Protein 1VEF (pdb70)

Organism: Thermus thermophilus (strain ATCC 27634 / DSM 579 / HB8) (NCBI:txid300852)

Secondary structure (DSSP, 8-state):
-HHHHHHHHHHB-S-S---SS-EEEEEBTEEEETTS-EEEESSHHHHT-TT-BT-HHHHHHHHHHHHH-----TTS--HHHHHHHHHHHHTS-TTEEEEEEESSHHHHHHHHHHHHHHHHS--EEEEETT----SSHHHHHT---HHHHGGG-S-SS-EEEE-TT-HHHHHHH--TTEEEEEE-SEETTTTSEEPPHHHHHHHHHHHHHHT-EEEEE-TTTTTTTTSSSSTHHHHT---SEEEE-GGGGBTBS-EEEEEEHHHHHTSPTTSS--SSTT-HHHHHHHHHHHHHHHHHTTHHHHHHHHHHHHHHHHTS--TTEEEEEEETTEEEEEESS-SHHHHHHHHHHH-EE-EESSTTEEEE---TT--HHHHHHHHHHHHHHH-/-HHHHHHHHHHB-S-S---SS-EEEEEBTEEEETTS-EEEESSHHHHT-TT-BT-HHHHHHHHHHHHH-----TTS--HHHHHHHHHHHTTS-TTEEEEEEESSHHHHHHHHHHHHHHHH---EEEEETT----SSHHHHHT---HHHHGGG-S-SS-EEEE-TT-HHHHHHH--TTEEEEEE-SEETTTTSEEPPHHHHHHHHHHHHHHT-EEEEE-TTTTTTTTSSSSHHHHHT---SEEEE-GGGGTTSS-EEEEEEHHHHHTSPTTSS--SSTT-HHHHHHHHHHHHHHHHHTHHHHHHHHHHHHHHHHHTS--TTEEEEEEETTEEEEEESS-SHHHHHHHHHHH-EE-EESSTTEEEE---TT--HHHHHHHHHHHHHHH-

Foldseek 3Di:
DVVVVVCCCVVPPNPDPDDDWAWDAFFFQWTATPVGDIFRHQCCVVQQQQCTGPNPLLVVLLVVVVVPFFFDFPVDDDVLLVLLLCLVCVPADVQQRDKWKDFAQLVAVLVVQLLLCLLLVAFEEEEEALAARDLDQVRVCRHHDCVSPVVPDDGGDDYHYDHAQPLVRLLVPDALRYSEYEYECFGALSFRRHHDLSNVVSRQVNCVVNVHFYEYECQNQACLQQLANHSVVVNPDHTQWYKYFSNQLSPGRMIMIGGGPSSVVSQPVVNDGDRNGSTSSSSSSNSSSSVVCVVVVLSNLLQPLVVVLQVLLQPLPFPQWDHWDHGRQWIKTFGPAFCVVLQVCCCVVPSYHWPASPGRITTGNGHSSDDSVVSVSVSVSSSVSRD/DVVVVCCCCVPPPNPDDDDPFAWDAWWFQWTATPVGDIFRHQCCVVQQQQCTGPNVLLVVLLVVLVVPFFFDFPVDDDVLLVLLLCLVVVQDDVQQRDKWKDQAQLVQVLVVQLLLCLLLVAFEEEEEALAARDLDQVRLQRHHDCVSPVVPPDGGDDYHYDHAQPLVRLLVPDALRYSEYEYECFGALSFGRHHDLVNVVSRQVSCVVHVHFYEYECQNVACLQFLANHCVVVSVDDTQWYKYFRNQLSPGRMIMITGGPSSVVSQDVVNDGDRNGSTSSSSSSNSSSSVSCVVVVLSNLLQVLVVVLQVLLVPQPFPQWDHWDHGRQFIKTFGPAFCVVLQSCCCVVVSYHWPASDRGITTGNGHSSDDSVVSVSVSVSSSVSRD

CATH classification: 3.90.1150.10 (+1 more: 3.40.640.10)

InterPro domains:
  IPR004636 Acetylornithine/Succinylornithine transaminase family [TIGR00707] (23-394)
  IPR005814 Aminotransferase class-III [PF00202] (28-393)
  IPR005814 Aminotransferase class-III [PIRSF000521] (35-394)
  IPR005814 Aminotransferase class-III [cd00610] (27-394)
  IPR015421 Pyridoxal phosphate-dependent transferase, major domain [G3DSA:3.40.640.10] (63-304)
  IPR015422 Pyridoxal phosphate-dependent transferase, small domain [G3DSA:3.90.1150.10] (31-389)
  IPR015424 Pyridoxal phosphate-dependent transferase [SSF53383] (23-394)
  IPR037537 [LysW]-aminoadipate semialdehyde/glutamate semialdehyde transaminase [MF_02084] (21-395)
  IPR049704 Aminotransferases class-III pyridoxal-phosphate attachment site [PS00600] (222-259)
  IPR050103 Class-III Pyridoxal-phosphate-dependent Aminotransferase [PTHR11986] (11-394)
  IPR053513 Class-III Pyridoxal-Phosphate Aminotransferase [NF042418] (11-395)

Solvent-accessible surface area: 24061 Å² total; per-residue (Å²): 135,49,63,34,24,110,16,0,70,81,28,5,4,31,2,23,103,21,52,123,15,1,0,46,28,5,95,20,8,64,0,77,7,30,126,52,72,70,17,11,1,0,3,1,3,43,2,4,8,1,7,9,7,12,10,91,67,2,15,80,22,0,32,97,12,0,59,36,0,5,8,4,1,1,30,2,0,2,28,69,0,0,23,0,0,93,19,0,19,83,21,16,27,111,74,1,28,43,0,0,0,2,1,6,12,19,6,0,0,0,0,0,1,0,0,0,2,25,58,34,61,39,68,30,2,0,2,3,60,123,8,47,9,5,27,3,1,0,0,0,2,1,0,90,59,58,142,47,48,106,33,0,68,50,11,5,110,60,40,72,42,4,50,33,47,50,50,118,5,0,46,184,1,3,48,112,117,0,0,1,0,5,4,18,0,1,4,2,61,4,0,0,26,33,5,50,81,115,0,0,48,15,0,25,61,22,0,109,132,64,40,4,14,0,0,0,9,1,15,16,1,4,3,0,0,3,6,88,45,0,0,4,59,74,24,70,15,38,0,8,0,0,0,1,3,19,3,0,0,18,1,0,0,0,0,0,0,0,0,34,66,72,1,3,167,38,8,66,122,30,2,7,9,28,39,5,1,1,5,0,0,1,0,3,0,0,5,12,0,0,132,37,0,46,144,45,139,5,22,94,71,0,40,108,11,0,80,43,0,19,94,78,0,124,72,14,117,18,108,55,24,55,89,5,41,16,43,8,0,0,0,0,0,50,4,140,72,133,0,60,72,18,17,36,86,0,23,162,99,65,29,2,4,6,19,44,2,23,98,42,4,0,9,0,1,0,0,0,42,1,111,108,52,6,0,44,129,0,20,88,3,0,92,25,0,2,97,133,65,67,34,15,97,11,0,110,64,26,5,4,30,3,22,92,44,60,120,11,1,0,45,106,3,117,22,8,94,0,60,8,33,118,56,50,72,4,3,1,0,4,0,4,46,2,4,7,1,5,7,7,17,5,102,69,0,14,84,23,0,33,103,12,0,71,53,1,9,8,5,2,2,30,4,0,2,25,70,0,0,20,0,0,105,17,0,21,82,8,17,27,121,78,1,41,46,0,0,0,3,1,6,13,18,6,0,0,0,0,0,0,1,1,0,2,22,57,30,60,46,71,32,1,0,2,4,66,117,8,48,10,5,25,4,0,0,0,0,6,1,0,66,75,64,167,52,46,108,27,0,73,44,13,4,96,60,38,70,44,5,59,32,45,53,60,77,28,1,50,90,4,4,50,104,128,0,0,1,0,6,5,18,0,1,2,2,64,12,0,0,71,43,6,45,72,106,0,0,47,24,0,21,44,21,0,103,128,67,40,4,11,0,0,0,9,1,16,16,1,4,3,0,1,7,8,98,52,0,0,4,62,90,20,68,15,38,0,9,0,0,0,1,3,21,3,0,0,10,2,0,0,0,0,0,0,0,0,39,22,78,1,4,175,45,10,61,130,32,1,7,8,27,38,6,1,1,6,0,0,1,0,3,0,0,5,11,0,1,136,29,0,65,158,44,117,8,23,85,60,0,48,117,6,0,55,70,0,17,101,24,0,123,79,11,97,18,112,54,26,166,84,4,24,16,32,7,0,0,0,0,0,14,1,133,71,56,0,53,72,15,14,35,85,0,11,133,100,44,76,0,2,6,21,63,5,36,104,44,3,0,18,0,0,0,0,0,35,1,109,95,71,7,0,67,106,0,15,94,3,0,132,43,0,3,122

B-factor: mean 12.89, std 4.73, range [5.25, 31.8]

Nearest PDB structures (foldseek):
  1wkh-assembly1_B  TM=1.001E+00  e=3.760E-78  Thermus thermophilus
  7nn4-assembly2_C  TM=9.698E-01  e=5.886E-45  Mycobacterium tuberculosis H37Rv
  3ruy-assembly1_B  TM=9.572E-01  e=5.176E-44  Bacillus anthracis str. 'Ames Ancestor'
  4jev-assembly1_B  TM=9.553E-01  e=2.392E-42  Salmonella enterica subsp. enterica serovar Typhimurium str. LT2
  4jex-assembly1_A  TM=9.317E-01  e=1.154E-39  Salmonella enterica subsp. enterica serovar Typhimurium str. LT2

Structure (mmCIF, N/CA/C/O backbone):
data_1VEF
#
_entry.id   1VEF
#
_cell.length_a   60.820
_cell.length_b   70.959
_cell.length_c   92.083
_cell.angle_alpha   90.00
_cell.angle_beta   107.60
_cell.angle_gamma   90.00
#
_symmetry.space_group_name_H-M   'P 1 21 1'
#
loop_
_entity.id
_entity.type
_entity.pdbx_description
1 polymer 'Acetylornithine/acetyl-lysine aminotransferase'
2 non-polymer "PYRIDOXAL-5'-PHOSPHATE"
3 water water
#
loop_
_atom_site.group_PDB
_atom_site.id
_atom_site.type_symbol
_atom_site.label_atom_id
_atom_site.label_alt_id
_atom_site.label_comp_id
_atom_site.label_asym_id
_atom_site.label_entity_id
_atom_site.label_seq_id
_atom_site.pdbx_PDB_ins_code
_atom_site.Cartn_x
_atom_site.Cartn_y
_atom_site.Cartn_z
_atom_site.occupancy
_atom_site.B_iso_or_equiv
_atom_site.auth_seq_id
_atom_site.auth_comp_id
_atom_site.auth_asym_id
_atom_site.auth_atom_id
_atom_site.pdbx_PDB_model_num
ATOM 1 N N . TRP A 1 9 ? 5.761 26.818 35.458 1.00 21.42 9 TRP A N 1
ATOM 2 C CA . TRP A 1 9 ? 6.289 25.708 34.618 1.00 19.62 9 TRP A CA 1
ATOM 3 C C . TRP A 1 9 ? 7.448 24.981 35.290 1.00 17.98 9 TRP A C 1
ATOM 4 O O . TRP A 1 9 ? 7.662 23.792 35.062 1.00 16.43 9 TRP A O 1
ATOM 15 N N . ARG A 1 10 ? 8.197 25.699 36.120 1.00 16.70 10 ARG A N 1
ATOM 16 C CA . ARG A 1 10 ? 9.334 25.109 36.812 1.00 15.62 10 ARG A CA 1
ATOM 17 C C . ARG A 1 10 ? 8.901 23.943 37.695 1.00 14.73 10 ARG A C 1
ATOM 18 O O . ARG A 1 10 ? 9.577 22.915 37.760 1.00 15.35 10 ARG A O 1
ATOM 20 N N . ALA A 1 11 ? 7.769 24.104 38.373 1.00 13.93 11 ALA A N 1
ATOM 21 C CA . ALA A 1 11 ? 7.259 23.053 39.243 1.00 13.76 11 ALA A CA 1
AT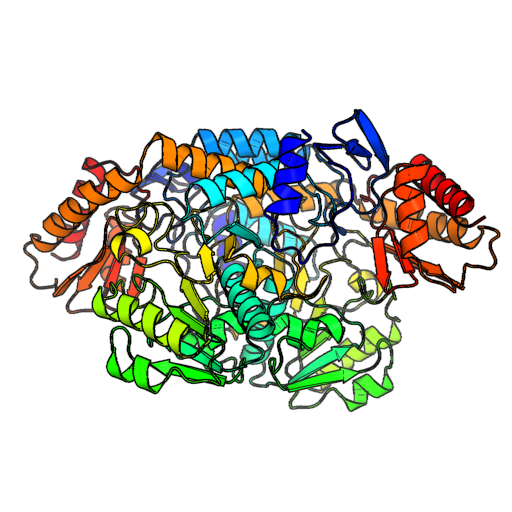OM 22 C C . ALA A 1 11 ? 6.944 21.787 38.446 1.00 12.82 11 ALA A C 1
ATOM 23 O O . ALA A 1 11 ? 7.227 20.676 38.899 1.00 13.22 11 ALA A O 1
ATOM 25 N N . LEU A 1 12 ? 6.357 21.952 37.264 1.00 12.52 12 LEU A N 1
ATOM 26 C CA . LEU A 1 12 ? 6.018 20.802 36.433 1.00 12.37 12 LEU A CA 1
ATOM 27 C C . LEU A 1 12 ? 7.281 20.150 35.874 1.00 11.32 12 LEU A C 1
ATOM 28 O O . LEU A 1 12 ? 7.361 18.926 35.769 1.00 11.39 12 LEU A O 1
ATOM 33 N N . LEU A 1 13 ? 8.269 20.968 35.521 1.00 11.04 13 LEU A N 1
ATOM 34 C CA . LEU A 1 13 ? 9.527 20.443 34.999 1.00 11.18 13 LEU A CA 1
ATOM 35 C C . LEU A 1 13 ? 10.225 19.610 36.073 1.00 10.74 13 LEU A C 1
ATOM 36 O O . LEU A 1 13 ? 10.675 18.495 35.814 1.00 11.12 13 LEU A O 1
ATOM 41 N N . GLU A 1 14 ? 10.311 20.155 37.282 1.00 10.70 14 GLU A N 1
ATOM 42 C CA . GLU A 1 14 ? 10.963 19.451 38.379 1.00 10.73 14 GLU A CA 1
ATOM 43 C C . GLU A 1 14 ? 10.179 18.212 38.816 1.00 10.61 14 GLU A C 1
ATOM 44 O O . GLU A 1 14 ? 10.772 17.206 39.206 1.00 11.16 14 GLU A O 1
ATOM 50 N N . ALA A 1 15 ? 8.851 18.269 38.735 1.00 10.57 15 ALA A N 1
ATOM 51 C CA . ALA A 1 15 ? 8.036 17.116 39.109 1.00 10.95 15 ALA A CA 1
ATOM 52 C C . ALA A 1 15 ? 8.314 15.972 38.136 1.00 10.82 15 ALA A C 1
ATOM 53 O O . ALA A 1 15 ? 8.371 14.810 38.529 1.00 10.60 15 ALA A O 1
ATOM 55 N N . GLU A 1 16 ? 8.493 16.303 36.862 1.00 10.34 16 GLU A N 1
ATOM 56 C CA . GLU A 1 16 ? 8.789 15.273 35.880 1.00 9.86 16 GLU A CA 1
ATOM 57 C C . GLU A 1 16 ? 10.165 14.659 36.144 1.00 11.06 16 GLU A C 1
ATOM 58 O O . GLU A 1 16 ? 10.317 13.443 36.129 1.00 10.35 16 GLU A O 1
ATOM 64 N N . LYS A 1 17 ? 11.159 15.506 36.396 1.00 11.26 17 LYS A N 1
ATOM 65 C CA . LYS A 1 17 ? 12.521 15.034 36.653 1.00 11.90 17 LYS A CA 1
ATOM 66 C C . LYS A 1 17 ? 12.628 14.141 37.893 1.00 11.45 17 LYS A C 1
ATOM 67 O O . LYS A 1 17 ? 13.291 13.101 37.869 1.00 13.54 17 LYS A O 1
ATOM 73 N N . THR A 1 18 ? 11.964 14.549 38.970 1.00 11.23 18 THR A N 1
ATOM 74 C CA . THR A 1 18 ? 12.015 13.819 40.234 1.00 11.04 18 THR A CA 1
ATOM 75 C C . THR A 1 18 ? 11.160 12.562 40.308 1.00 10.16 18 THR A C 1
ATOM 76 O O . THR A 1 18 ? 11.584 11.541 40.846 1.00 11.90 18 THR A O 1
ATOM 80 N N . LEU A 1 19 ? 9.951 12.631 39.767 1.00 10.27 19 LEU A N 1
ATOM 81 C CA . LEU A 1 19 ? 9.055 11.490 39.835 1.00 10.39 19 LEU A CA 1
ATOM 82 C C . LEU A 1 19 ? 9.262 10.455 38.735 1.00 9.44 19 LEU A C 1
ATOM 83 O O . LEU A 1 19 ? 8.642 9.392 38.755 1.00 9.97 19 LEU A O 1
ATOM 88 N N . ASP A 1 20 ? 10.131 10.767 37.780 1.00 9.30 20 ASP A N 1
ATOM 89 C CA . ASP A 1 20 ? 10.417 9.840 36.694 1.00 9.82 20 ASP A CA 1
ATOM 90 C C . ASP A 1 20 ? 11.184 8.650 37.247 1.00 10.23 20 ASP A C 1
ATOM 91 O O . ASP A 1 20 ? 11.876 8.768 38.261 1.00 10.92 20 ASP A O 1
ATOM 96 N N . SER A 1 21 ? 11.070 7.506 36.582 1.00 9.18 21 SER A N 1
ATOM 97 C CA . SER A 1 21 ? 11.782 6.318 37.020 1.00 10.65 21 SER A CA 1
ATOM 98 C C . SER A 1 21 ? 13.286 6.601 37.033 1.00 10.79 21 SER A C 1
ATOM 99 O O . SER A 1 21 ? 14.029 5.952 37.762 1.00 13.05 21 SER A O 1
ATOM 102 N N . GLY A 1 22 ? 13.723 7.561 36.216 1.00 10.64 22 GLY A N 1
ATOM 103 C CA . GLY A 1 22 ? 15.133 7.923 36.152 1.00 11.23 22 GLY A CA 1
ATOM 104 C C . GLY A 1 22 ? 15.910 7.264 35.023 1.00 10.82 22 GLY A C 1
ATOM 105 O O . GLY A 1 22 ? 17.097 7.539 34.826 1.00 12.19 22 GLY A O 1
ATOM 106 N N . VAL A 1 23 ? 15.245 6.405 34.259 1.00 11.08 23 VAL A N 1
ATOM 107 C CA . VAL A 1 23 ? 15.909 5.700 33.171 1.00 11.40 23 VAL A CA 1
ATOM 108 C C . VAL A 1 23 ? 16.235 6.618 31.993 1.00 12.04 23 VAL A C 1
ATOM 109 O O . VAL A 1 23 ? 17.123 6.324 31.193 1.00 12.33 23 VAL A O 1
ATOM 113 N N . TYR A 1 24 ? 15.523 7.737 31.909 1.00 11.34 24 TYR A N 1
ATOM 114 C CA . TYR A 1 24 ? 15.717 8.692 30.832 1.00 13.04 24 TYR A CA 1
ATOM 115 C C . TYR A 1 24 ? 16.693 9.810 31.151 1.00 13.37 24 TYR A C 1
ATOM 116 O O . TYR A 1 24 ? 16.744 10.318 32.269 1.00 13.71 24 TYR A O 1
ATOM 125 N N . ASN A 1 25 ? 17.451 10.190 30.130 1.00 15.36 25 ASN A N 1
ATOM 126 C CA . ASN A 1 25 ? 18.420 11.270 30.197 1.00 16.82 25 ASN A CA 1
ATOM 127 C C . ASN A 1 25 ? 17.593 12.481 29.766 1.00 15.91 25 ASN A C 1
ATOM 128 O O . ASN A 1 25 ? 17.507 12.788 28.581 1.00 16.49 25 ASN A O 1
ATOM 133 N N . LYS A 1 26 ? 16.970 13.148 30.733 1.00 14.43 26 LYS A N 1
ATOM 134 C CA . LYS A 1 26 ? 16.120 14.294 30.439 1.00 13.89 26 LYS A CA 1
ATOM 135 C C . LYS A 1 26 ? 16.849 15.620 30.307 1.00 14.62 26 LYS A C 1
ATOM 136 O O . LYS A 1 26 ? 17.647 16.005 31.174 1.00 15.42 26 LYS A O 1
ATOM 142 N N . HIS A 1 27 ? 16.553 16.325 29.220 1.00 13.62 27 HIS A N 1
ATOM 143 C CA . HIS A 1 27 ? 17.171 17.610 28.953 1.00 13.88 27 HIS A CA 1
ATOM 144 C C . HIS A 1 27 ? 16.652 18.695 29.891 1.00 14.29 27 HIS A C 1
ATOM 145 O O . HIS A 1 27 ? 15.553 18.599 30.446 1.00 15.29 27 HIS A O 1
ATOM 152 N N . ASP A 1 28 ? 17.458 19.735 30.060 1.00 15.45 28 ASP A N 1
ATOM 153 C CA . ASP A 1 28 ? 17.127 20.817 30.970 1.00 16.35 28 ASP A CA 1
ATOM 154 C C . ASP A 1 28 ? 16.285 21.956 30.402 1.00 17.41 28 ASP A C 1
ATOM 155 O O . ASP A 1 28 ? 16.680 23.123 30.429 1.00 19.54 28 ASP A O 1
ATOM 160 N N . LEU A 1 29 ? 15.108 21.601 29.900 1.00 15.40 29 LEU A N 1
ATOM 161 C CA . LEU A 1 29 ? 14.167 22.572 29.355 1.00 14.67 29 LEU A CA 1
ATOM 162 C C . LEU A 1 29 ? 12.777 21.942 29.368 1.00 13.97 29 LEU A C 1
ATOM 163 O O . LEU A 1 29 ? 12.631 20.749 29.654 1.00 13.31 29 LEU A O 1
ATOM 168 N N . LEU A 1 30 ? 11.760 22.746 29.081 1.00 12.78 30 LEU A N 1
ATOM 169 C CA . LEU A 1 30 ? 10.384 22.259 29.077 1.00 12.04 30 LEU A CA 1
ATOM 170 C C . LEU A 1 30 ? 9.704 22.664 27.777 1.00 12.25 30 LEU A C 1
ATOM 171 O O . LEU A 1 30 ? 9.458 23.845 27.552 1.00 12.23 30 LEU A O 1
ATOM 176 N N . ILE A 1 31 ? 9.404 21.685 26.926 1.00 11.35 31 ILE A N 1
ATOM 177 C CA . ILE A 1 31 ? 8.748 21.957 25.649 1.00 11.50 31 ILE A CA 1
ATOM 178 C C . ILE A 1 31 ? 7.239 21.938 25.871 1.00 10.71 31 ILE A C 1
ATOM 179 O O . ILE A 1 31 ? 6.673 20.918 26.258 1.00 11.59 31 ILE A O 1
ATOM 184 N N . VAL A 1 32 ? 6.597 23.074 25.621 1.00 10.62 32 VAL A N 1
ATOM 185 C CA . VAL A 1 32 ? 5.165 23.209 25.870 1.00 11.46 32 VAL A CA 1
ATOM 186 C C . VAL A 1 32 ? 4.214 23.176 24.676 1.00 10.99 32 VAL A C 1
ATOM 187 O O . VAL A 1 32 ? 3.020 22.918 24.850 1.00 12.22 32 VAL A O 1
ATOM 191 N N . ARG A 1 33 ? 4.722 23.440 23.477 1.00 10.79 33 ARG A N 1
ATOM 192 C CA . ARG A 1 33 ? 3.868 23.442 22.292 1.00 11.09 33 ARG A CA 1
ATOM 193 C C . ARG A 1 33 ? 4.668 23.271 21.009 1.00 11.38 33 ARG A C 1
ATOM 194 O O . ARG A 1 33 ? 5.879 23.489 20.977 1.00 11.35 33 ARG A O 1
ATOM 196 N N . GLY A 1 34 ? 3.976 22.886 19.945 1.00 10.84 34 GLY A N 1
ATOM 197 C CA . GLY A 1 34 ? 4.635 22.713 18.669 1.00 12.58 34 GLY A CA 1
ATOM 198 C C . GLY A 1 34 ? 3.719 22.972 17.492 1.00 12.28 34 GLY A C 1
ATOM 199 O O . GLY A 1 34 ? 2.502 22.800 17.582 1.00 13.39 34 GLY A O 1
ATOM 200 N N . GLN A 1 35 ? 4.309 23.408 16.386 1.00 12.51 35 GLN A N 1
ATOM 201 C CA . GLN A 1 35 ? 3.569 23.666 15.156 1.00 12.41 35 GLN A CA 1
ATOM 202 C C . GLN A 1 35 ? 4.536 23.443 14.003 1.00 11.29 35 GLN A C 1
ATOM 203 O O . GLN A 1 35 ? 5.589 24.080 13.930 1.00 11.88 35 GLN A O 1
ATOM 209 N N . GLY A 1 36 ? 4.180 22.533 13.106 1.00 10.54 36 GLY A N 1
ATOM 210 C CA . GLY A 1 36 ? 5.049 22.234 11.984 1.00 9.78 36 GLY A CA 1
ATOM 211 C C . GLY A 1 36 ? 6.328 21.590 12.480 1.00 10.97 36 GLY A C 1
ATOM 212 O O . GLY A 1 36 ? 6.289 20.585 13.195 1.00 11.23 36 GLY A O 1
ATOM 213 N N . ALA A 1 37 ? 7.465 22.167 12.106 1.00 9.59 37 ALA A N 1
ATOM 214 C CA . ALA A 1 37 ? 8.755 21.642 12.535 1.00 10.22 37 ALA A CA 1
ATOM 215 C C . ALA A 1 37 ? 9.354 22.522 13.634 1.00 10.06 37 ALA A C 1
ATOM 216 O O . ALA A 1 37 ? 10.551 22.451 13.912 1.00 10.34 37 ALA A O 1
ATOM 218 N N . ARG A 1 38 ? 8.513 23.340 14.262 1.00 10.72 38 ARG A N 1
ATOM 219 C CA . ARG A 1 38 ? 8.948 24.233 15.333 1.00 11.24 38 ARG A CA 1
ATOM 220 C C . ARG A 1 38 ? 8.288 23.891 16.666 1.00 10.18 38 ARG A C 1
ATOM 221 O O . ARG A 1 38 ? 7.128 23.479 16.706 1.00 11.16 38 ARG A O 1
ATOM 229 N N . VAL A 1 39 ? 9.030 24.062 17.758 1.00 10.32 39 VAL A N 1
ATOM 230 C CA . VAL A 1 39 ? 8.489 23.828 19.098 1.00 10.39 39 VAL A CA 1
ATOM 231 C C . VAL A 1 39 ? 8.958 24.970 19.993 1.00 11.30 39 VAL A C 1
ATOM 232 O O . VAL A 1 39 ? 9.945 25.641 19.688 1.00 12.10 39 VAL A O 1
ATOM 236 N N . TRP A 1 40 ? 8.242 25.198 21.088 1.00 11.77 40 TRP A N 1
ATOM 237 C CA . TRP A 1 40 ? 8.574 26.275 22.023 1.00 12.32 40 TRP A CA 1
ATOM 238 C C . TRP A 1 40 ? 8.763 25.763 23.443 1.00 12.53 40 TRP A C 1
ATOM 239 O O . TRP A 1 40 ? 8.048 24.857 23.882 1.00 12.06 40 TRP A O 1
ATOM 250 N N . ASP A 1 41 ? 9.721 26.334 24.169 1.00 12.75 41 ASP A N 1
ATOM 251 C CA . ASP A 1 41 ? 9.914 25.921 25.554 1.00 14.20 41 ASP A CA 1
ATOM 252 C C . ASP A 1 41 ? 9.084 26.861 26.427 1.00 15.34 41 ASP A C 1
ATOM 253 O O . ASP A 1 41 ? 8.451 27.785 25.914 1.00 15.67 41 ASP A O 1
ATOM 258 N N . ALA A 1 42 ? 9.085 26.631 27.735 1.00 17.14 42 ALA A N 1
ATOM 259 C CA . ALA A 1 42 ? 8.290 27.449 28.644 1.00 18.27 42 ALA A CA 1
ATOM 260 C C . ALA A 1 42 ? 8.724 28.908 28.760 1.00 19.98 42 ALA A C 1
ATOM 261 O O . ALA A 1 42 ? 7.996 29.730 29.322 1.00 21.69 42 ALA A O 1
ATOM 263 N N . GLU A 1 43 ? 9.904 29.227 28.241 1.00 20.83 43 GLU A N 1
ATOM 264 C CA . GLU A 1 43 ? 10.404 30.597 28.296 1.00 22.14 43 GLU A CA 1
ATOM 265 C C . GLU A 1 43 ? 10.128 31.344 26.998 1.00 22.06 43 GLU A C 1
ATOM 266 O O . GLU A 1 43 ? 10.528 32.500 26.845 1.00 22.28 43 GLU A O 1
ATOM 272 N N . GLY A 1 44 ? 9.471 30.675 26.054 1.00 21.17 44 GLY A N 1
ATOM 273 C CA . GLY A 1 44 ? 9.146 31.309 24.790 1.00 20.74 44 GLY A CA 1
ATOM 274 C C . GLY A 1 44 ? 10.187 31.140 23.696 1.00 19.79 44 GLY A C 1
ATOM 275 O O . GLY A 1 44 ? 10.044 31.711 22.610 1.00 21.41 44 GLY A O 1
ATOM 276 N N . ASN A 1 45 ? 11.241 30.377 23.967 1.00 19.31 45 ASN A N 1
ATOM 277 C CA . ASN A 1 45 ? 12.275 30.157 22.959 1.00 18.18 45 ASN A CA 1
ATOM 278 C C . ASN A 1 45 ? 11.764 29.166 21.910 1.00 17.16 45 ASN A C 1
ATOM 279 O O . ASN A 1 45 ? 11.134 28.164 22.246 1.00 15.27 45 ASN A O 1
ATOM 284 N N . GLU A 1 46 ? 12.034 29.454 20.639 1.00 16.09 46 GLU A N 1
ATOM 285 C CA . GLU A 1 46 ? 11.590 28.593 19.546 1.00 15.45 46 GLU A CA 1
ATOM 286 C C . GLU A 1 46 ? 12.723 27.713 19.028 1.00 14.43 46 GLU A C 1
ATOM 287 O O . GLU A 1 46 ? 13.838 28.190 18.815 1.00 14.42 46 GLU A O 1
ATOM 293 N N . TYR A 1 47 ? 12.421 26.436 18.802 1.00 12.30 47 TYR A N 1
ATOM 294 C CA . TYR A 1 47 ? 13.413 25.472 18.327 1.00 12.26 47 TYR A CA 1
ATOM 295 C C . TYR A 1 47 ? 13.042 24.815 17.005 1.00 11.09 47 TYR A C 1
ATOM 296 O O . TYR A 1 47 ? 11.862 24.663 16.682 1.00 12.61 47 TYR A O 1
ATOM 305 N N . ILE A 1 48 ? 14.056 24.423 16.240 1.00 10.82 48 ILE A N 1
ATOM 306 C CA . ILE A 1 48 ? 13.810 23.690 15.010 1.00 10.29 48 ILE A CA 1
ATOM 307 C C . ILE A 1 48 ? 13.893 22.261 15.531 1.00 9.65 48 ILE A C 1
ATOM 308 O O . ILE A 1 48 ? 14.910 21.852 16.100 1.00 9.94 48 ILE A O 1
ATOM 313 N N . ASP A 1 49 ? 12.811 21.512 15.356 1.00 9.80 49 ASP A N 1
ATOM 314 C CA . ASP A 1 49 ? 12.730 20.153 15.868 1.00 9.38 49 ASP A CA 1
ATOM 315 C C . ASP A 1 49 ? 13.108 19.044 14.894 1.00 9.37 49 ASP A C 1
ATOM 316 O O . ASP A 1 49 ? 12.323 18.684 14.015 1.00 9.80 49 ASP A O 1
ATOM 321 N N . CYS A 1 50 ? 14.317 18.509 15.046 1.00 8.99 50 CYS A N 1
ATOM 322 C CA . CYS A 1 50 ? 14.771 17.405 14.209 1.00 8.97 50 CYS A CA 1
ATOM 323 C C . CYS A 1 50 ? 14.703 16.099 14.990 1.00 9.58 50 CYS A C 1
ATOM 324 O O . CYS A 1 50 ? 15.331 15.106 14.625 1.00 9.52 50 CYS A O 1
ATOM 327 N N . VAL A 1 51 ? 13.950 16.127 16.085 1.00 9.64 51 VAL A N 1
ATOM 328 C CA . VAL A 1 51 ? 13.730 14.944 16.911 1.00 10.31 51 VAL A CA 1
ATOM 329 C C . VAL A 1 51 ? 12.331 14.458 16.536 1.00 9.90 51 VAL A C 1
ATOM 330 O O . VAL A 1 51 ? 12.127 13.282 16.241 1.00 9.90 51 VAL A O 1
ATOM 334 N N . GLY A 1 52 ? 11.376 15.386 16.546 1.00 9.86 52 GLY A N 1
ATOM 335 C CA . GLY A 1 52 ? 10.003 15.069 16.184 1.00 11.57 52 GLY A CA 1
ATOM 336 C C . GLY A 1 52 ? 9.429 13.815 16.813 1.00 11.06 52 GLY A C 1
ATOM 337 O O . GLY A 1 52 ? 8.802 13.005 16.121 1.00 12.32 52 GLY A O 1
ATOM 338 N N . GLY A 1 53 ? 9.632 13.655 18.122 1.00 12.15 53 GLY A N 1
ATOM 339 C CA . GLY A 1 53 ? 9.124 12.486 18.827 1.00 12.55 53 GLY A CA 1
ATOM 340 C C . GLY A 1 53 ? 9.779 11.190 18.385 1.00 12.65 53 GLY A C 1
ATOM 341 O O . GLY A 1 53 ? 9.200 10.115 18.529 1.00 13.72 53 GLY A O 1
ATOM 342 N N . TYR A 1 54 ? 11.000 11.304 17.867 1.00 11.57 54 TYR A N 1
ATOM 343 C CA . TYR A 1 54 ? 11.787 10.180 17.359 1.00 11.44 54 TYR A CA 1
ATOM 344 C C . TYR A 1 54 ? 11.220 9.640 16.053 1.00 11.81 54 TYR A C 1
ATOM 345 O O . TYR A 1 54 ? 11.247 8.434 15.816 1.00 12.69 54 TYR A O 1
ATOM 354 N N . GLY A 1 55 ? 10.708 10.530 15.207 1.00 10.01 55 GLY A N 1
ATOM 355 C CA . GLY A 1 55 ? 10.162 10.094 13.933 1.00 10.51 55 GLY A CA 1
ATOM 356 C C . GLY A 1 55 ? 8.659 9.912 13.922 1.00 8.87 55 GLY A C 1
ATOM 357 O O . GLY A 1 55 ? 8.115 9.292 13.015 1.00 9.98 55 GLY A O 1
ATOM 358 N N . VAL A 1 56 ? 7.989 10.447 14.932 1.00 8.74 56 VAL A N 1
ATOM 359 C CA . VAL A 1 56 ? 6.539 10.351 15.034 1.00 8.33 56 VAL A CA 1
ATOM 360 C C . VAL A 1 56 ? 5.850 11.517 14.328 1.00 8.14 56 VAL A C 1
ATOM 361 O O . VAL A 1 56 ? 4.806 11.341 13.693 1.00 7.53 56 VAL A O 1
ATOM 365 N N . ALA A 1 57 ? 6.444 12.701 14.432 1.00 9.06 57 ALA A N 1
ATOM 366 C CA . ALA A 1 57 ? 5.870 13.920 13.866 1.00 8.73 57 ALA A CA 1
ATOM 367 C C . ALA A 1 57 ? 6.043 14.167 12.371 1.00 8.93 57 ALA A C 1
ATOM 368 O O . ALA A 1 57 ? 6.139 15.319 11.946 1.00 9.05 57 ALA A O 1
ATOM 370 N N . ASN A 1 58 ? 6.057 13.100 11.577 1.00 8.63 58 ASN A N 1
ATOM 371 C CA . ASN A 1 58 ? 6.213 13.217 10.128 1.00 8.32 58 ASN A CA 1
ATOM 372 C C . ASN A 1 58 ? 5.320 14.270 9.480 1.00 8.78 58 ASN A C 1
ATOM 373 O O . ASN A 1 58 ? 5.775 15.041 8.641 1.00 8.44 58 ASN A O 1
ATOM 378 N N . LEU A 1 59 ? 4.049 14.301 9.869 1.00 10.15 59 LEU A N 1
ATOM 379 C CA . LEU A 1 59 ? 3.110 15.247 9.278 1.00 11.18 59 LEU A CA 1
ATOM 380 C C . LEU A 1 59 ? 3.166 16.638 9.889 1.00 11.93 59 LEU A C 1
ATOM 381 O O . LEU A 1 59 ? 2.379 17.512 9.525 1.00 14.49 59 LEU A O 1
ATOM 386 N N . GLY A 1 60 ? 4.103 16.843 10.809 1.00 10.34 60 GLY A N 1
ATOM 387 C CA . GLY A 1 60 ? 4.254 18.128 11.464 1.00 11.36 60 GLY A CA 1
ATOM 388 C C . GLY A 1 60 ? 3.437 18.236 12.739 1.00 11.30 60 GLY A C 1
ATOM 389 O O . GLY A 1 60 ? 2.341 17.672 12.827 1.00 12.03 60 GLY A O 1
ATOM 390 N N . HIS A 1 61 ? 3.971 18.941 13.734 1.00 10.93 61 HIS A N 1
ATOM 391 C CA . HIS A 1 61 ? 3.260 19.139 14.994 1.00 10.50 61 HIS A CA 1
ATOM 392 C C . HIS A 1 61 ? 1.959 19.888 14.721 1.00 10.16 61 HIS A C 1
ATOM 393 O O . HIS A 1 61 ? 1.939 20.872 13.980 1.00 10.64 61 HIS A O 1
ATOM 400 N N . GLY A 1 62 ? 0.878 19.418 15.331 1.00 11.19 62 GLY A N 1
ATOM 401 C CA . GLY A 1 62 ? -0.410 20.063 15.149 1.00 12.85 62 GLY A CA 1
ATOM 402 C C . GLY A 1 62 ? -0.966 20.020 13.735 1.00 11.84 62 GLY A C 1
ATOM 403 O O . GLY A 1 62 ? -1.583 20.983 13.290 1.00 12.89 62 GLY A O 1
ATOM 404 N N . ASN A 1 63 ? -0.739 18.926 13.014 1.00 10.89 63 ASN A N 1
ATOM 405 C CA . ASN A 1 63 ? -1.280 18.812 11.665 1.00 10.32 63 ASN A CA 1
ATOM 406 C C . ASN A 1 63 ? -2.785 19.033 11.786 1.00 10.85 63 ASN A C 1
ATOM 407 O O . ASN A 1 63 ? -3.471 18.304 12.504 1.00 10.50 63 ASN A O 1
ATOM 412 N N . PRO A 1 64 ? -3.320 20.045 11.085 1.00 11.11 64 PRO A N 1
ATOM 413 C CA . PRO A 1 64 ? -4.753 20.347 11.140 1.00 11.03 64 PRO A CA 1
ATOM 414 C C . PRO A 1 64 ? -5.706 19.175 10.945 1.00 9.93 64 PRO A C 1
ATOM 415 O O . PRO A 1 64 ? -6.647 19.003 11.723 1.00 10.74 64 PRO A O 1
ATOM 419 N N . GLU A 1 65 ? -5.464 18.368 9.918 1.00 9.97 65 GLU A N 1
ATOM 420 C CA . GLU A 1 65 ? -6.340 17.238 9.635 1.00 9.29 65 GLU A CA 1
ATOM 421 C C . GLU A 1 65 ? -6.352 16.196 10.745 1.00 8.98 65 GLU A C 1
ATOM 422 O O . GLU A 1 65 ? -7.409 15.692 11.118 1.00 8.73 65 GLU A O 1
ATOM 428 N N . VAL A 1 66 ? -5.185 15.869 11.285 1.00 8.04 66 VAL A N 1
ATOM 429 C CA . VAL A 1 66 ? -5.128 14.888 12.357 1.00 9.12 66 VAL A CA 1
ATOM 430 C C . VAL A 1 66 ? -5.778 15.446 13.625 1.00 9.22 66 VAL A C 1
ATOM 431 O O . VAL A 1 66 ? -6.518 14.743 14.317 1.00 9.19 66 VAL A O 1
ATOM 435 N N . VAL A 1 67 ? -5.502 16.709 13.929 1.00 9.08 67 VAL A N 1
ATOM 436 C CA . VAL A 1 67 ? -6.084 17.344 15.104 1.00 9.50 67 VAL A CA 1
ATOM 437 C C . VAL A 1 67 ? -7.614 17.331 15.023 1.00 9.43 67 VAL A C 1
ATOM 438 O O . VAL A 1 67 ? -8.287 16.991 15.993 1.00 8.60 67 VAL A O 1
ATOM 442 N N . GLU A 1 68 ? -8.162 17.693 13.866 1.00 9.01 68 GLU A N 1
ATOM 443 C CA . GLU A 1 68 ? -9.616 17.698 13.697 1.00 8.98 68 GLU A CA 1
ATOM 444 C C . GLU A 1 68 ? -10.181 16.285 13.856 1.00 8.71 68 GLU A C 1
ATOM 445 O O . GLU A 1 68 ? -11.190 16.085 14.531 1.00 8.72 68 GLU A O 1
ATOM 451 N N . ALA A 1 69 ? -9.517 15.303 13.255 1.00 8.00 69 ALA A N 1
ATOM 452 C CA . ALA A 1 69 ? -9.985 13.920 13.345 1.00 7.59 69 ALA A CA 1
ATOM 453 C C . ALA A 1 69 ? -9.984 13.442 14.788 1.00 7.71 69 ALA A C 1
ATOM 454 O O . ALA A 1 69 ? -10.912 12.764 15.229 1.00 8.18 69 ALA A O 1
ATOM 456 N N . VAL A 1 70 ? -8.933 13.789 15.523 1.00 7.19 70 VAL A N 1
ATOM 457 C CA . VAL A 1 70 ? -8.826 13.395 16.919 1.00 7.78 70 VAL A CA 1
ATOM 458 C C . VAL A 1 70 ? -9.933 14.030 17.758 1.00 8.40 70 VAL A C 1
ATOM 459 O O . VAL A 1 70 ? -10.581 13.350 18.553 1.00 8.08 70 VAL A O 1
ATOM 463 N N . LYS A 1 71 ? -10.160 15.327 17.569 1.00 8.44 71 LYS A N 1
ATOM 464 C CA . LYS A 1 71 ? -11.191 16.028 18.327 1.00 8.05 71 LYS A CA 1
ATOM 465 C C . LYS A 1 71 ? -12.586 15.473 18.061 1.00 8.53 71 LYS A C 1
ATOM 466 O O . LYS A 1 71 ? -13.353 15.233 18.990 1.00 8.89 71 LYS A O 1
ATOM 472 N N . ARG A 1 72 ? -12.906 15.257 16.792 1.00 8.35 72 ARG A N 1
ATOM 473 C CA . ARG A 1 72 ? -14.224 14.750 16.433 1.00 8.45 72 ARG A CA 1
ATOM 474 C C . ARG A 1 72 ? -14.456 13.311 16.882 1.00 8.19 72 ARG A C 1
ATOM 475 O O . ARG A 1 72 ? -15.555 12.964 17.312 1.00 9.04 72 ARG A O 1
ATOM 483 N N . GLN A 1 73 ? -13.435 12.466 16.798 1.00 8.17 73 GLN A N 1
ATOM 484 C CA . GLN A 1 73 ? -13.616 11.087 17.232 1.00 7.70 73 GLN A CA 1
ATOM 485 C C . GLN A 1 73 ? -13.678 11.031 18.752 1.00 7.16 73 GLN A C 1
ATOM 486 O O . GLN A 1 73 ? -14.404 10.219 19.319 1.00 7.89 73 GLN A O 1
ATOM 492 N N . ALA A 1 74 ? -12.925 11.904 19.414 1.00 7.52 74 ALA A N 1
ATOM 493 C CA . ALA A 1 74 ? -12.915 11.919 20.873 1.00 8.27 74 ALA A CA 1
ATOM 494 C C . ALA A 1 74 ? -14.315 12.174 21.435 1.00 8.86 74 ALA A C 1
ATOM 495 O O . ALA A 1 74 ? -14.679 11.627 22.476 1.00 10.11 74 ALA A O 1
ATOM 497 N N . GLU A 1 75 ? -15.100 12.989 20.738 1.00 9.06 75 GLU A N 1
ATOM 498 C CA . GLU A 1 75 ? -16.454 13.311 21.188 1.00 10.13 75 GLU A CA 1
ATOM 499 C C . GLU A 1 75 ? -17.440 12.210 20.841 1.00 10.25 75 GLU A C 1
ATOM 500 O O . GLU A 1 75 ? -18.545 12.176 21.378 1.00 11.33 75 GLU A O 1
ATOM 506 N N . THR A 1 76 ? -17.035 11.318 19.946 1.00 8.93 76 THR A N 1
ATOM 507 C CA . THR A 1 76 ? -17.911 10.262 19.447 1.00 9.03 76 THR A CA 1
ATOM 508 C C . THR A 1 76 ? -17.786 8.898 20.120 1.00 8.16 76 THR A C 1
ATOM 509 O O . THR A 1 76 ? -18.770 8.353 20.629 1.00 8.09 76 THR A O 1
ATOM 513 N N . LEU A 1 77 ? -16.580 8.341 20.119 1.00 8.42 77 LEU A N 1
ATOM 514 C CA . LEU A 1 77 ? -16.332 7.035 20.722 1.00 7.56 77 LEU A CA 1
ATOM 515 C C . LEU A 1 77 ? -14.828 6.812 20.793 1.00 8.39 77 LEU A C 1
ATOM 516 O O . LEU A 1 77 ? -14.123 7.043 19.813 1.00 8.10 77 LEU A O 1
ATOM 521 N N . MET A 1 78 ? -14.344 6.357 21.946 1.00 8.32 78 MET A N 1
ATOM 522 C CA . MET A 1 78 ? -12.915 6.114 22.120 1.00 9.06 78 MET A CA 1
ATOM 523 C C . MET A 1 78 ? -12.597 4.662 22.478 1.00 9.75 78 MET A C 1
ATOM 524 O O . MET A 1 78 ? -11.591 4.113 22.020 1.00 11.83 78 MET A O 1
ATOM 529 N N . ALA A 1 79 ? -13.462 4.041 23.278 1.00 10.02 79 ALA A N 1
ATOM 530 C CA . ALA A 1 79 ? -13.264 2.663 23.724 1.00 11.72 79 ALA A CA 1
ATOM 531 C C . ALA A 1 79 ? -14.292 1.686 23.154 1.00 11.46 79 ALA A C 1
ATOM 532 O O . ALA A 1 79 ? -15.486 1.761 23.454 1.00 12.71 79 ALA A O 1
ATOM 534 N N . MET A 1 80 ? -13.813 0.766 22.329 1.00 10.89 80 MET A N 1
ATOM 535 C CA . MET A 1 80 ? -14.660 -0.247 21.713 1.00 10.66 80 MET A CA 1
ATOM 536 C C . MET A 1 80 ? -13.669 -1.338 21.326 1.00 10.79 80 MET A C 1
ATOM 537 O O . MET A 1 80 ? -12.756 -1.106 20.544 1.00 12.56 80 MET A O 1
ATOM 542 N N . PRO A 1 81 ? -13.829 -2.541 21.879 1.00 10.16 81 PRO A N 1
ATOM 543 C CA . PRO A 1 81 ? -12.903 -3.626 21.565 1.00 10.44 81 PRO A CA 1
ATOM 544 C C . PRO A 1 81 ? -13.026 -4.251 20.183 1.00 8.86 81 PRO A C 1
ATOM 545 O O . PRO A 1 81 ? -13.988 -4.012 19.455 1.00 8.46 81 PRO A O 1
ATOM 549 N N . GLN A 1 82 ? -12.036 -5.069 19.846 1.00 8.88 82 GLN A N 1
ATOM 550 C CA . GLN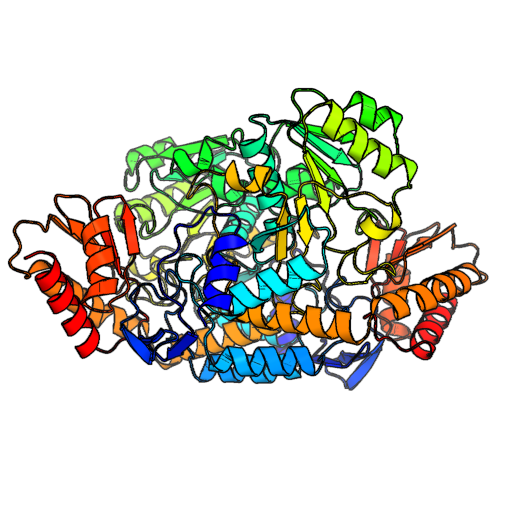 A 1 82 ? -11.965 -5.741 18.557 1.00 8.63 82 GLN A CA 1
ATOM 551 C C . GLN A 1 82 ? -13.102 -6.719 18.268 1.00 7.91 82 GLN A C 1
ATOM 552 O O . GLN A 1 82 ? -13.323 -7.095 17.119 1.00 9.26 82 GLN A O 1
ATOM 558 N N . THR A 1 83 ? -13.817 -7.133 19.305 1.00 8.18 83 THR A N 1
ATOM 559 C CA . THR A 1 83 ? -14.933 -8.054 19.132 1.00 9.25 83 THR A CA 1
ATOM 560 C C . THR A 1 83 ? -16.186 -7.322 18.660 1.00 9.26 83 THR A C 1
ATOM 561 O O . THR A 1 83 ? -17.138 -7.943 18.169 1.00 10.07 83 THR A O 1
ATOM 565 N N . LEU A 1 84 ? -16.180 -6.002 18.807 1.00 8.66 84 LEU A N 1
ATOM 566 C CA . LEU A 1 84 ? -17.312 -5.176 18.403 1.00 8.32 84 LEU A CA 1
ATOM 567 C C . LEU A 1 84 ? -16.881 -4.203 17.308 1.00 7.53 84 LEU A C 1
ATOM 568 O O . LEU A 1 84 ? -16.228 -3.198 17.575 1.00 8.13 84 LEU A O 1
ATOM 573 N N . PRO A 1 85 ? -17.240 -4.502 16.051 1.00 7.38 85 PRO A N 1
ATOM 574 C CA . PRO A 1 85 ? -16.890 -3.655 14.907 1.00 7.54 85 PRO A CA 1
ATOM 575 C C . PRO A 1 85 ? -17.264 -2.193 15.115 1.00 7.58 85 PRO A C 1
ATOM 576 O O . PRO A 1 85 ? -18.278 -1.877 15.728 1.00 7.47 85 PRO A O 1
ATOM 580 N N . THR A 1 86 ? -16.425 -1.304 14.604 1.00 6.85 86 THR A N 1
ATOM 581 C CA . THR A 1 86 ? -16.644 0.128 14.718 1.00 7.40 86 THR A CA 1
ATOM 582 C C . THR A 1 86 ? -16.113 0.682 13.391 1.00 6.79 86 THR A C 1
ATOM 583 O O . THR A 1 86 ? -15.016 0.329 12.954 1.00 7.65 86 THR A O 1
ATOM 587 N N . PRO A 1 87 ? -16.887 1.564 12.737 1.00 8.68 87 PRO A N 1
ATOM 588 C CA . PRO A 1 87 ? -16.528 2.151 11.443 1.00 7.57 87 PRO A CA 1
ATOM 589 C C . PRO A 1 87 ? -15.125 2.687 11.194 1.00 7.85 87 PRO A C 1
ATOM 590 O O . PRO A 1 87 ? -14.559 2.436 10.131 1.00 7.51 87 PRO A O 1
ATOM 594 N N . MET A 1 88 ? -14.551 3.409 12.147 1.00 7.08 88 MET A N 1
ATOM 595 C CA . MET A 1 88 ? -13.212 3.938 11.925 1.00 6.61 88 MET A CA 1
ATOM 596 C C . MET A 1 88 ? -12.173 2.828 11.787 1.00 7.32 88 MET A C 1
ATOM 597 O O . MET A 1 88 ? -11.161 3.006 11.108 1.00 7.27 88 MET A O 1
ATOM 602 N N . ARG A 1 89 ? -12.423 1.683 12.416 1.00 6.86 89 ARG A N 1
ATOM 603 C CA . ARG A 1 89 ? -11.496 0.563 12.317 1.00 6.51 89 ARG A CA 1
ATOM 604 C C . ARG A 1 89 ? -11.557 -0.003 10.894 1.00 6.15 89 ARG A C 1
ATOM 605 O O . ARG A 1 89 ? -10.527 -0.245 10.271 1.00 6.68 89 ARG A O 1
ATOM 613 N N . GLY A 1 90 ? -12.767 -0.201 10.373 1.00 6.68 90 GLY A N 1
ATOM 614 C CA . GLY A 1 90 ? -12.908 -0.708 9.016 1.00 7.62 90 GLY A CA 1
ATOM 615 C C . GLY A 1 90 ? -12.299 0.282 8.038 1.00 6.55 90 GLY A C 1
ATOM 616 O O . GLY A 1 90 ? -11.648 -0.103 7.065 1.00 7.52 90 GLY A O 1
ATOM 617 N N . GLU A 1 91 ? -12.511 1.569 8.295 1.00 6.69 91 GLU A N 1
ATOM 618 C CA . GLU A 1 91 ? -11.961 2.610 7.438 1.00 7.00 91 GLU A CA 1
ATOM 619 C C . GLU A 1 91 ? -10.433 2.568 7.479 1.00 6.65 91 GLU A C 1
ATOM 620 O O . GLU A 1 91 ? -9.775 2.654 6.443 1.00 6.99 91 GLU A O 1
ATOM 626 N N . PHE A 1 92 ? -9.869 2.429 8.674 1.00 6.25 92 PHE A N 1
ATOM 627 C CA . PHE A 1 92 ? -8.416 2.373 8.799 1.00 6.03 92 PHE A CA 1
ATOM 628 C C . PHE A 1 92 ? -7.865 1.171 8.038 1.00 6.31 92 PHE A C 1
ATOM 629 O O . PHE A 1 92 ? -6.876 1.283 7.320 1.00 6.28 92 PHE A O 1
ATOM 637 N N . TYR A 1 93 ? -8.508 0.019 8.195 1.00 6.32 93 TYR A N 1
ATOM 638 C CA . TYR A 1 93 ? -8.070 -1.192 7.504 1.00 6.64 93 TYR A CA 1
ATOM 639 C C . TYR A 1 93 ? -8.025 -1.016 5.992 1.00 7.79 93 TYR A C 1
ATOM 640 O O . TYR A 1 93 ? -7.021 -1.321 5.361 1.00 7.93 93 TYR A O 1
ATOM 649 N N . ARG A 1 94 ? -9.112 -0.529 5.401 1.00 7.85 94 ARG A N 1
ATOM 650 C CA . ARG A 1 94 ? -9.122 -0.367 3.952 1.00 8.28 94 ARG A CA 1
ATOM 651 C C . ARG A 1 94 ? -8.241 0.786 3.483 1.00 8.19 94 ARG A C 1
ATOM 652 O O . ARG A 1 94 ? -7.647 0.712 2.411 1.00 8.53 94 ARG A O 1
ATOM 660 N N . THR A 1 95 ? -8.144 1.839 4.289 1.00 7.48 95 THR A N 1
ATOM 661 C CA . THR A 1 95 ? -7.308 2.986 3.938 1.00 7.92 95 THR A CA 1
ATOM 662 C C . THR A 1 95 ? -5.825 2.601 3.941 1.00 7.21 95 THR A C 1
ATOM 663 O O . THR A 1 95 ? -5.081 2.982 3.040 1.00 8.18 95 THR A O 1
ATOM 667 N N . LEU A 1 96 ? -5.403 1.837 4.944 1.00 7.44 96 LEU A N 1
ATOM 668 C CA . LEU A 1 96 ? -4.013 1.406 5.033 1.00 7.27 96 LEU A CA 1
ATOM 669 C C . LEU A 1 96 ? -3.665 0.349 3.989 1.00 7.65 96 LEU A C 1
ATOM 670 O O . LEU A 1 96 ? -2.647 0.465 3.308 1.00 8.40 96 LEU A O 1
ATOM 675 N N . THR A 1 97 ? -4.498 -0.680 3.848 1.00 7.91 97 THR A N 1
ATOM 676 C CA . THR A 1 97 ? -4.198 -1.717 2.865 1.00 8.51 97 THR A CA 1
ATOM 677 C C . THR A 1 97 ? -4.235 -1.172 1.433 1.00 8.69 97 THR A C 1
ATOM 678 O O . THR A 1 97 ? -3.552 -1.695 0.554 1.00 8.16 97 THR A O 1
ATOM 682 N N . ALA A 1 98 ? -5.012 -0.114 1.208 1.00 8.73 98 ALA A N 1
ATOM 683 C CA . ALA A 1 98 ? -5.125 0.498 -0.115 1.00 9.56 98 ALA A CA 1
ATOM 684 C C . ALA A 1 98 ? -3.807 1.110 -0.594 1.00 10.02 98 ALA A C 1
ATOM 685 O O . ALA A 1 98 ? -3.581 1.228 -1.799 1.00 11.37 98 ALA A O 1
ATOM 687 N N . ILE A 1 99 ? -2.941 1.501 0.340 1.00 8.89 99 ILE A N 1
ATOM 688 C CA . ILE A 1 99 ? -1.658 2.092 -0.037 1.00 9.39 99 ILE A CA 1
ATOM 689 C C . ILE A 1 99 ? -0.511 1.083 0.039 1.00 9.90 99 ILE A C 1
ATOM 690 O O . ILE A 1 99 ? 0.652 1.460 -0.013 1.00 11.10 99 ILE A O 1
ATOM 695 N N . LEU A 1 100 ? -0.852 -0.196 0.150 1.00 9.13 100 LEU A N 1
ATOM 696 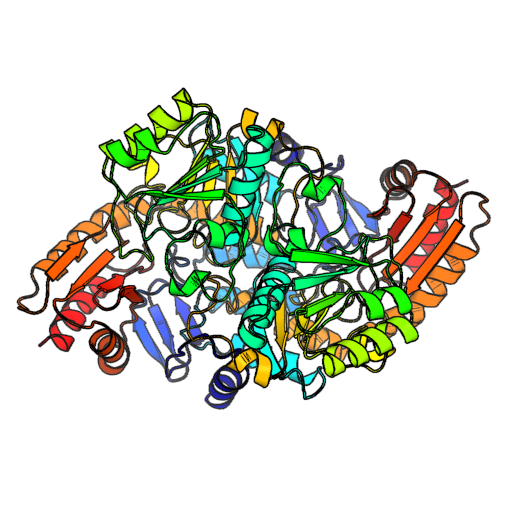C CA . LEU A 1 100 ? 0.140 -1.266 0.237 1.00 9.10 100 LEU A CA 1
ATOM 697 C C . LEU A 1 100 ? -0.029 -2.267 -0.897 1.00 9.76 100 LEU A C 1
ATOM 698 O O . LEU A 1 100 ? -1.059 -2.279 -1.573 1.00 10.02 100 LEU A O 1
ATOM 703 N N . PRO A 1 101 ? 0.996 -3.106 -1.140 1.00 10.46 101 PRO A N 1
ATOM 704 C CA . PRO A 1 101 ? 0.890 -4.106 -2.206 1.00 11.21 101 PRO A CA 1
ATOM 705 C C . PRO A 1 101 ? -0.301 -4.992 -1.857 1.00 10.88 101 PRO A C 1
ATOM 706 O O . PRO A 1 101 ? -0.623 -5.169 -0.680 1.00 10.55 101 PRO A O 1
ATOM 710 N N . PRO A 1 102 ? -0.964 -5.570 -2.870 1.00 10.95 102 PRO A N 1
ATOM 711 C CA . PRO A 1 102 ? -2.123 -6.432 -2.628 1.00 11.00 102 PRO A CA 1
ATOM 712 C C . PRO A 1 102 ? -1.899 -7.613 -1.688 1.00 10.60 102 PRO A C 1
ATOM 713 O O . PRO A 1 102 ? -2.850 -8.099 -1.077 1.00 11.63 102 PRO A O 1
ATOM 717 N N . GLU A 1 103 ? -0.654 -8.074 -1.574 1.00 10.40 103 GLU A N 1
ATOM 718 C CA . GLU A 1 103 ? -0.333 -9.203 -0.695 1.00 10.89 103 GLU A CA 1
ATOM 719 C C . GLU A 1 103 ? -0.531 -8.871 0.787 1.00 10.25 103 GLU A C 1
ATOM 720 O O . GLU A 1 103 ? -0.927 -9.729 1.573 1.00 9.57 103 GLU A O 1
ATOM 726 N N . LEU A 1 104 ? -0.234 -7.633 1.166 1.00 9.34 104 LEU A N 1
ATOM 727 C CA . LEU A 1 104 ? -0.368 -7.209 2.559 1.00 8.25 104 LEU A CA 1
ATOM 728 C C . LEU A 1 104 ? -1.790 -6.703 2.771 1.00 8.73 104 LEU A C 1
ATOM 729 O O . LEU A 1 104 ? -2.057 -5.503 2.698 1.00 9.25 104 LEU A O 1
ATOM 734 N N . ASN A 1 105 ? -2.695 -7.630 3.064 1.00 8.07 105 ASN A N 1
ATOM 735 C CA . ASN A 1 105 ? -4.106 -7.285 3.203 1.00 8.20 105 ASN A CA 1
ATOM 736 C C . ASN A 1 105 ? -4.819 -7.711 4.484 1.00 8.05 105 ASN A C 1
ATOM 737 O O . ASN A 1 105 ? -6.045 -7.805 4.503 1.00 8.55 105 ASN A O 1
ATOM 742 N N . ARG A 1 106 ? -4.066 -7.977 5.545 1.00 7.88 106 ARG A N 1
ATOM 743 C CA . ARG A 1 106 ? -4.657 -8.354 6.828 1.00 7.80 106 ARG A CA 1
ATOM 744 C C . ARG A 1 106 ? -3.965 -7.503 7.891 1.00 7.03 106 ARG A C 1
ATOM 745 O O . ARG A 1 106 ? -2.734 -7.450 7.954 1.00 8.27 106 ARG A O 1
ATOM 753 N N . VAL A 1 107 ? -4.763 -6.839 8.722 1.00 6.97 107 VAL A N 1
ATOM 754 C CA . VAL A 1 107 ? -4.239 -5.920 9.729 1.00 7.03 107 VAL A CA 1
ATOM 755 C C . VAL A 1 107 ? -4.471 -6.295 11.186 1.00 6.40 107 VAL A C 1
ATOM 756 O O . VAL A 1 107 ? -5.578 -6.661 11.575 1.00 7.48 107 VAL A O 1
ATOM 760 N N . PHE A 1 108 ? -3.414 -6.201 11.987 1.00 6.85 108 PHE A N 1
ATOM 761 C CA . PHE A 1 108 ? -3.521 -6.444 13.418 1.00 6.78 108 PHE A CA 1
ATOM 762 C C . PHE A 1 108 ? -3.058 -5.132 14.046 1.00 6.70 108 PHE A C 1
ATOM 763 O O . PHE A 1 108 ? -1.855 -4.887 14.199 1.00 6.89 108 PHE A O 1
ATOM 771 N N . PRO A 1 109 ? -4.007 -4.256 14.405 1.00 6.43 109 PRO A N 1
ATOM 772 C CA . PRO A 1 109 ? -3.661 -2.967 15.008 1.00 6.35 109 PRO A CA 1
ATOM 773 C C . PRO A 1 109 ? -3.206 -3.079 16.461 1.00 6.37 109 PRO A C 1
ATOM 774 O O . PRO A 1 109 ? -3.753 -3.864 17.239 1.00 7.40 109 PRO A O 1
ATOM 778 N N . VAL A 1 110 ? -2.192 -2.288 16.806 1.00 5.94 110 VAL A N 1
ATOM 779 C CA . VAL A 1 110 ? -1.646 -2.276 18.156 1.00 6.48 110 VAL A CA 1
ATOM 780 C C . VAL A 1 110 ? -1.380 -0.853 18.628 1.00 6.07 110 VAL A C 1
ATOM 781 O O . VAL A 1 110 ? -1.784 0.109 17.983 1.00 6.18 110 VAL A O 1
ATOM 785 N N . ASN A 1 111 ? -0.661 -0.715 19.734 1.00 5.92 111 ASN A N 1
ATOM 786 C CA . ASN A 1 111 ? -0.432 0.597 20.319 1.00 5.97 111 ASN A CA 1
ATOM 787 C C . ASN A 1 111 ? 0.987 1.133 20.310 1.00 7.02 111 ASN A C 1
ATOM 788 O O . ASN A 1 111 ? 1.235 2.224 20.821 1.00 7.31 111 ASN A O 1
ATOM 793 N N . SER A 1 112 ? 1.905 0.387 19.710 1.00 5.92 112 SER A N 1
ATOM 794 C CA . SER A 1 112 ? 3.298 0.805 19.689 1.00 6.34 112 SER A CA 1
ATOM 795 C C . SER A 1 112 ? 4.083 -0.025 18.693 1.00 5.41 112 SER A C 1
ATOM 796 O O . SER A 1 112 ? 3.601 -1.043 18.193 1.00 6.39 112 SER A O 1
ATOM 799 N N . GLY A 1 113 ? 5.313 0.403 18.434 1.00 5.45 113 GLY A N 1
ATOM 800 C CA . GLY A 1 113 ? 6.164 -0.321 17.512 1.00 6.30 113 GLY A CA 1
ATOM 801 C C . GLY A 1 113 ? 6.546 -1.673 18.080 1.00 5.61 113 GLY A C 1
ATOM 802 O O . GLY A 1 113 ? 6.494 -2.689 17.390 1.00 6.42 113 GLY A O 1
ATOM 803 N N . THR A 1 114 ? 6.927 -1.698 19.352 1.00 5.69 114 THR A N 1
ATOM 804 C CA . THR A 1 114 ? 7.310 -2.963 19.960 1.00 6.18 114 THR A CA 1
ATOM 805 C C . THR A 1 114 ? 6.137 -3.957 19.966 1.00 6.18 114 THR A C 1
ATOM 806 O O . THR A 1 114 ? 6.345 -5.150 19.778 1.00 6.12 114 THR A O 1
ATOM 810 N N . GLU A 1 115 ? 4.908 -3.476 20.163 1.00 5.74 115 GLU A N 1
ATOM 811 C CA . GLU A 1 115 ? 3.758 -4.380 20.133 1.00 5.64 115 GLU A CA 1
ATOM 812 C C . GLU A 1 115 ? 3.568 -4.928 18.716 1.00 6.87 115 GLU A C 1
ATOM 813 O O . GLU A 1 115 ? 3.197 -6.085 18.536 1.00 6.19 115 GLU A O 1
ATOM 819 N N . ALA A 1 116 ? 3.836 -4.097 17.713 1.00 6.24 116 ALA A N 1
ATOM 820 C CA . ALA A 1 116 ? 3.703 -4.525 16.322 1.00 6.42 116 ALA A CA 1
ATOM 821 C C . ALA A 1 116 ? 4.685 -5.659 16.027 1.00 6.11 116 ALA A C 1
ATOM 822 O O . ALA A 1 116 ? 4.325 -6.654 15.400 1.00 6.15 116 ALA A O 1
ATOM 824 N N . ASN A 1 117 ? 5.927 -5.514 16.487 1.00 5.71 117 ASN A N 1
ATOM 825 C CA . ASN A 1 117 ? 6.923 -6.553 16.260 1.00 5.50 117 ASN A CA 1
ATOM 826 C C . ASN A 1 117 ? 6.631 -7.804 17.088 1.00 6.15 117 ASN A C 1
ATOM 827 O O . ASN A 1 117 ? 6.875 -8.916 16.633 1.00 6.70 117 ASN A O 1
ATOM 832 N N . GLU A 1 118 ? 6.097 -7.626 18.295 1.00 5.25 118 GLU A N 1
ATOM 833 C CA . GLU A 1 118 ? 5.745 -8.772 19.133 1.00 5.80 118 GLU A CA 1
ATOM 834 C C . GLU A 1 118 ? 4.693 -9.592 18.377 1.00 6.40 118 GLU A C 1
ATOM 835 O O . GLU A 1 118 ? 4.766 -10.822 18.325 1.00 7.07 118 GLU A O 1
ATOM 841 N N . ALA A 1 119 ? 3.721 -8.897 17.787 1.00 5.96 119 ALA A N 1
ATOM 842 C CA . ALA A 1 119 ? 2.672 -9.561 17.025 1.00 6.32 119 ALA A CA 1
ATOM 843 C C . ALA A 1 119 ? 3.299 -10.290 15.837 1.00 6.71 119 ALA A C 1
ATOM 844 O O . ALA A 1 119 ? 2.979 -11.445 15.568 1.00 7.11 119 ALA A O 1
ATOM 846 N N . ALA A 1 120 ? 4.206 -9.619 15.136 1.00 6.79 120 ALA A N 1
ATOM 847 C CA . ALA A 1 120 ? 4.865 -10.226 13.982 1.00 6.26 120 ALA A CA 1
ATOM 848 C C . ALA A 1 120 ? 5.605 -11.512 14.364 1.00 7.41 120 ALA A C 1
ATOM 849 O O . ALA A 1 120 ? 5.502 -12.526 13.672 1.00 7.86 120 ALA A O 1
ATOM 851 N N . LEU A 1 121 ? 6.336 -11.473 15.475 1.00 7.31 121 LEU A N 1
ATOM 852 C CA . LEU A 1 121 ? 7.083 -12.644 15.933 1.00 7.16 121 LEU A CA 1
ATOM 853 C C . LEU A 1 121 ? 6.135 -13.790 16.290 1.00 6.62 121 LEU A C 1
ATOM 854 O O . LEU A 1 121 ? 6.408 -14.948 15.971 1.00 7.43 121 LEU A O 1
ATOM 859 N N . LYS A 1 122 ? 5.025 -13.466 16.949 1.00 7.29 122 LYS A N 1
ATOM 860 C CA . LYS A 1 122 ? 4.050 -14.481 17.332 1.00 8.07 122 LYS A CA 1
ATOM 861 C C . LYS A 1 122 ? 3.328 -15.060 16.114 1.00 8.05 122 LYS A C 1
ATOM 862 O O . LYS A 1 122 ? 3.176 -16.275 16.005 1.00 8.48 122 LYS A O 1
ATOM 868 N N . PHE A 1 123 ? 2.890 -14.204 15.196 1.00 7.37 123 PHE A N 1
ATOM 869 C CA . PHE A 1 123 ? 2.223 -14.709 14.002 1.00 7.32 123 PHE A CA 1
ATOM 870 C C . PHE A 1 123 ? 3.194 -15.590 13.208 1.00 7.94 123 PHE A C 1
ATOM 871 O O . PHE A 1 123 ? 2.789 -16.584 12.614 1.00 8.88 123 PHE A O 1
ATOM 879 N N . ALA A 1 124 ? 4.479 -15.240 13.214 1.00 7.85 124 ALA A N 1
ATOM 880 C CA . ALA A 1 124 ? 5.474 -16.029 12.489 1.00 8.53 124 ALA A CA 1
ATOM 881 C C . ALA A 1 124 ? 5.604 -17.433 13.075 1.00 8.90 124 ALA A C 1
ATOM 882 O O . ALA A 1 124 ? 5.648 -18.416 12.339 1.00 9.67 124 ALA A O 1
ATOM 884 N N . ARG A 1 125 ? 5.669 -17.527 14.400 1.00 8.28 125 ARG A N 1
ATOM 885 C CA . ARG A 1 125 ? 5.782 -18.828 15.046 1.00 8.65 125 ARG A CA 1
ATOM 886 C C . ARG A 1 125 ? 4.534 -19.676 14.811 1.00 9.20 125 ARG A C 1
ATOM 887 O O . ARG A 1 125 ? 4.636 -20.864 14.504 1.00 9.63 125 ARG A O 1
ATOM 895 N N . ALA A 1 126 ? 3.359 -19.067 14.933 1.00 8.53 126 ALA A N 1
ATOM 896 C CA . ALA A 1 126 ? 2.117 -19.801 14.721 1.00 9.31 126 ALA A CA 1
ATOM 897 C C . ALA A 1 126 ? 2.003 -20.306 13.280 1.00 9.12 126 ALA A C 1
ATOM 898 O O . ALA A 1 126 ? 1.614 -21.451 13.038 1.00 10.60 126 ALA A O 1
ATOM 900 N N . HIS A 1 127 ? 2.371 -19.459 12.327 1.00 9.13 127 HIS A N 1
ATOM 901 C CA . HIS A 1 127 ? 2.280 -19.817 10.917 1.00 8.98 127 HIS A CA 1
ATOM 902 C C . HIS A 1 127 ? 3.223 -20.925 10.464 1.00 9.96 127 HIS A C 1
ATOM 903 O O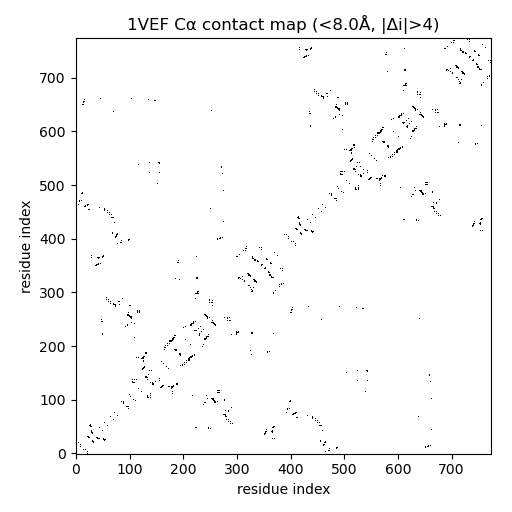 . HIS A 1 127 ? 2.816 -21.845 9.759 1.00 10.17 127 HIS A O 1
ATOM 910 N N . THR A 1 128 ? 4.481 -20.832 10.881 1.00 10.10 128 THR A N 1
ATOM 911 C CA . THR A 1 128 ? 5.503 -21.794 10.474 1.00 10.35 128 THR A CA 1
ATOM 912 C C . THR A 1 128 ? 5.657 -23.023 11.358 1.00 11.81 128 THR A C 1
ATOM 913 O O . THR A 1 128 ? 6.119 -24.065 10.894 1.00 12.17 128 THR A O 1
ATOM 917 N N . GLY A 1 129 ? 5.289 -22.899 12.627 1.00 11.20 129 GLY A N 1
ATOM 918 C CA . GLY A 1 129 ? 5.453 -24.012 13.542 1.00 11.14 129 GLY A CA 1
ATOM 919 C C . GLY A 1 129 ? 6.914 -24.102 13.954 1.00 12.64 129 GLY A C 1
ATOM 920 O O . GLY A 1 129 ? 7.328 -25.074 14.585 1.00 14.41 129 GLY A O 1
ATOM 921 N N . ARG A 1 130 ? 7.687 -23.077 13.593 1.00 11.72 130 ARG A N 1
ATOM 922 C CA . ARG A 1 130 ? 9.119 -23.009 13.900 1.00 10.65 130 ARG A CA 1
ATOM 923 C C . ARG A 1 130 ? 9.388 -22.034 15.047 1.00 11.41 130 ARG A C 1
ATOM 924 O O . ARG A 1 130 ? 8.510 -21.268 15.433 1.00 11.44 130 ARG A O 1
ATOM 932 N N . LYS A 1 131 ? 10.610 -22.038 15.572 1.00 10.53 131 LYS A N 1
ATOM 933 C CA . LYS A 1 131 ? 10.941 -21.182 16.711 1.00 11.64 131 LYS A CA 1
ATOM 934 C C . LYS A 1 131 ? 12.007 -20.110 16.497 1.00 10.88 131 LYS A C 1
ATOM 935 O O . LYS A 1 131 ? 11.892 -18.992 17.002 1.00 11.19 131 LYS A O 1
ATOM 941 N N . LYS A 1 132 ? 13.046 -20.460 15.751 1.00 10.83 132 LYS A N 1
ATOM 942 C CA . LYS A 1 132 ? 14.171 -19.572 15.506 1.00 10.34 132 LYS A CA 1
ATOM 943 C C . LYS A 1 132 ? 13.898 -18.276 14.749 1.00 9.21 132 LYS A C 1
ATOM 944 O O . LYS A 1 132 ? 13.174 -18.256 13.755 1.00 10.07 132 LYS A O 1
ATOM 950 N N . PHE A 1 133 ? 14.494 -17.192 15.237 1.00 8.97 133 PHE A N 1
ATOM 951 C CA . PHE A 1 133 ? 14.380 -15.886 14.599 1.00 8.38 133 PHE A CA 1
ATOM 952 C C . PHE A 1 133 ? 15.783 -15.446 14.201 1.00 9.03 133 PHE A C 1
ATOM 953 O O . PHE A 1 133 ? 16.747 -15.704 14.924 1.00 9.43 133 PHE A O 1
ATOM 961 N N . VAL A 1 134 ? 15.899 -14.800 13.048 1.00 8.92 134 VAL A N 1
ATOM 962 C CA . VAL A 1 134 ? 17.180 -14.282 12.586 1.00 9.22 134 VAL A CA 1
ATOM 963 C C . VAL A 1 134 ? 17.026 -12.768 12.504 1.00 8.56 134 VAL A C 1
ATOM 964 O O . VAL A 1 134 ? 16.057 -12.263 11.929 1.00 8.78 134 VAL A O 1
ATOM 968 N N . ALA A 1 135 ? 17.968 -12.045 13.100 1.00 8.05 135 ALA A N 1
ATOM 969 C CA . ALA A 1 135 ? 17.930 -10.587 13.105 1.00 7.94 135 ALA A CA 1
ATOM 970 C C . ALA A 1 135 ? 19.312 -10.050 12.781 1.00 8.67 135 ALA A C 1
ATOM 971 O O . ALA A 1 135 ? 20.274 -10.811 12.711 1.00 9.07 135 ALA A O 1
ATOM 973 N N . ALA A 1 136 ? 19.409 -8.741 12.591 1.00 8.30 136 ALA A N 1
ATOM 974 C CA . ALA A 1 136 ? 20.680 -8.117 12.250 1.00 8.01 136 ALA A CA 1
ATOM 975 C C . ALA A 1 136 ? 21.347 -7.439 13.434 1.00 8.66 136 ALA A C 1
ATOM 976 O O . ALA A 1 136 ? 20.681 -6.877 14.301 1.00 8.36 136 ALA A O 1
ATOM 978 N N . MET A 1 137 ? 22.674 -7.506 13.475 1.00 9.03 137 MET A N 1
ATOM 979 C CA . MET A 1 137 ? 23.406 -6.827 14.533 1.00 9.34 137 MET A CA 1
ATOM 980 C C . MET A 1 137 ? 23.095 -5.343 14.347 1.00 8.75 137 MET A C 1
ATOM 981 O O . MET A 1 137 ? 22.932 -4.870 13.215 1.00 8.87 137 MET A O 1
ATOM 986 N N . ARG A 1 138 ? 22.991 -4.633 15.468 1.00 8.65 138 ARG A N 1
ATOM 987 C CA . ARG A 1 138 ? 22.668 -3.210 15.514 1.00 8.63 138 ARG A CA 1
ATOM 988 C C . ARG A 1 138 ? 21.192 -2.974 15.202 1.00 9.00 138 ARG A C 1
ATOM 989 O O . ARG A 1 138 ? 20.736 -1.834 15.122 1.00 10.32 138 ARG A O 1
ATOM 997 N N . GLY A 1 139 ? 20.450 -4.064 15.038 1.00 8.16 139 GLY A N 1
ATOM 998 C CA . GLY A 1 139 ? 19.029 -3.953 14.764 1.00 7.66 139 GLY A CA 1
ATOM 999 C C . GLY A 1 139 ? 18.275 -3.623 16.037 1.00 7.75 139 GLY A C 1
ATOM 1000 O O . GLY A 1 139 ? 18.669 -4.031 17.139 1.00 7.68 139 GLY A O 1
ATOM 1001 N N . PHE A 1 140 ? 17.199 -2.859 15.890 1.00 7.32 140 PHE A N 1
ATOM 1002 C CA . PHE A 1 140 ? 16.366 -2.479 17.024 1.00 7.23 140 PHE A CA 1
ATOM 1003 C C . PHE A 1 140 ? 14.909 -2.778 16.685 1.00 7.32 140 PHE A C 1
ATOM 1004 O O . PHE A 1 140 ? 14.378 -2.271 15.694 1.00 7.44 140 PHE A O 1
ATOM 1012 N N . SER A 1 141 ? 14.262 -3.583 17.520 1.00 6.71 141 SER A N 1
ATOM 1013 C CA . SER A 1 141 ? 12.874 -3.964 17.283 1.00 6.43 141 SER A CA 1
ATOM 1014 C C . SER A 1 141 ? 11.917 -3.568 18.398 1.00 7.10 141 SER A C 1
ATOM 1015 O O . SER A 1 141 ? 10.704 -3.615 18.211 1.00 7.66 141 SER A O 1
ATOM 1018 N N . GLY A 1 142 ? 12.446 -3.185 19.555 1.00 7.21 142 GLY A N 1
ATOM 1019 C CA . GLY A 1 142 ? 11.571 -2.799 20.649 1.00 6.97 142 GLY A CA 1
ATOM 1020 C C . GLY A 1 142 ? 12.093 -3.226 22.002 1.00 7.38 142 GLY A C 1
ATOM 1021 O O . GLY A 1 142 ? 13.018 -4.032 22.085 1.00 7.52 142 GLY A O 1
ATOM 1022 N N . ARG A 1 143 ? 11.466 -2.704 23.052 1.00 7.10 143 ARG A N 1
ATOM 1023 C CA . ARG A 1 143 ? 11.872 -2.965 24.433 1.00 7.69 143 ARG A CA 1
ATOM 1024 C C . ARG A 1 143 ? 11.106 -4.031 25.214 1.00 7.09 143 ARG A C 1
ATOM 1025 O O . ARG A 1 143 ? 11.560 -4.446 26.280 1.00 8.10 143 ARG A O 1
ATOM 1033 N N . THR A 1 144 ? 9.936 -4.455 24.739 1.00 7.96 144 THR A N 1
ATOM 1034 C CA . THR A 1 144 ? 9.233 -5.510 25.461 1.00 7.17 144 THR A CA 1
ATOM 1035 C C . THR A 1 144 ? 10.075 -6.763 25.206 1.00 7.31 144 THR A C 1
ATOM 1036 O O . THR A 1 144 ? 10.819 -6.817 24.230 1.00 7.49 144 THR A O 1
ATOM 1040 N N . MET A 1 145 ? 9.963 -7.766 26.068 1.00 8.16 145 MET A N 1
ATOM 1041 C CA . MET A 1 145 ? 10.833 -8.940 25.969 1.00 8.32 145 MET A CA 1
ATOM 1042 C C . MET A 1 145 ? 10.928 -9.734 24.676 1.00 7.47 145 MET A C 1
ATOM 1043 O O . MET A 1 145 ? 11.991 -10.291 24.383 1.00 7.87 145 MET A O 1
ATOM 1048 N N . GLY A 1 146 ? 9.849 -9.796 23.903 1.00 8.30 146 GLY A N 1
ATOM 1049 C CA . GLY A 1 146 ? 9.909 -10.513 22.643 1.00 8.30 146 GLY A CA 1
ATOM 1050 C C . GLY A 1 146 ? 10.735 -9.705 21.656 1.00 7.46 146 GLY A C 1
ATOM 1051 O O . GLY A 1 146 ? 11.689 -10.208 21.066 1.00 7.76 146 GLY A O 1
ATOM 1052 N N . SER A 1 147 ? 10.372 -8.437 21.485 1.00 6.93 147 SER A N 1
ATOM 1053 C CA . SER A 1 147 ? 11.096 -7.555 20.575 1.00 6.69 147 SER A CA 1
ATOM 1054 C C . SER A 1 147 ? 12.540 -7.362 21.015 1.00 6.38 147 SER A C 1
ATOM 1055 O O . SER A 1 147 ? 13.429 -7.219 20.181 1.00 7.31 147 SER A O 1
ATOM 1058 N N . LEU A 1 148 ? 12.765 -7.348 22.326 1.00 7.22 148 LEU A N 1
ATOM 1059 C CA . LEU A 1 148 ? 14.107 -7.164 22.864 1.00 7.48 148 LEU A CA 1
ATOM 1060 C C . LEU A 1 148 ? 15.003 -8.344 22.500 1.00 7.05 148 LEU A C 1
ATOM 1061 O O . LEU A 1 148 ? 16.203 -8.178 22.293 1.00 7.64 148 LEU A O 1
ATOM 1066 N N . SER A 1 149 ? 14.413 -9.528 22.392 1.00 8.00 149 SER A N 1
ATOM 1067 C CA . SER A 1 149 ? 15.172 -10.728 22.055 1.00 8.13 149 SER A CA 1
ATOM 1068 C C . SER A 1 149 ? 15.838 -10.623 20.687 1.00 7.98 149 SER A C 1
ATOM 1069 O O . SER A 1 149 ? 16.906 -11.196 20.468 1.00 9.11 149 SER A O 1
ATOM 1072 N N . VAL A 1 150 ? 15.204 -9.905 19.764 1.00 7.85 150 VAL A N 1
ATOM 1073 C CA . VAL A 1 150 ? 15.765 -9.733 18.425 1.00 8.30 150 VAL A CA 1
ATOM 1074 C C . VAL A 1 150 ? 16.436 -8.374 18.248 1.00 7.78 150 VAL A C 1
ATOM 1075 O O . VAL A 1 150 ? 16.807 -7.999 17.140 1.00 8.47 150 VAL A O 1
ATOM 1079 N N . THR A 1 151 ? 16.586 -7.651 19.356 1.00 7.85 151 THR A N 1
ATOM 1080 C CA . THR A 1 151 ? 17.244 -6.348 19.380 1.00 7.56 151 THR A CA 1
ATOM 1081 C C . THR A 1 151 ? 18.696 -6.583 19.809 1.00 7.46 151 THR A C 1
ATOM 1082 O O . THR A 1 151 ? 18.971 -7.312 20.765 1.00 8.97 151 THR A O 1
ATOM 1086 N N . TRP A 1 152 ? 19.620 -5.959 19.096 1.00 7.63 152 TRP A N 1
ATOM 1087 C CA . TRP A 1 152 ? 21.044 -6.160 19.346 1.00 9.00 152 TRP A CA 1
ATOM 1088 C C . TRP A 1 152 ? 21.753 -5.504 20.530 1.00 9.83 152 TRP A C 1
ATOM 1089 O O . TRP A 1 152 ? 22.433 -6.191 21.291 1.00 9.78 152 TRP A O 1
ATOM 1100 N N . GLU A 1 153 ? 21.619 -4.190 20.668 1.00 10.51 153 GLU A N 1
ATOM 1101 C CA . GLU A 1 153 ? 22.313 -3.437 21.715 1.00 10.64 153 GLU A CA 1
ATOM 1102 C C . GLU A 1 153 ? 22.478 -4.162 23.052 1.00 10.62 153 GLU A C 1
ATOM 1103 O O . GLU A 1 153 ? 21.512 -4.357 23.791 1.00 9.64 153 GLU A O 1
ATOM 1109 N N . PRO A 1 154 ? 23.722 -4.557 23.388 1.00 10.34 154 PRO A N 1
ATOM 1110 C CA . PRO A 1 154 ? 23.964 -5.261 24.651 1.00 11.63 154 PRO A CA 1
ATOM 1111 C C . PRO A 1 154 ? 23.497 -4.529 25.909 1.00 12.21 154 PRO A C 1
ATOM 1112 O O . PRO A 1 154 ? 22.994 -5.166 26.833 1.00 11.23 154 PRO A O 1
ATOM 1116 N N . LYS A 1 155 ? 23.651 -3.207 25.943 1.00 13.00 155 LYS A N 1
ATOM 1117 C CA . LYS A 1 155 ? 23.229 -2.417 27.100 1.00 14.41 155 LYS A CA 1
ATOM 1118 C C . LYS A 1 155 ? 21.727 -2.548 27.339 1.00 14.49 155 LYS A C 1
ATOM 1119 O O . LYS A 1 155 ? 21.250 -2.357 28.458 1.00 15.19 155 LYS A O 1
ATOM 1125 N N . TYR A 1 156 ? 20.983 -2.873 26.286 1.00 11.66 156 TYR A N 1
ATOM 1126 C CA . TYR A 1 156 ? 19.529 -3.017 26.389 1.00 11.41 156 TYR A CA 1
ATOM 1127 C C . TYR A 1 156 ? 19.092 -4.395 26.845 1.00 10.39 156 TYR A C 1
ATOM 1128 O O . TYR A 1 156 ? 17.968 -4.567 27.323 1.00 10.32 156 TYR A O 1
ATOM 1137 N N . ARG A 1 157 ? 19.958 -5.387 26.680 1.00 10.36 157 ARG A N 1
ATOM 1138 C CA . ARG A 1 157 ? 19.606 -6.751 27.044 1.00 10.85 157 ARG A CA 1
ATOM 1139 C C . ARG A 1 157 ? 20.212 -7.341 28.308 1.00 10.39 157 ARG A C 1
ATOM 1140 O O . ARG A 1 157 ? 19.550 -8.089 29.024 1.00 9.33 157 ARG A O 1
ATOM 1148 N N . GLU A 1 158 ? 21.466 -6.993 28.576 1.00 11.02 158 GLU A N 1
ATOM 1149 C CA . GLU A 1 158 ? 22.204 -7.516 29.719 1.00 11.27 158 GLU A CA 1
ATOM 1150 C C . GLU A 1 158 ? 21.519 -7.607 31.081 1.00 10.62 158 GLU A C 1
ATOM 1151 O O . GLU A 1 158 ? 21.598 -8.644 31.736 1.00 10.65 158 GLU A O 1
ATOM 1157 N N . PRO A 1 159 ? 20.836 -6.539 31.526 1.00 10.12 159 PRO A N 1
ATOM 1158 C CA . PRO A 1 159 ? 20.171 -6.591 32.836 1.00 9.54 159 PRO A CA 1
ATOM 1159 C C . PRO A 1 159 ? 18.928 -7.476 32.885 1.00 10.08 159 PRO A C 1
ATOM 1160 O O . PRO A 1 159 ? 18.431 -7.786 33.973 1.00 11.07 159 PRO A O 1
ATOM 1164 N N . PHE A 1 160 ? 18.453 -7.906 31.718 1.00 9.08 160 PHE A N 1
ATOM 1165 C CA . PHE A 1 160 ? 17.211 -8.667 31.633 1.00 10.37 160 PHE A CA 1
ATOM 1166 C C . PHE A 1 160 ? 17.247 -10.106 31.138 1.00 10.50 160 PHE A C 1
ATOM 1167 O O . PHE A 1 160 ? 16.194 -10.727 30.976 1.00 10.16 160 PHE A O 1
ATOM 1175 N N . LEU A 1 161 ? 18.438 -10.644 30.899 1.00 12.12 161 LEU A N 1
ATOM 1176 C CA . LEU A 1 161 ? 18.561 -12.019 30.424 1.00 12.99 161 LEU A CA 1
ATOM 1177 C C . LEU A 1 161 ? 18.020 -13.012 31.445 1.00 13.90 161 LEU A C 1
ATOM 1178 O O . LEU A 1 161 ? 17.976 -12.725 32.637 1.00 13.91 161 LEU A O 1
ATOM 1183 N N . PRO A 1 162 ? 17.591 -14.196 30.989 1.00 13.10 162 PRO A N 1
ATOM 1184 C CA . PRO A 1 162 ? 17.595 -14.624 29.589 1.00 13.21 162 PRO A CA 1
ATOM 1185 C C . PRO A 1 162 ? 16.346 -14.111 28.879 1.00 11.74 162 PRO A C 1
ATOM 1186 O O . PRO A 1 162 ? 15.320 -13.865 29.513 1.00 12.73 162 PRO A O 1
ATOM 1190 N N . LEU A 1 163 ? 16.439 -13.946 27.566 1.00 11.67 163 LEU A N 1
ATOM 1191 C CA . LEU A 1 163 ? 15.312 -13.469 26.778 1.00 12.38 163 LEU A CA 1
ATOM 1192 C C . LEU A 1 163 ? 14.678 -14.645 26.032 1.00 12.04 163 LEU A C 1
ATOM 1193 O O . LEU A 1 163 ? 14.848 -15.799 26.427 1.00 13.40 163 LEU A O 1
ATOM 1198 N N . VAL A 1 164 ? 13.941 -14.368 24.964 1.00 9.91 164 VAL A N 1
ATOM 1199 C CA . VAL A 1 164 ? 13.311 -15.444 24.207 1.00 10.47 164 VAL A CA 1
ATOM 1200 C C . VAL A 1 164 ? 14.294 -16.071 23.222 1.00 10.13 164 VAL A C 1
ATOM 1201 O O . VAL A 1 164 ? 14.986 -15.372 22.485 1.00 10.54 164 VAL A O 1
ATOM 1205 N N . GLU A 1 165 ? 14.356 -17.398 23.224 1.00 10.75 165 GLU A N 1
ATOM 1206 C CA . GLU A 1 165 ? 15.254 -18.123 22.337 1.00 11.86 165 GLU A CA 1
ATOM 1207 C C . GLU A 1 165 ? 14.426 -18.952 21.365 1.00 10.74 165 GLU A C 1
ATOM 1208 O O . GLU A 1 165 ? 13.249 -19.209 21.615 1.00 11.04 165 GLU A O 1
ATOM 1214 N N . PRO A 1 166 ? 15.019 -19.362 20.234 1.00 11.21 166 PRO A N 1
ATOM 1215 C CA . PRO A 1 166 ? 16.403 -19.076 19.847 1.00 11.48 166 PRO A CA 1
ATOM 1216 C C . PRO A 1 166 ? 16.493 -17.947 18.820 1.00 10.23 166 PRO A C 1
ATOM 1217 O O . PRO A 1 166 ? 15.636 -17.813 17.938 1.00 10.81 166 PRO A O 1
ATOM 1221 N N . VAL A 1 167 ? 17.528 -17.128 18.948 1.00 10.06 167 VAL A N 1
ATOM 1222 C CA . VAL A 1 167 ? 17.746 -16.017 18.031 1.00 9.75 167 VAL A CA 1
ATOM 1223 C C . VAL A 1 167 ? 19.184 -16.009 17.535 1.00 10.77 167 VAL A C 1
ATOM 1224 O O . VAL A 1 167 ? 20.119 -16.177 18.318 1.00 11.40 167 VAL A O 1
ATOM 1228 N N . GLU A 1 168 ? 19.365 -15.839 16.231 1.00 9.75 168 GLU A N 1
ATOM 1229 C CA . GLU A 1 168 ? 20.709 -15.756 15.672 1.00 11.08 168 GLU A CA 1
ATOM 1230 C C . GLU A 1 168 ? 20.859 -14.403 14.994 1.00 10.49 168 GLU A C 1
ATOM 1231 O O . GLU A 1 168 ? 20.009 -14.003 14.186 1.00 10.87 168 GLU A O 1
ATOM 1237 N N . PHE A 1 169 ? 21.926 -13.688 15.339 1.00 10.03 169 PHE A N 1
ATOM 1238 C CA . PHE A 1 169 ? 22.194 -12.385 14.745 1.00 10.35 169 PHE A CA 1
ATOM 1239 C C . PHE A 1 169 ? 23.252 -12.497 13.656 1.00 11.13 169 PHE A C 1
ATOM 1240 O O . PHE A 1 169 ? 24.203 -13.278 13.770 1.00 12.71 169 PHE A O 1
ATOM 1248 N N . ILE A 1 170 ? 23.073 -11.710 12.601 1.00 10.83 170 ILE A N 1
ATOM 1249 C CA . ILE A 1 170 ? 24.007 -11.670 11.483 1.00 11.70 170 ILE A CA 1
ATOM 1250 C C . ILE A 1 170 ? 24.384 -10.215 11.232 1.00 11.82 170 ILE A C 1
ATOM 1251 O O . ILE A 1 170 ? 23.675 -9.296 11.652 1.00 11.66 170 ILE A O 1
ATOM 1256 N N . PRO A 1 171 ? 25.519 -9.980 10.561 1.00 11.96 171 PRO A N 1
ATOM 1257 C CA . PRO A 1 171 ? 25.906 -8.594 10.296 1.00 11.74 171 PRO A CA 1
ATOM 1258 C C . PRO A 1 171 ? 24.938 -7.991 9.279 1.00 11.76 171 PRO A C 1
ATOM 1259 O O . PRO A 1 171 ? 24.547 -8.654 8.318 1.00 11.49 171 PRO A O 1
ATOM 1263 N N . TYR A 1 172 ? 24.551 -6.739 9.490 1.00 11.41 172 TYR A N 1
ATOM 1264 C CA . TYR A 1 172 ? 23.643 -6.075 8.565 1.00 11.28 172 TYR A CA 1
ATOM 1265 C C . TYR A 1 172 ? 24.318 -5.989 7.196 1.00 11.40 172 TYR A C 1
ATOM 1266 O O . TYR A 1 172 ? 25.525 -5.759 7.103 1.00 12.01 172 TYR A O 1
ATOM 1275 N N . ASN A 1 173 ? 23.533 -6.196 6.144 1.00 10.96 173 ASN A N 1
ATOM 1276 C CA . ASN A 1 173 ? 24.012 -6.139 4.766 1.00 12.11 173 ASN A CA 1
ATOM 1277 C C . ASN A 1 173 ? 24.982 -7.234 4.347 1.00 13.03 173 ASN A C 1
ATOM 1278 O O . ASN A 1 173 ? 25.547 -7.176 3.257 1.00 14.74 173 ASN A O 1
ATOM 1283 N N . ASP A 1 174 ? 25.160 -8.240 5.196 1.00 12.90 174 ASP A N 1
ATOM 1284 C CA . ASP A 1 174 ? 26.060 -9.349 4.887 1.00 13.28 174 ASP A CA 1
ATOM 1285 C C . ASP A 1 174 ? 25.228 -10.464 4.255 1.00 13.95 174 ASP A C 1
ATOM 1286 O O . ASP A 1 174 ? 24.644 -11.285 4.964 1.00 13.17 174 ASP A O 1
ATOM 1291 N N . VAL A 1 175 ? 25.184 -10.492 2.925 1.00 14.08 175 VAL A N 1
ATOM 1292 C CA . VAL A 1 175 ? 24.404 -11.493 2.200 1.00 14.92 175 VAL A CA 1
ATOM 1293 C C . VAL A 1 175 ? 24.792 -12.932 2.516 1.00 15.74 175 VAL A C 1
ATOM 1294 O O . VAL A 1 175 ? 23.933 -13.793 2.729 1.00 15.87 175 VAL A O 1
ATOM 1298 N N . GLU A 1 176 ? 26.091 -13.199 2.543 1.00 17.02 176 GLU A N 1
ATOM 1299 C CA . GLU A 1 176 ? 26.559 -14.547 2.817 1.00 17.69 176 GLU A CA 1
ATOM 1300 C C . GLU A 1 176 ? 26.187 -15.028 4.209 1.00 16.79 176 GLU A C 1
ATOM 1301 O O . GLU A 1 176 ? 25.800 -16.181 4.382 1.00 16.29 176 GLU A O 1
ATOM 1307 N N . ALA A 1 177 ? 26.296 -14.145 5.197 1.00 15.32 177 ALA A N 1
ATOM 1308 C CA . ALA A 1 177 ? 25.959 -14.513 6.565 1.00 15.55 177 ALA A CA 1
ATOM 1309 C C . ALA A 1 177 ? 24.467 -14.818 6.659 1.00 14.88 177 ALA A C 1
ATOM 1310 O O . ALA A 1 177 ? 24.056 -15.741 7.361 1.00 14.89 177 ALA A O 1
ATOM 1312 N N . LEU A 1 178 ? 23.658 -14.041 5.946 1.00 15.31 178 LEU A N 1
ATOM 1313 C CA . LEU A 1 178 ? 22.216 -14.256 5.956 1.00 16.28 178 LEU A CA 1
ATOM 1314 C C . LEU A 1 178 ? 21.897 -15.639 5.390 1.00 16.99 178 LEU A C 1
ATOM 1315 O O . LEU A 1 178 ? 21.079 -16.377 5.945 1.00 16.35 178 LEU A O 1
ATOM 1320 N N . LYS A 1 179 ? 22.560 -15.986 4.289 1.00 17.93 179 LYS A N 1
ATOM 1321 C CA . LYS A 1 179 ? 22.364 -17.284 3.653 1.00 18.66 179 LYS A CA 1
ATOM 1322 C C . LYS A 1 179 ? 22.758 -18.435 4.584 1.00 19.95 179 LYS A C 1
ATOM 1323 O O . LYS A 1 179 ? 22.146 -19.503 4.540 1.00 21.85 179 LYS A O 1
ATOM 1325 N N . ARG A 1 180 ? 23.776 -18.227 5.418 1.00 19.96 180 ARG A N 1
ATOM 1326 C CA . ARG A 1 180 ? 24.210 -19.270 6.351 1.00 20.27 180 ARG A CA 1
ATOM 1327 C C . ARG A 1 180 ? 23.275 -19.394 7.556 1.00 19.75 180 ARG A C 1
ATOM 1328 O O . ARG A 1 180 ? 23.119 -20.475 8.120 1.00 19.93 180 ARG A O 1
ATOM 1336 N N . ALA A 1 181 ? 22.654 -18.283 7.940 1.00 17.60 181 ALA A N 1
ATOM 1337 C CA . ALA A 1 181 ? 21.777 -18.248 9.108 1.00 16.35 181 ALA A CA 1
ATOM 1338 C C . ALA A 1 181 ? 20.335 -18.728 8.919 1.00 15.49 181 ALA A C 1
ATOM 1339 O O . ALA A 1 181 ? 19.781 -19.399 9.788 1.00 15.68 181 ALA A O 1
ATOM 1341 N N . VAL A 1 182 ? 19.723 -18.382 7.792 1.00 14.85 182 VAL A N 1
ATOM 1342 C CA . VAL A 1 182 ? 18.340 -18.775 7.536 1.00 15.33 182 VAL A CA 1
ATOM 1343 C C . VAL A 1 182 ? 18.240 -20.249 7.148 1.00 15.81 182 VAL A C 1
ATOM 1344 O O . VAL A 1 182 ? 18.828 -20.682 6.153 1.00 17.82 182 VAL A O 1
ATOM 1348 N N . ASP A 1 183 ? 17.491 -21.013 7.937 1.00 15.92 183 ASP A N 1
ATOM 1349 C CA . ASP A 1 183 ? 17.335 -22.441 7.699 1.00 16.36 183 ASP A CA 1
ATOM 1350 C C . ASP A 1 183 ? 15.892 -22.937 7.835 1.00 16.44 183 ASP A C 1
ATOM 1351 O O . ASP A 1 183 ? 14.964 -22.152 8.049 1.00 15.53 183 ASP A O 1
ATOM 1356 N N . GLU A 1 184 ? 15.712 -24.248 7.706 1.00 16.62 184 GLU A N 1
ATOM 1357 C CA . GLU A 1 184 ? 14.393 -24.869 7.798 1.00 17.51 184 GLU A CA 1
ATOM 1358 C C . GLU A 1 184 ? 13.768 -24.834 9.189 1.00 16.03 184 GLU A C 1
ATOM 1359 O O . GLU A 1 184 ? 12.644 -25.303 9.375 1.00 16.12 184 GLU A O 1
ATOM 1365 N N . GLU A 1 185 ? 14.493 -24.294 10.165 1.00 14.92 185 GLU A N 1
ATOM 1366 C CA . GLU A 1 185 ? 13.974 -24.180 11.524 1.00 15.11 185 GLU A CA 1
ATOM 1367 C C . GLU A 1 185 ? 13.732 -22.703 11.853 1.00 13.47 185 GLU A C 1
ATOM 1368 O O . GLU A 1 185 ? 13.337 -22.355 12.963 1.00 13.54 185 GLU A O 1
ATOM 1374 N N . THR A 1 186 ? 13.951 -21.841 10.866 1.00 13.04 186 THR A N 1
ATOM 1375 C CA . THR A 1 186 ? 13.774 -20.409 11.062 1.00 11.78 186 THR A CA 1
ATOM 1376 C C . THR A 1 186 ? 12.335 -19.973 10.803 1.00 10.46 186 THR A C 1
ATOM 1377 O O . THR A 1 186 ? 11.802 -20.158 9.705 1.00 11.16 186 THR A O 1
ATOM 1381 N N . ALA A 1 187 ? 11.709 -19.398 11.824 1.00 10.61 187 ALA A N 1
ATOM 1382 C CA . ALA A 1 187 ? 10.334 -18.927 11.705 1.00 8.95 187 ALA A CA 1
ATOM 1383 C C . ALA A 1 187 ? 10.300 -17.624 10.922 1.00 9.72 187 ALA A C 1
ATOM 1384 O O . ALA A 1 187 ? 9.432 -17.411 10.073 1.00 8.86 187 ALA A O 1
ATOM 1386 N N . ALA A 1 188 ? 11.253 -16.746 11.203 1.00 8.82 188 ALA A N 1
ATOM 1387 C CA . ALA A 1 188 ? 11.284 -15.471 10.516 1.00 8.69 188 ALA A CA 1
ATOM 1388 C C . ALA A 1 188 ? 12.602 -14.738 10.613 1.00 8.72 188 ALA A C 1
ATOM 1389 O O . ALA A 1 188 ? 13.413 -14.991 11.509 1.00 8.91 188 ALA A O 1
ATOM 1391 N N . VAL A 1 189 ? 12.791 -13.839 9.654 1.00 8.44 189 VAL A N 1
ATOM 1392 C CA . VAL A 1 189 ? 13.938 -12.949 9.582 1.00 8.10 189 VAL A CA 1
ATOM 1393 C C . VAL A 1 189 ? 13.293 -11.578 9.785 1.00 7.72 189 VAL A C 1
ATOM 1394 O O . VAL A 1 189 ? 12.300 -11.257 9.127 1.00 8.53 189 VAL A O 1
ATOM 1398 N N . ILE A 1 190 ? 13.813 -10.789 10.719 1.00 7.51 190 ILE A N 1
ATOM 1399 C CA . ILE A 1 190 ? 13.267 -9.459 10.960 1.00 7.54 190 ILE A CA 1
ATOM 1400 C C . ILE A 1 190 ? 14.368 -8.436 10.699 1.00 6.99 190 ILE A C 1
ATOM 1401 O O . ILE A 1 190 ? 15.459 -8.512 11.274 1.00 7.26 190 ILE A O 1
ATOM 1406 N N . LEU A 1 191 ? 14.077 -7.492 9.810 1.00 6.76 191 LEU A N 1
ATOM 1407 C CA . LEU A 1 191 ? 15.042 -6.469 9.420 1.00 6.66 191 LEU A CA 1
ATOM 1408 C C . LEU A 1 191 ? 14.413 -5.107 9.161 1.00 7.22 191 LEU A C 1
ATOM 1409 O O . LEU A 1 191 ? 13.257 -5.007 8.741 1.00 7.93 191 LEU A O 1
ATOM 1414 N N . GLU A 1 192 ? 15.197 -4.061 9.399 1.00 7.42 192 GLU A N 1
ATOM 1415 C CA . GLU A 1 192 ? 14.781 -2.689 9.131 1.00 7.62 192 GLU A CA 1
ATOM 1416 C C . GLU A 1 192 ? 15.373 -2.382 7.753 1.00 8.02 192 GLU A C 1
ATOM 1417 O O . GLU A 1 192 ? 16.513 -2.756 7.479 1.00 8.12 192 GLU A O 1
ATOM 1423 N N . PRO A 1 193 ? 14.612 -1.721 6.863 1.00 8.11 193 PRO A N 1
ATOM 1424 C CA . PRO A 1 193 ? 15.136 -1.395 5.528 1.00 8.26 193 PRO A CA 1
ATOM 1425 C C . PRO A 1 193 ? 16.276 -0.387 5.652 1.00 8.34 193 PRO A C 1
ATOM 1426 O O . PRO A 1 193 ? 17.122 -0.264 4.764 1.00 9.49 193 PRO A O 1
ATOM 1430 N N . VAL A 1 194 ? 16.259 0.355 6.752 1.00 7.80 194 VAL A N 1
ATOM 1431 C CA . VAL A 1 194 ? 17.306 1.322 7.084 1.00 8.41 194 VAL A CA 1
ATOM 1432 C C . VAL A 1 194 ? 17.374 1.229 8.600 1.00 7.96 194 VAL A C 1
ATOM 1433 O O . VAL A 1 194 ? 16.383 1.495 9.275 1.00 7.74 194 VAL A O 1
ATOM 1437 N N . GLN A 1 195 ? 18.518 0.832 9.143 1.00 9.07 195 GLN A N 1
ATOM 1438 C CA . GLN A 1 195 ? 18.624 0.730 10.591 1.00 9.22 195 GLN A CA 1
ATOM 1439 C C . GLN A 1 195 ? 18.593 2.121 11.203 1.00 10.51 195 GLN A C 1
ATOM 1440 O O . GLN A 1 195 ? 19.354 3.002 10.806 1.00 11.88 195 GLN A O 1
ATOM 1446 N N . GLY A 1 196 ? 17.684 2.312 12.155 1.00 10.36 196 GLY A N 1
ATOM 1447 C CA . GLY A 1 196 ? 17.541 3.602 12.806 1.00 12.05 196 GLY A CA 1
ATOM 1448 C C . GLY A 1 196 ? 18.531 3.830 13.929 1.00 12.60 196 GLY A C 1
ATOM 1449 O O . GLY A 1 196 ? 19.549 4.500 13.738 1.00 12.63 196 GLY A O 1
ATOM 1450 N N . GLU A 1 197 ? 18.226 3.277 15.101 1.00 14.04 197 GLU A N 1
ATOM 1451 C CA . GLU A 1 197 ? 19.087 3.415 16.273 1.00 15.64 197 GLU A CA 1
ATOM 1452 C C . GLU A 1 197 ? 20.459 2.838 15.945 1.00 14.75 197 GLU A C 1
ATOM 1453 O O . GLU A 1 197 ? 21.465 3.219 16.548 1.00 16.10 197 GLU A O 1
ATOM 1459 N N . GLY A 1 198 ? 20.487 1.918 14.984 1.00 14.20 198 GLY A N 1
ATOM 1460 C CA . GLY A 1 198 ? 21.727 1.287 14.574 1.00 14.76 198 GLY A CA 1
ATOM 1461 C C . GLY A 1 198 ? 22.722 2.206 13.891 1.00 15.02 198 GLY A C 1
ATOM 1462 O O . GLY A 1 198 ? 23.827 1.777 13.563 1.00 17.02 198 GLY A O 1
ATOM 1463 N N . GLY A 1 199 ? 22.344 3.461 13.664 1.00 14.77 199 GLY A N 1
ATOM 1464 C CA . GLY A 1 199 ? 23.262 4.403 13.040 1.00 13.58 199 GLY A CA 1
ATOM 1465 C C . GLY A 1 199 ? 22.841 4.990 11.698 1.00 12.42 199 GLY A C 1
ATOM 1466 O O . GLY A 1 199 ? 23.654 5.616 11.009 1.00 13.00 199 GLY A O 1
ATOM 1467 N N . VAL A 1 200 ? 21.573 4.806 11.335 1.00 11.50 200 VAL A N 1
ATOM 1468 C CA . VAL A 1 200 ? 21.030 5.290 10.063 1.00 11.69 200 VAL A CA 1
ATOM 1469 C C . VAL A 1 200 ? 21.800 4.645 8.916 1.00 11.77 200 VAL A C 1
ATOM 1470 O O . VAL A 1 200 ? 22.444 5.324 8.115 1.00 13.02 200 VAL A O 1
ATOM 1474 N N . ARG A 1 201 ? 21.721 3.323 8.843 1.00 11.65 201 ARG A N 1
ATOM 1475 C CA . ARG A 1 201 ? 22.415 2.572 7.810 1.00 11.51 201 ARG A CA 1
ATOM 1476 C C . ARG A 1 201 ? 21.432 1.908 6.852 1.00 11.35 201 ARG A C 1
ATOM 1477 O O . ARG A 1 201 ? 20.741 0.957 7.215 1.00 11.28 201 ARG A O 1
ATOM 1479 N N . PRO A 1 202 ? 21.359 2.406 5.610 1.00 10.51 202 PRO A N 1
ATOM 1480 C CA . PRO A 1 202 ? 20.449 1.831 4.618 1.00 11.09 202 PRO A CA 1
ATOM 1481 C C . PRO A 1 202 ? 20.881 0.427 4.228 1.00 10.63 202 PRO A C 1
ATOM 1482 O O . PRO A 1 202 ? 22.074 0.129 4.159 1.00 11.61 202 PRO A O 1
ATOM 1486 N N . ALA A 1 203 ? 19.913 -0.444 3.986 1.00 10.68 203 ALA A N 1
ATOM 1487 C CA . ALA A 1 203 ? 20.226 -1.790 3.551 1.00 10.76 203 ALA A CA 1
ATOM 1488 C C . ALA A 1 203 ? 20.595 -1.648 2.077 1.00 12.06 203 ALA A C 1
ATOM 1489 O O . ALA A 1 203 ? 20.216 -0.672 1.428 1.00 12.06 203 ALA A O 1
ATOM 1491 N N . THR A 1 204 ? 21.358 -2.595 1.553 1.00 12.28 204 THR A N 1
ATOM 1492 C CA . THR A 1 204 ? 21.694 -2.547 0.138 1.00 13.36 204 THR A CA 1
ATOM 1493 C C . THR A 1 204 ? 20.576 -3.315 -0.553 1.00 13.99 204 THR A C 1
ATOM 1494 O O . THR A 1 204 ? 19.922 -4.162 0.066 1.00 12.80 204 THR A O 1
ATOM 1498 N N . PRO A 1 205 ? 20.328 -3.018 -1.837 1.00 14.92 205 PRO A N 1
ATOM 1499 C CA . PRO A 1 205 ? 19.268 -3.729 -2.558 1.00 15.58 205 PRO A CA 1
ATOM 1500 C C . PRO A 1 205 ? 19.564 -5.226 -2.564 1.00 14.65 205 PRO A C 1
ATOM 1501 O O . PRO A 1 205 ? 18.658 -6.057 -2.473 1.00 15.21 205 PRO A O 1
ATOM 1505 N N . GLU A 1 206 ? 20.851 -5.552 -2.658 1.00 14.09 206 GLU A N 1
ATOM 1506 C CA . GLU A 1 206 ? 21.301 -6.935 -2.676 1.00 13.89 206 GLU A CA 1
ATOM 1507 C C . GLU A 1 206 ? 20.908 -7.661 -1.394 1.00 12.74 206 GLU A C 1
ATOM 1508 O O . GLU A 1 206 ? 20.400 -8.779 -1.436 1.00 13.63 206 GLU A O 1
ATOM 1514 N N . PHE A 1 207 ? 21.155 -7.019 -0.254 1.00 12.28 207 PHE A N 1
ATOM 1515 C CA . PHE A 1 207 ? 20.839 -7.611 1.043 1.00 12.26 207 PHE A CA 1
ATOM 1516 C C . PHE A 1 207 ? 19.347 -7.886 1.213 1.00 11.53 207 PHE A C 1
ATOM 1517 O O . PHE A 1 207 ? 18.960 -8.990 1.589 1.00 11.67 207 PHE A O 1
ATOM 1525 N N . LEU A 1 208 ? 18.507 -6.894 0.934 1.00 12.50 208 LEU A N 1
ATOM 1526 C CA . LEU A 1 208 ? 17.072 -7.102 1.082 1.00 12.85 208 LEU A CA 1
ATOM 1527 C C . LEU A 1 208 ? 16.513 -8.098 0.070 1.00 12.76 208 LEU A C 1
ATOM 1528 O O . LEU A 1 208 ? 15.601 -8.863 0.389 1.00 12.14 208 LEU A O 1
ATOM 1533 N N . ARG A 1 209 ? 17.060 -8.100 -1.144 1.00 13.17 209 ARG A N 1
ATOM 1534 C CA . ARG A 1 209 ? 16.609 -9.046 -2.160 1.00 13.70 209 ARG A CA 1
ATOM 1535 C C . ARG A 1 209 ? 16.953 -10.456 -1.679 1.00 13.01 209 ARG A C 1
ATOM 1536 O O . ARG A 1 209 ? 16.165 -11.394 -1.824 1.00 12.51 209 ARG A O 1
ATOM 1538 N N . ALA A 1 210 ? 18.139 -10.597 -1.096 1.00 13.13 210 ALA A N 1
ATOM 1539 C CA . ALA A 1 210 ? 18.584 -11.882 -0.575 1.00 12.91 210 ALA A CA 1
ATOM 1540 C C . ALA A 1 210 ? 17.663 -12.355 0.554 1.00 13.03 210 ALA A C 1
ATOM 1541 O O . ALA A 1 210 ? 17.298 -13.531 0.623 1.00 13.43 210 ALA A O 1
ATOM 1543 N N . ALA A 1 211 ? 17.290 -11.432 1.438 1.00 12.12 211 ALA A N 1
ATOM 1544 C CA . ALA A 1 211 ? 16.417 -11.762 2.556 1.00 10.70 211 ALA A CA 1
ATOM 1545 C C . ALA A 1 211 ? 15.079 -12.281 2.042 1.00 10.72 211 ALA A C 1
ATOM 1546 O O . ALA A 1 211 ? 14.552 -13.274 2.537 1.00 11.97 211 ALA A O 1
ATOM 1548 N N . ARG A 1 212 ? 14.538 -11.603 1.038 1.00 10.56 212 ARG A N 1
ATOM 1549 C CA . ARG A 1 212 ? 13.261 -12.003 0.461 1.00 11.09 212 ARG A CA 1
ATOM 1550 C C . ARG A 1 212 ? 13.363 -13.373 -0.193 1.00 11.64 212 ARG A C 1
ATOM 1551 O O . ARG A 1 212 ? 12.522 -14.243 0.025 1.00 11.36 212 ARG A O 1
ATOM 1559 N N . GLU A 1 213 ? 14.416 -13.563 -0.982 1.00 12.77 213 GLU A N 1
ATOM 1560 C CA . GLU A 1 213 ? 14.632 -14.813 -1.696 1.00 13.87 213 GLU A CA 1
ATOM 1561 C C . GLU A 1 213 ? 14.911 -16.001 -0.780 1.00 13.66 213 GLU A C 1
ATOM 1562 O O . GLU A 1 213 ? 14.307 -17.064 -0.930 1.00 14.84 213 GLU A O 1
ATOM 1564 N N . ILE A 1 214 ? 15.819 -15.823 0.174 1.00 13.57 214 ILE A N 1
ATOM 1565 C CA . ILE A 1 214 ? 16.174 -16.907 1.079 1.00 13.74 214 ILE A CA 1
ATOM 1566 C C . ILE A 1 214 ? 15.057 -17.321 2.029 1.00 13.32 214 ILE A C 1
ATOM 1567 O O . ILE A 1 214 ? 14.904 -18.504 2.329 1.00 13.04 214 ILE A O 1
ATOM 1572 N N . THR A 1 215 ? 14.269 -16.364 2.505 1.00 12.38 215 THR A N 1
ATOM 1573 C CA . THR A 1 215 ? 13.189 -16.729 3.405 1.00 12.33 215 THR A CA 1
ATOM 1574 C C . THR A 1 215 ? 12.167 -17.599 2.679 1.00 12.44 215 THR A C 1
ATOM 1575 O O . THR A 1 215 ? 11.709 -18.610 3.215 1.00 13.30 215 THR A O 1
ATOM 1579 N N . GLN A 1 216 ? 11.821 -17.230 1.450 1.00 14.29 216 GLN A N 1
ATOM 1580 C CA . GLN A 1 216 ? 10.855 -18.032 0.718 1.00 15.32 216 GLN A CA 1
ATOM 1581 C C . GLN A 1 216 ? 11.400 -19.408 0.351 1.00 16.27 216 GLN A C 1
ATOM 1582 O O . GLN A 1 216 ? 10.664 -20.393 0.377 1.00 16.74 216 GLN A O 1
ATOM 1588 N N . GLU A 1 217 ? 12.694 -19.487 0.050 1.00 16.74 217 GLU A N 1
ATOM 1589 C CA . GLU A 1 217 ? 13.296 -20.771 -0.292 1.00 17.91 217 GLU A CA 1
ATOM 1590 C C . GLU A 1 217 ? 13.296 -21.721 0.901 1.00 18.39 217 GLU A C 1
ATOM 1591 O O . GLU A 1 217 ? 13.059 -22.922 0.752 1.00 18.22 217 GLU A O 1
ATOM 1597 N N . LYS A 1 218 ? 13.562 -21.169 2.083 1.00 16.10 218 LYS A N 1
ATOM 1598 C CA . LYS A 1 218 ? 13.636 -21.954 3.313 1.00 15.33 218 LYS A CA 1
ATOM 1599 C C . LYS A 1 218 ? 12.321 -22.076 4.085 1.00 14.06 218 LYS A C 1
ATOM 1600 O O . LYS A 1 218 ? 12.257 -22.763 5.100 1.00 13.91 218 LYS A O 1
ATOM 1606 N N . GLY A 1 219 ? 11.275 -21.405 3.617 1.00 14.26 219 GLY A N 1
ATOM 1607 C CA . GLY A 1 219 ? 9.992 -21.496 4.296 1.00 13.55 219 GLY A CA 1
ATOM 1608 C C . GLY A 1 219 ? 9.850 -20.613 5.524 1.00 12.72 219 GLY A C 1
ATOM 1609 O O . GLY A 1 219 ? 9.015 -20.870 6.389 1.00 14.40 219 GLY A O 1
ATOM 1610 N N . ALA A 1 220 ? 10.672 -19.574 5.606 1.00 11.76 220 ALA A N 1
ATOM 1611 C CA . ALA A 1 220 ? 10.617 -18.648 6.729 1.00 10.92 220 ALA A CA 1
ATOM 1612 C C . ALA A 1 220 ? 9.894 -17.389 6.272 1.00 10.40 220 ALA A C 1
ATOM 1613 O O . ALA A 1 220 ? 9.797 -17.126 5.073 1.00 11.03 220 ALA A O 1
ATOM 1615 N N . LEU A 1 221 ? 9.384 -16.615 7.222 1.00 9.20 221 LEU A N 1
ATOM 1616 C CA . LEU A 1 221 ? 8.699 -15.378 6.874 1.00 9.85 221 LEU A CA 1
ATOM 1617 C C . LEU A 1 221 ? 9.670 -14.213 6.943 1.00 8.58 221 LEU A C 1
ATOM 1618 O O . LEU A 1 221 ? 10.647 -14.255 7.694 1.00 9.66 221 LEU A O 1
ATOM 1623 N N . LEU A 1 222 ? 9.411 -13.184 6.144 1.00 8.69 222 LEU A N 1
ATOM 1624 C CA . LEU A 1 222 ? 10.240 -11.991 6.160 1.00 8.66 222 LEU A CA 1
ATOM 1625 C C . LEU A 1 222 ? 9.442 -10.872 6.815 1.00 7.90 222 LEU A C 1
ATOM 1626 O O . LEU A 1 222 ? 8.371 -10.483 6.324 1.00 7.88 222 LEU A O 1
ATOM 1631 N N . ILE A 1 223 ? 9.952 -10.382 7.939 1.00 7.42 223 ILE A N 1
ATOM 1632 C CA . ILE A 1 223 ? 9.318 -9.289 8.660 1.00 7.29 223 ILE A CA 1
ATOM 1633 C C . ILE A 1 223 ? 10.143 -8.041 8.392 1.00 7.04 223 ILE A C 1
ATOM 1634 O O . ILE A 1 223 ? 11.330 -7.996 8.716 1.00 6.96 223 ILE A O 1
ATOM 1639 N N . LEU A 1 224 ? 9.538 -7.036 7.775 1.00 6.99 224 LEU A N 1
ATOM 1640 C CA . LEU A 1 224 ? 10.256 -5.796 7.540 1.00 7.51 224 LEU A CA 1
ATOM 1641 C C . LEU A 1 224 ? 9.686 -4.773 8.508 1.00 7.37 224 LEU A C 1
ATOM 1642 O O . LEU A 1 224 ? 8.479 -4.495 8.506 1.00 7.57 224 LEU A O 1
ATOM 1647 N N . ASP A 1 225 ? 10.563 -4.249 9.357 1.00 7.50 225 ASP A N 1
ATOM 1648 C CA . ASP A 1 225 ? 10.211 -3.262 10.365 1.00 6.80 225 ASP A CA 1
ATOM 1649 C C . ASP A 1 225 ? 10.349 -1.865 9.771 1.00 6.18 225 ASP A C 1
ATOM 1650 O O . ASP A 1 225 ? 11.461 -1.371 9.570 1.00 6.97 225 ASP A O 1
ATOM 1655 N N . GLU A 1 226 ? 9.211 -1.242 9.481 1.00 7.00 226 GLU A N 1
ATOM 1656 C CA . GLU A 1 226 ? 9.181 0.098 8.915 1.00 6.46 226 GLU A CA 1
ATOM 1657 C C . GLU A 1 226 ? 8.521 1.056 9.889 1.00 6.35 226 GLU A C 1
ATOM 1658 O O . GLU A 1 226 ? 7.845 2.005 9.500 1.00 7.40 226 GLU A O 1
ATOM 1664 N N . ILE A 1 227 ? 8.729 0.790 11.170 1.00 6.59 227 ILE A N 1
ATOM 1665 C CA . ILE A 1 227 ? 8.183 1.631 12.217 1.00 6.70 227 ILE A CA 1
ATOM 1666 C C . ILE A 1 227 ? 8.807 3.023 12.128 1.00 7.17 227 ILE A C 1
ATOM 1667 O O . ILE A 1 227 ? 8.144 4.023 12.384 1.00 7.16 227 ILE A O 1
ATOM 1672 N N . GLN A 1 228 ? 10.078 3.088 11.739 1.00 7.39 228 GLN A N 1
ATOM 1673 C CA . GLN A 1 228 ? 10.759 4.367 11.607 1.00 9.58 228 GLN A CA 1
ATOM 1674 C C . GLN A 1 228 ? 10.832 4.818 10.148 1.00 9.66 228 GLN A C 1
ATOM 1675 O O . GLN A 1 228 ? 10.719 6.004 9.854 1.00 9.87 228 GLN A O 1
ATOM 1681 N N . THR A 1 229 ? 11.009 3.869 9.235 1.00 8.66 229 THR A N 1
ATOM 1682 C CA . THR A 1 229 ? 11.129 4.204 7.818 1.00 9.32 229 THR A CA 1
ATOM 1683 C C . THR A 1 229 ? 9.806 4.444 7.094 1.00 10.09 229 THR A C 1
ATOM 1684 O O . THR A 1 229 ? 9.792 5.066 6.038 1.00 11.64 229 THR A O 1
ATOM 1688 N N . GLY A 1 230 ? 8.700 3.969 7.660 1.00 10.22 230 GLY A N 1
ATOM 1689 C CA . GLY A 1 230 ? 7.409 4.140 7.011 1.00 10.49 230 GLY A CA 1
ATOM 1690 C C . GLY A 1 230 ? 6.819 5.540 7.021 1.00 10.19 230 GLY A C 1
ATOM 1691 O O . GLY A 1 230 ? 7.389 6.483 7.565 1.00 11.67 230 GLY A O 1
ATOM 1692 N N . MET A 1 231 ? 5.648 5.666 6.400 1.00 10.32 231 MET A N 1
ATOM 1693 C CA . MET A 1 231 ? 4.939 6.936 6.324 1.00 9.53 231 MET A CA 1
ATOM 1694 C C . MET A 1 231 ? 5.735 8.056 5.645 1.00 9.86 231 MET A C 1
ATOM 1695 O O . MET A 1 231 ? 5.763 9.189 6.126 1.00 10.10 231 MET A O 1
ATOM 1700 N N . GLY A 1 232 ? 6.385 7.713 4.532 1.00 9.53 232 GLY A N 1
ATOM 1701 C CA . GLY A 1 232 ? 7.131 8.681 3.741 1.00 10.03 232 GLY A CA 1
ATOM 1702 C C . GLY A 1 232 ? 8.492 9.165 4.197 1.00 9.55 232 GLY A C 1
ATOM 1703 O O . GLY A 1 232 ? 9.129 9.942 3.484 1.00 9.48 232 GLY A O 1
ATOM 1704 N N . ARG A 1 233 ? 8.948 8.706 5.358 1.00 9.66 233 ARG A N 1
ATOM 1705 C CA . ARG A 1 233 ? 10.234 9.117 5.916 1.00 9.04 233 ARG A CA 1
ATOM 1706 C C . ARG A 1 233 ? 11.439 9.035 4.973 1.00 8.95 233 ARG A C 1
ATOM 1707 O O . ARG A 1 233 ? 12.260 9.953 4.949 1.00 10.10 233 ARG A O 1
ATOM 1715 N N . THR A 1 234 ? 11.547 7.962 4.196 1.00 9.09 234 THR A N 1
ATOM 1716 C CA . THR A 1 234 ? 12.704 7.793 3.308 1.00 9.92 234 THR A CA 1
ATOM 1717 C C . THR A 1 234 ? 12.546 8.277 1.862 1.00 10.69 234 THR A C 1
ATOM 1718 O O . THR A 1 234 ? 13.388 7.981 1.016 1.00 11.27 234 THR A O 1
ATOM 1722 N N . GLY A 1 235 ? 11.480 9.011 1.565 1.00 11.44 235 GLY A N 1
ATOM 1723 C CA . GLY A 1 235 ? 11.315 9.494 0.202 1.00 11.64 235 GLY A CA 1
ATOM 1724 C C . GLY A 1 235 ? 10.270 8.746 -0.603 1.00 12.51 235 GLY A C 1
ATOM 1725 O O . GLY A 1 235 ? 9.892 9.176 -1.697 1.00 13.89 235 GLY A O 1
ATOM 1726 N N . LYS A 1 236 ? 9.824 7.612 -0.079 1.00 11.92 236 LYS A N 1
ATOM 1727 C CA . LYS A 1 236 ? 8.782 6.816 -0.716 1.00 11.76 236 LYS A CA 1
ATOM 1728 C C . LYS A 1 236 ? 7.784 6.547 0.402 1.00 11.65 236 LYS A C 1
ATOM 1729 O O . LYS A 1 236 ? 8.094 6.757 1.571 1.00 10.53 236 LYS A O 1
ATOM 1735 N N . ARG A 1 237 ? 6.584 6.104 0.055 1.00 11.51 237 ARG A N 1
ATOM 1736 C CA . ARG A 1 237 ? 5.576 5.821 1.066 1.00 11.89 237 ARG A CA 1
ATOM 1737 C C . ARG A 1 237 ? 6.182 4.883 2.111 1.00 10.91 237 ARG A C 1
ATOM 1738 O O . ARG A 1 237 ? 6.102 5.133 3.318 1.00 10.38 237 ARG A O 1
ATOM 1746 N N . PHE A 1 238 ? 6.784 3.804 1.626 1.00 9.73 238 PHE A N 1
ATOM 1747 C CA . PHE A 1 238 ? 7.452 2.831 2.482 1.00 10.33 238 PHE A CA 1
ATOM 1748 C C . PHE A 1 238 ? 8.793 2.504 1.838 1.00 10.02 238 PHE A C 1
ATOM 1749 O O . PHE A 1 238 ? 8.911 2.484 0.615 1.00 10.32 238 PHE A O 1
ATOM 1757 N N . ALA A 1 239 ? 9.804 2.258 2.661 1.00 9.19 239 ALA A N 1
ATOM 1758 C CA . ALA A 1 239 ? 11.131 1.963 2.145 1.00 9.92 239 ALA A CA 1
ATOM 1759 C C . ALA A 1 239 ? 11.191 0.721 1.265 1.00 10.48 239 ALA A C 1
ATOM 1760 O O . ALA A 1 239 ? 12.006 0.662 0.345 1.00 11.47 239 ALA A O 1
ATOM 1762 N N . PHE A 1 240 ? 10.347 -0.274 1.527 1.00 10.50 240 PHE A N 1
ATOM 1763 C CA . PHE A 1 240 ? 10.394 -1.481 0.709 1.00 11.58 240 PHE A CA 1
ATOM 1764 C C . PHE A 1 240 ? 10.090 -1.190 -0.759 1.00 13.10 240 PHE A C 1
ATOM 1765 O O . PHE A 1 240 ? 10.432 -1.985 -1.635 1.00 13.08 240 PHE A O 1
ATOM 1773 N N . GLU A 1 241 ? 9.458 -0.052 -1.026 1.00 13.07 241 GLU A N 1
ATOM 1774 C CA . GLU A 1 241 ? 9.136 0.329 -2.398 1.00 14.88 241 GLU A CA 1
ATOM 1775 C C . GLU A 1 241 ? 10.418 0.658 -3.165 1.00 16.09 241 GLU A C 1
ATOM 1776 O O . GLU A 1 241 ? 10.464 0.532 -4.392 1.00 17.83 241 GLU A O 1
ATOM 1782 N N . HIS A 1 242 ? 11.454 1.073 -2.435 1.00 16.93 242 HIS A N 1
ATOM 1783 C CA . HIS A 1 242 ? 12.752 1.406 -3.026 1.00 18.13 242 HIS A CA 1
ATOM 1784 C C . HIS A 1 242 ? 13.442 0.144 -3.510 1.00 18.18 242 HIS A C 1
ATOM 1785 O O . HIS A 1 242 ? 14.043 0.119 -4.583 1.00 19.46 242 HIS A O 1
ATOM 1792 N N . PHE A 1 243 ? 13.370 -0.895 -2.681 1.00 18.07 243 PHE A N 1
ATOM 1793 C CA . PHE A 1 243 ? 14.042 -2.159 -2.943 1.00 18.46 243 PHE A CA 1
ATOM 1794 C C . PHE A 1 243 ? 13.337 -3.210 -3.790 1.00 18.42 243 PHE A C 1
ATOM 1795 O O . PHE A 1 243 ? 13.903 -4.271 -4.052 1.00 19.58 243 PHE A O 1
ATOM 1803 N N . GLY A 1 244 ? 12.105 -2.929 -4.202 1.00 18.38 244 GLY A N 1
ATOM 1804 C CA . GLY A 1 244 ? 11.380 -3.864 -5.041 1.00 18.34 244 GLY A CA 1
ATOM 1805 C C . GLY A 1 244 ? 11.036 -5.216 -4.443 1.00 17.69 244 GLY A C 1
ATOM 1806 O O . GLY A 1 244 ? 11.045 -6.232 -5.143 1.00 18.97 244 GLY A O 1
ATOM 1807 N N . ILE A 1 245 ? 10.751 -5.243 -3.146 1.00 15.68 245 ILE A N 1
ATOM 1808 C CA . ILE A 1 245 ? 10.362 -6.484 -2.492 1.00 14.91 245 ILE A CA 1
ATOM 1809 C C . ILE A 1 245 ? 9.115 -6.230 -1.660 1.00 13.05 245 ILE A C 1
ATOM 1810 O O . ILE A 1 245 ? 8.811 -5.088 -1.315 1.00 13.92 245 ILE A O 1
ATOM 1815 N N . VAL A 1 246 ? 8.393 -7.300 -1.355 1.00 11.51 246 VAL A N 1
ATOM 1816 C CA . VAL A 1 246 ? 7.198 -7.206 -0.534 1.00 10.14 246 VAL A CA 1
ATOM 1817 C C . VAL A 1 246 ? 7.382 -8.251 0.563 1.00 9.41 246 VAL A C 1
ATOM 1818 O O . VAL A 1 246 ? 7.587 -9.430 0.279 1.00 10.55 246 VAL A O 1
ATOM 1822 N N . PRO A 1 247 ? 7.338 -7.825 1.832 1.00 8.39 247 PRO A N 1
ATOM 1823 C CA . PRO A 1 247 ? 7.509 -8.763 2.941 1.00 8.56 247 PRO A CA 1
ATOM 1824 C C . PRO A 1 247 ? 6.258 -9.593 3.209 1.00 7.66 247 PRO A C 1
ATOM 1825 O O . PRO A 1 247 ? 5.246 -9.457 2.519 1.00 8.34 247 PRO A O 1
ATOM 1829 N N . ASP A 1 248 ? 6.348 -10.460 4.212 1.00 7.23 248 ASP A N 1
ATOM 1830 C CA . ASP A 1 248 ? 5.239 -11.314 4.614 1.00 7.76 248 ASP A CA 1
ATOM 1831 C C . ASP A 1 248 ? 4.482 -10.616 5.734 1.00 7.94 248 ASP A C 1
ATOM 1832 O O . ASP A 1 248 ? 3.264 -10.740 5.849 1.00 8.02 248 ASP A O 1
ATOM 1837 N N . ILE A 1 249 ? 5.222 -9.890 6.565 1.00 7.32 249 ILE A N 1
ATOM 1838 C CA . ILE A 1 249 ? 4.636 -9.108 7.648 1.00 7.21 249 ILE A CA 1
ATOM 1839 C C . ILE A 1 249 ? 5.366 -7.770 7.651 1.00 6.75 249 ILE A C 1
ATOM 1840 O O . ILE A 1 249 ? 6.600 -7.727 7.614 1.00 7.98 249 ILE A O 1
ATOM 1845 N N . LEU A 1 250 ? 4.597 -6.687 7.664 1.00 6.95 250 LEU A N 1
ATOM 1846 C CA . LEU A 1 250 ? 5.133 -5.332 7.680 1.00 6.69 250 LEU A CA 1
ATOM 1847 C C . LEU A 1 250 ? 4.733 -4.714 9.013 1.00 6.03 250 LEU A C 1
ATOM 1848 O O . LEU A 1 250 ? 3.559 -4.733 9.378 1.00 7.37 250 LEU A O 1
ATOM 1853 N N . THR A 1 251 ? 5.693 -4.183 9.763 1.00 5.78 251 THR A N 1
ATOM 1854 C CA . THR A 1 251 ? 5.340 -3.562 11.033 1.00 6.24 251 THR A CA 1
ATOM 1855 C C . THR A 1 251 ? 5.492 -2.049 10.926 1.00 5.71 251 THR A C 1
ATOM 1856 O O . THR A 1 251 ? 6.454 -1.534 10.341 1.00 6.42 251 THR A O 1
ATOM 1860 N N . LEU A 1 252 ? 4.512 -1.349 11.488 1.00 5.88 252 LEU A N 1
ATOM 1861 C CA . LEU A 1 252 ? 4.449 0.104 11.437 1.00 5.64 252 LEU A CA 1
ATOM 1862 C C . LEU A 1 252 ? 4.031 0.681 12.777 1.00 6.74 252 LEU A C 1
ATOM 1863 O O . LEU A 1 252 ? 3.369 0.018 13.566 1.00 6.76 252 LEU A O 1
ATOM 1868 N N . ALA A 1 253 ? 4.404 1.933 13.011 1.00 6.60 253 ALA A N 1
ATOM 1869 C CA . ALA A 1 253 ? 4.037 2.640 14.231 1.00 5.91 253 ALA A CA 1
ATOM 1870 C C . ALA A 1 253 ? 4.520 4.074 14.099 1.00 6.92 253 ALA A C 1
ATOM 1871 O O . ALA A 1 253 ? 4.439 4.649 13.019 1.00 7.15 253 ALA A O 1
ATOM 1873 N N . LYS A 1 254 ? 5.026 4.641 15.188 1.00 6.94 254 LYS A N 1
ATOM 1874 C CA . LYS A 1 254 ? 5.500 6.020 15.209 1.00 7.48 254 LYS A CA 1
ATOM 1875 C C . LYS A 1 254 ? 4.575 7.010 14.486 1.00 7.02 254 LYS A C 1
ATOM 1876 O O . LYS A 1 254 ? 3.594 7.436 15.080 1.00 7.45 254 LYS A O 1
ATOM 1882 N N . ALA A 1 255 ? 4.850 7.364 13.231 1.00 6.71 255 ALA A N 1
ATOM 1883 C CA . ALA A 1 255 ? 4.016 8.338 12.516 1.00 7.06 255 ALA A CA 1
ATOM 1884 C C . ALA A 1 255 ? 2.677 7.818 11.992 1.00 7.01 255 ALA A C 1
ATOM 1885 O O . ALA A 1 255 ? 1.859 8.600 11.499 1.00 7.17 255 ALA A O 1
ATOM 1887 N N . LEU A 1 256 ? 2.451 6.515 12.098 1.00 6.23 256 LEU A N 1
ATOM 1888 C CA . LEU A 1 256 ? 1.224 5.900 11.601 1.00 6.82 256 LEU A CA 1
ATOM 1889 C C . LEU A 1 256 ? -0.060 6.588 12.056 1.00 7.43 256 LEU A C 1
ATOM 1890 O O . LEU A 1 256 ? -1.015 6.696 11.280 1.00 7.19 256 LEU A O 1
ATOM 1895 N N . GLY A 1 257 ? -0.090 7.058 13.299 1.00 7.20 257 GLY A N 1
ATOM 1896 C CA . GLY A 1 257 ? -1.284 7.713 13.806 1.00 8.71 257 GLY A CA 1
ATOM 1897 C C . GLY A 1 257 ? -1.149 9.209 14.019 1.00 8.70 257 GLY A C 1
ATOM 1898 O O . GLY A 1 257 ? -1.917 9.796 14.781 1.00 9.30 257 GLY A O 1
ATOM 1899 N N . GLY A 1 258 ? -0.185 9.828 13.344 1.00 9.68 258 GLY A N 1
ATOM 1900 C CA . GLY A 1 258 ? 0.023 11.261 13.482 1.00 11.00 258 GLY A CA 1
ATOM 1901 C C . GLY A 1 258 ? 0.291 11.754 14.896 1.00 11.55 258 GLY A C 1
ATOM 1902 O O . GLY A 1 258 ? 0.116 12.939 15.189 1.00 12.96 258 GLY A O 1
ATOM 1903 N N . GLY A 1 259 ? 0.724 10.864 15.783 1.00 11.31 259 GLY A N 1
ATOM 1904 C CA . GLY A 1 259 ? 0.986 11.277 17.150 1.00 11.98 259 GLY A CA 1
ATOM 1905 C C . GLY A 1 259 ? 0.198 10.467 18.160 1.00 12.28 259 GLY A C 1
ATOM 1906 O O . GLY A 1 259 ? 0.629 10.285 19.297 1.00 12.91 259 GLY A O 1
ATOM 1907 N N . VAL A 1 260 ? -0.969 9.984 17.753 1.00 10.47 260 VAL A N 1
ATOM 1908 C CA . VAL A 1 260 ? -1.789 9.166 18.636 1.00 9.39 260 VAL A CA 1
ATOM 1909 C C . VAL A 1 260 ? -1.114 7.797 18.688 1.00 8.92 260 VAL A C 1
ATOM 1910 O O . VAL A 1 260 ? -0.686 7.285 17.656 1.00 9.32 260 VAL A O 1
ATOM 1914 N N . PRO A 1 261 ? -0.989 7.196 19.885 1.00 8.21 261 PRO A N 1
ATOM 1915 C CA . PRO A 1 261 ? -0.348 5.881 19.973 1.00 7.35 261 PRO A CA 1
ATOM 1916 C C . PRO A 1 261 ? -1.041 4.905 19.034 1.00 6.51 261 PRO A C 1
ATOM 1917 O O . PRO A 1 261 ? -2.223 4.605 19.196 1.00 6.86 261 PRO A O 1
ATOM 1921 N N . LEU A 1 262 ? -0.292 4.419 18.051 1.00 6.97 262 LEU A N 1
ATOM 1922 C CA . LEU A 1 262 ? -0.824 3.497 17.062 1.00 6.82 262 LEU A CA 1
ATOM 1923 C C . LEU A 1 262 ? 0.294 2.751 16.363 1.00 7.55 262 LEU A C 1
ATOM 1924 O O . LEU A 1 262 ? 1.308 3.338 15.981 1.00 7.05 262 LEU A O 1
ATOM 1929 N N . GLY A 1 263 ? 0.098 1.447 16.210 1.00 6.45 263 GLY A N 1
ATOM 1930 C CA . GLY A 1 263 ? 1.056 0.611 15.518 1.00 6.48 263 GLY A CA 1
ATOM 1931 C C . GLY A 1 263 ? 0.260 -0.454 14.795 1.00 5.71 263 GLY A C 1
ATOM 1932 O O . GLY A 1 263 ? -0.950 -0.573 14.993 1.00 6.11 263 GLY A O 1
ATOM 1933 N N . VAL A 1 264 ? 0.914 -1.227 13.943 1.00 6.14 264 VAL A N 1
ATOM 1934 C CA . VAL A 1 264 ? 0.205 -2.277 13.240 1.00 6.01 264 VAL A CA 1
ATOM 1935 C C . VAL A 1 264 ? 1.134 -3.268 12.581 1.00 5.94 264 VAL A C 1
ATOM 1936 O O . VAL A 1 264 ? 2.234 -2.923 12.154 1.00 6.06 264 VAL A O 1
ATOM 1938 N N . ALA A 1 265 ? 0.679 -4.510 12.537 1.00 6.45 265 ALA A N 1
ATOM 1939 C CA . ALA A 1 265 ? 1.392 -5.569 11.857 1.00 6.67 265 ALA A CA 1
ATOM 1940 C C . ALA A 1 265 ? 0.441 -5.878 10.702 1.00 6.37 265 ALA A C 1
ATOM 1941 O O . ALA A 1 265 ? -0.704 -6.290 10.927 1.00 7.69 265 ALA A O 1
ATOM 1943 N N . VAL A 1 266 ? 0.894 -5.621 9.477 1.00 6.40 266 VAL A N 1
ATOM 1944 C CA . VAL A 1 266 ? 0.090 -5.901 8.290 1.00 6.47 266 VAL A CA 1
ATOM 1945 C C . VAL A 1 266 ? 0.740 -7.137 7.682 1.00 6.96 266 VAL A C 1
ATOM 1946 O O . VAL A 1 266 ? 1.955 -7.188 7.515 1.00 7.85 266 VAL A O 1
ATOM 1950 N N . MET A 1 267 ? -0.070 -8.130 7.345 1.00 7.30 267 MET A N 1
ATOM 1951 C CA . MET A 1 267 ? 0.471 -9.380 6.836 1.00 7.15 267 MET A CA 1
ATOM 1952 C C . MET A 1 267 ? -0.311 -10.002 5.691 1.00 7.34 267 MET A C 1
ATOM 1953 O O . MET A 1 267 ? -1.432 -9.591 5.371 1.00 8.02 267 MET A O 1
ATOM 1958 N N . ARG A 1 268 ? 0.297 -11.017 5.089 1.00 7.26 268 ARG A N 1
ATOM 1959 C CA . ARG A 1 268 ? -0.330 -11.741 3.999 1.00 7.64 268 ARG A CA 1
ATOM 1960 C C . ARG A 1 268 ? -1.431 -12.589 4.613 1.00 7.83 268 ARG A C 1
ATOM 1961 O O . ARG A 1 268 ? -1.330 -13.034 5.761 1.00 7.46 268 ARG A O 1
ATOM 1969 N N . GLU A 1 269 ? -2.492 -12.814 3.847 1.00 8.18 269 GLU A N 1
ATOM 1970 C CA . GLU A 1 269 ? -3.626 -13.558 4.367 1.00 8.57 269 GLU A CA 1
ATOM 1971 C C . GLU A 1 269 ? -3.336 -14.970 4.8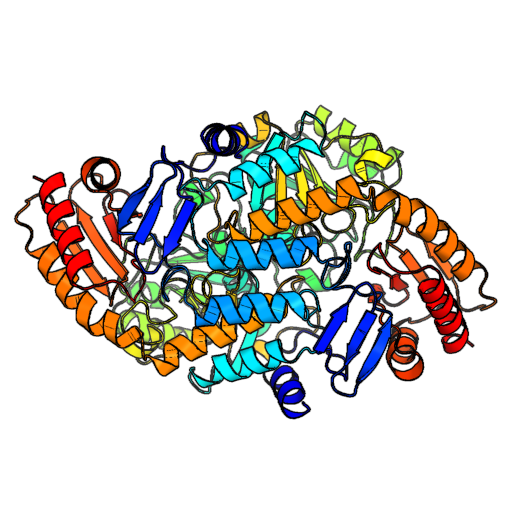60 1.00 8.38 269 GLU A C 1
ATOM 1972 O O . GLU A 1 269 ? -3.958 -15.414 5.820 1.00 8.74 269 GLU A O 1
ATOM 1978 N N . GLU A 1 270 ? -2.401 -15.674 4.228 1.00 8.46 270 GLU A N 1
ATOM 1979 C CA . GLU A 1 270 ? -2.080 -17.029 4.671 1.00 8.65 270 GLU A CA 1
ATOM 1980 C C . GLU A 1 270 ? -1.440 -17.004 6.064 1.00 8.19 270 GLU A C 1
ATOM 1981 O O . GLU A 1 270 ? -1.624 -17.927 6.852 1.00 9.30 270 GLU A O 1
ATOM 1987 N N . VAL A 1 271 ? -0.690 -15.945 6.363 1.00 8.46 271 VAL A N 1
ATOM 1988 C CA . VAL A 1 271 ? -0.057 -15.822 7.673 1.00 8.94 271 VAL A CA 1
ATOM 1989 C C . VAL A 1 271 ? -1.112 -15.524 8.738 1.00 8.21 271 VAL A C 1
ATOM 1990 O O . VAL A 1 271 ? -1.109 -16.118 9.809 1.00 8.86 271 VAL A O 1
ATOM 1994 N N . ALA A 1 272 ? -2.027 -14.614 8.427 1.00 8.05 272 ALA A N 1
ATOM 1995 C CA . ALA A 1 272 ? -3.080 -14.244 9.365 1.00 8.25 272 ALA A CA 1
ATOM 1996 C C . ALA A 1 272 ? -3.999 -15.405 9.737 1.00 9.80 272 ALA A C 1
ATOM 1997 O O . ALA A 1 272 ? -4.337 -15.583 10.905 1.00 10.31 272 ALA A O 1
ATOM 1999 N N . ARG A 1 273 ? -4.394 -16.207 8.753 1.00 8.61 273 ARG A N 1
ATOM 2000 C CA . ARG A 1 273 ? -5.303 -17.310 9.042 1.00 10.42 273 ARG A CA 1
ATOM 2001 C C . ARG A 1 273 ? -4.702 -18.424 9.900 1.00 11.45 273 ARG A C 1
ATOM 2002 O O . ARG A 1 273 ? -5.435 -19.217 10.482 1.00 11.62 273 ARG A O 1
ATOM 2010 N N . SER A 1 274 ? -3.376 -18.474 9.983 1.00 11.21 274 SER A N 1
ATOM 2011 C CA . SER A 1 274 ? -2.694 -19.495 10.774 1.00 11.64 274 SER A CA 1
ATOM 2012 C C . SER A 1 274 ? -2.818 -19.272 12.276 1.00 12.20 274 SER A C 1
ATOM 2013 O O . SER A 1 274 ? -2.632 -20.199 13.066 1.00 13.72 274 SER A O 1
ATOM 2016 N N . MET A 1 275 ? -3.105 -18.038 12.666 1.00 11.25 275 MET A N 1
ATOM 2017 C CA . MET A 1 275 ? -3.247 -17.702 14.076 1.00 11.21 275 MET A CA 1
ATOM 2018 C C . MET A 1 275 ? -4.585 -18.211 14.616 1.00 12.01 275 MET A C 1
ATOM 2019 O O . MET A 1 275 ? -5.645 -17.856 14.105 1.00 12.39 275 MET A O 1
ATOM 2024 N N . PRO A 1 276 ? -4.552 -19.060 15.652 1.00 14.39 276 PRO A N 1
ATOM 2025 C CA . PRO A 1 276 ? -5.801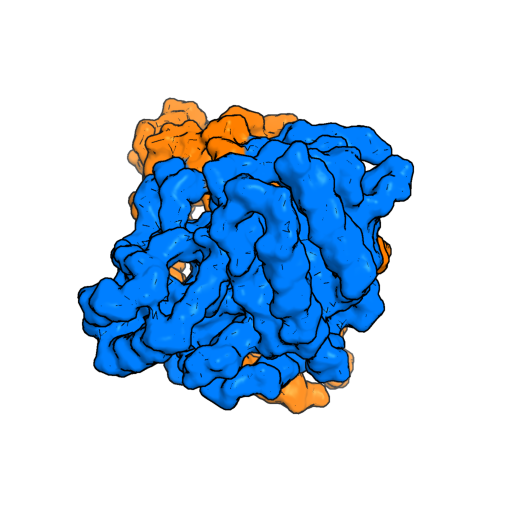 -19.583 16.217 1.00 15.53 276 PRO A CA 1
ATOM 2026 C C . PRO A 1 276 ? -6.668 -18.467 16.784 1.00 15.47 276 PRO A C 1
ATOM 2027 O O . PRO A 1 276 ? -6.151 -17.453 17.241 1.00 14.84 276 PRO A O 1
ATOM 2031 N N . LYS A 1 277 ? -7.985 -18.645 16.750 1.00 15.51 277 LYS A N 1
ATOM 2032 C CA . LYS A 1 277 ? -8.872 -17.634 17.307 1.00 15.74 277 LYS A CA 1
ATOM 2033 C C . LYS A 1 277 ? -8.468 -17.445 18.766 1.00 15.26 277 LYS A C 1
ATOM 2034 O O . LYS A 1 277 ? -8.321 -18.420 19.500 1.00 15.41 277 LYS A O 1
ATOM 2040 N N . GLY A 1 278 ? -8.279 -16.193 19.173 1.00 13.90 278 GLY A N 1
ATOM 2041 C CA . GLY A 1 278 ? -7.896 -15.902 20.544 1.00 13.97 278 GLY A CA 1
ATOM 2042 C C . GLY A 1 278 ? -6.423 -16.115 20.841 1.00 13.10 278 GLY A C 1
ATOM 2043 O O . GLY A 1 278 ? -5.992 -15.941 21.980 1.00 13.20 278 GLY A O 1
ATOM 2044 N N . GLY A 1 279 ? -5.655 -16.478 19.815 1.00 11.97 279 GLY A N 1
ATOM 2045 C CA . GLY A 1 279 ? -4.229 -16.729 19.975 1.00 11.84 279 GLY A CA 1
ATOM 2046 C C . GLY A 1 279 ? -3.409 -15.496 20.298 1.00 11.13 279 GLY A C 1
ATOM 2047 O O . GLY A 1 279 ? -2.271 -15.591 20.767 1.00 10.92 279 GLY A O 1
ATOM 2048 N N . HIS A 1 280 ? -3.978 -14.329 20.032 1.00 10.64 280 HIS A N 1
ATOM 2049 C CA . HIS A 1 280 ? -3.306 -13.073 20.322 1.00 10.82 280 HIS A CA 1
ATOM 2050 C C . HIS A 1 280 ? -4.393 -12.032 20.514 1.00 11.74 280 HIS A C 1
ATOM 2051 O O . HIS A 1 280 ? -5.548 -12.267 20.154 1.00 13.97 280 HIS A O 1
ATOM 2058 N N . GLY A 1 281 ? -4.040 -10.892 21.092 1.00 9.87 281 GLY A N 1
ATOM 2059 C CA . GLY A 1 281 ? -5.033 -9.861 21.316 1.00 10.71 281 GLY A CA 1
ATOM 2060 C C . GLY A 1 281 ? -4.412 -8.625 21.920 1.00 9.51 281 GLY A C 1
ATOM 2061 O O . GLY A 1 281 ? -3.200 -8.578 22.152 1.00 9.76 281 GLY A O 1
ATOM 2062 N N . THR A 1 282 ? -5.251 -7.628 22.178 1.00 9.32 282 THR A N 1
ATOM 2063 C CA . THR A 1 282 ? -4.825 -6.357 22.750 1.00 9.16 282 THR A CA 1
ATOM 2064 C C . THR A 1 282 ? -6.066 -5.540 23.100 1.00 8.96 282 THR A C 1
ATOM 2065 O O . THR A 1 282 ? -7.010 -5.474 22.313 1.00 11.14 282 THR A O 1
ATOM 2069 N N . THR A 1 283 ? -6.077 -4.924 24.276 1.00 8.11 283 THR A N 1
ATOM 2070 C CA . THR A 1 283 ? -7.233 -4.126 24.691 1.00 8.36 283 THR A CA 1
ATOM 2071 C C . THR A 1 283 ? -7.415 -2.837 23.885 1.00 8.62 283 THR A C 1
ATOM 2072 O O . THR A 1 283 ? -8.480 -2.603 23.309 1.00 8.92 283 THR A O 1
ATOM 2076 N N . PHE A 1 284 ? -6.380 -2.003 23.852 1.00 7.82 284 PHE A N 1
ATOM 2077 C CA . PHE A 1 284 ? -6.433 -0.732 23.131 1.00 7.37 284 PHE A CA 1
ATOM 2078 C C . PHE A 1 284 ? -6.249 -0.876 21.618 1.00 7.45 284 PHE A C 1
ATOM 2079 O O . PHE A 1 284 ? -6.657 -0.003 20.855 1.00 7.64 284 PHE A O 1
ATOM 2087 N N . GLY A 1 285 ? -5.608 -1.959 21.192 1.00 7.33 285 GLY A N 1
ATOM 2088 C CA . GLY A 1 285 ? -5.354 -2.161 19.775 1.00 8.89 285 GLY A CA 1
ATOM 2089 C C . GLY A 1 285 ? -6.605 -2.092 18.925 1.00 7.88 285 GLY A C 1
ATOM 2090 O O . GLY A 1 285 ? -7.516 -2.898 19.098 1.00 10.64 285 GLY A O 1
ATOM 2091 N N . GLY A 1 286 ? -6.649 -1.132 18.007 1.00 6.35 286 GLY A N 1
ATOM 2092 C CA . GLY A 1 286 ? -7.810 -0.985 17.145 1.00 6.88 286 GLY A CA 1
ATOM 2093 C C . GLY A 1 286 ? -8.888 -0.069 17.695 1.00 6.51 286 GLY A C 1
ATOM 2094 O O . GLY A 1 286 ? -9.985 -0.012 17.145 1.00 6.96 286 GLY A O 1
ATOM 2095 N N . ASN A 1 287 ? -8.596 0.657 18.770 1.00 6.48 287 ASN A N 1
ATOM 2096 C CA . ASN A 1 287 ? -9.592 1.554 19.345 1.00 6.35 287 ASN A CA 1
ATOM 2097 C C . ASN A 1 287 ? -9.948 2.627 18.318 1.00 6.65 287 ASN A C 1
ATOM 2098 O O . ASN A 1 287 ? -9.105 3.054 17.526 1.00 6.66 287 ASN A O 1
ATOM 2103 N N . PRO A 1 288 ? -11.210 3.082 18.319 1.00 7.07 288 PRO A N 1
ATOM 2104 C CA . PRO A 1 288 ? -11.637 4.101 17.352 1.00 7.18 288 PRO A CA 1
ATOM 2105 C C . PRO A 1 288 ? -10.888 5.425 17.303 1.00 7.00 288 PRO A C 1
ATOM 2106 O O . PRO A 1 288 ? -10.805 6.037 16.242 1.00 6.90 288 PRO A O 1
ATOM 2110 N N . LEU A 1 289 ? -10.337 5.872 18.428 1.00 6.80 289 LEU A N 1
ATOM 2111 C CA . LEU A 1 289 ? -9.592 7.129 18.419 1.00 7.32 289 LEU A CA 1
ATOM 2112 C C . LEU A 1 289 ? -8.327 6.989 17.564 1.00 7.03 289 LEU A C 1
ATOM 2113 O O . LEU A 1 289 ? -8.072 7.808 16.678 1.00 7.53 289 LEU A O 1
ATOM 2118 N N . ALA A 1 290 ? -7.543 5.948 17.829 1.00 6.52 290 ALA A N 1
ATOM 2119 C CA . ALA A 1 290 ? -6.319 5.707 17.072 1.00 6.53 290 ALA A CA 1
ATOM 2120 C C . ALA A 1 290 ? -6.648 5.409 15.608 1.00 5.41 290 ALA A C 1
ATOM 2121 O O . ALA A 1 290 ? -5.922 5.828 14.713 1.00 6.14 290 ALA A O 1
ATOM 2123 N N . MET A 1 291 ? -7.743 4.692 15.362 1.00 6.04 291 MET A N 1
ATOM 2124 C CA . MET A 1 291 ? -8.128 4.372 13.989 1.00 6.44 291 MET A CA 1
ATOM 2125 C C . MET A 1 291 ? -8.458 5.660 13.225 1.00 6.45 291 MET A C 1
ATOM 2126 O O . MET A 1 291 ? -8.025 5.839 12.088 1.00 7.16 291 MET A O 1
ATOM 2131 N N . ALA A 1 292 ? -9.202 6.562 13.858 1.00 6.41 292 ALA A N 1
ATOM 2132 C CA . ALA A 1 292 ? -9.565 7.828 13.222 1.00 6.30 292 ALA A CA 1
ATOM 2133 C C . ALA A 1 292 ? -8.318 8.652 12.908 1.00 6.35 292 ALA A C 1
ATOM 2134 O O . ALA A 1 292 ? -8.217 9.265 11.842 1.00 6.93 292 ALA A O 1
ATOM 2136 N N . ALA A 1 293 ? -7.376 8.675 13.846 1.00 7.04 293 ALA A N 1
ATOM 2137 C CA . ALA A 1 293 ? -6.132 9.417 13.663 1.00 7.35 293 ALA A CA 1
ATOM 2138 C C . ALA A 1 293 ? -5.321 8.804 12.517 1.00 7.05 293 ALA A C 1
ATOM 2139 O O . ALA A 1 293 ? -4.772 9.528 11.686 1.00 6.88 293 ALA A O 1
ATOM 2141 N N . GLY A 1 294 ? -5.265 7.474 12.473 1.00 6.82 294 GLY A N 1
ATOM 2142 C CA . GLY A 1 294 ? -4.533 6.784 11.422 1.00 7.26 294 GLY A CA 1
ATOM 2143 C C . GLY A 1 294 ? -5.102 7.076 10.045 1.00 6.88 294 GLY A C 1
ATOM 2144 O O . GLY A 1 294 ? -4.352 7.314 9.092 1.00 6.86 294 GLY A O 1
ATOM 2145 N N . VAL A 1 295 ? -6.428 7.054 9.936 1.00 6.99 295 VAL A N 1
ATOM 2146 C CA . VAL A 1 295 ? -7.090 7.335 8.667 1.00 7.33 295 VAL A CA 1
ATOM 2147 C C . VAL A 1 295 ? -6.697 8.734 8.191 1.00 7.19 295 VAL A C 1
ATOM 2148 O O . VAL A 1 295 ? -6.286 8.921 7.041 1.00 7.83 295 VAL A O 1
ATOM 2152 N N . ALA A 1 296 ? -6.804 9.710 9.088 1.00 6.80 296 ALA A N 1
ATOM 2153 C CA . ALA A 1 296 ? -6.464 11.092 8.763 1.00 7.10 296 ALA A CA 1
ATOM 2154 C C . ALA A 1 296 ? -4.996 11.262 8.387 1.00 6.67 296 ALA A C 1
ATOM 2155 O O . ALA A 1 296 ? -4.676 11.998 7.460 1.00 7.72 296 ALA A O 1
ATOM 2157 N N . ALA A 1 297 ? -4.111 10.584 9.112 1.00 6.48 297 ALA A N 1
ATOM 2158 C CA . ALA A 1 297 ? -2.677 10.671 8.848 1.00 6.13 297 ALA A CA 1
ATOM 2159 C C . ALA A 1 297 ? -2.380 10.143 7.451 1.00 6.63 297 ALA A C 1
ATOM 2160 O O . ALA A 1 297 ? -1.664 10.775 6.675 1.00 7.03 297 ALA A O 1
ATOM 2162 N N . ILE A 1 298 ? -2.939 8.982 7.130 1.00 6.03 298 ILE A N 1
ATOM 2163 C CA . ILE A 1 298 ? -2.721 8.389 5.820 1.00 7.08 298 ILE A CA 1
ATOM 2164 C C . ILE A 1 298 ? -3.345 9.229 4.710 1.00 7.54 298 ILE A C 1
ATOM 2165 O O . ILE A 1 298 ? -2.731 9.422 3.663 1.00 8.35 298 ILE A O 1
ATOM 2170 N N . ARG A 1 299 ? -4.555 9.737 4.929 1.00 7.27 299 ARG A N 1
ATOM 2171 C CA . ARG A 1 299 ? -5.199 10.553 3.906 1.00 7.71 299 ARG A CA 1
ATOM 2172 C C . ARG A 1 299 ? -4.382 11.802 3.610 1.00 8.01 299 ARG A C 1
ATOM 2173 O O . ARG A 1 299 ? -4.260 12.209 2.453 1.00 7.70 299 ARG A O 1
ATOM 2181 N N . TYR A 1 300 ? -3.808 12.404 4.650 1.00 7.89 300 TYR A N 1
ATOM 2182 C CA . TYR A 1 300 ? -2.996 13.598 4.459 1.00 7.76 300 TYR A CA 1
ATOM 2183 C C . TYR A 1 300 ? -1.738 13.225 3.682 1.00 7.65 300 TYR A C 1
ATOM 2184 O O . TYR A 1 300 ? -1.347 13.921 2.745 1.00 8.44 300 TYR A O 1
ATOM 2193 N N . LEU A 1 301 ? -1.106 12.124 4.079 1.00 7.64 301 LEU A N 1
ATOM 2194 C CA . LEU A 1 301 ? 0.103 11.649 3.416 1.00 7.88 301 LEU A CA 1
ATOM 2195 C C . LEU A 1 301 ? -0.155 11.444 1.923 1.00 7.62 301 LEU A C 1
ATOM 2196 O O . LEU A 1 301 ? 0.623 11.882 1.079 1.00 7.42 301 LEU A O 1
ATOM 2201 N N . GLU A 1 302 ? -1.257 10.779 1.602 1.00 8.09 302 GLU A N 1
ATOM 2202 C CA . GLU A 1 302 ? -1.607 10.506 0.215 1.00 7.38 302 GLU A CA 1
ATOM 2203 C C . GLU A 1 302 ? -1.990 11.750 -0.576 1.00 8.89 302 GLU A C 1
ATOM 2204 O O . GLU A 1 302 ? -1.575 11.914 -1.723 1.00 9.96 302 GLU A O 1
ATOM 2210 N N . ARG A 1 303 ? -2.765 12.636 0.034 1.00 8.61 303 ARG A N 1
ATOM 2211 C CA . ARG A 1 303 ? -3.182 13.842 -0.668 1.00 9.33 303 ARG A CA 1
ATOM 2212 C C . ARG A 1 303 ? -1.988 14.706 -1.042 1.00 9.62 303 ARG A C 1
ATOM 2213 O O . ARG A 1 303 ? -1.905 15.224 -2.151 1.00 9.67 303 ARG A O 1
ATOM 2221 N N . THR A 1 304 ? -1.043 14.840 -0.120 1.00 8.75 304 THR A N 1
ATOM 2222 C CA . THR A 1 304 ? 0.121 15.673 -0.373 1.00 8.86 304 THR A CA 1
ATOM 2223 C C . THR A 1 304 ? 1.324 14.924 -0.932 1.00 8.75 304 THR A C 1
ATOM 2224 O O . THR A 1 304 ? 2.339 15.551 -1.243 1.00 8.97 304 THR A O 1
ATOM 2228 N N . ARG A 1 305 ? 1.209 13.603 -1.073 1.00 8.60 305 ARG A N 1
ATOM 2229 C CA . ARG A 1 305 ? 2.324 12.779 -1.552 1.00 9.47 305 ARG A CA 1
ATOM 2230 C C . ARG A 1 305 ? 3.552 13.282 -0.802 1.00 8.95 305 ARG A C 1
ATOM 2231 O O . ARG A 1 305 ? 4.610 13.522 -1.394 1.00 8.37 305 ARG A O 1
ATOM 2239 N N . LEU A 1 306 ? 3.392 13.429 0.511 1.00 8.77 306 LEU A N 1
ATOM 2240 C CA . LEU A 1 306 ? 4.427 13.974 1.376 1.00 9.34 306 LEU A CA 1
ATOM 2241 C C . LEU A 1 306 ? 5.820 13.373 1.261 1.00 8.84 306 LEU A C 1
ATOM 2242 O O . LEU A 1 306 ? 6.809 14.080 1.442 1.00 8.90 306 LEU A O 1
ATOM 2247 N N . TRP A 1 307 ? 5.911 12.085 0.959 1.00 8.42 307 TRP A N 1
ATOM 2248 C CA . TRP A 1 307 ? 7.216 11.446 0.819 1.00 9.49 307 TRP A CA 1
ATOM 2249 C C . TRP A 1 307 ? 8.067 12.152 -0.227 1.00 9.66 307 TRP A C 1
ATOM 2250 O O . TRP A 1 307 ? 9.293 12.077 -0.179 1.00 10.54 307 TRP A O 1
ATOM 2261 N N . GLU A 1 308 ? 7.420 12.843 -1.164 1.00 10.04 308 GLU A N 1
ATOM 2262 C CA . GLU A 1 308 ? 8.144 13.548 -2.214 1.00 10.85 308 GLU A CA 1
ATOM 2263 C C . GLU A 1 308 ? 8.978 14.706 -1.664 1.00 10.39 308 GLU A C 1
ATOM 2264 O O . GLU A 1 308 ? 10.013 15.047 -2.240 1.00 10.55 308 GLU A O 1
ATOM 2270 N N . ARG A 1 309 ? 8.554 15.316 -0.558 1.00 10.64 309 ARG A N 1
ATOM 2271 C CA . ARG A 1 309 ? 9.353 16.400 0.017 1.00 11.31 309 ARG A CA 1
ATOM 2272 C C . ARG A 1 309 ? 10.628 15.809 0.595 1.00 11.71 309 ARG A C 1
ATOM 2273 O O . ARG A 1 309 ? 11.690 16.424 0.533 1.00 11.34 309 ARG A O 1
ATOM 2281 N N . ALA A 1 310 ? 10.507 14.618 1.173 1.00 11.22 310 ALA A N 1
ATOM 2282 C CA . ALA A 1 310 ? 11.655 13.936 1.752 1.00 11.32 310 ALA A CA 1
ATOM 2283 C C . ALA A 1 310 ? 12.583 13.461 0.636 1.00 10.52 310 ALA A C 1
ATOM 2284 O O . ALA A 1 310 ? 13.801 13.449 0.796 1.00 10.81 310 ALA A O 1
ATOM 2286 N N . ALA A 1 311 ? 12.005 13.077 -0.499 1.00 10.51 311 ALA A N 1
ATOM 2287 C CA . ALA A 1 311 ? 12.795 12.601 -1.632 1.00 11.66 311 ALA A CA 1
ATOM 2288 C C . ALA A 1 311 ? 13.628 13.716 -2.246 1.00 12.34 311 ALA A C 1
ATOM 2289 O O . ALA A 1 311 ? 14.721 13.476 -2.754 1.00 13.07 311 ALA A O 1
ATOM 2291 N N . GLU A 1 312 ? 13.116 14.939 -2.203 1.00 12.88 312 GLU A N 1
ATOM 2292 C CA . GLU A 1 312 ? 13.838 16.066 -2.774 1.00 14.10 312 GLU A CA 1
ATOM 2293 C C . GLU A 1 312 ? 14.762 16.763 -1.785 1.00 13.87 312 GLU A C 1
ATOM 2294 O O . GLU A 1 312 ? 15.908 17.064 -2.108 1.00 15.44 312 GLU A O 1
ATOM 2300 N N . LEU A 1 313 ? 14.266 17.016 -0.580 1.00 12.68 313 LEU A N 1
ATOM 2301 C CA . LEU A 1 313 ? 15.052 17.707 0.434 1.00 13.15 313 LEU A CA 1
ATOM 2302 C C . LEU A 1 313 ? 16.122 16.852 1.102 1.00 13.21 313 LEU A C 1
ATOM 2303 O O . LEU A 1 313 ? 17.140 17.383 1.545 1.00 13.38 313 LEU A O 1
ATOM 2308 N N . GLY A 1 314 ? 15.896 15.542 1.168 1.00 12.56 314 GLY A N 1
ATOM 2309 C CA . GLY A 1 314 ? 16.850 14.644 1.801 1.00 13.07 314 GLY A CA 1
ATOM 2310 C C . GLY A 1 314 ? 18.228 14.638 1.165 1.00 13.31 314 GLY A C 1
ATOM 2311 O O . GLY A 1 314 ? 19.220 14.890 1.846 1.00 12.81 314 GLY A O 1
ATOM 2312 N N . PRO A 1 315 ? 18.328 14.339 -0.138 1.00 13.74 315 PRO A N 1
ATOM 2313 C CA . PRO A 1 315 ? 19.622 14.311 -0.827 1.00 15.21 315 PRO A CA 1
ATOM 2314 C C . PRO A 1 315 ? 20.341 15.650 -0.720 1.00 15.22 315 PRO A C 1
ATOM 2315 O O . PRO A 1 315 ? 21.560 15.701 -0.547 1.00 16.49 315 PRO A O 1
ATOM 2319 N N . TRP A 1 316 ? 19.577 16.731 -0.826 1.00 15.26 316 TRP A N 1
ATOM 2320 C CA . TRP A 1 316 ? 20.132 18.072 -0.745 1.00 15.33 316 TRP A CA 1
ATOM 2321 C C . TRP A 1 316 ? 20.705 18.340 0.647 1.00 14.79 316 TRP A C 1
ATOM 2322 O O . TRP A 1 316 ? 21.831 18.819 0.783 1.00 14.52 316 TRP A O 1
ATOM 2333 N N . PHE A 1 317 ? 19.920 18.026 1.672 1.00 13.63 317 PHE A N 1
ATOM 2334 C CA . PHE A 1 317 ? 20.320 18.218 3.060 1.00 12.76 317 PHE A CA 1
ATOM 2335 C C . PHE A 1 317 ? 21.586 17.422 3.369 1.00 12.59 317 PHE A C 1
ATOM 2336 O O . PHE A 1 317 ? 22.517 17.937 3.999 1.00 12.60 317 PHE A O 1
ATOM 2344 N N . MET A 1 318 ? 21.619 16.170 2.921 1.00 12.55 318 MET A N 1
ATOM 2345 C CA . MET A 1 318 ? 22.777 15.310 3.140 1.00 13.73 318 MET A CA 1
ATOM 2346 C C . MET A 1 318 ? 24.006 15.821 2.403 1.00 15.12 318 MET A C 1
ATOM 2347 O O . MET A 1 318 ? 25.132 15.648 2.866 1.00 15.79 318 MET A O 1
ATOM 2352 N N . GLU A 1 319 ? 23.785 16.435 1.248 1.00 15.88 319 GLU A N 1
ATOM 2353 C CA . GLU A 1 319 ? 24.870 16.987 0.451 1.00 17.30 319 GLU A CA 1
ATOM 2354 C C . GLU A 1 319 ? 25.476 18.180 1.185 1.00 16.61 319 GLU A C 1
ATOM 2355 O O . GLU A 1 319 ? 26.699 18.315 1.270 1.00 16.63 319 GLU A O 1
ATOM 2361 N N . LYS A 1 320 ? 24.623 19.046 1.720 1.00 15.96 320 LYS A N 1
ATOM 2362 C CA . LYS A 1 320 ? 25.098 20.223 2.439 1.00 16.40 320 LYS A CA 1
ATOM 2363 C C . LYS A 1 320 ? 25.850 19.845 3.718 1.00 16.61 320 LYS A C 1
ATOM 2364 O O . LYS A 1 320 ? 26.890 20.430 4.028 1.00 16.63 320 LYS A O 1
ATOM 2370 N N . LEU A 1 321 ? 25.327 18.872 4.459 1.00 15.89 321 LEU A N 1
ATOM 2371 C CA . LEU A 1 321 ? 25.985 18.416 5.680 1.00 16.11 321 LEU A CA 1
ATOM 2372 C C . LEU A 1 321 ? 27.358 17.857 5.318 1.00 16.80 321 LEU A C 1
ATOM 2373 O O . LEU A 1 321 ? 28.360 18.146 5.975 1.00 16.93 321 LEU A O 1
ATOM 2378 N N . ARG A 1 322 ? 27.379 17.048 4.266 1.00 17.85 322 ARG A N 1
ATOM 2379 C CA . ARG A 1 322 ? 28.586 16.397 3.777 1.00 19.66 322 ARG A CA 1
ATOM 2380 C C . ARG A 1 322 ? 29.644 17.403 3.324 1.00 20.53 322 ARG A C 1
ATOM 2381 O O . ARG A 1 322 ? 30.842 17.108 3.345 1.00 21.33 322 ARG A O 1
ATOM 2389 N N . ALA A 1 323 ? 29.199 18.595 2.940 1.00 20.21 323 ALA A N 1
ATOM 2390 C CA . ALA A 1 323 ? 30.094 19.647 2.475 1.00 20.93 323 ALA A CA 1
ATOM 2391 C C . ALA A 1 323 ? 30.616 20.533 3.600 1.00 20.70 323 ALA A C 1
ATOM 2392 O O . ALA A 1 323 ? 31.443 21.420 3.365 1.00 21.34 323 ALA A O 1
ATOM 2394 N N . ILE A 1 324 ? 30.128 20.321 4.819 1.00 19.75 324 ILE A N 1
ATOM 2395 C CA . ILE A 1 324 ? 30.612 21.111 5.944 1.00 20.11 324 ILE A CA 1
ATOM 2396 C C . ILE A 1 324 ? 32.108 20.830 6.031 1.00 21.14 324 ILE A C 1
ATOM 2397 O O . ILE A 1 324 ? 32.529 19.672 6.081 1.00 21.62 324 ILE A O 1
ATOM 2402 N N . PRO A 1 325 ? 32.927 21.891 6.052 1.00 22.51 325 PRO A N 1
ATOM 2403 C CA . PRO A 1 325 ? 34.380 21.752 6.123 1.00 22.69 325 PRO A CA 1
ATOM 2404 C C . PRO A 1 325 ? 34.935 21.443 7.508 1.00 23.04 325 PRO A C 1
ATOM 2405 O O . PRO A 1 325 ? 35.610 22.278 8.117 1.00 24.24 325 PRO A O 1
ATOM 2409 N N . SER A 1 326 ? 34.643 20.246 8.006 1.00 21.93 326 SER A N 1
ATOM 2410 C CA . SER A 1 326 ? 35.138 19.829 9.313 1.00 21.39 326 SER A CA 1
ATOM 2411 C C . SER A 1 326 ? 35.765 18.448 9.243 1.00 21.08 326 SER A C 1
ATOM 2412 O O . SER A 1 326 ? 35.157 17.496 8.752 1.00 20.65 326 SER A O 1
ATOM 2415 N N . PRO A 1 327 ? 37.005 18.317 9.730 1.00 21.28 327 PRO A N 1
ATOM 2416 C CA . PRO A 1 327 ? 37.656 17.009 9.693 1.00 20.56 327 PRO A CA 1
ATOM 2417 C C . PRO A 1 327 ? 37.006 16.000 10.642 1.00 19.58 327 PRO A C 1
ATOM 2418 O O . PRO A 1 327 ? 37.319 14.817 10.592 1.00 20.20 327 PRO A O 1
ATOM 2422 N N . LYS A 1 328 ? 36.090 16.469 11.489 1.00 19.06 328 LYS A N 1
ATOM 2423 C CA . LYS A 1 328 ? 35.415 15.598 12.454 1.00 18.07 328 LYS A CA 1
ATOM 2424 C C . LYS A 1 328 ? 34.319 14.750 11.818 1.00 17.63 328 LYS A C 1
ATOM 2425 O O . LYS A 1 328 ? 33.811 13.816 12.440 1.00 16.96 328 LYS A O 1
ATOM 2431 N N . ILE A 1 329 ? 33.964 15.074 10.580 1.00 17.51 329 ILE A N 1
ATOM 2432 C CA . ILE A 1 329 ? 32.919 14.344 9.873 1.00 17.62 329 ILE A CA 1
ATOM 2433 C C . ILE A 1 329 ? 33.486 13.127 9.162 1.00 17.74 329 ILE A C 1
ATOM 2434 O O . ILE A 1 329 ? 34.419 13.249 8.366 1.00 19.48 329 ILE A O 1
ATOM 2439 N N . ARG A 1 330 ? 32.927 11.957 9.451 1.00 18.10 330 ARG A N 1
ATOM 2440 C CA . ARG A 1 330 ? 33.370 10.721 8.826 1.00 18.33 330 ARG A CA 1
ATOM 2441 C C . ARG A 1 330 ? 32.536 10.423 7.586 1.00 19.13 330 ARG A C 1
ATOM 2442 O O . ARG A 1 330 ? 33.072 10.107 6.521 1.00 20.05 330 ARG A O 1
ATOM 2444 N N . GLU A 1 331 ? 31.217 10.530 7.728 1.00 18.69 331 GLU A N 1
ATOM 2445 C CA . GLU A 1 331 ? 30.310 10.256 6.620 1.00 18.46 331 GLU A CA 1
ATOM 2446 C C . GLU A 1 331 ? 28.904 10.746 6.927 1.00 16.99 331 GLU A C 1
ATOM 2447 O O . GLU A 1 331 ? 28.533 10.908 8.088 1.00 15.46 331 GLU A O 1
ATOM 2453 N N . VAL A 1 332 ? 28.141 11.010 5.870 1.00 15.55 332 VAL A N 1
ATOM 2454 C CA . VAL A 1 332 ? 26.747 11.412 6.002 1.00 15.14 332 VAL A CA 1
ATOM 2455 C C . VAL A 1 332 ? 26.001 10.366 5.194 1.00 14.65 332 VAL A C 1
ATOM 2456 O O . VAL A 1 332 ? 26.353 10.089 4.047 1.00 15.83 332 VAL A O 1
ATOM 2460 N N . ARG A 1 333 ? 24.986 9.763 5.791 1.00 14.35 333 ARG A N 1
ATOM 2461 C CA . ARG A 1 333 ? 24.230 8.747 5.093 1.00 14.42 333 ARG A CA 1
ATOM 2462 C C . ARG A 1 333 ? 22.772 8.853 5.476 1.00 12.72 333 ARG A C 1
ATOM 2463 O O . ARG A 1 333 ? 22.399 9.666 6.321 1.00 12.56 333 ARG A O 1
ATOM 2471 N N . GLY A 1 334 ? 21.951 8.033 4.834 1.00 12.34 334 GLY A N 1
ATOM 2472 C CA . GLY A 1 334 ? 20.533 8.049 5.116 1.00 12.58 334 GLY A CA 1
ATOM 2473 C C . GLY A 1 334 ? 19.721 7.940 3.848 1.00 12.48 334 GLY A C 1
ATOM 2474 O O . GLY A 1 334 ? 20.252 7.682 2.768 1.00 13.39 334 GLY A O 1
ATOM 2475 N N . MET A 1 335 ? 18.422 8.158 3.988 1.00 12.07 335 MET A N 1
ATOM 2476 C CA . MET A 1 335 ? 17.502 8.065 2.870 1.00 12.59 335 MET A CA 1
ATOM 2477 C C . MET A 1 335 ? 16.354 9.013 3.183 1.00 11.17 335 MET A C 1
ATOM 2478 O O . MET A 1 335 ? 15.779 8.966 4.274 1.00 10.62 335 MET A O 1
ATOM 2483 N N . GLY A 1 336 ? 16.024 9.873 2.227 1.00 11.16 336 GLY A N 1
ATOM 2484 C CA . GLY A 1 336 ? 14.963 10.832 2.455 1.00 10.56 336 GLY A CA 1
ATOM 2485 C C . GLY A 1 336 ? 15.353 11.712 3.626 1.00 9.45 336 GLY A C 1
ATOM 2486 O O . GLY A 1 336 ? 16.480 12.216 3.674 1.00 10.89 336 GLY A O 1
ATOM 2487 N N . LEU A 1 337 ? 14.436 11.894 4.572 1.00 8.55 337 LEU A N 1
ATOM 2488 C CA . LEU A 1 337 ? 14.720 12.717 5.735 1.00 8.50 337 LEU A CA 1
ATOM 2489 C C . LEU A 1 337 ? 15.021 11.908 6.991 1.00 8.26 337 LEU A C 1
ATOM 2490 O O . LEU A 1 337 ? 14.683 12.301 8.105 1.00 8.32 337 LEU A O 1
ATOM 2495 N N . MET A 1 338 ? 15.647 10.757 6.778 1.00 8.96 338 MET A N 1
ATOM 2496 C CA . MET A 1 338 ? 16.108 9.893 7.857 1.00 8.67 338 MET A CA 1
ATOM 2497 C C . MET A 1 338 ? 17.604 10.022 7.588 1.00 8.11 338 MET A C 1
ATOM 2498 O O . MET A 1 338 ? 18.154 9.333 6.726 1.00 8.70 338 MET A O 1
ATOM 2503 N N . VAL A 1 339 ? 18.240 10.927 8.322 1.00 9.59 339 VAL A N 1
ATOM 2504 C CA . VAL A 1 339 ? 19.646 11.236 8.116 1.00 9.54 339 VAL A CA 1
ATOM 2505 C C . VAL A 1 339 ? 20.572 11.033 9.304 1.00 9.82 339 VAL A C 1
ATOM 2506 O O . VAL A 1 339 ? 20.235 11.360 10.447 1.00 9.38 339 VAL A O 1
ATOM 2510 N N . GLY A 1 340 ? 21.755 10.501 9.006 1.00 9.81 340 GLY A N 1
ATOM 2511 C CA . GLY A 1 340 ? 22.754 10.272 10.030 1.00 10.41 340 GLY A CA 1
ATOM 2512 C C . GLY A 1 340 ? 24.072 10.923 9.658 1.00 10.96 340 GLY A C 1
ATOM 2513 O O . GLY A 1 340 ? 24.590 10.728 8.549 1.00 12.83 340 GLY A O 1
ATOM 2514 N N . LEU A 1 341 ? 24.596 11.723 10.579 1.00 10.25 341 LEU A N 1
ATOM 2515 C CA . LEU A 1 341 ? 25.876 12.398 10.395 1.00 11.12 341 LEU A CA 1
ATOM 2516 C C . LEU A 1 341 ? 26.858 11.711 11.327 1.00 11.44 341 LEU A C 1
ATOM 2517 O O . LEU A 1 341 ? 26.831 11.942 12.537 1.00 11.46 341 LEU A O 1
ATOM 2522 N N . GLU A 1 342 ? 27.711 10.855 10.774 1.00 12.84 342 GLU A N 1
ATOM 2523 C CA . GLU A 1 342 ? 28.683 10.153 11.601 1.00 13.47 342 GLU A CA 1
ATOM 2524 C C . GLU A 1 342 ? 29.954 10.965 11.770 1.00 13.32 342 GLU A C 1
ATOM 2525 O O . GLU A 1 342 ? 30.561 11.403 10.790 1.00 14.42 342 GLU A O 1
ATOM 2531 N N . LEU A 1 343 ? 30.338 11.163 13.026 1.00 13.05 343 LEU A N 1
ATOM 2532 C CA . LEU A 1 343 ? 31.542 11.905 13.375 1.00 13.85 343 LEU A CA 1
ATOM 2533 C C . LEU A 1 343 ? 32.641 10.933 13.769 1.00 14.66 343 LEU A C 1
ATOM 2534 O O . LEU A 1 343 ? 32.389 9.746 13.981 1.00 15.19 343 LEU A O 1
ATOM 2539 N N . LYS A 1 344 ? 33.861 11.450 13.868 1.00 16.22 344 LYS A N 1
ATOM 2540 C CA . LYS A 1 344 ? 35.013 10.644 14.254 1.00 17.43 344 LYS A CA 1
ATOM 2541 C C . LYS A 1 344 ? 35.160 10.653 15.773 1.00 18.03 344 LYS A C 1
ATOM 2542 O O . LYS A 1 344 ? 36.110 10.088 16.317 1.00 18.89 344 LYS A O 1
ATOM 2548 N N . GLU A 1 345 ? 34.211 11.293 16.450 1.00 16.61 345 GLU A N 1
ATOM 2549 C CA . GLU A 1 345 ? 34.215 11.395 17.907 1.00 16.14 345 GLU A CA 1
ATOM 2550 C C . GLU A 1 345 ? 32.778 11.422 18.436 1.00 15.81 345 GLU A C 1
ATOM 2551 O O . GLU A 1 345 ? 31.830 11.423 17.655 1.00 14.79 345 GLU A O 1
ATOM 2557 N N . LYS A 1 346 ? 32.615 11.442 19.755 1.00 15.17 346 LYS A N 1
ATOM 2558 C CA . LYS A 1 346 ? 31.280 11.447 20.353 1.00 15.31 346 LYS A CA 1
ATOM 2559 C C . LYS A 1 346 ? 30.400 12.574 19.839 1.00 14.66 346 LYS A C 1
ATOM 2560 O O . LYS A 1 346 ? 30.851 13.707 19.668 1.00 14.86 346 LYS A O 1
ATOM 2566 N N . ALA A 1 347 ? 29.133 12.243 19.604 1.00 13.68 347 ALA A N 1
ATOM 2567 C CA . ALA A 1 347 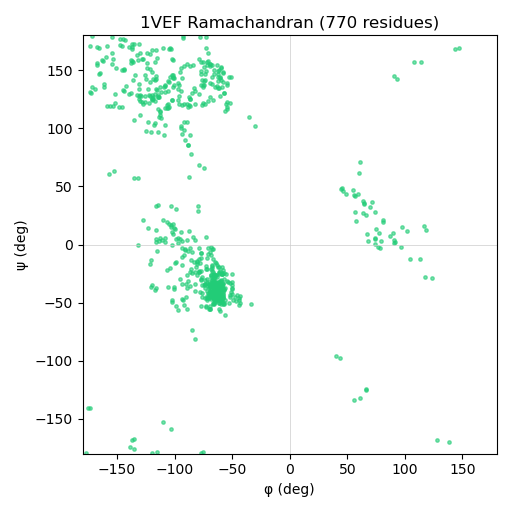? 28.162 13.206 19.097 1.00 13.45 347 ALA A CA 1
ATOM 2568 C C . ALA A 1 347 ? 27.452 13.983 20.204 1.00 12.41 347 ALA A C 1
ATOM 2569 O O . ALA A 1 347 ? 27.097 15.145 20.016 1.00 12.81 347 ALA A O 1
ATOM 2571 N N . ALA A 1 348 ? 27.260 13.344 21.357 1.00 13.25 348 ALA A N 1
ATOM 2572 C CA . ALA A 1 348 ? 26.556 13.962 22.483 1.00 13.77 348 ALA A CA 1
ATOM 2573 C C . ALA A 1 348 ? 26.913 15.419 22.793 1.00 14.07 348 ALA A C 1
ATOM 2574 O O . ALA A 1 348 ? 26.025 16.267 22.922 1.00 14.15 348 ALA A O 1
ATOM 2576 N N . PRO A 1 349 ? 28.212 15.740 22.921 1.00 14.76 349 PRO A N 1
ATOM 2577 C CA . PRO A 1 349 ? 28.569 17.132 23.220 1.00 15.14 349 PRO A CA 1
ATOM 2578 C C . PRO A 1 349 ? 28.050 18.131 22.184 1.00 14.54 349 PRO A C 1
ATOM 2579 O O . PRO A 1 349 ? 27.639 19.242 22.531 1.00 16.18 349 PRO A O 1
ATOM 2583 N N . TYR A 1 350 ? 28.072 17.727 20.916 1.00 14.63 350 TYR A N 1
ATOM 2584 C CA . TYR A 1 350 ? 27.617 18.591 19.832 1.00 14.87 350 TYR A CA 1
ATOM 2585 C C . TYR A 1 350 ? 26.103 18.712 19.800 1.00 14.65 350 TYR A C 1
ATOM 2586 O O . TYR A 1 350 ? 25.566 19.768 19.468 1.00 14.56 350 TYR A O 1
ATOM 2595 N N . ILE A 1 351 ? 25.417 17.630 20.141 1.00 13.89 351 ILE A N 1
ATOM 2596 C CA . ILE A 1 351 ? 23.964 17.653 20.180 1.00 14.83 351 ILE A CA 1
ATOM 2597 C C . ILE A 1 351 ? 23.544 18.631 21.279 1.00 14.65 351 ILE A C 1
ATOM 2598 O O . ILE A 1 351 ? 22.569 19.362 21.131 1.00 12.80 351 ILE A O 1
ATOM 2603 N N . ALA A 1 352 ? 24.295 18.660 22.378 1.00 14.86 352 ALA A N 1
ATOM 2604 C CA . ALA A 1 352 ? 23.988 19.573 23.472 1.00 15.04 352 ALA A CA 1
ATOM 2605 C C . ALA A 1 352 ? 24.197 21.017 23.017 1.00 15.18 352 ALA A C 1
ATOM 2606 O O . ALA A 1 352 ? 23.378 21.893 23.303 1.00 14.24 352 ALA A O 1
ATOM 2608 N N . ARG A 1 353 ? 25.293 21.266 22.308 1.00 15.02 353 ARG A N 1
ATOM 2609 C CA . ARG A 1 353 ? 25.584 22.609 21.826 1.00 16.01 353 ARG A CA 1
ATOM 2610 C C . ARG A 1 353 ? 24.524 23.070 20.830 1.00 14.48 353 ARG A C 1
ATOM 2611 O O . ARG A 1 353 ? 24.145 24.241 20.818 1.00 13.79 353 ARG A O 1
ATOM 2619 N N . LEU A 1 354 ? 24.049 22.147 19.993 1.00 12.81 354 LEU A N 1
ATOM 2620 C CA . LEU A 1 354 ? 23.014 22.470 19.012 1.00 12.02 354 LEU A CA 1
ATOM 2621 C C . LEU A 1 354 ? 21.775 23.001 19.726 1.00 11.91 354 LEU A C 1
ATOM 2622 O O . LEU A 1 354 ? 21.161 23.976 19.290 1.00 11.58 354 LEU A O 1
ATOM 2627 N N . GLU A 1 355 ? 21.417 22.351 20.828 1.00 12.00 355 GLU A N 1
ATOM 2628 C CA . GLU A 1 355 ? 20.254 22.745 21.611 1.00 12.61 355 GLU A CA 1
ATOM 2629 C C . GLU A 1 355 ? 20.439 24.074 22.340 1.00 13.98 355 GLU A C 1
ATOM 2630 O O . GLU A 1 355 ? 19.620 24.984 22.204 1.00 14.46 355 GLU A O 1
ATOM 2636 N N . LYS A 1 356 ? 21.519 24.187 23.110 1.00 15.72 356 LYS A N 1
ATOM 2637 C CA . LYS A 1 356 ? 21.793 25.396 23.888 1.00 16.73 356 LYS A CA 1
ATOM 2638 C C . LYS A 1 356 ? 22.201 26.630 23.084 1.00 16.58 356 LYS A C 1
ATOM 2639 O O . LYS A 1 356 ? 21.755 27.742 23.365 1.00 17.87 356 LYS A O 1
ATOM 2645 N N . GLU A 1 357 ? 23.054 26.437 22.088 1.00 16.65 357 GLU A N 1
ATOM 2646 C CA . GLU A 1 357 ? 23.547 27.554 21.294 1.00 16.74 357 GLU A CA 1
ATOM 2647 C C . GLU A 1 357 ? 22.804 27.883 20.003 1.00 16.57 357 GLU A C 1
ATOM 2648 O O . GLU A 1 357 ? 22.950 28.986 19.478 1.00 17.44 357 GLU A O 1
ATOM 2654 N N . HIS A 1 358 ? 22.008 26.946 19.493 1.00 15.24 358 HIS A N 1
ATOM 2655 C CA . HIS A 1 358 ? 21.298 27.178 18.236 1.00 13.98 358 HIS A CA 1
ATOM 2656 C C . HIS A 1 358 ? 19.814 26.830 18.243 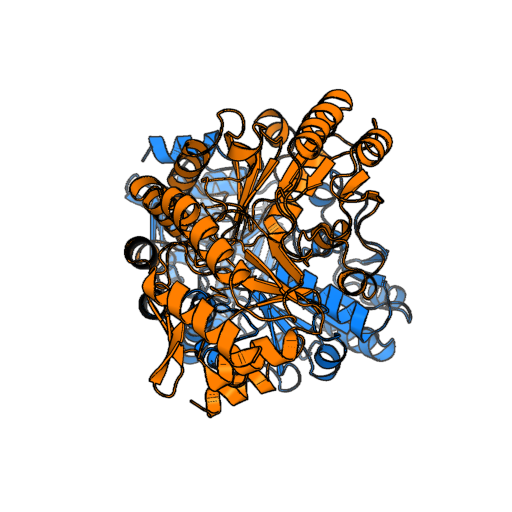1.00 12.95 358 HIS A C 1
ATOM 2657 O O . HIS A 1 358 ? 19.132 26.991 17.229 1.00 13.50 358 HIS A O 1
ATOM 2664 N N . ARG A 1 359 ? 19.315 26.353 19.375 1.00 13.08 359 ARG A N 1
ATOM 2665 C CA . ARG A 1 359 ? 17.908 25.987 19.491 1.00 13.15 359 ARG A CA 1
ATOM 2666 C C . ARG A 1 359 ? 17.522 24.975 18.413 1.00 12.19 359 ARG A C 1
ATOM 2667 O O . ARG A 1 359 ? 16.470 25.086 17.780 1.00 12.03 359 ARG A O 1
ATOM 2669 N N . VAL A 1 360 ? 18.396 23.999 18.199 1.00 11.59 360 VAL A N 1
ATOM 2670 C CA . VAL A 1 360 ? 18.164 22.938 17.231 1.00 11.07 360 VAL A CA 1
ATOM 2671 C C . VAL A 1 360 ? 18.170 21.640 18.024 1.00 10.83 360 VAL A C 1
ATOM 2672 O O . VAL A 1 360 ? 19.121 21.358 18.767 1.00 10.34 360 VAL A O 1
ATOM 2676 N N . LEU A 1 361 ? 17.099 20.865 17.892 1.00 9.87 361 LEU A N 1
ATOM 2677 C CA . LEU A 1 361 ? 16.985 19.599 18.603 1.00 10.13 361 LEU A CA 1
ATOM 2678 C C . LEU A 1 361 ? 17.289 18.445 17.656 1.00 9.33 361 LEU A C 1
ATOM 2679 O O . LEU A 1 361 ? 16.679 18.323 16.592 1.00 9.53 361 LEU A O 1
ATOM 2684 N N . ALA A 1 362 ? 18.249 17.610 18.034 1.00 9.27 362 ALA A N 1
ATOM 2685 C CA . ALA A 1 362 ? 18.615 16.459 17.224 1.00 9.67 362 ALA A CA 1
ATOM 2686 C C . ALA A 1 362 ? 18.822 15.244 18.120 1.00 9.60 362 ALA A C 1
ATOM 2687 O O . ALA A 1 362 ? 18.821 15.364 19.346 1.00 10.77 362 ALA A O 1
ATOM 2689 N N . LEU A 1 363 ? 19.009 14.085 17.498 1.00 10.66 363 LEU A N 1
ATOM 2690 C CA . LEU A 1 363 ? 19.185 12.820 18.211 1.00 11.83 363 LEU A CA 1
ATOM 2691 C C . LEU A 1 363 ? 20.527 12.174 17.904 1.00 11.98 363 LEU A C 1
ATOM 2692 O O . LEU A 1 363 ? 21.332 12.703 17.139 1.00 11.43 363 LEU A O 1
ATOM 2697 N N . GLN A 1 364 ? 20.742 11.014 18.513 1.00 13.54 364 GLN A N 1
ATOM 2698 C CA . GLN A 1 364 ? 21.940 10.222 18.277 1.00 13.07 364 GLN A CA 1
ATOM 2699 C C . GLN A 1 364 ? 21.437 8.924 17.637 1.00 12.04 364 GLN A C 1
ATOM 2700 O O . GLN A 1 364 ? 20.241 8.653 17.636 1.00 12.77 364 GLN A O 1
ATOM 2702 N N . ALA A 1 365 ? 22.349 8.138 17.083 1.00 13.04 365 ALA A N 1
ATOM 2703 C CA . ALA A 1 365 ? 22.031 6.852 16.467 1.00 11.73 365 ALA A CA 1
ATOM 2704 C C . ALA A 1 365 ? 23.342 6.109 16.644 1.00 12.32 365 ALA A C 1
ATOM 2705 O O . ALA A 1 365 ? 24.007 5.726 15.684 1.00 12.68 365 ALA A O 1
ATOM 2707 N N . GLY A 1 366 ? 23.691 5.910 17.907 1.00 13.52 366 GLY A N 1
ATOM 2708 C CA . GLY A 1 366 ? 24.960 5.300 18.244 1.00 13.30 366 GLY A CA 1
ATOM 2709 C C . GLY A 1 366 ? 25.725 6.487 18.800 1.00 13.67 366 GLY A C 1
ATOM 2710 O O . GLY A 1 366 ? 25.401 7.626 18.457 1.00 13.50 366 GLY A O 1
ATOM 2711 N N . PRO A 1 367 ? 26.753 6.277 19.629 1.00 12.95 367 PRO A N 1
ATOM 2712 C CA . PRO A 1 367 ? 27.526 7.379 20.216 1.00 12.88 367 PRO A CA 1
ATOM 2713 C C . PRO A 1 367 ? 28.234 8.400 19.312 1.00 12.93 367 PRO A C 1
ATOM 2714 O O . PRO A 1 367 ? 28.519 9.512 19.758 1.00 13.90 367 PRO A O 1
ATOM 2718 N N . THR A 1 368 ? 28.510 8.050 18.058 1.00 12.77 368 THR A N 1
ATOM 2719 C CA . THR A 1 368 ? 29.198 8.985 17.161 1.00 13.37 368 THR A CA 1
ATOM 2720 C C . THR A 1 368 ? 28.318 9.570 16.062 1.00 12.89 368 THR A C 1
ATOM 2721 O O . THR A 1 368 ? 28.790 10.343 15.229 1.00 12.86 368 THR A O 1
ATOM 2725 N N . VAL A 1 369 ? 27.040 9.220 16.067 1.00 11.83 369 VAL A N 1
ATOM 2726 C CA . VAL A 1 369 ? 26.144 9.695 15.024 1.00 11.68 369 VAL A CA 1
ATOM 2727 C C . VAL A 1 369 ? 25.072 10.672 15.472 1.00 10.61 369 VAL A C 1
ATOM 2728 O O . VAL A 1 369 ? 24.377 10.437 16.460 1.00 11.42 369 VAL A O 1
ATOM 2732 N N . ILE A 1 370 ? 24.951 11.777 14.745 1.00 10.11 370 ILE A N 1
ATOM 2733 C CA . ILE A 1 370 ? 23.902 12.741 15.026 1.00 9.98 370 ILE A CA 1
ATOM 2734 C C . ILE A 1 370 ? 22.813 12.354 14.038 1.00 9.92 370 ILE A C 1
ATOM 2735 O O . ILE A 1 370 ? 23.041 12.336 12.828 1.00 11.05 370 ILE A O 1
ATOM 2740 N N . ARG A 1 371 ? 21.642 12.014 14.560 1.00 9.53 371 ARG A N 1
ATOM 2741 C CA . ARG A 1 371 ? 20.519 11.621 13.724 1.00 9.43 371 ARG A CA 1
ATOM 2742 C C . ARG A 1 371 ? 19.486 12.736 13.639 1.00 8.17 371 ARG A C 1
ATOM 2743 O O . ARG A 1 371 ? 19.195 13.407 14.630 1.00 9.29 371 ARG A O 1
ATOM 2751 N N . PHE A 1 372 ? 18.945 12.925 12.438 1.00 7.80 372 PHE A N 1
ATOM 2752 C CA . PHE A 1 372 ? 17.935 13.946 12.184 1.00 7.86 372 PHE A CA 1
ATOM 2753 C C . PHE A 1 372 ? 16.660 13.269 11.702 1.00 7.98 372 PHE A C 1
ATOM 2754 O O . PHE A 1 372 ? 16.687 12.485 10.757 1.00 8.29 372 PHE A O 1
ATOM 2762 N N . LEU A 1 373 ? 15.552 13.571 12.368 1.00 7.85 373 LEU A N 1
ATOM 2763 C CA . LEU A 1 373 ? 14.251 13.020 12.002 1.00 8.28 373 LEU A CA 1
ATOM 2764 C C . LEU A 1 373 ? 13.232 14.154 12.028 1.00 8.28 373 LEU A C 1
ATOM 2765 O O . LEU A 1 373 ? 12.231 14.092 12.740 1.00 8.91 373 LEU A O 1
ATOM 2770 N N . PRO A 1 374 ? 13.475 15.213 11.245 1.00 8.12 374 PRO A N 1
ATOM 2771 C CA . PRO A 1 374 ? 12.542 16.338 11.222 1.00 8.33 374 PRO A CA 1
ATOM 2772 C C . PRO A 1 374 ? 11.209 15.997 10.570 1.00 7.83 374 PRO A C 1
ATOM 2773 O O . PRO A 1 374 ? 11.111 15.062 9.767 1.00 8.03 374 PRO A O 1
ATOM 2777 N N . PRO A 1 375 ? 10.153 16.736 10.934 1.00 7.43 375 PRO A N 1
ATOM 2778 C CA . PRO A 1 375 ? 8.851 16.469 10.320 1.00 7.37 375 PRO A CA 1
ATOM 2779 C C . PRO A 1 375 ? 9.058 16.640 8.813 1.00 7.54 375 PRO A C 1
ATOM 2780 O O . PRO A 1 375 ? 9.869 17.466 8.387 1.00 8.82 375 PRO A O 1
ATOM 2784 N N . LEU A 1 376 ? 8.335 15.868 8.011 1.00 7.35 376 LEU A N 1
ATOM 2785 C CA . LEU A 1 376 ? 8.490 15.934 6.565 1.00 7.24 376 LEU A CA 1
ATOM 2786 C C . LEU A 1 376 ? 7.982 17.231 5.939 1.00 8.09 376 LEU A C 1
ATOM 2787 O O . LEU A 1 376 ? 8.161 17.451 4.744 1.00 9.23 376 LEU A O 1
ATOM 2792 N N . VAL A 1 377 ? 7.353 18.080 6.747 1.00 8.16 377 VAL A N 1
ATOM 2793 C CA . VAL A 1 377 ? 6.840 19.367 6.276 1.00 8.96 377 VAL A CA 1
ATOM 2794 C C . VAL A 1 377 ? 7.832 20.492 6.575 1.00 9.14 377 VAL A C 1
ATOM 2795 O O . VAL A 1 377 ? 7.544 21.663 6.343 1.00 10.50 377 VAL A O 1
ATOM 2799 N N . ILE A 1 378 ? 9.005 20.133 7.084 1.00 8.48 378 ILE A N 1
ATOM 2800 C CA . ILE A 1 378 ? 10.008 21.134 7.427 1.00 9.12 378 ILE A CA 1
ATOM 2801 C C . ILE A 1 378 ? 10.404 22.008 6.244 1.00 9.59 378 ILE A C 1
ATOM 2802 O O . ILE A 1 378 ? 10.540 21.532 5.120 1.00 9.40 378 ILE A O 1
ATOM 2807 N N . GLU A 1 379 ? 10.581 23.297 6.512 1.00 10.59 379 GLU A N 1
ATOM 2808 C CA . GLU A 1 379 ? 10.975 24.243 5.474 1.00 11.96 379 GLU A CA 1
ATOM 2809 C C . GLU A 1 379 ? 12.436 24.063 5.094 1.00 11.00 379 GLU A C 1
ATOM 2810 O O . GLU A 1 379 ? 13.276 23.799 5.954 1.00 10.89 379 GLU A O 1
ATOM 2816 N N . LYS A 1 380 ? 12.737 24.201 3.805 1.00 11.10 380 LYS A N 1
ATOM 2817 C CA . LYS A 1 380 ? 14.106 24.056 3.330 1.00 11.36 380 LYS A CA 1
ATOM 2818 C C . LYS A 1 380 ? 14.989 25.051 4.076 1.00 11.51 380 LYS A C 1
ATOM 2819 O O . LYS A 1 380 ? 16.121 24.734 4.453 1.00 12.05 380 LYS A O 1
ATOM 2825 N N . GLU A 1 381 ? 14.458 26.251 4.299 1.00 12.16 381 GLU A N 1
ATOM 2826 C CA . GLU A 1 381 ? 15.190 27.297 5.005 1.00 13.04 381 GLU A CA 1
ATOM 2827 C C . GLU A 1 381 ? 15.570 26.869 6.425 1.00 13.07 381 GLU A C 1
ATOM 2828 O O . GLU A 1 381 ? 16.604 27.300 6.946 1.00 14.05 381 GLU A O 1
ATOM 2830 N N . ASP A 1 382 ? 14.741 26.038 7.058 1.00 12.58 382 ASP A N 1
ATOM 2831 C CA . ASP A 1 382 ? 15.059 25.566 8.405 1.00 11.23 382 ASP A CA 1
ATOM 2832 C C . ASP A 1 382 ? 16.136 24.486 8.358 1.00 10.96 382 ASP A C 1
ATOM 2833 O O . ASP A 1 382 ? 16.977 24.402 9.260 1.00 11.76 382 ASP A O 1
ATOM 2838 N N . LEU A 1 383 ? 16.116 23.655 7.319 1.00 10.78 383 LEU A N 1
ATOM 2839 C CA . LEU A 1 383 ? 17.146 22.633 7.181 1.00 11.15 383 LEU A CA 1
ATOM 2840 C C . LEU A 1 383 ? 18.464 23.365 6.944 1.00 11.96 383 LEU A C 1
ATOM 2841 O O . LEU A 1 383 ? 19.524 22.923 7.392 1.00 12.26 383 LEU A O 1
ATOM 2846 N N . GLU A 1 384 ? 18.391 24.493 6.241 1.00 11.62 384 GLU A N 1
ATOM 2847 C CA . GLU A 1 384 ? 19.578 25.291 5.967 1.00 11.91 384 GLU A CA 1
ATOM 2848 C C . GLU A 1 384 ? 20.110 25.795 7.300 1.00 12.23 384 GLU A C 1
ATOM 2849 O O . GLU A 1 384 ? 21.317 25.769 7.545 1.00 13.18 384 GLU A O 1
ATOM 2851 N N . ARG A 1 385 ? 19.206 26.248 8.164 1.00 12.52 385 ARG A N 1
ATOM 2852 C CA . ARG A 1 385 ? 19.593 26.739 9.481 1.00 13.19 385 ARG A CA 1
ATOM 2853 C C . ARG A 1 385 ? 20.244 25.619 10.291 1.00 12.67 385 ARG A C 1
ATOM 2854 O O . ARG A 1 385 ? 21.165 25.857 11.074 1.00 13.55 385 ARG A O 1
ATOM 2862 N N . VAL A 1 386 ? 19.763 24.394 10.102 1.00 12.01 386 VAL A N 1
ATOM 2863 C CA . VAL A 1 386 ? 20.328 23.250 10.807 1.00 11.87 386 VAL A CA 1
ATOM 2864 C C . VAL A 1 386 ? 21.756 22.965 10.330 1.00 12.45 386 VAL A C 1
ATOM 2865 O O . VAL A 1 386 ? 22.650 22.716 11.142 1.00 11.94 386 VAL A O 1
ATOM 2869 N N . VAL A 1 387 ? 21.974 23.001 9.019 1.00 12.17 387 VAL A N 1
ATOM 2870 C CA . VAL A 1 387 ? 23.304 22.761 8.462 1.00 13.06 387 VAL A CA 1
ATOM 2871 C C . VAL A 1 387 ? 24.291 23.777 9.047 1.00 13.87 387 VAL A C 1
ATOM 2872 O O . VAL A 1 387 ? 25.391 23.417 9.478 1.00 13.76 387 VAL A O 1
ATOM 2876 N N . GLU A 1 388 ? 23.885 25.044 9.075 1.00 14.11 388 GLU A N 1
ATOM 2877 C CA . GLU A 1 388 ? 24.727 26.115 9.603 1.00 15.05 388 GLU A CA 1
ATOM 2878 C C . GLU A 1 388 ? 24.996 25.931 11.093 1.00 14.32 388 GLU A C 1
ATOM 2879 O O . GLU A 1 388 ? 26.093 26.232 11.569 1.00 14.27 388 GLU A O 1
ATOM 2885 N N . ALA A 1 389 ? 24.005 25.446 11.834 1.00 13.52 389 ALA A N 1
ATOM 2886 C CA . ALA A 1 389 ? 24.182 25.220 13.265 1.00 13.39 389 ALA A CA 1
ATOM 2887 C C . ALA A 1 389 ? 25.190 24.095 13.496 1.00 12.89 389 ALA A C 1
ATOM 2888 O O . ALA A 1 389 ? 26.031 24.177 14.394 1.00 12.73 389 ALA A O 1
ATOM 2890 N N . VAL A 1 390 ? 25.111 23.050 12.680 1.00 12.92 390 VAL A N 1
ATOM 2891 C CA . VAL A 1 390 ? 26.027 21.925 12.802 1.00 12.98 390 VAL A CA 1
ATOM 2892 C C . VAL A 1 390 ? 27.439 22.402 12.489 1.00 14.03 390 VAL A C 1
ATOM 2893 O O . VAL A 1 390 ? 28.392 22.029 13.173 1.00 14.45 390 VAL A O 1
ATOM 2897 N N . ARG A 1 391 ? 27.567 23.231 11.459 1.00 14.72 391 ARG A N 1
ATOM 2898 C CA . ARG A 1 391 ? 28.868 23.763 11.066 1.00 15.79 391 ARG A CA 1
ATOM 2899 C C . ARG A 1 391 ? 29.451 24.535 12.240 1.00 15.92 391 ARG A C 1
ATOM 2900 O O . ARG A 1 391 ? 30.620 24.366 12.595 1.00 15.72 391 ARG A O 1
ATOM 2908 N N . ALA A 1 392 ? 28.630 25.387 12.841 1.00 15.41 392 ALA A N 1
ATOM 2909 C CA . ALA A 1 392 ? 29.061 26.196 13.967 1.00 15.99 392 ALA A CA 1
ATOM 2910 C C . ALA A 1 392 ? 29.539 25.369 15.152 1.00 16.55 392 ALA A C 1
ATOM 2911 O O . ALA A 1 392 ? 30.632 25.601 15.662 1.00 17.53 392 ALA A O 1
ATOM 2913 N N . VAL A 1 393 ? 28.742 24.404 15.603 1.00 15.78 393 VAL A N 1
ATOM 2914 C CA . VAL A 1 393 ? 29.154 23.606 16.760 1.00 15.27 393 VAL A CA 1
ATOM 2915 C C . VAL A 1 393 ? 30.369 22.715 16.521 1.00 15.53 393 VAL A C 1
ATOM 2916 O O . VAL A 1 393 ? 31.081 22.380 17.467 1.00 15.69 393 VAL A O 1
ATOM 2920 N N . LEU A 1 394 ? 30.607 22.329 15.272 1.00 15.58 394 LEU A N 1
ATOM 2921 C CA . LEU A 1 394 ? 31.748 21.476 14.946 1.00 16.56 394 LEU A CA 1
ATOM 2922 C C . LEU A 1 394 ? 33.058 22.247 14.782 1.00 17.62 394 LEU A C 1
ATOM 2923 O O . LEU A 1 394 ? 34.145 21.685 14.952 1.00 18.74 394 LEU A O 1
ATOM 2928 N N . ALA A 1 395 ? 32.954 23.534 14.468 1.00 18.97 395 ALA A N 1
ATOM 2929 C CA . ALA A 1 395 ? 34.132 24.370 14.263 1.00 19.72 395 ALA A CA 1
ATOM 2930 C C . ALA A 1 395 ? 35.099 24.296 15.441 1.00 20.61 395 ALA A C 1
ATOM 2931 O O . ALA A 1 395 ? 34.704 24.438 16.597 1.00 21.24 395 ALA A O 1
ATOM 2933 N N . TRP B 1 9 ? -23.105 1.750 5.803 1.00 23.36 1009 TRP B N 1
ATOM 2934 C CA . TRP B 1 9 ? -22.345 1.265 6.947 1.00 21.28 1009 TRP B CA 1
ATOM 2935 C C . TRP B 1 9 ? -21.920 -0.191 6.763 1.00 20.37 1009 TRP B C 1
ATOM 2936 O O . TRP B 1 9 ? -20.899 -0.625 7.308 1.00 18.26 1009 TRP B O 1
ATOM 2947 N N . ARG B 1 10 ? -22.702 -0.942 5.994 1.00 19.25 1010 ARG B N 1
ATOM 2948 C CA . ARG B 1 10 ? -22.402 -2.343 5.727 1.00 18.30 1010 ARG B CA 1
ATOM 2949 C C . ARG B 1 10 ? -21.023 -2.494 5.073 1.00 16.96 1010 ARG B C 1
ATOM 2950 O O . ARG B 1 10 ? -20.320 -3.477 5.312 1.00 16.79 1010 ARG B O 1
ATOM 2952 N N . ALA B 1 11 ? -20.638 -1.517 4.258 1.00 15.68 1011 ALA B N 1
ATOM 2953 C CA . ALA B 1 11 ? -19.346 -1.556 3.577 1.00 15.05 1011 ALA B CA 1
ATOM 2954 C C . ALA B 1 11 ? -18.198 -1.496 4.582 1.00 14.04 1011 ALA B C 1
ATOM 2955 O O . ALA B 1 11 ? -17.210 -2.222 4.457 1.00 13.81 1011 ALA B O 1
ATOM 2957 N N . LEU B 1 12 ? -18.331 -0.624 5.575 1.00 12.82 1012 LEU B N 1
ATOM 2958 C CA . LEU B 1 12 ? -17.303 -0.498 6.595 1.00 12.89 1012 LEU B CA 1
ATOM 2959 C C . LEU B 1 12 ? -17.272 -1.754 7.465 1.00 11.39 1012 LEU B C 1
ATOM 2960 O O . LEU B 1 12 ? -16.206 -2.188 7.891 1.00 10.57 1012 LEU B O 1
ATOM 2965 N N . LEU B 1 13 ? -18.430 -2.352 7.721 1.00 11.15 1013 LEU B N 1
ATOM 2966 C CA . LEU B 1 13 ? -18.461 -3.572 8.520 1.00 10.39 1013 LEU B CA 1
ATOM 2967 C C . LEU B 1 13 ? -17.739 -4.676 7.752 1.00 10.90 1013 LEU B C 1
ATOM 2968 O O . LEU B 1 13 ? -16.957 -5.438 8.324 1.00 10.19 1013 LEU B O 1
ATOM 2973 N N . GLU B 1 14 ? -18.009 -4.753 6.449 1.00 10.83 1014 GLU B N 1
ATOM 2974 C CA . GLU B 1 14 ? -17.389 -5.753 5.588 1.00 11.61 1014 GLU B CA 1
ATOM 2975 C C . GLU B 1 14 ? -15.883 -5.535 5.502 1.00 10.43 1014 GLU B C 1
ATOM 2976 O O . GLU B 1 14 ? -15.112 -6.496 5.491 1.00 11.07 1014 GLU B O 1
ATOM 2982 N N . ALA B 1 15 ? -15.470 -4.272 5.433 1.00 9.90 1015 ALA B N 1
ATOM 2983 C CA . ALA B 1 15 ? -14.048 -3.956 5.350 1.00 10.22 1015 ALA B CA 1
ATOM 2984 C C . ALA B 1 15 ? -13.343 -4.462 6.603 1.00 9.09 1015 ALA B C 1
ATOM 2985 O O . ALA B 1 15 ? -12.277 -5.071 6.521 1.00 9.44 1015 ALA B O 1
ATOM 2987 N N . GLU B 1 16 ? -13.947 -4.219 7.763 1.00 8.19 1016 GLU B N 1
ATOM 2988 C CA . GLU B 1 16 ? -13.349 -4.664 9.014 1.00 8.62 1016 GLU B CA 1
ATOM 2989 C C . GLU B 1 16 ? -13.283 -6.184 9.105 1.00 8.54 1016 GLU B C 1
ATOM 2990 O O . GLU B 1 16 ? -12.249 -6.744 9.462 1.00 9.01 1016 GLU B O 1
ATOM 2996 N N . LYS B 1 17 ? -14.379 -6.857 8.775 1.00 8.53 1017 LYS B N 1
ATOM 2997 C CA . LYS B 1 17 ? -14.410 -8.314 8.852 1.00 8.64 1017 LYS B CA 1
ATOM 2998 C C . LYS B 1 17 ? -13.419 -8.976 7.900 1.00 9.35 1017 LYS B C 1
ATOM 2999 O O . LYS B 1 17 ? -12.695 -9.896 8.280 1.00 11.15 1017 LYS B O 1
ATOM 3005 N N . THR B 1 18 ? -13.383 -8.495 6.664 1.00 8.56 1018 THR B N 1
ATOM 3006 C CA . THR B 1 18 ? -12.511 -9.069 5.649 1.00 10.06 1018 THR B CA 1
ATOM 3007 C C . THR B 1 18 ? -11.016 -8.774 5.824 1.00 9.02 1018 THR B C 1
ATOM 3008 O O . THR B 1 18 ? -10.180 -9.654 5.619 1.00 9.35 1018 THR B O 1
ATOM 3012 N N . LEU B 1 19 ? -10.685 -7.549 6.221 1.00 7.72 1019 LEU B N 1
ATOM 3013 C CA . LEU B 1 19 ? -9.285 -7.155 6.363 1.00 7.24 1019 LEU B CA 1
ATOM 3014 C C . LEU B 1 19 ? -8.656 -7.370 7.744 1.00 7.44 1019 LEU B C 1
ATOM 3015 O O . LEU B 1 19 ? -7.460 -7.149 7.922 1.00 7.71 1019 LEU B O 1
ATOM 3020 N N . ASP B 1 20 ? -9.454 -7.804 8.712 1.00 8.28 1020 ASP B N 1
ATOM 3021 C CA . ASP B 1 20 ? -8.951 -8.061 10.060 1.00 8.27 1020 ASP B CA 1
ATOM 3022 C C . ASP B 1 20 ? -8.040 -9.283 10.029 1.00 8.99 1020 ASP B C 1
ATOM 3023 O O . ASP B 1 20 ? -8.167 -10.136 9.153 1.00 9.80 1020 ASP B O 1
ATOM 3028 N N . SER B 1 21 ? -7.128 -9.366 10.991 1.00 9.44 1021 SER B N 1
ATOM 3029 C CA . SER B 1 21 ? -6.223 -10.507 11.079 1.00 9.42 1021 SER B CA 1
ATOM 3030 C C . SER B 1 21 ? -7.032 -11.797 11.228 1.00 9.87 1021 SER B C 1
ATOM 3031 O O . SER B 1 21 ? -6.556 -12.875 10.890 1.00 10.97 1021 SER B O 1
ATOM 3034 N N . GLY B 1 22 ? -8.247 -11.676 11.762 1.00 10.03 1022 GLY B N 1
ATOM 3035 C CA . GLY B 1 22 ? -9.102 -12.838 11.927 1.00 11.58 1022 GLY B CA 1
ATOM 3036 C C . GLY B 1 22 ? -8.999 -13.555 13.259 1.00 12.52 1022 GLY B C 1
ATOM 3037 O O . GLY B 1 22 ? -9.666 -14.567 13.469 1.00 12.74 1022 GLY B O 1
ATOM 3038 N N . VAL B 1 23 ? -8.183 -13.039 14.171 1.00 12.05 1023 VAL B N 1
ATOM 3039 C CA . VAL B 1 23 ? -8.017 -13.685 15.474 1.00 13.44 1023 VAL B CA 1
ATOM 3040 C C . VAL B 1 23 ? -9.165 -13.395 16.422 1.00 13.37 1023 VAL B C 1
ATOM 3041 O O . VAL B 1 23 ? -9.305 -14.044 17.461 1.00 14.28 1023 VAL B O 1
ATOM 3045 N N . TYR B 1 24 ? -9.987 -12.420 16.056 1.00 13.68 1024 TYR B N 1
ATOM 3046 C CA . TYR B 1 24 ? -11.115 -12.027 16.885 1.00 14.64 1024 TYR B CA 1
ATOM 3047 C C . TYR B 1 24 ? -12.421 -12.541 16.321 1.00 16.02 1024 TYR B C 1
ATOM 3048 O O . TYR B 1 24 ? -12.599 -12.610 15.105 1.00 17.63 1024 TYR B O 1
ATOM 3057 N N . ASN B 1 25 ? -13.333 -12.916 17.207 1.00 15.54 1025 ASN B N 1
ATOM 3058 C CA . ASN B 1 25 ? -14.649 -13.364 16.773 1.00 17.35 1025 ASN B CA 1
ATOM 3059 C C . ASN B 1 25 ? -15.489 -12.103 16.847 1.00 16.71 1025 ASN B C 1
ATOM 3060 O O . ASN B 1 25 ? -15.922 -11.691 17.924 1.00 18.34 1025 ASN B O 1
ATOM 3065 N N . LYS B 1 26 ? -15.694 -11.479 15.695 1.00 14.41 1026 LYS B N 1
ATOM 3066 C CA . LYS B 1 26 ? -16.451 -10.243 15.640 1.00 14.15 1026 LYS B CA 1
ATOM 3067 C C . LYS B 1 26 ? -17.952 -10.437 15.602 1.00 13.55 1026 LYS B C 1
ATOM 3068 O O . LYS B 1 26 ? -18.477 -11.272 14.861 1.00 13.92 1026 LYS B O 1
ATOM 3074 N N . HIS B 1 27 ? -18.635 -9.653 16.422 1.00 11.51 1027 HIS B N 1
ATOM 3075 C CA . HIS B 1 27 ? -20.078 -9.724 16.500 1.00 11.07 1027 HIS B CA 1
ATOM 3076 C C . HIS B 1 27 ? -20.715 -9.055 15.300 1.00 11.45 1027 HIS B C 1
ATOM 3077 O O . HIS B 1 27 ? -20.104 -8.217 14.628 1.00 11.56 1027 HIS B O 1
ATOM 3084 N N . ASP B 1 28 ? -21.944 -9.456 15.020 1.00 10.98 1028 ASP B N 1
ATOM 3085 C CA . ASP B 1 28 ? -22.657 -8.930 13.878 1.00 11.42 1028 ASP B CA 1
ATOM 3086 C C . ASP B 1 28 ? -23.400 -7.633 14.160 1.00 11.68 1028 ASP B C 1
ATOM 3087 O O . ASP B 1 28 ? -24.616 -7.624 14.356 1.00 12.17 1028 ASP B O 1
ATOM 3092 N N . LEU B 1 29 ? -22.643 -6.541 14.185 1.00 10.41 1029 LEU B N 1
ATOM 3093 C CA . LEU B 1 29 ? -23.170 -5.199 14.406 1.00 10.21 1029 LEU B CA 1
ATOM 3094 C C . LEU B 1 29 ? -22.029 -4.210 14.199 1.00 9.08 1029 LEU B C 1
ATOM 3095 O O . LEU B 1 29 ? -20.876 -4.611 14.057 1.00 9.18 1029 LEU B O 1
ATOM 3100 N N . LEU B 1 30 ? -22.349 -2.925 14.172 1.00 8.82 1030 LEU B N 1
ATOM 3101 C CA . LEU B 1 30 ? -21.348 -1.887 13.974 1.00 8.43 1030 LEU B CA 1
ATOM 3102 C C . LEU B 1 30 ? -21.632 -0.778 14.976 1.00 8.40 1030 LEU B C 1
ATOM 3103 O O . LEU B 1 30 ? -22.594 -0.034 14.820 1.00 8.65 1030 LEU B O 1
ATOM 3108 N N . ILE B 1 31 ? -20.799 -0.672 16.009 1.00 8.35 1031 ILE B N 1
ATOM 3109 C CA . ILE B 1 31 ? -20.985 0.340 17.044 1.00 8.13 1031 ILE B CA 1
ATOM 3110 C C . ILE B 1 31 ? -20.322 1.646 16.631 1.00 8.54 1031 ILE B C 1
ATOM 3111 O O . ILE B 1 31 ? -19.108 1.709 16.446 1.00 8.13 1031 ILE B O 1
ATOM 3116 N N . VAL B 1 32 ? -21.126 2.698 16.517 1.00 8.22 1032 VAL B N 1
ATOM 3117 C CA . VAL B 1 32 ? -20.645 3.993 16.051 1.00 8.87 1032 VAL B CA 1
ATOM 3118 C C . VAL B 1 32 ? -20.477 5.123 17.054 1.00 8.82 1032 VAL B C 1
ATOM 3119 O O . VAL B 1 32 ? -19.721 6.060 16.802 1.00 10.13 1032 VAL B O 1
ATOM 3123 N N . ARG B 1 33 ? -21.170 5.053 18.181 1.00 7.79 1033 ARG B N 1
ATOM 3124 C CA . ARG B 1 33 ? -21.090 6.132 19.158 1.00 8.35 1033 ARG B CA 1
ATOM 3125 C C . ARG B 1 33 ? -21.397 5.648 20.569 1.00 8.58 1033 ARG B C 1
ATOM 3126 O O . ARG B 1 33 ? -22.083 4.645 20.756 1.00 9.73 1033 ARG B O 1
ATOM 3134 N N . GLY B 1 34 ? -20.882 6.369 21.560 1.00 8.69 1034 GLY B N 1
ATOM 3135 C CA . GLY B 1 34 ? -21.125 6.000 22.941 1.00 9.83 1034 GLY B CA 1
ATOM 3136 C C . GLY B 1 34 ? -21.236 7.208 23.845 1.00 10.09 1034 GLY B C 1
ATOM 3137 O O . GLY B 1 34 ? -20.645 8.256 23.578 1.00 10.88 1034 GLY B O 1
ATOM 3138 N N . GLN B 1 35 ? -22.022 7.065 24.906 1.00 10.00 1035 GLN B N 1
ATOM 3139 C CA . GLN B 1 35 ? -22.209 8.123 25.891 1.00 11.23 1035 GLN B CA 1
ATOM 3140 C C . GLN B 1 35 ? -22.573 7.460 27.218 1.00 10.01 1035 GLN B C 1
ATOM 3141 O O . GLN B 1 35 ? -23.577 6.756 27.320 1.00 10.77 1035 GLN B O 1
ATOM 3147 N N . GLY B 1 36 ? -21.746 7.669 28.237 1.00 9.39 1036 GLY B N 1
ATOM 3148 C CA . GLY B 1 36 ? -22.019 7.058 29.526 1.00 9.83 1036 GLY B CA 1
ATOM 3149 C C . GLY B 1 36 ? -21.906 5.548 29.429 1.00 10.25 1036 GLY B C 1
ATOM 3150 O O . GLY B 1 36 ? -20.879 5.033 28.998 1.00 10.02 1036 GLY B O 1
ATOM 3151 N N . ALA B 1 37 ? -22.960 4.832 29.813 1.00 10.28 1037 ALA B N 1
ATOM 3152 C CA . ALA B 1 37 ? -22.946 3.373 29.748 1.00 9.78 1037 ALA B CA 1
ATOM 3153 C C . ALA B 1 37 ? -23.744 2.856 28.554 1.00 9.66 1037 ALA B C 1
ATOM 3154 O O . ALA B 1 37 ? -24.072 1.674 28.480 1.00 10.67 1037 ALA B O 1
ATOM 3156 N N . ARG B 1 38 ? -24.045 3.745 27.618 1.00 9.38 1038 ARG B N 1
ATOM 3157 C CA . ARG B 1 38 ? -24.805 3.361 26.434 1.00 9.95 1038 ARG B CA 1
ATOM 3158 C C . ARG B 1 38 ? -24.053 3.601 25.134 1.00 9.03 1038 ARG B C 1
ATOM 3159 O O . ARG B 1 38 ? -23.236 4.517 25.039 1.00 9.79 1038 ARG B O 1
ATOM 3167 N N . VAL B 1 39 ? -24.327 2.756 24.144 1.00 8.68 1039 VAL B N 1
ATOM 3168 C CA . VAL B 1 39 ? -23.717 2.884 22.825 1.00 8.66 1039 VAL B CA 1
ATOM 3169 C C . VAL B 1 39 ? -24.802 2.626 21.776 1.00 8.08 1039 VAL B C 1
ATOM 3170 O O . VAL B 1 39 ? -25.823 2.008 22.069 1.00 9.31 1039 VAL B O 1
ATOM 3174 N N . TRP B 1 40 ? -24.585 3.111 20.560 1.00 8.50 1040 TRP B N 1
ATOM 3175 C CA . TRP B 1 40 ? -25.556 2.936 19.482 1.00 8.66 1040 TRP B CA 1
ATOM 3176 C C . TRP B 1 40 ? -24.884 2.301 18.278 1.00 7.44 1040 TRP B C 1
ATOM 3177 O O . TRP B 1 40 ? -23.703 2.556 18.027 1.00 8.75 1040 TRP B O 1
ATOM 3188 N N . ASP B 1 41 ? -25.614 1.470 17.538 1.00 8.05 1041 ASP B N 1
ATOM 3189 C CA . ASP B 1 41 ? -25.033 0.879 16.343 1.00 8.36 1041 ASP B CA 1
ATOM 3190 C C . ASP B 1 41 ? -25.377 1.755 15.144 1.00 8.79 1041 ASP B C 1
ATOM 3191 O O . ASP B 1 41 ? -26.038 2.778 15.291 1.00 8.80 1041 ASP B O 1
ATOM 3196 N N . ALA B 1 42 ? -24.909 1.357 13.969 1.00 9.46 1042 ALA B N 1
ATOM 3197 C CA . ALA B 1 42 ? -25.127 2.119 12.745 1.00 10.43 1042 ALA B CA 1
ATOM 3198 C C . ALA B 1 42 ? -26.585 2.237 12.311 1.00 12.21 1042 ALA B C 1
ATOM 3199 O O . ALA B 1 42 ? -26.919 3.093 11.491 1.00 13.85 1042 ALA B O 1
ATOM 3201 N N . GLU B 1 43 ? -27.448 1.393 12.866 1.00 12.38 1043 GLU B N 1
ATOM 3202 C CA . GLU B 1 43 ? -28.868 1.414 12.519 1.00 13.65 1043 GLU B CA 1
ATOM 3203 C C . GLU B 1 43 ? -29.696 2.184 13.544 1.00 13.01 1043 GLU B C 1
ATOM 3204 O O . GLU B 1 43 ? -30.923 2.221 13.454 1.00 14.02 1043 GLU B O 1
ATOM 3210 N N . GLY B 1 44 ? -29.029 2.785 14.523 1.00 11.53 1044 GLY B N 1
ATOM 3211 C CA . GLY B 1 44 ? -29.732 3.550 15.534 1.00 11.35 1044 GLY B CA 1
ATOM 3212 C C . GLY B 1 44 ? -30.161 2.798 16.782 1.00 10.54 1044 GLY B C 1
ATOM 3213 O O . GLY B 1 44 ? -30.789 3.382 17.661 1.00 12.02 1044 GLY B O 1
ATOM 3214 N N . ASN B 1 45 ? -29.837 1.513 16.874 1.00 9.70 1045 ASN B N 1
ATOM 3215 C CA . ASN B 1 45 ? -30.213 0.733 18.054 1.00 10.24 1045 ASN B CA 1
ATOM 3216 C C . ASN B 1 45 ? -29.319 1.099 19.237 1.00 9.80 1045 ASN B C 1
ATOM 3217 O O . ASN B 1 45 ? -28.105 1.231 19.081 1.00 9.36 1045 ASN B O 1
ATOM 3222 N N . GLU B 1 46 ? -29.919 1.254 20.413 1.00 9.84 1046 GLU B N 1
ATOM 3223 C CA . GLU B 1 46 ? -29.184 1.612 21.624 1.00 9.81 1046 GLU B CA 1
ATOM 3224 C C . GLU B 1 46 ? -28.934 0.378 22.487 1.00 10.47 1046 GLU B C 1
ATOM 3225 O O . GLU B 1 46 ? -29.821 -0.459 22.675 1.00 11.04 1046 GLU B O 1
ATOM 3231 N N . TYR B 1 47 ? -27.717 0.271 23.013 1.00 9.22 1047 TYR B N 1
ATOM 3232 C CA . TYR B 1 47 ? -27.327 -0.860 23.845 1.00 8.96 1047 TYR B CA 1
ATOM 3233 C C . TYR B 1 47 ? -26.825 -0.426 25.209 1.00 8.51 1047 TYR B C 1
ATOM 3234 O O . TYR B 1 47 ? -26.298 0.675 25.363 1.00 9.94 1047 TYR B O 1
ATOM 3243 N N . ILE B 1 48 ? -26.990 -1.296 26.199 1.00 8.58 1048 ILE B N 1
ATOM 3244 C CA . ILE B 1 48 ? -26.440 -1.021 27.520 1.00 9.11 1048 ILE B CA 1
ATOM 3245 C C . ILE B 1 48 ? -25.090 -1.731 27.419 1.00 8.98 1048 ILE B C 1
ATOM 3246 O O . ILE B 1 48 ? -25.027 -2.935 27.180 1.00 9.27 1048 ILE B O 1
ATOM 3251 N N . ASP B 1 49 ? -24.014 -0.973 27.581 1.00 8.35 1049 ASP B N 1
ATOM 3252 C CA . ASP B 1 49 ? -22.669 -1.519 27.442 1.00 8.45 1049 ASP B CA 1
ATOM 3253 C C . ASP B 1 49 ? -21.995 -2.053 28.706 1.00 8.75 1049 ASP B C 1
ATOM 3254 O O . ASP B 1 49 ? -21.433 -1.286 29.489 1.00 9.24 1049 ASP B O 1
ATOM 3259 N N . CYS B 1 50 ? -22.041 -3.370 28.891 1.00 8.37 1050 CYS B N 1
ATOM 3260 C CA . CYS B 1 50 ? -21.387 -3.985 30.042 1.00 8.78 1050 CYS B CA 1
ATOM 3261 C C . CYS B 1 50 ? -20.059 -4.606 29.628 1.00 9.82 1050 CYS B C 1
ATOM 3262 O O . CYS B 1 50 ? -19.518 -5.462 30.328 1.00 9.92 1050 CYS B O 1
ATOM 3265 N N . VAL B 1 51 ? -19.564 -4.186 28.467 1.00 10.09 1051 VAL B N 1
ATOM 3266 C CA . VAL B 1 51 ? -18.266 -4.629 27.959 1.00 9.84 1051 VAL B CA 1
ATOM 3267 C C . VAL B 1 51 ? -17.333 -3.450 28.241 1.00 9.88 1051 VAL B C 1
ATOM 3268 O O . VAL B 1 51 ? -16.239 -3.618 28.783 1.00 9.93 1051 VAL B O 1
ATOM 3272 N N . GLY B 1 52 ? -17.789 -2.254 27.884 1.00 8.99 1052 GLY B N 1
ATOM 3273 C CA . GLY B 1 52 ? -17.018 -1.045 28.122 1.00 10.53 1052 GLY B CA 1
ATOM 3274 C C . GLY B 1 52 ? -15.546 -1.119 27.757 1.00 9.98 1052 GLY B C 1
ATOM 3275 O O . GLY B 1 52 ? -14.695 -0.738 28.564 1.00 11.68 1052 GLY B O 1
ATOM 3276 N N . GLY B 1 53 ? -15.245 -1.600 26.552 1.00 11.13 1053 GLY B N 1
ATOM 3277 C CA . GLY B 1 53 ? -13.863 -1.707 26.104 1.00 10.82 1053 GLY B CA 1
ATOM 3278 C C . GLY B 1 53 ? -13.032 -2.666 26.937 1.00 10.31 1053 GLY B C 1
ATOM 3279 O O . GLY B 1 53 ? -11.812 -2.523 27.025 1.00 11.01 1053 GLY B O 1
ATOM 3280 N N . TYR B 1 54 ? -13.696 -3.651 27.533 1.00 10.57 1054 TYR B N 1
ATOM 3281 C CA . TYR B 1 54 ? -13.059 -4.649 28.388 1.00 11.38 1054 TYR B CA 1
ATOM 3282 C C . TYR B 1 54 ? -12.584 -4.028 29.700 1.00 11.82 1054 TYR B C 1
ATOM 3283 O O . TYR B 1 54 ? -11.576 -4.453 30.257 1.00 13.41 1054 TYR B O 1
ATOM 3292 N N . GLY B 1 55 ? -13.302 -3.023 30.188 1.00 11.19 1055 GLY B N 1
ATOM 3293 C CA . GLY B 1 55 ? -12.928 -2.384 31.440 1.00 10.67 1055 GLY B CA 1
ATOM 3294 C C . GLY B 1 55 ? -12.206 -1.054 31.303 1.00 9.62 1055 GLY B C 1
ATOM 3295 O O . GLY B 1 55 ? -11.653 -0.541 32.277 1.00 10.84 1055 GLY B O 1
ATOM 3296 N N . VAL B 1 56 ? -12.204 -0.499 30.095 1.00 9.58 1056 VAL B N 1
ATOM 3297 C CA . VAL B 1 56 ? -11.557 0.780 29.815 1.00 8.45 1056 VAL B CA 1
ATOM 3298 C C . VAL B 1 56 ? -12.477 1.969 30.093 1.00 8.93 1056 VAL B C 1
ATOM 3299 O O . VAL B 1 56 ? -12.029 3.010 30.564 1.00 8.81 1056 VAL B O 1
ATOM 3303 N N . ALA B 1 57 ? -13.769 1.797 29.820 1.00 9.39 1057 ALA B N 1
ATOM 3304 C CA . ALA B 1 57 ? -14.743 2.873 29.972 1.00 9.61 1057 ALA B CA 1
ATOM 3305 C C . ALA B 1 57 ? -15.279 3.189 31.364 1.00 9.68 1057 ALA B C 1
ATOM 3306 O O . ALA B 1 57 ? -16.394 3.683 31.489 1.00 10.02 1057 ALA B O 1
ATOM 3308 N N . ASN B 1 58 ? -14.486 2.932 32.401 1.00 9.06 1058 ASN B N 1
ATOM 3309 C CA . ASN B 1 58 ? -14.886 3.201 33.785 1.00 8.55 1058 ASN B CA 1
ATOM 3310 C C . ASN B 1 58 ? -15.568 4.547 33.989 1.00 8.62 1058 ASN B C 1
ATOM 3311 O O . ASN B 1 58 ? -16.590 4.642 34.667 1.00 9.33 1058 ASN B O 1
ATOM 3316 N N . LEU B 1 59 ? -14.990 5.592 33.411 1.00 9.53 1059 LEU B N 1
ATOM 3317 C CA . LEU B 1 59 ? -15.519 6.933 33.587 1.00 10.45 1059 LEU B CA 1
ATOM 3318 C C . LEU B 1 59 ? -16.649 7.309 32.637 1.00 10.86 1059 LEU B C 1
ATOM 3319 O O . LEU B 1 59 ? -17.097 8.457 32.631 1.00 12.43 1059 LEU B O 1
ATOM 3324 N N . GLY B 1 60 ? -17.112 6.336 31.854 1.00 9.64 1060 GLY B N 1
ATOM 3325 C CA . GLY B 1 60 ? -18.189 6.575 30.908 1.00 9.98 1060 GLY B CA 1
ATOM 3326 C C . GLY B 1 60 ? -17.699 6.933 29.519 1.00 10.64 1060 GLY B C 1
ATOM 3327 O O . GLY B 1 60 ? -16.693 7.628 29.365 1.00 11.45 1060 GLY B O 1
ATOM 3328 N N . HIS B 1 61 ? -18.402 6.441 28.501 1.00 10.24 1061 HIS B N 1
ATOM 3329 C CA . HIS B 1 61 ? -18.043 6.750 27.120 1.00 11.32 1061 HIS B CA 1
ATOM 3330 C C . HIS B 1 61 ? -18.183 8.252 26.939 1.00 11.77 1061 HIS B C 1
ATOM 3331 O O . HIS B 1 61 ? -19.169 8.842 27.373 1.00 11.93 1061 HIS B O 1
ATOM 3338 N N . GLY B 1 62 ? -17.192 8.872 26.310 1.00 12.04 1062 GLY B N 1
ATOM 3339 C CA . GLY B 1 62 ? -17.266 10.302 26.080 1.00 13.55 1062 GLY B CA 1
ATOM 3340 C C . GLY B 1 62 ? -17.288 11.158 27.330 1.00 12.99 1062 GLY B C 1
ATOM 3341 O O . GLY B 1 62 ? -17.985 12.169 27.381 1.00 14.44 1062 GLY B O 1
ATOM 3342 N N . ASN B 1 63 ? -16.536 10.756 28.350 1.00 12.51 1063 ASN B N 1
ATOM 3343 C CA . ASN B 1 63 ? -16.481 11.536 29.577 1.00 11.42 1063 ASN B CA 1
ATOM 3344 C C . ASN B 1 63 ? -16.146 12.963 29.147 1.00 11.45 1063 ASN B C 1
ATOM 3345 O O . ASN B 1 63 ? -15.113 13.200 28.522 1.00 10.51 1063 ASN B O 1
ATOM 3350 N N . PRO B 1 64 ? -17.011 13.935 29.481 1.00 11.56 1064 PRO B N 1
ATOM 3351 C CA . PRO B 1 64 ? -16.768 15.328 29.091 1.00 11.37 1064 PRO B CA 1
ATOM 3352 C C . PRO B 1 64 ? -15.398 15.906 29.445 1.00 11.42 1064 PRO B C 1
ATOM 3353 O O . PRO B 1 64 ? -14.765 16.565 28.617 1.00 11.31 1064 PRO B O 1
ATOM 3357 N N . GLU B 1 65 ? -14.939 15.667 30.669 1.00 10.69 1065 GLU B N 1
ATOM 3358 C CA . GLU B 1 65 ? -13.644 16.190 31.091 1.00 11.78 1065 GLU B CA 1
ATOM 3359 C C . GLU B 1 65 ? -12.482 15.581 30.309 1.00 10.06 1065 GLU B C 1
ATOM 3360 O O . GLU B 1 65 ? -11.553 16.289 29.922 1.00 9.87 1065 GLU B O 1
ATOM 3366 N N . VAL B 1 66 ? -12.536 14.278 30.057 1.00 9.27 1066 VAL B N 1
ATOM 3367 C CA . VAL B 1 66 ? -11.465 13.634 29.304 1.00 9.33 1066 VAL B CA 1
ATOM 3368 C C . VAL B 1 66 ? -11.483 14.090 27.843 1.00 8.97 1066 VAL B C 1
ATOM 3369 O O . VAL B 1 66 ? -10.436 14.340 27.251 1.00 10.00 1066 VAL B O 1
ATOM 3373 N N . VAL B 1 67 ? -12.674 14.213 27.268 1.00 9.14 1067 VAL B N 1
ATOM 3374 C CA . VAL B 1 67 ? -12.793 14.650 25.881 1.00 10.21 1067 VAL B CA 1
ATOM 3375 C C . VAL B 1 67 ? -12.227 16.060 25.714 1.00 9.76 1067 VAL B C 1
ATOM 3376 O O . VAL B 1 67 ? -11.485 16.333 24.771 1.00 9.75 1067 VAL B O 1
ATOM 3380 N N . GLU B 1 68 ? -12.571 16.950 26.640 1.00 9.95 1068 GLU B N 1
ATOM 3381 C CA . GLU B 1 68 ? -12.087 18.326 26.588 1.00 10.14 1068 GLU B CA 1
ATOM 3382 C C . GLU B 1 68 ? -10.558 18.365 26.676 1.00 9.69 1068 GLU B C 1
ATOM 3383 O O . GLU B 1 68 ? -9.908 19.089 25.921 1.00 10.13 1068 GLU B O 1
ATOM 3389 N N . ALA B 1 69 ? -9.991 17.578 27.589 1.00 9.69 1069 ALA B N 1
ATOM 3390 C CA . ALA B 1 69 ? -8.540 17.523 27.767 1.00 9.30 1069 ALA B CA 1
ATOM 3391 C C . ALA B 1 69 ? -7.851 17.019 26.501 1.00 9.06 1069 ALA B C 1
ATOM 3392 O O . ALA B 1 69 ? -6.814 17.542 26.095 1.00 9.17 1069 ALA B O 1
ATOM 3394 N N . VAL B 1 70 ? -8.430 15.995 25.886 1.00 8.81 1070 VAL B N 1
ATOM 3395 C CA . VAL B 1 70 ? -7.881 15.428 24.663 1.00 8.93 1070 VAL B CA 1
ATOM 3396 C C . VAL B 1 70 ? -7.914 16.452 23.530 1.00 9.66 1070 VAL B C 1
ATOM 3397 O O . VAL B 1 70 ? -6.937 16.610 22.800 1.00 9.46 1070 VAL B O 1
ATOM 3401 N N . LYS B 1 71 ? -9.031 17.162 23.395 1.00 9.03 1071 LYS B N 1
ATOM 3402 C CA . LYS B 1 71 ? -9.158 18.159 22.338 1.00 9.28 1071 LYS B CA 1
ATOM 3403 C C . LYS B 1 71 ? -8.129 19.272 22.468 1.00 9.50 1071 LYS B C 1
ATOM 3404 O O . LYS B 1 71 ? -7.446 19.620 21.508 1.00 9.83 1071 LYS B O 1
ATOM 3410 N N . ARG B 1 72 ? -8.036 19.839 23.663 1.00 9.60 1072 ARG B N 1
ATOM 3411 C CA . ARG B 1 72 ? -7.110 20.932 23.907 1.00 10.44 1072 ARG B CA 1
ATOM 3412 C C . ARG B 1 72 ? -5.648 20.513 23.757 1.00 10.13 1072 ARG B C 1
ATOM 3413 O O . ARG B 1 72 ? -4.844 21.266 23.215 1.00 10.82 1072 ARG B O 1
ATOM 3421 N N . GLN B 1 73 ? -5.299 19.318 24.225 1.00 9.42 1073 GLN B N 1
ATOM 3422 C CA . GLN B 1 73 ? -3.917 18.868 24.107 1.00 9.51 1073 GLN B CA 1
ATOM 3423 C C . GLN B 1 73 ? -3.579 18.539 22.659 1.00 9.32 1073 GLN B C 1
ATOM 3424 O O . GLN B 1 73 ? -2.462 18.784 22.204 1.00 9.34 1073 GLN B O 1
ATOM 3430 N N . ALA B 1 74 ? -4.551 17.991 21.936 1.00 9.06 1074 ALA B N 1
ATOM 3431 C CA . ALA B 1 74 ? -4.349 17.634 20.539 1.00 9.30 1074 ALA B CA 1
ATOM 3432 C C . ALA B 1 74 ? -3.967 18.860 19.713 1.00 9.72 1074 ALA B C 1
ATOM 3433 O O . ALA B 1 74 ? -3.169 18.764 18.783 1.00 11.14 1074 ALA B O 1
ATOM 3435 N N . GLU B 1 75 ? -4.524 20.014 20.066 1.00 9.91 1075 GLU B N 1
ATOM 3436 C CA . GLU B 1 75 ? -4.238 21.259 19.350 1.00 11.05 1075 GLU B CA 1
ATOM 3437 C C . GLU B 1 75 ? -2.878 21.842 19.738 1.00 11.03 1075 GLU B C 1
ATOM 3438 O O . GLU B 1 75 ? -2.277 22.606 18.981 1.00 12.54 1075 GLU B O 1
ATOM 3444 N N . THR B 1 76 ? -2.399 21.460 20.917 1.00 10.74 1076 THR B N 1
ATOM 3445 C CA . THR B 1 76 ? -1.157 21.980 21.473 1.00 10.45 1076 THR B CA 1
ATOM 3446 C C . THR B 1 76 ? 0.141 21.228 21.190 1.00 9.89 1076 THR B C 1
ATOM 3447 O O . THR B 1 76 ? 1.119 21.827 20.745 1.00 9.98 1076 THR B O 1
ATOM 3451 N N . LEU B 1 77 ? 0.156 19.931 21.464 1.00 9.72 1077 LEU B N 1
ATOM 3452 C CA . LEU B 1 77 ? 1.348 19.119 21.255 1.00 9.42 1077 LEU B CA 1
ATOM 3453 C C . LEU B 1 77 ? 1.017 17.650 21.495 1.00 9.01 1077 LEU B C 1
ATOM 3454 O O . LEU B 1 77 ? 0.422 17.299 22.513 1.00 9.58 1077 LEU B O 1
ATOM 3459 N N . MET B 1 78 ? 1.421 16.792 20.570 1.00 9.26 1078 MET B N 1
ATOM 3460 C CA . MET B 1 78 ? 1.139 15.369 20.702 1.00 10.67 1078 MET B CA 1
ATOM 3461 C C . MET B 1 78 ? 2.398 14.506 20.750 1.00 10.96 1078 MET B C 1
ATOM 3462 O O . MET B 1 78 ? 2.438 13.496 21.454 1.00 11.92 1078 MET B O 1
ATOM 3467 N N . ALA B 1 79 ? 3.426 14.908 20.011 1.00 10.79 1079 ALA B N 1
ATOM 3468 C CA . ALA B 1 79 ? 4.661 14.140 19.957 1.00 11.87 1079 ALA B CA 1
ATOM 3469 C C . ALA B 1 79 ? 5.844 14.855 20.596 1.00 11.14 1079 ALA B C 1
ATOM 3470 O O . ALA B 1 79 ? 6.332 15.866 20.088 1.00 12.10 1079 ALA B O 1
ATOM 3472 N N . MET B 1 80 ? 6.294 14.309 21.721 1.00 10.71 1080 MET B N 1
ATOM 3473 C CA . MET B 1 80 ? 7.435 14.842 22.458 1.00 10.88 1080 MET B CA 1
ATOM 3474 C C . MET B 1 80 ? 7.961 13.642 23.242 1.00 11.69 1080 MET B C 1
ATOM 3475 O O . MET B 1 80 ? 7.245 13.056 24.056 1.00 13.85 1080 MET B O 1
ATOM 3480 N N . PRO B 1 81 ? 9.219 13.249 22.994 1.00 11.31 1081 PRO B N 1
ATOM 3481 C CA . PRO B 1 81 ? 9.842 12.105 23.666 1.00 11.84 1081 PRO B CA 1
ATOM 3482 C C . PRO B 1 81 ? 10.165 12.318 25.138 1.00 10.62 1081 PRO B C 1
ATOM 3483 O O . PRO B 1 81 ? 10.188 13.448 25.618 1.00 9.56 1081 PRO B O 1
ATOM 3487 N N . GLN B 1 82 ? 10.430 11.215 25.834 1.00 8.76 1082 GLN B N 1
ATOM 3488 C CA . GLN B 1 82 ? 10.757 11.244 27.258 1.00 9.17 1082 GLN B CA 1
ATOM 3489 C C . GLN B 1 82 ? 12.036 12.016 27.581 1.00 8.70 1082 GLN B C 1
ATOM 3490 O O . GLN B 1 82 ? 12.246 12.412 28.728 1.00 10.04 1082 GLN B O 1
ATOM 3496 N N . THR B 1 83 ? 12.893 12.216 26.584 1.00 8.77 1083 THR B N 1
ATOM 3497 C CA . THR B 1 83 ? 14.141 12.949 26.793 1.00 10.27 1083 THR B CA 1
ATOM 3498 C C . THR B 1 83 ? 13.889 14.445 26.836 1.00 10.07 1083 THR B C 1
ATOM 3499 O O . THR B 1 83 ? 14.747 15.216 27.265 1.00 10.26 1083 THR B O 1
ATOM 3503 N N . LEU B 1 84 ? 12.716 14.861 26.372 1.00 9.47 1084 LEU B N 1
ATOM 3504 C CA . LEU B 1 84 ? 12.363 16.271 26.359 1.00 10.12 1084 LEU B CA 1
ATOM 3505 C C . LEU B 1 84 ? 11.152 16.512 27.252 1.00 10.03 1084 LEU B C 1
ATOM 3506 O O . LEU B 1 84 ? 10.021 16.177 26.898 1.00 9.93 1084 LEU B O 1
ATOM 3511 N N . PRO B 1 85 ? 11.379 17.084 28.443 1.00 8.85 1085 PRO B N 1
ATOM 3512 C CA . PRO B 1 85 ? 10.281 17.356 29.374 1.00 10.20 1085 PRO B CA 1
ATOM 3513 C C . PRO B 1 85 ? 9.136 18.151 28.745 1.00 9.21 1085 PRO B C 1
ATOM 3514 O O . PRO B 1 85 ? 9.350 19.029 27.908 1.00 9.67 1085 PRO B O 1
ATOM 3518 N N . THR B 1 86 ? 7.916 17.825 29.154 1.00 9.19 1086 THR B N 1
ATOM 3519 C CA . THR B 1 86 ? 6.723 18.503 28.659 1.00 9.64 1086 THR B CA 1
ATOM 3520 C C . THR B 1 86 ? 5.782 18.554 29.876 1.00 9.72 1086 THR B C 1
ATOM 3521 O O . THR B 1 86 ? 5.580 17.548 30.557 1.00 9.50 1086 THR B O 1
ATOM 3525 N N . PRO B 1 87 ? 5.192 19.731 30.157 1.00 11.15 1087 PRO B N 1
ATOM 3526 C CA . PRO B 1 87 ? 4.298 19.940 31.305 1.00 10.90 1087 PRO B CA 1
ATOM 3527 C C . PRO B 1 87 ? 3.228 18.915 31.671 1.00 10.10 1087 PRO B C 1
ATOM 3528 O O . PRO B 1 87 ? 3.058 18.592 32.846 1.00 10.34 1087 PRO B O 1
ATOM 3532 N N . MET B 1 88 ? 2.503 18.404 30.687 1.00 9.96 1088 MET B N 1
ATOM 3533 C CA . MET B 1 88 ? 1.463 17.435 30.995 1.00 10.19 1088 MET B CA 1
ATOM 3534 C C . MET B 1 88 ? 2.031 16.154 31.589 1.00 9.32 1088 MET B C 1
ATOM 3535 O O . MET B 1 88 ? 1.346 15.462 32.338 1.00 9.64 1088 MET B O 1
ATOM 3540 N N . ARG B 1 89 ? 3.286 15.845 31.270 1.00 9.49 1089 ARG B N 1
ATOM 3541 C CA . ARG B 1 89 ? 3.919 14.638 31.798 1.00 9.54 1089 ARG B CA 1
ATOM 3542 C C . ARG B 1 89 ? 4.206 14.831 33.289 1.00 9.30 1089 ARG B C 1
ATOM 3543 O O . ARG B 1 89 ? 3.925 13.950 34.100 1.00 8.97 1089 ARG B O 1
ATOM 3551 N N . GLY B 1 90 ? 4.764 15.987 33.641 1.00 9.34 1090 GLY B N 1
ATOM 3552 C CA . GLY B 1 90 ? 5.041 16.272 35.039 1.00 9.81 1090 GLY B CA 1
ATOM 3553 C C . GLY B 1 90 ? 3.740 16.300 35.824 1.00 8.23 1090 GLY B C 1
ATOM 3554 O O . GLY B 1 90 ? 3.674 15.847 36.967 1.00 9.99 1090 GLY B O 1
ATOM 3555 N N . GLU B 1 91 ? 2.691 16.827 35.200 1.00 8.45 1091 GLU B N 1
ATOM 3556 C CA . GLU B 1 91 ? 1.397 16.893 35.851 1.00 8.77 1091 GLU B CA 1
ATOM 3557 C C . GLU B 1 91 ? 0.859 15.483 36.065 1.00 8.03 1091 GLU B C 1
ATOM 3558 O O . GLU B 1 91 ? 0.324 15.172 37.126 1.00 9.66 1091 GLU B O 1
ATOM 3564 N N . PHE B 1 92 ? 1.005 14.625 35.061 1.00 8.19 1092 PHE B N 1
ATOM 3565 C CA . PHE B 1 92 ? 0.525 13.258 35.201 1.00 8.56 1092 PHE B CA 1
ATOM 3566 C C . PHE B 1 92 ? 1.283 12.540 36.311 1.00 8.20 1092 PHE B C 1
ATOM 3567 O O . PHE B 1 92 ? 0.695 11.817 37.106 1.00 8.99 1092 PHE B O 1
ATOM 3575 N N . TYR B 1 93 ? 2.597 12.736 36.355 1.00 9.43 1093 TYR B N 1
ATOM 3576 C CA . TYR B 1 93 ? 3.417 12.098 37.377 1.00 9.60 1093 TYR B CA 1
ATOM 3577 C C . TYR B 1 93 ? 2.953 12.458 38.788 1.00 9.78 1093 TYR B C 1
ATOM 3578 O O . TYR B 1 93 ? 2.743 11.575 39.617 1.00 11.11 1093 TYR B O 1
ATOM 3587 N N . ARG B 1 94 ? 2.773 13.746 39.065 1.00 10.38 1094 ARG B N 1
ATOM 3588 C CA . ARG B 1 94 ? 2.351 14.132 40.404 1.00 10.43 1094 ARG B CA 1
ATOM 3589 C C . ARG B 1 94 ? 0.889 13.804 40.677 1.00 10.38 1094 ARG B C 1
ATOM 3590 O O . ARG B 1 94 ? 0.524 13.496 41.806 1.00 10.27 1094 ARG B O 1
ATOM 3598 N N . THR B 1 95 ? 0.062 13.836 39.637 1.00 9.76 1095 THR B N 1
ATOM 3599 C CA . THR B 1 95 ? -1.354 13.526 39.785 1.00 10.18 1095 THR B CA 1
ATOM 3600 C C . THR B 1 95 ? -1.566 12.045 40.098 1.00 9.85 1095 THR B C 1
ATOM 3601 O O . THR B 1 95 ? -2.415 11.689 40.918 1.00 11.29 1095 THR B O 1
ATOM 3605 N N . LEU B 1 96 ? -0.787 11.183 39.452 1.00 9.66 1096 LEU B N 1
ATOM 3606 C CA . LEU B 1 96 ? -0.901 9.750 39.679 1.00 10.15 1096 LEU B CA 1
ATOM 3607 C C . LEU B 1 96 ? -0.319 9.346 41.036 1.00 10.15 1096 LEU B C 1
ATOM 3608 O O . LEU B 1 96 ? -0.945 8.598 41.781 1.00 10.93 1096 LEU B O 1
ATOM 3613 N N . THR B 1 97 ? 0.870 9.844 41.371 1.00 10.16 1097 THR B N 1
ATOM 3614 C CA . THR B 1 97 ? 1.452 9.476 42.661 1.00 10.64 1097 THR B CA 1
ATOM 3615 C C . THR B 1 97 ? 0.626 10.027 43.827 1.00 11.13 1097 THR B C 1
ATOM 3616 O O . THR B 1 97 ? 0.632 9.461 44.920 1.00 11.38 1097 THR B O 1
ATOM 3620 N N . ALA B 1 98 ? -0.108 11.110 43.589 1.00 11.60 1098 ALA B N 1
ATOM 3621 C CA . ALA B 1 98 ? -0.936 11.706 44.633 1.00 11.76 1098 ALA B CA 1
ATOM 3622 C C . ALA B 1 98 ? -2.100 10.801 45.040 1.00 12.01 1098 ALA B C 1
ATOM 3623 O O . ALA B 1 98 ? -2.631 10.929 46.145 1.00 11.66 1098 ALA B O 1
ATOM 3625 N N . ILE B 1 99 ? -2.507 9.887 44.161 1.00 10.75 1099 ILE B N 1
ATOM 3626 C CA . ILE B 1 99 ? -3.609 8.990 44.507 1.00 10.79 1099 ILE B CA 1
ATOM 3627 C C . ILE B 1 99 ? -3.099 7.621 44.944 1.00 9.28 1099 ILE B C 1
ATOM 3628 O O . ILE B 1 99 ? -3.870 6.668 45.058 1.00 10.16 1099 ILE B O 1
ATOM 3633 N N . LEU B 1 100 ? -1.800 7.544 45.219 1.00 9.91 1100 LEU B N 1
ATOM 3634 C CA . LEU B 1 100 ? -1.161 6.305 45.644 1.00 10.00 1100 LEU B CA 1
ATOM 3635 C C . LEU B 1 100 ? -0.423 6.453 46.975 1.00 11.02 1100 LEU B C 1
ATOM 3636 O O . LEU B 1 100 ? -0.191 7.569 47.447 1.00 10.88 1100 LEU B O 1
ATOM 3641 N N . PRO B 1 101 ? -0.068 5.318 47.604 1.00 11.28 1101 PRO B N 1
ATOM 3642 C CA . PRO B 1 101 ? 0.658 5.321 48.876 1.00 12.26 1101 PRO B CA 1
ATOM 3643 C C . PRO B 1 101 ? 1.975 6.051 48.653 1.00 12.15 1101 PRO B C 1
ATOM 3644 O O . PRO B 1 101 ? 2.505 6.053 47.540 1.00 11.66 1101 PRO B O 1
ATOM 3648 N N . PRO B 1 102 ? 2.528 6.667 49.706 1.00 12.50 1102 PRO B N 1
ATOM 3649 C CA . PRO B 1 102 ? 3.793 7.403 49.615 1.00 12.27 1102 PRO B CA 1
ATOM 3650 C C . PRO B 1 102 ? 4.943 6.617 48.983 1.00 12.30 1102 PRO B C 1
ATOM 3651 O O . PRO B 1 102 ? 5.794 7.200 48.312 1.00 13.08 1102 PRO B O 1
ATOM 3655 N N . GLU B 1 103 ? 4.964 5.303 49.205 1.00 12.10 1103 GLU B N 1
ATOM 3656 C CA . GLU B 1 103 ? 6.027 4.446 48.679 1.00 12.37 1103 GLU B CA 1
ATOM 3657 C C . GLU B 1 103 ? 6.074 4.337 47.157 1.00 11.36 1103 GLU B C 1
ATOM 3658 O O . GLU B 1 103 ? 7.145 4.176 46.575 1.00 12.15 1103 GLU B O 1
ATOM 3664 N N . LEU B 1 104 ? 4.913 4.389 46.515 1.00 10.90 1104 LEU B N 1
ATOM 3665 C CA . LEU B 1 104 ? 4.844 4.293 45.059 1.00 9.68 1104 LEU B CA 1
ATOM 3666 C C . LEU B 1 104 ? 4.994 5.702 44.502 1.00 10.13 1104 LEU B C 1
ATOM 3667 O O . LEU B 1 104 ? 4.009 6.388 44.228 1.00 10.70 1104 LEU B O 1
ATOM 3672 N N . ASN B 1 105 ? 6.244 6.123 44.328 1.00 9.38 1105 ASN B N 1
ATOM 3673 C CA . ASN B 1 105 ? 6.539 7.478 43.877 1.00 10.51 1105 ASN B CA 1
ATOM 3674 C C . ASN B 1 105 ? 7.379 7.664 42.618 1.00 9.67 1105 ASN B C 1
ATOM 3675 O O . ASN B 1 105 ? 7.863 8.766 42.371 1.00 9.82 1105 ASN B O 1
ATOM 3680 N N . ARG B 1 106 ? 7.563 6.606 41.833 1.00 9.74 1106 ARG B N 1
ATOM 3681 C CA . ARG B 1 106 ? 8.337 6.710 40.598 1.00 9.26 1106 ARG B CA 1
ATOM 3682 C C . ARG B 1 106 ? 7.504 6.096 39.478 1.00 9.14 1106 ARG B C 1
ATOM 3683 O O . ARG B 1 106 ? 7.020 4.967 39.590 1.00 9.76 1106 ARG B O 1
ATOM 3691 N N . VAL B 1 107 ? 7.350 6.854 38.397 1.00 9.10 1107 VAL B N 1
ATOM 3692 C CA . VAL B 1 107 ? 6.510 6.450 37.277 1.00 9.40 1107 VAL B CA 1
ATOM 3693 C C . VAL B 1 107 ? 7.192 6.140 35.951 1.00 9.28 1107 VAL B C 1
ATOM 3694 O O . VAL B 1 107 ? 8.073 6.867 35.506 1.00 9.44 1107 VAL B O 1
ATOM 3698 N N . PHE B 1 108 ? 6.774 5.042 35.330 1.00 8.58 1108 PHE B N 1
ATOM 3699 C CA . PHE B 1 108 ? 7.261 4.681 34.006 1.00 8.48 1108 PHE B CA 1
ATOM 3700 C C . PHE B 1 108 ? 5.991 4.518 33.167 1.00 7.99 1108 PHE B C 1
ATOM 3701 O O . PHE B 1 108 ? 5.337 3.478 33.211 1.00 7.66 1108 PHE B O 1
ATOM 3709 N N . PRO B 1 109 ? 5.622 5.560 32.402 1.00 7.89 1109 PRO B N 1
ATOM 3710 C CA . PRO B 1 109 ? 4.418 5.514 31.565 1.00 7.24 1109 PRO B CA 1
ATOM 3711 C C . PRO B 1 109 ? 4.583 4.689 30.292 1.00 6.59 1109 PRO B C 1
ATOM 3712 O O . PRO B 1 109 ? 5.635 4.717 29.653 1.00 6.99 1109 PRO B O 1
ATOM 3716 N N . VAL B 1 110 ? 3.531 3.955 29.938 1.00 6.74 1110 VAL B N 1
ATOM 3717 C CA . VAL B 1 110 ? 3.522 3.109 28.748 1.00 7.31 1110 VAL B CA 1
ATOM 3718 C C . VAL B 1 110 ? 2.216 3.276 27.967 1.00 6.27 1110 VAL B C 1
ATOM 3719 O O . VAL B 1 110 ? 1.436 4.191 28.247 1.00 6.78 1110 VAL B O 1
ATOM 3723 N N . ASN B 1 111 ? 1.966 2.381 27.013 1.00 6.10 1111 ASN B N 1
ATOM 3724 C CA . ASN B 1 111 ? 0.787 2.482 26.151 1.00 6.26 1111 ASN B CA 1
ATOM 3725 C C . ASN B 1 111 ? -0.242 1.362 26.255 1.00 6.97 1111 ASN B C 1
ATOM 3726 O O . ASN B 1 111 ? -1.241 1.373 25.534 1.00 7.52 1111 ASN B O 1
ATOM 3731 N N . SER B 1 112 ? -0.015 0.411 27.154 1.00 6.24 1112 SER B N 1
ATOM 3732 C CA . SER B 1 112 ? -0.929 -0.715 27.313 1.00 6.41 1112 SER B CA 1
ATOM 3733 C C . SER B 1 112 ? -0.650 -1.448 28.612 1.00 5.88 1112 SER B C 1
ATOM 3734 O O . SER B 1 112 ? 0.373 -1.215 29.269 1.00 6.29 1112 SER B O 1
ATOM 3737 N N . GLY B 1 113 ? -1.560 -2.347 28.969 1.00 6.04 1113 GLY B N 1
ATOM 3738 C CA . GLY B 1 113 ? -1.384 -3.130 30.173 1.00 6.14 1113 GLY B CA 1
ATOM 3739 C C . GLY B 1 113 ? -0.208 -4.075 30.023 1.00 6.54 1113 GLY B C 1
ATOM 3740 O O . GLY B 1 113 ? 0.617 -4.201 30.928 1.00 6.71 1113 GLY B O 1
ATOM 3741 N N . THR B 1 114 ? -0.112 -4.742 28.877 1.00 6.45 1114 THR B N 1
ATOM 3742 C CA . THR B 1 114 ? 0.996 -5.664 28.686 1.00 6.46 1114 THR B CA 1
ATOM 3743 C C . THR B 1 114 ? 2.335 -4.922 28.743 1.00 6.61 1114 THR B C 1
ATOM 3744 O O . THR B 1 114 ? 3.308 -5.447 29.279 1.00 6.80 1114 THR B O 1
ATOM 3748 N N . GLU B 1 115 ? 2.388 -3.701 28.214 1.00 5.94 1115 GLU B N 1
ATOM 3749 C CA . GLU B 1 115 ? 3.627 -2.930 28.274 1.00 6.28 1115 GLU B CA 1
ATOM 3750 C C . GLU B 1 115 ? 3.950 -2.584 29.729 1.00 5.77 1115 GLU B C 1
ATOM 3751 O O . GLU B 1 115 ? 5.120 -2.585 30.130 1.00 6.76 1115 GLU B O 1
ATOM 3757 N N . ALA B 1 116 ? 2.925 -2.292 30.524 1.00 5.90 1116 ALA B N 1
ATOM 3758 C CA . ALA B 1 116 ? 3.139 -1.963 31.931 1.00 6.32 1116 ALA B CA 1
ATOM 3759 C C . ALA B 1 116 ? 3.743 -3.162 32.657 1.00 6.82 1116 ALA B C 1
ATOM 3760 O O . ALA B 1 116 ? 4.687 -3.019 33.434 1.00 7.52 1116 ALA B O 1
ATOM 3762 N N . ASN B 1 117 ? 3.212 -4.351 32.402 1.00 6.80 1117 ASN B N 1
ATOM 3763 C CA . ASN B 1 117 ? 3.749 -5.534 33.056 1.00 6.22 1117 ASN B CA 1
ATOM 3764 C C . ASN B 1 117 ? 5.144 -5.879 32.549 1.00 6.40 1117 ASN B C 1
ATOM 3765 O O . ASN B 1 117 ? 5.981 -6.356 33.318 1.00 7.69 1117 ASN B O 1
ATOM 3770 N N . GLU B 1 118 ? 5.404 -5.633 31.269 1.00 6.71 1118 GLU B N 1
ATOM 3771 C CA . GLU B 1 118 ? 6.729 -5.893 30.710 1.00 6.81 1118 GLU B CA 1
ATOM 3772 C C . GLU B 1 118 ? 7.717 -5.000 31.459 1.00 7.39 1118 GLU B C 1
ATOM 3773 O O . GLU B 1 118 ? 8.798 -5.443 31.847 1.00 7.48 1118 GLU B O 1
ATOM 3779 N N . ALA B 1 119 ? 7.336 -3.744 31.673 1.00 6.21 1119 ALA B N 1
ATOM 3780 C CA . ALA B 1 119 ? 8.198 -2.810 32.388 1.00 7.07 1119 ALA B CA 1
ATOM 3781 C C . ALA B 1 119 ? 8.439 -3.309 33.807 1.00 7.21 1119 ALA B C 1
ATOM 3782 O O . ALA B 1 119 ? 9.571 -3.284 34.296 1.00 7.87 1119 ALA B O 1
ATOM 3784 N N . ALA B 1 120 ? 7.379 -3.763 34.468 1.00 7.27 1120 ALA B N 1
ATOM 3785 C CA . ALA B 1 120 ? 7.490 -4.268 35.834 1.00 7.32 1120 ALA B CA 1
ATOM 3786 C C . ALA B 1 120 ? 8.452 -5.450 35.912 1.00 8.03 1120 ALA B C 1
ATOM 3787 O O . ALA B 1 120 ? 9.316 -5.500 36.789 1.00 8.43 1120 ALA B O 1
ATOM 3789 N N . LEU B 1 121 ? 8.308 -6.398 34.994 1.00 7.90 1121 LEU B N 1
ATOM 3790 C CA . LEU B 1 121 ? 9.175 -7.575 34.975 1.00 8.19 1121 LEU B CA 1
ATOM 3791 C C . LEU B 1 121 ? 10.638 -7.197 34.742 1.00 8.52 1121 LEU B C 1
ATOM 3792 O O . LEU B 1 121 ? 11.537 -7.769 35.358 1.00 10.00 1121 LEU B O 1
ATOM 3797 N N . LYS B 1 122 ? 10.875 -6.234 33.856 1.00 8.07 1122 LYS B N 1
ATOM 3798 C CA . LYS B 1 122 ? 12.238 -5.791 33.562 1.00 7.53 1122 LYS B CA 1
ATOM 3799 C C . LYS B 1 122 ? 12.846 -5.022 34.736 1.00 8.46 1122 LYS B C 1
ATOM 3800 O O . LYS B 1 122 ? 14.003 -5.248 35.097 1.00 8.32 1122 LYS B O 1
ATOM 3806 N N . PHE B 1 123 ? 12.081 -4.114 35.331 1.00 8.00 1123 PHE B N 1
ATOM 3807 C CA . PHE B 1 123 ? 12.588 -3.372 36.478 1.00 8.83 1123 PHE B CA 1
ATOM 3808 C C . PHE B 1 123 ? 12.870 -4.346 37.622 1.00 9.48 1123 PHE B C 1
ATOM 3809 O O . PHE B 1 123 ? 13.803 -4.149 38.402 1.00 9.66 1123 PHE B O 1
ATOM 3817 N N . ALA B 1 124 ? 12.073 -5.405 37.720 1.00 8.77 1124 ALA B N 1
ATOM 3818 C CA . ALA B 1 124 ? 12.271 -6.390 38.775 1.00 9.92 1124 ALA B CA 1
ATOM 3819 C C . ALA B 1 124 ? 13.585 -7.135 38.568 1.00 9.93 1124 ALA B C 1
ATOM 3820 O O . ALA B 1 124 ? 14.339 -7.341 39.520 1.00 9.99 1124 ALA B O 1
ATOM 3822 N N . ARG B 1 125 ? 13.873 -7.537 37.334 1.00 9.70 1125 ARG B N 1
ATOM 3823 C CA . ARG B 1 125 ? 15.120 -8.244 37.070 1.00 9.68 1125 ARG B CA 1
ATOM 3824 C C . ARG B 1 125 ? 16.341 -7.361 37.280 1.00 10.95 1125 ARG B C 1
ATOM 3825 O O . ARG B 1 125 ? 17.338 -7.809 37.845 1.00 11.01 1125 ARG B O 1
ATOM 3833 N N . ALA B 1 126 ? 16.266 -6.110 36.840 1.00 10.72 1126 ALA B N 1
ATOM 3834 C CA . ALA B 1 126 ? 17.390 -5.190 36.999 1.00 11.04 1126 ALA B CA 1
ATOM 3835 C C . ALA B 1 126 ? 17.642 -4.888 38.471 1.00 11.73 1126 ALA B C 1
ATOM 3836 O O . ALA B 1 126 ? 18.790 -4.795 38.904 1.00 13.00 1126 ALA B O 1
ATOM 3838 N N . HIS B 1 127 ? 16.572 -4.743 39.246 1.00 10.43 1127 HIS B N 1
ATOM 3839 C CA . HIS B 1 127 ? 16.716 -4.428 40.661 1.00 10.97 1127 HIS B CA 1
ATOM 3840 C C . HIS B 1 127 ? 17.244 -5.571 41.512 1.00 11.12 1127 HIS B C 1
ATOM 3841 O O . HIS B 1 127 ? 18.149 -5.378 42.327 1.00 12.13 1127 HIS B O 1
ATOM 3848 N N . THR B 1 128 ? 16.692 -6.762 41.322 1.00 10.15 1128 THR B N 1
ATOM 3849 C CA . THR B 1 128 ? 17.092 -7.915 42.118 1.00 11.16 1128 THR B CA 1
ATOM 3850 C C . THR B 1 128 ? 18.313 -8.674 41.612 1.00 11.49 1128 THR B C 1
ATOM 3851 O O . THR B 1 128 ? 18.990 -9.336 42.391 1.00 11.88 1128 THR B O 1
ATOM 3855 N N . GLY B 1 129 ? 18.596 -8.584 40.317 1.00 10.91 1129 GLY B N 1
ATOM 3856 C CA . GLY B 1 129 ? 19.715 -9.327 39.766 1.00 11.07 1129 GLY B CA 1
ATOM 3857 C C . GLY B 1 129 ? 19.339 -10.796 39.657 1.00 11.46 1129 GLY B C 1
ATOM 3858 O O . GLY B 1 129 ? 20.196 -11.653 39.446 1.00 12.99 1129 GLY B O 1
ATOM 3859 N N . ARG B 1 130 ? 18.044 -11.083 39.797 1.00 11.02 1130 ARG B N 1
ATOM 3860 C CA . ARG B 1 130 ? 17.527 -12.447 39.726 1.00 11.20 1130 ARG B CA 1
ATOM 3861 C C . ARG B 1 130 ? 16.718 -12.642 38.448 1.00 11.02 1130 ARG B C 1
ATOM 3862 O O . ARG B 1 130 ? 16.388 -11.670 37.773 1.00 11.20 1130 ARG B O 1
ATOM 3870 N N . LYS B 1 131 ? 16.371 -13.888 38.138 1.00 11.03 1131 LYS B N 1
ATOM 3871 C CA . LYS B 1 131 ? 15.643 -14.183 36.908 1.00 10.93 1131 LYS B CA 1
ATOM 3872 C C . LYS B 1 131 ? 14.232 -14.757 37.039 1.00 11.24 1131 LYS B C 1
ATOM 3873 O O . LYS B 1 131 ? 13.346 -14.425 36.252 1.00 11.02 1131 LYS B O 1
ATOM 3879 N N . LYS B 1 132 ? 14.026 -15.618 38.026 1.00 11.19 1132 LYS B N 1
ATOM 3880 C CA . LYS B 1 132 ? 12.747 -16.291 38.210 1.00 11.34 1132 LYS B CA 1
ATOM 3881 C C . LYS B 1 132 ? 11.515 -15.453 38.557 1.00 10.91 1132 LYS B C 1
ATOM 3882 O O . LYS B 1 132 ? 11.559 -14.556 39.395 1.00 11.09 1132 LYS B O 1
ATOM 3888 N N . PHE B 1 133 ? 10.408 -15.766 37.886 1.00 9.96 1133 PHE B N 1
ATOM 3889 C CA . PHE B 1 133 ? 9.136 -15.091 38.120 1.00 10.00 1133 PHE B CA 1
ATOM 3890 C C . PHE B 1 133 ? 8.133 -16.113 38.636 1.00 10.29 1133 PHE B C 1
ATOM 3891 O O . PHE B 1 133 ? 8.119 -17.260 38.186 1.00 11.60 1133 PHE B O 1
ATOM 3899 N N . VAL B 1 134 ? 7.303 -15.687 39.581 1.00 10.15 1134 VAL B N 1
ATOM 3900 C CA . VAL B 1 134 ? 6.266 -16.544 40.134 1.00 10.77 1134 VAL B CA 1
ATOM 3901 C C . VAL B 1 134 ? 4.931 -15.863 39.844 1.00 10.58 1134 VAL B C 1
ATOM 3902 O O . VAL B 1 134 ? 4.742 -14.688 40.159 1.00 10.85 1134 VAL B O 1
ATOM 3906 N N . ALA B 1 135 ? 4.029 -16.606 39.212 1.00 11.16 1135 ALA B N 1
ATOM 3907 C CA . ALA B 1 135 ? 2.704 -16.104 38.869 1.00 10.27 1135 ALA B CA 1
ATOM 3908 C C . ALA B 1 135 ? 1.666 -17.122 39.327 1.00 10.62 1135 ALA B C 1
ATOM 3909 O O . ALA B 1 135 ? 2.013 -18.225 39.753 1.00 11.44 1135 ALA B O 1
ATOM 3911 N N . ALA B 1 136 ? 0.393 -16.748 39.232 1.00 11.04 1136 ALA B N 1
ATOM 3912 C CA . ALA B 1 136 ? -0.691 -17.626 39.648 1.00 11.20 1136 ALA B CA 1
ATOM 3913 C C . ALA B 1 136 ? -1.390 -18.296 38.480 1.00 11.62 1136 ALA B C 1
ATOM 3914 O O . ALA B 1 136 ? -1.524 -17.716 37.400 1.00 11.68 1136 ALA B O 1
ATOM 3916 N N . MET B 1 137 ? -1.837 -19.526 38.705 1.00 12.92 1137 MET B N 1
ATOM 3917 C CA . MET B 1 137 ? -2.571 -20.246 37.683 1.00 12.91 1137 MET B CA 1
ATOM 3918 C C . MET B 1 137 ? -3.819 -19.405 37.407 1.00 13.04 1137 MET B C 1
ATOM 3919 O O . MET B 1 137 ? -4.362 -18.774 38.318 1.00 13.43 1137 MET B O 1
ATOM 3924 N N . ARG B 1 138 ? -4.237 -19.380 36.142 1.00 12.27 1138 ARG B N 1
ATOM 3925 C CA . ARG B 1 138 ? -5.388 -18.606 35.674 1.00 13.07 1138 ARG B CA 1
ATOM 3926 C C . ARG B 1 138 ? -5.071 -17.115 35.615 1.00 12.49 1138 ARG B C 1
ATOM 3927 O O . ARG B 1 138 ? -5.920 -16.295 35.248 1.00 13.49 1138 ARG B O 1
ATOM 3935 N N . GLY B 1 139 ? -3.837 -16.765 35.968 1.00 11.26 1139 GLY B N 1
ATOM 3936 C CA . GLY B 1 139 ? -3.430 -15.374 35.932 1.00 11.23 1139 GLY B CA 1
ATOM 3937 C C . GLY B 1 139 ? -3.227 -14.891 34.507 1.00 10.71 1139 GLY B C 1
ATOM 3938 O O . GLY B 1 139 ? -2.812 -15.658 33.635 1.00 11.14 1139 GLY B O 1
ATOM 3939 N N . PHE B 1 140 ? -3.532 -13.620 34.266 1.00 10.50 1140 PHE B N 1
ATOM 3940 C CA . PHE B 1 140 ? -3.373 -13.032 32.941 1.00 9.85 1140 PHE B CA 1
ATOM 3941 C C . PHE B 1 140 ? -2.627 -11.717 33.085 1.00 9.59 1140 PHE B C 1
ATOM 3942 O O . PHE B 1 140 ? -3.054 -10.836 33.831 1.00 9.81 1140 PHE B O 1
ATOM 3950 N N . SER B 1 141 ? -1.523 -11.587 32.357 1.00 8.44 1141 SER B N 1
ATOM 3951 C CA . SER B 1 141 ? -0.695 -10.388 32.429 1.00 9.02 1141 SER B CA 1
ATOM 3952 C C . SER B 1 141 ? -0.503 -9.655 31.103 1.00 8.68 1141 SER B C 1
ATOM 3953 O O . SER B 1 141 ? -0.088 -8.499 31.092 1.00 8.26 1141 SER B O 1
ATOM 3956 N N . GLY B 1 142 ? -0.798 -10.315 29.988 1.00 8.73 1142 GLY B N 1
ATOM 3957 C CA . GLY B 1 142 ? -0.619 -9.660 28.702 1.00 8.55 1142 GLY B CA 1
ATOM 3958 C C . GLY B 1 142 ? -0.208 -10.607 27.595 1.00 8.57 1142 GLY B C 1
ATOM 3959 O O . GLY B 1 142 ? 0.170 -11.750 27.849 1.00 8.57 1142 GLY B O 1
ATOM 3960 N N . ARG B 1 143 ? -0.245 -10.106 26.364 1.00 7.84 1143 ARG B N 1
ATOM 3961 C CA . ARG B 1 143 ? 0.059 -10.907 25.188 1.00 8.14 1143 ARG B CA 1
ATOM 3962 C C . ARG B 1 143 ? 1.454 -10.767 24.589 1.00 7.05 1143 ARG B C 1
ATOM 3963 O O . ARG B 1 143 ? 1.848 -11.595 23.772 1.00 7.16 1143 ARG B O 1
ATOM 3971 N N . THR B 1 144 ? 2.198 -9.725 24.950 1.00 7.01 1144 THR B N 1
ATOM 3972 C CA . THR B 1 144 ? 3.551 -9.616 24.417 1.00 7.30 1144 THR B CA 1
ATOM 3973 C C . THR B 1 144 ? 4.344 -10.723 25.137 1.00 7.96 1144 THR B C 1
ATOM 3974 O O . THR B 1 144 ? 3.971 -11.141 26.235 1.00 8.02 1144 THR B O 1
ATOM 3978 N N . MET B 1 145 ? 5.418 -11.207 24.520 1.00 8.99 1145 MET B N 1
ATOM 3979 C CA . MET B 1 145 ? 6.162 -12.342 25.070 1.00 7.79 1145 MET B CA 1
ATOM 3980 C C . MET B 1 145 ? 6.609 -12.347 26.531 1.00 8.13 1145 MET B C 1
ATOM 3981 O O . MET B 1 145 ? 6.628 -13.409 27.154 1.00 8.87 1145 MET B O 1
ATOM 3986 N N . GLY B 1 146 ? 6.962 -11.190 27.082 1.00 7.66 1146 GLY B N 1
ATOM 3987 C CA . GLY B 1 146 ? 7.353 -11.148 28.481 1.00 8.17 1146 GLY B CA 1
ATOM 3988 C C . GLY B 1 146 ? 6.131 -11.396 29.352 1.00 7.40 1146 GLY B C 1
ATOM 3989 O O . GLY B 1 146 ? 6.114 -12.305 30.180 1.00 8.32 1146 GLY B O 1
ATOM 3990 N N . SER B 1 147 ? 5.097 -10.586 29.155 1.00 7.47 1147 SER B N 1
ATOM 3991 C CA . SER B 1 147 ? 3.864 -10.728 29.918 1.00 7.80 1147 SER B CA 1
ATOM 3992 C C . SER B 1 147 ? 3.225 -12.092 29.702 1.00 7.13 1147 SER B C 1
ATOM 3993 O O . SER B 1 147 ? 2.635 -12.656 30.619 1.00 8.05 1147 SER B O 1
ATOM 3996 N N . LEU B 1 148 ? 3.354 -12.621 28.490 1.00 7.06 1148 LEU B N 1
ATOM 3997 C CA . LEU B 1 148 ? 2.774 -13.917 28.165 1.00 8.14 1148 LEU B CA 1
ATOM 3998 C C . LEU B 1 148 ? 3.462 -15.050 28.932 1.00 8.10 1148 LEU B C 1
ATOM 3999 O O . LEU B 1 148 ? 2.852 -16.080 29.230 1.00 8.84 1148 LEU B O 1
ATOM 4004 N N . SER B 1 149 ? 4.736 -14.853 29.253 1.00 8.38 1149 SER B N 1
ATOM 4005 C CA . SER B 1 149 ? 5.496 -15.865 29.975 1.00 8.85 1149 SER B CA 1
ATOM 4006 C C . SER B 1 149 ? 4.902 -16.141 31.348 1.00 9.55 1149 SER B C 1
ATOM 4007 O O . SER B 1 149 ? 4.981 -17.264 31.845 1.00 10.30 1149 SER B O 1
ATOM 4010 N N . VAL B 1 150 ? 4.318 -15.116 31.961 1.00 9.00 1150 VAL B N 1
ATOM 4011 C CA . VAL B 1 150 ? 3.716 -15.262 33.280 1.00 9.36 1150 VAL B CA 1
ATOM 4012 C C . VAL B 1 150 ? 2.195 -15.362 33.215 1.00 9.37 1150 VAL B C 1
ATOM 4013 O O . VAL B 1 150 ? 1.514 -15.286 34.238 1.00 10.11 1150 VAL B O 1
ATOM 4017 N N . THR B 1 151 ? 1.673 -15.526 32.002 1.00 8.93 1151 THR B N 1
ATOM 4018 C CA . THR B 1 151 ? 0.238 -15.671 31.775 1.00 9.19 1151 THR B CA 1
ATOM 4019 C C . THR B 1 151 ? -0.040 -17.169 31.694 1.00 9.91 1151 THR B C 1
ATOM 4020 O O . THR B 1 151 ? 0.600 -17.890 30.931 1.00 11.00 1151 THR B O 1
ATOM 4024 N N . TRP B 1 152 ? -1.004 -17.630 32.485 1.00 10.76 1152 TRP B N 1
ATOM 4025 C CA . TRP B 1 152 ? -1.332 -19.046 32.566 1.00 11.85 1152 TRP B CA 1
ATOM 4026 C C . TRP B 1 152 ? -1.986 -19.740 31.379 1.00 11.74 1152 TRP B C 1
ATOM 4027 O O . TRP B 1 152 ? -1.483 -20.757 30.897 1.00 12.97 1152 TRP B O 1
ATOM 4038 N N . GLU B 1 153 ? -3.113 -19.201 30.925 1.00 13.29 1153 GLU B N 1
ATOM 4039 C CA . GLU B 1 153 ? -3.879 -19.800 29.832 1.00 15.05 1153 GLU B CA 1
ATOM 4040 C C . GLU B 1 153 ? -3.038 -20.571 28.816 1.00 15.67 1153 GLU B C 1
ATOM 4041 O O . GLU B 1 153 ? -2.397 -19.980 27.948 1.00 14.51 1153 GLU B O 1
ATOM 4047 N N . PRO B 1 154 ? -3.042 -21.913 28.907 1.00 16.07 1154 PRO B N 1
ATOM 4048 C CA . PRO B 1 154 ? -2.280 -22.767 27.996 1.00 16.38 1154 PRO B CA 1
ATOM 4049 C C . PRO B 1 154 ? -2.414 -22.420 26.516 1.00 15.42 1154 PRO B C 1
ATOM 4050 O O . PRO B 1 154 ? -1.410 -22.320 25.811 1.00 16.32 1154 PRO B O 1
ATOM 4054 N N . LYS B 1 155 ? -3.645 -22.235 26.046 1.00 16.44 1155 LYS B N 1
ATOM 4055 C CA . LYS B 1 155 ? -3.871 -21.910 24.641 1.00 17.51 1155 LYS B CA 1
ATOM 4056 C C . LYS B 1 155 ? -3.215 -20.583 24.252 1.00 16.36 1155 LYS B C 1
ATOM 4057 O O . LYS B 1 155 ? -2.928 -20.343 23.080 1.00 16.93 1155 LYS B O 1
ATOM 4063 N N . TYR B 1 156 ? -2.983 -19.714 25.230 1.00 15.08 1156 TYR B N 1
ATOM 4064 C CA . TYR B 1 156 ? -2.353 -18.425 24.944 1.00 14.90 1156 TYR B CA 1
ATOM 4065 C C . TYR B 1 156 ? -0.826 -18.546 24.821 1.00 14.81 1156 TYR B C 1
ATOM 4066 O O . TYR B 1 156 ? -0.196 -17.742 24.134 1.00 13.00 1156 TYR B O 1
ATOM 4075 N N . ARG B 1 157 ? -0.232 -19.547 25.476 1.00 15.46 1157 ARG B N 1
ATOM 4076 C CA . ARG B 1 157 ? 1.226 -19.739 25.436 1.00 17.78 1157 ARG B CA 1
ATOM 4077 C C . ARG B 1 157 ? 1.759 -20.783 24.454 1.00 19.02 1157 ARG B C 1
ATOM 4078 O O . ARG B 1 157 ? 2.656 -20.510 23.658 1.00 18.73 1157 ARG B O 1
ATOM 4086 N N . GLU B 1 158 ? 1.212 -21.988 24.543 1.00 20.29 1158 GLU B N 1
ATOM 4087 C CA . GLU B 1 158 ? 1.612 -23.134 23.729 1.00 20.93 1158 GLU B CA 1
ATOM 4088 C C . GLU B 1 158 ? 2.072 -22.896 22.286 1.00 20.05 1158 GLU B C 1
ATOM 4089 O O . GLU B 1 158 ? 3.135 -23.378 21.878 1.00 19.92 1158 GLU B O 1
ATOM 4095 N N . PRO B 1 159 ? 1.284 -22.163 21.487 1.00 18.24 1159 PRO B N 1
ATOM 4096 C CA . PRO B 1 159 ? 1.706 -21.935 20.103 1.00 17.96 1159 PRO B CA 1
ATOM 4097 C C . PRO B 1 159 ? 2.981 -21.111 19.939 1.00 15.34 1159 PRO B C 1
ATOM 4098 O O . PRO B 1 159 ? 3.581 -21.111 18.867 1.00 17.22 1159 PRO B O 1
ATOM 4102 N N . PHE B 1 160 ? 3.398 -20.428 21.001 1.00 15.59 1160 PHE B N 1
ATOM 4103 C CA . PHE B 1 160 ? 4.551 -19.538 20.926 1.00 13.18 1160 PHE B CA 1
ATOM 4104 C C . PHE B 1 160 ? 5.769 -19.899 21.764 1.00 14.41 1160 PHE B C 1
ATOM 4105 O O . PHE B 1 160 ? 6.680 -19.086 21.917 1.00 12.05 1160 PHE B O 1
ATOM 4113 N N . LEU B 1 161 ? 5.788 -21.115 22.293 1.00 14.75 1161 LEU B N 1
ATOM 4114 C CA . LEU B 1 161 ? 6.912 -21.577 23.104 1.00 15.82 1161 LEU B CA 1
ATOM 4115 C C . LEU B 1 161 ? 8.171 -21.684 22.255 1.00 15.14 1161 LEU B C 1
ATOM 4116 O O . LEU B 1 161 ? 8.092 -21.942 21.058 1.00 17.36 1161 LEU B O 1
ATOM 4121 N N . PRO B 1 162 ? 9.353 -21.486 22.863 1.00 14.38 1162 PRO B N 1
ATOM 4122 C CA . PRO B 1 162 ? 9.566 -21.167 24.279 1.00 13.29 1162 PRO B CA 1
ATOM 4123 C C . PRO B 1 162 ? 9.479 -19.660 24.519 1.00 12.52 1162 PRO B C 1
ATOM 4124 O O . PRO B 1 162 ? 9.734 -18.860 23.619 1.00 12.08 1162 PRO B O 1
ATOM 4128 N N . LEU B 1 163 ? 9.115 -19.278 25.737 1.00 11.90 1163 LEU B N 1
ATOM 4129 C CA . LEU B 1 163 ? 8.996 -17.869 26.080 1.00 13.12 1163 LEU B CA 1
ATOM 4130 C C . LEU B 1 163 ? 10.110 -17.478 27.048 1.00 12.72 1163 LEU B C 1
ATOM 4131 O O . LEU B 1 163 ? 11.179 -18.092 27.035 1.00 13.85 1163 LEU B O 1
ATOM 4136 N N . VAL B 1 164 ? 9.879 -16.464 27.873 1.00 10.72 1164 VAL B N 1
ATOM 4137 C CA . VAL B 1 164 ? 10.898 -16.035 28.827 1.00 10.64 1164 VAL B CA 1
ATOM 4138 C C . VAL B 1 164 ? 10.923 -16.976 30.025 1.00 11.75 1164 VAL B C 1
ATOM 4139 O O . VAL B 1 164 ? 9.887 -17.262 30.625 1.00 10.62 1164 VAL B O 1
ATOM 4143 N N . GLU B 1 165 ? 12.114 -17.458 30.361 1.00 12.69 1165 GLU B N 1
ATOM 4144 C CA . GLU B 1 165 ? 12.292 -18.374 31.479 1.00 12.97 1165 GLU B CA 1
ATOM 4145 C C . GLU B 1 165 ? 13.173 -17.743 32.547 1.00 13.02 1165 GLU B C 1
ATOM 4146 O O . GLU B 1 165 ? 13.925 -16.821 32.260 1.00 12.87 1165 GLU B O 1
ATOM 4152 N N . PRO B 1 166 ? 13.067 -18.211 33.804 1.00 11.65 1166 PRO B N 1
ATOM 4153 C CA . PRO B 1 166 ? 12.173 -19.280 34.261 1.00 12.48 1166 PRO B CA 1
ATOM 4154 C C . PRO B 1 166 ? 10.942 -18.715 34.971 1.00 11.91 1166 PRO B C 1
ATOM 4155 O O . PRO B 1 166 ? 11.017 -17.686 35.643 1.00 11.37 1166 PRO B O 1
ATOM 4159 N N . VAL B 1 167 ? 9.812 -19.393 34.807 1.00 11.53 1167 VAL B N 1
ATOM 4160 C CA . VAL B 1 167 ? 8.569 -18.978 35.442 1.00 11.73 1167 VAL B CA 1
ATOM 4161 C C . VAL B 1 167 ? 7.942 -20.171 36.143 1.00 11.74 1167 VAL B C 1
ATOM 4162 O O . VAL B 1 167 ? 7.941 -21.281 35.612 1.00 12.96 1167 VAL B O 1
ATOM 4166 N N . GLU B 1 168 ? 7.430 -19.941 37.346 1.00 11.64 1168 GLU B N 1
ATOM 4167 C CA . GLU B 1 168 ? 6.761 -20.993 38.093 1.00 12.54 1168 GLU B CA 1
ATOM 4168 C C . GLU B 1 168 ? 5.356 -20.516 38.423 1.00 12.06 1168 GLU B C 1
ATOM 4169 O O . GLU B 1 168 ? 5.163 -19.379 38.846 1.00 12.27 1168 GLU B O 1
ATOM 4175 N N . PHE B 1 169 ? 4.372 -21.376 38.201 1.00 12.55 1169 PHE B N 1
ATOM 4176 C CA . PHE B 1 169 ? 2.999 -21.025 38.517 1.00 12.71 1169 PHE B CA 1
ATOM 4177 C C . PHE B 1 169 ? 2.558 -21.764 39.773 1.00 14.10 1169 PHE B C 1
ATOM 4178 O O . PHE B 1 169 ? 2.906 -22.931 39.983 1.00 14.65 1169 PHE B O 1
ATOM 4186 N N . ILE B 1 170 ? 1.798 -21.063 40.606 1.00 13.34 1170 ILE B N 1
ATOM 4187 C CA . ILE B 1 170 ? 1.254 -21.620 41.845 1.00 14.59 1170 ILE B CA 1
ATOM 4188 C C . ILE B 1 170 ? -0.265 -21.433 41.795 1.00 14.89 1170 ILE B C 1
ATOM 4189 O O . ILE B 1 170 ? -0.766 -20.563 41.078 1.00 13.56 1170 ILE B O 1
ATOM 4194 N N . PRO B 1 171 ? -1.022 -22.253 42.539 1.00 13.89 1171 PRO B N 1
ATOM 4195 C CA . PRO B 1 171 ? -2.477 -22.076 42.505 1.00 13.63 1171 PRO B CA 1
ATOM 4196 C C . PRO B 1 171 ? -2.842 -20.739 43.152 1.00 13.07 1171 PRO B C 1
ATOM 4197 O O . PRO B 1 171 ? -2.271 -20.373 44.179 1.00 13.38 1171 PRO B O 1
ATOM 4201 N N . TYR B 1 172 ? -3.784 -20.009 42.561 1.00 13.48 1172 TYR B N 1
ATOM 4202 C CA . TYR B 1 172 ? -4.200 -18.725 43.123 1.00 13.59 1172 TYR B CA 1
ATOM 4203 C C . TYR B 1 172 ? -4.749 -18.941 44.531 1.00 13.83 1172 TYR B C 1
ATOM 4204 O O . TYR B 1 172 ? -5.417 -19.940 44.795 1.00 14.61 1172 TYR B O 1
ATOM 4213 N N . ASN B 1 173 ? -4.451 -18.006 45.426 1.00 13.51 1173 ASN B N 1
ATOM 4214 C CA . ASN B 1 173 ? -4.890 -18.068 46.818 1.00 14.32 1173 ASN B CA 1
ATOM 4215 C C . ASN B 1 173 ? -4.269 -19.181 47.663 1.00 15.05 1173 ASN B C 1
ATOM 4216 O O . ASN B 1 173 ? -4.603 -19.328 48.842 1.00 17.19 1173 ASN B O 1
ATOM 4221 N N . ASP B 1 174 ? -3.349 -19.943 47.076 1.00 15.97 1174 ASP B N 1
ATOM 4222 C CA . ASP B 1 174 ? -2.686 -21.032 47.796 1.00 15.56 1174 ASP B CA 1
ATOM 4223 C C . ASP B 1 174 ? -1.476 -20.467 48.542 1.00 16.05 1174 ASP B C 1
ATOM 4224 O O . ASP B 1 174 ? -0.387 -20.365 47.976 1.00 14.85 1174 ASP B O 1
ATOM 4229 N N . VAL B 1 175 ? -1.667 -20.111 49.808 1.00 16.22 1175 VAL B N 1
ATOM 4230 C CA . VAL B 1 175 ? -0.598 -19.534 50.618 1.00 17.02 1175 VAL B CA 1
ATOM 4231 C C . VAL B 1 175 ? 0.650 -20.396 50.784 1.00 17.93 1175 VAL B C 1
ATOM 4232 O O . VAL B 1 175 ? 1.767 -19.900 50.636 1.00 18.44 1175 VAL B O 1
ATOM 4236 N N . GLU B 1 176 ? 0.470 -21.673 51.104 1.00 17.98 1176 GLU B N 1
ATOM 4237 C CA . GLU B 1 176 ? 1.608 -22.564 51.302 1.00 18.36 1176 GLU B CA 1
ATOM 4238 C C . GLU B 1 176 ? 2.382 -22.767 50.007 1.00 18.01 1176 GLU B C 1
ATOM 4239 O O . GLU B 1 176 ? 3.613 -22.831 50.016 1.00 18.58 1176 GLU B O 1
ATOM 4241 N N . ALA B 1 177 ? 1.667 -22.861 48.890 1.00 17.34 1177 ALA B N 1
ATOM 4242 C CA . ALA B 1 177 ? 2.321 -23.039 47.600 1.00 17.66 1177 ALA B CA 1
ATOM 4243 C C . ALA B 1 177 ? 3.176 -21.813 47.294 1.00 16.78 1177 ALA B C 1
ATOM 4244 O O . ALA B 1 177 ? 4.306 -21.935 46.815 1.00 15.83 1177 ALA B O 1
ATOM 4246 N N . LEU B 1 178 ? 2.638 -20.634 47.585 1.00 17.04 1178 LEU B N 1
ATOM 4247 C CA . LEU B 1 178 ? 3.359 -19.391 47.343 1.00 18.18 1178 LEU B CA 1
ATOM 4248 C C . LEU B 1 178 ? 4.592 -19.308 48.239 1.00 18.97 1178 LEU B C 1
ATOM 4249 O O . LEU B 1 178 ? 5.651 -18.834 47.816 1.00 18.97 1178 LEU B O 1
ATOM 4254 N N . LYS B 1 179 ? 4.457 -19.775 49.477 1.00 19.12 1179 LYS B N 1
ATOM 4255 C CA . LYS B 1 179 ? 5.556 -19.749 50.436 1.00 20.53 1179 LYS B CA 1
ATOM 4256 C C . LYS B 1 179 ? 6.728 -20.598 49.973 1.00 20.90 1179 LYS B C 1
ATOM 4257 O O . LYS B 1 179 ? 7.886 -20.203 50.135 1.00 22.10 1179 LYS B O 1
ATOM 4259 N N . ARG B 1 180 ? 6.434 -21.759 49.397 1.00 20.40 1180 ARG B N 1
ATOM 4260 C CA . ARG B 1 180 ? 7.481 -22.662 48.933 1.00 20.26 1180 ARG B CA 1
ATOM 4261 C C . ARG B 1 180 ? 8.084 -22.261 47.597 1.00 20.54 1180 ARG B C 1
ATOM 4262 O O . ARG B 1 180 ? 9.206 -22.658 47.274 1.00 20.62 1180 ARG B O 1
ATOM 4264 N N . ALA B 1 181 ? 7.341 -21.486 46.811 1.00 18.96 1181 ALA B N 1
ATOM 4265 C CA . ALA B 1 181 ? 7.821 -21.057 45.501 1.00 18.27 1181 ALA B CA 1
ATOM 4266 C C . ALA B 1 181 ? 8.746 -19.843 45.545 1.00 17.67 1181 ALA B C 1
ATOM 4267 O O . ALA B 1 181 ? 9.677 -19.741 44.746 1.00 18.63 1181 ALA B O 1
ATOM 4269 N N . VAL B 1 182 ? 8.501 -18.929 46.477 1.00 16.60 1182 VAL B N 1
ATOM 4270 C CA . VAL B 1 182 ? 9.322 -17.727 46.573 1.00 16.65 1182 VAL B CA 1
ATOM 4271 C C . VAL B 1 182 ? 10.613 -18.004 47.344 1.00 17.04 1182 VAL B C 1
ATOM 4272 O O . VAL B 1 182 ? 10.578 -18.410 48.509 1.00 18.58 1182 VAL B O 1
ATOM 4276 N N . ASP B 1 183 ? 11.746 -17.780 46.677 1.00 17.25 1183 ASP B N 1
ATOM 4277 C CA . ASP B 1 183 ? 13.068 -18.007 47.263 1.00 17.10 1183 ASP B CA 1
ATOM 4278 C C . ASP B 1 183 ? 14.059 -16.896 46.910 1.00 16.75 1183 ASP B C 1
ATOM 4279 O O . ASP B 1 183 ? 13.697 -15.893 46.291 1.00 15.50 1183 ASP B O 1
ATOM 4284 N N . GLU B 1 184 ? 15.313 -17.082 47.309 1.00 15.72 1184 GLU B N 1
ATOM 4285 C CA . GLU B 1 184 ? 16.358 -16.102 47.052 1.00 16.40 1184 GLU B CA 1
ATOM 4286 C C . GLU B 1 184 ? 16.721 -15.957 45.566 1.00 15.54 1184 GLU B C 1
ATOM 4287 O O . GLU B 1 184 ? 17.532 -15.107 45.204 1.00 15.19 1184 GLU B O 1
ATOM 4293 N N . GLU B 1 185 ? 16.123 -16.779 44.706 1.00 15.03 1185 GLU B N 1
ATOM 4294 C CA . GLU B 1 185 ? 16.385 -16.686 43.268 1.00 14.92 1185 GLU B CA 1
ATOM 4295 C C . GLU B 1 185 ? 15.170 -16.107 42.541 1.00 13.61 1185 GLU B C 1
ATOM 4296 O O . GLU B 1 185 ? 15.150 -16.018 41.315 1.00 13.43 1185 GLU B O 1
ATOM 4302 N N . THR B 1 186 ? 14.165 -15.697 43.308 1.00 13.00 1186 THR B N 1
ATOM 4303 C CA . THR B 1 186 ? 12.944 -15.136 42.733 1.00 11.63 1186 THR B CA 1
ATOM 4304 C C . THR B 1 186 ? 13.047 -13.628 42.559 1.00 10.48 1186 THR B C 1
ATOM 4305 O O . THR B 1 186 ? 13.248 -12.897 43.526 1.00 10.93 1186 THR B O 1
ATOM 4309 N N . ALA B 1 187 ? 12.907 -13.168 41.320 1.00 10.19 1187 ALA B N 1
ATOM 4310 C CA . ALA B 1 187 ? 12.968 -11.743 41.027 1.00 10.38 1187 ALA B CA 1
ATOM 4311 C C . ALA B 1 187 ? 11.660 -11.075 41.441 1.00 9.35 1187 ALA B C 1
ATOM 4312 O O . ALA B 1 187 ? 11.670 -10.023 42.073 1.00 10.42 1187 ALA B O 1
ATOM 4314 N N . ALA B 1 188 ? 10.532 -11.696 41.104 1.00 9.78 1188 ALA B N 1
ATOM 4315 C CA . ALA B 1 188 ? 9.245 -11.113 41.448 1.00 10.07 1188 ALA B CA 1
ATOM 4316 C C . ALA B 1 188 ? 8.068 -12.075 41.410 1.00 9.63 1188 ALA B C 1
ATOM 4317 O O . ALA B 1 188 ? 8.098 -13.120 40.757 1.00 10.16 1188 ALA B O 1
ATOM 4319 N N . VAL B 1 189 ? 7.031 -11.685 42.141 1.00 9.94 1189 VAL B N 1
ATOM 4320 C CA . VAL B 1 189 ? 5.774 -12.410 42.206 1.00 9.92 1189 VAL B CA 1
ATOM 4321 C C . VAL B 1 189 ? 4.800 -11.432 41.556 1.00 9.97 1189 VAL B C 1
ATOM 4322 O O . VAL B 1 189 ? 4.761 -10.266 41.937 1.00 10.60 1189 VAL B O 1
ATOM 4326 N N . ILE B 1 190 ? 4.054 -11.882 40.551 1.00 9.25 1190 ILE B N 1
ATOM 4327 C CA . ILE B 1 190 ? 3.090 -10.998 39.905 1.00 9.27 1190 ILE B CA 1
ATOM 4328 C C . ILE B 1 190 ? 1.690 -11.579 40.084 1.00 8.86 1190 ILE B C 1
ATOM 4329 O O . ILE B 1 190 ? 1.437 -12.739 39.748 1.00 9.69 1190 ILE B O 1
ATOM 4334 N N . LEU B 1 191 ? 0.792 -10.762 40.630 1.00 8.74 1191 LEU B N 1
ATOM 4335 C CA . LEU B 1 191 ? -0.571 -11.195 40.913 1.00 9.06 1191 LEU B CA 1
ATOM 4336 C C . LEU B 1 191 ? -1.610 -10.105 40.699 1.00 8.94 1191 LEU B C 1
ATOM 4337 O O . LEU B 1 191 ? -1.326 -8.921 40.869 1.00 8.73 1191 LEU B O 1
ATOM 4342 N N . GLU B 1 192 ? -2.817 -10.534 40.332 1.00 9.40 1192 GLU B N 1
ATOM 4343 C CA . GLU B 1 192 ? -3.966 -9.648 40.160 1.00 9.11 1192 GLU B CA 1
ATOM 4344 C C . GLU B 1 192 ? -4.728 -9.764 41.485 1.00 9.66 1192 GLU B C 1
ATOM 4345 O O . GLU B 1 192 ? -4.849 -10.865 42.020 1.00 9.26 1192 GLU B O 1
ATOM 4351 N N . PRO B 1 193 ? -5.241 -8.644 42.032 1.00 9.70 1193 PRO B N 1
ATOM 4352 C CA . PRO B 1 193 ? -5.986 -8.716 43.299 1.00 10.29 1193 PRO B CA 1
ATOM 4353 C C . PRO B 1 193 ? -7.322 -9.441 43.119 1.00 10.46 1193 PRO B C 1
ATOM 4354 O O . PRO B 1 193 ? -7.924 -9.911 44.084 1.00 10.54 1193 PRO B O 1
ATOM 4358 N N . VAL B 1 194 ? -7.782 -9.488 41.871 1.00 10.65 1194 VAL B N 1
ATOM 4359 C CA . VAL B 1 194 ? -9.001 -10.186 41.480 1.00 10.79 1194 VAL B CA 1
ATOM 4360 C C . VAL B 1 194 ? -8.683 -10.646 40.067 1.00 10.47 1194 VAL B C 1
ATOM 4361 O O . VAL B 1 194 ? -8.425 -9.819 39.191 1.00 10.58 1194 VAL B O 1
ATOM 4365 N N . GLN B 1 195 ? -8.679 -11.952 39.838 1.00 10.73 1195 GLN B N 1
ATOM 4366 C CA . GLN B 1 195 ? -8.380 -12.446 38.502 1.00 11.14 1195 GLN B CA 1
ATOM 4367 C C . GLN B 1 195 ? -9.538 -12.140 37.562 1.00 11.69 1195 GLN B C 1
ATOM 4368 O O . GLN B 1 195 ? -10.676 -12.533 37.816 1.00 12.67 1195 GLN B O 1
ATOM 4374 N N . GLY B 1 196 ? -9.240 -11.432 36.476 1.00 12.91 1196 GLY B N 1
ATOM 4375 C CA . GLY B 1 196 ? -10.274 -11.071 35.523 1.00 13.81 1196 GLY B CA 1
ATOM 4376 C C . GLY B 1 196 ? -10.529 -12.159 34.506 1.00 14.69 1196 GLY B C 1
ATOM 4377 O O . GLY B 1 196 ? -11.548 -12.849 34.557 1.00 14.42 1196 GLY B O 1
ATOM 4378 N N . GLU B 1 197 ? -9.597 -12.314 33.576 1.00 16.32 1197 GLU B N 1
ATOM 4379 C CA . GLU B 1 197 ? -9.727 -13.324 32.541 1.00 18.12 1197 GLU B CA 1
ATOM 4380 C C . GLU B 1 197 ? -9.842 -14.702 33.184 1.00 17.53 1197 GLU B C 1
ATOM 4381 O O . GLU B 1 197 ? -10.415 -15.627 32.605 1.00 17.84 1197 GLU B O 1
ATOM 4387 N N . GLY B 1 198 ? -9.299 -14.833 34.392 1.00 17.45 1198 GLY B N 1
ATOM 4388 C CA . GLY B 1 198 ? -9.352 -16.100 35.093 1.00 17.41 1198 GLY B CA 1
ATOM 4389 C C . GLY B 1 198 ? -10.728 -16.501 35.606 1.00 16.33 1198 GLY B C 1
ATOM 4390 O O . GLY B 1 198 ? -10.876 -17.582 36.176 1.00 17.15 1198 GLY B O 1
ATOM 4391 N N . GLY B 1 199 ? -11.727 -15.637 35.425 1.00 16.23 1199 GLY B N 1
ATOM 4392 C CA . GLY B 1 199 ? -13.079 -15.954 35.869 1.00 15.85 1199 GLY B CA 1
ATOM 4393 C C . GLY B 1 199 ? -13.677 -15.074 36.958 1.00 14.36 1199 GLY B C 1
ATOM 4394 O O . GLY B 1 199 ? -14.687 -15.440 37.567 1.00 15.51 1199 GLY B O 1
ATOM 4395 N N . VAL B 1 200 ? -13.078 -13.909 37.190 1.00 14.01 1200 VAL B N 1
ATOM 4396 C CA . VAL B 1 200 ? -13.539 -12.980 38.220 1.00 12.94 1200 VAL B CA 1
ATOM 4397 C C . VAL B 1 200 ? -13.435 -13.683 39.572 1.00 12.26 1200 VAL B C 1
ATOM 4398 O O . VAL B 1 200 ? -14.435 -14.037 40.199 1.00 13.62 1200 VAL B O 1
ATOM 4402 N N . ARG B 1 201 ? -12.201 -13.879 40.014 1.00 11.87 1201 ARG B N 1
ATOM 4403 C CA . ARG B 1 201 ? -11.933 -14.565 41.266 1.00 12.04 1201 ARG B CA 1
ATOM 4404 C C . ARG B 1 201 ? -11.110 -13.696 42.207 1.00 11.58 1201 ARG B C 1
ATOM 4405 O O . ARG B 1 201 ? -9.907 -13.516 42.010 1.00 11.87 1201 ARG B O 1
ATOM 4413 N N . PRO B 1 202 ? -11.750 -13.143 43.251 1.00 11.83 1202 PRO B N 1
ATOM 4414 C CA . PRO B 1 202 ? -11.041 -12.292 44.210 1.00 12.24 1202 PRO B CA 1
ATOM 4415 C C . PRO B 1 202 ? -9.988 -13.032 45.030 1.00 11.70 1202 PRO B C 1
ATOM 4416 O O . PRO B 1 202 ? -10.139 -14.213 45.360 1.00 12.07 1202 PRO B O 1
ATOM 4420 N N . ALA B 1 203 ? -8.914 -12.326 45.356 1.00 12.24 1203 ALA B N 1
ATOM 4421 C CA . ALA B 1 203 ? -7.864 -12.910 46.176 1.00 12.26 1203 ALA B CA 1
ATOM 4422 C C . ALA B 1 203 ? -8.371 -12.865 47.614 1.00 13.83 1203 ALA B C 1
ATOM 4423 O O . ALA B 1 203 ? -9.274 -12.093 47.933 1.00 13.24 1203 ALA B O 1
ATOM 4425 N N . THR B 1 204 ? -7.802 -13.699 48.475 1.00 14.54 1204 THR B N 1
ATOM 4426 C CA . THR B 1 204 ? -8.192 -13.693 49.879 1.00 14.99 1204 THR B CA 1
ATOM 4427 C C . THR B 1 204 ? -7.241 -12.721 50.558 1.00 15.19 1204 THR B C 1
ATOM 4428 O O . THR B 1 204 ? -6.138 -12.486 50.069 1.00 14.16 1204 THR B O 1
ATOM 4432 N N . PRO B 1 205 ? -7.665 -12.112 51.672 1.00 16.97 1205 PRO B N 1
ATOM 4433 C CA . PRO B 1 205 ? -6.772 -11.174 52.356 1.00 17.50 1205 PRO B CA 1
ATOM 4434 C C . PRO B 1 205 ? -5.485 -11.872 52.796 1.00 17.58 1205 PRO B C 1
ATOM 4435 O O . PRO B 1 205 ? -4.404 -11.289 52.749 1.00 17.79 1205 PRO B O 1
ATOM 4439 N N . GLU B 1 206 ? -5.615 -13.130 53.208 1.00 17.89 1206 GLU B N 1
ATOM 4440 C CA . GLU B 1 206 ? -4.474 -13.918 53.671 1.00 17.96 1206 GLU B CA 1
ATOM 4441 C C . GLU B 1 206 ? -3.455 -14.188 52.563 1.00 16.92 1206 GLU B C 1
ATOM 4442 O O . GLU B 1 206 ? -2.242 -14.202 52.808 1.00 16.57 1206 GLU B O 1
ATOM 4448 N N . PHE B 1 207 ? -3.941 -14.406 51.345 1.00 15.21 1207 PHE B N 1
ATOM 4449 C CA . PHE B 1 207 ? -3.051 -14.680 50.222 1.00 14.70 1207 PHE B CA 1
ATOM 4450 C C . PHE B 1 207 ? -2.195 -13.467 49.861 1.00 13.96 1207 PHE B C 1
ATOM 4451 O O . PHE B 1 207 ? -0.974 -13.580 49.741 1.00 13.28 1207 PHE B O 1
ATOM 4459 N N . LEU B 1 208 ? -2.818 -12.306 49.684 1.00 13.29 1208 LEU B N 1
ATOM 4460 C CA . LEU B 1 208 ? -2.046 -11.117 49.335 1.00 14.21 1208 LEU B CA 1
ATOM 4461 C C . LEU B 1 208 ? -1.130 -10.701 50.482 1.00 13.72 1208 LEU B C 1
ATOM 4462 O O . LEU B 1 208 ? -0.006 -10.243 50.256 1.00 14.22 1208 LEU B O 1
ATOM 4467 N N . ARG B 1 209 ? -1.605 -10.867 51.712 1.00 15.63 1209 ARG B N 1
ATOM 4468 C CA . ARG B 1 209 ? -0.794 -10.530 52.876 1.00 15.48 1209 ARG B CA 1
ATOM 4469 C C . ARG B 1 209 ? 0.439 -11.430 52.864 1.00 15.53 1209 ARG B C 1
ATOM 4470 O O . ARG B 1 209 ? 1.552 -10.965 53.102 1.00 16.31 1209 ARG B O 1
ATOM 4472 N N . ALA B 1 210 ? 0.239 -12.715 52.577 1.00 15.20 1210 ALA B N 1
ATOM 4473 C CA . ALA B 1 210 ? 1.342 -13.664 52.522 1.00 15.49 1210 ALA B CA 1
ATOM 4474 C C . ALA B 1 210 ? 2.298 -13.316 51.382 1.00 15.44 1210 ALA B C 1
ATOM 4475 O O . ALA B 1 210 ? 3.514 -13.438 51.530 1.00 16.09 1210 ALA B O 1
ATOM 4477 N N . ALA B 1 211 ? 1.752 -12.885 50.245 1.00 14.26 1211 ALA B N 1
ATOM 4478 C CA . ALA B 1 211 ? 2.575 -12.515 49.101 1.00 13.56 1211 ALA B CA 1
ATOM 4479 C C . ALA B 1 211 ? 3.461 -11.325 49.458 1.00 12.76 1211 ALA B C 1
ATOM 4480 O O . ALA B 1 211 ? 4.630 -11.289 49.093 1.00 12.94 1211 ALA B O 1
ATOM 4482 N N . ARG B 1 212 ? 2.903 -10.358 50.177 1.00 12.23 1212 ARG B N 1
ATOM 4483 C CA . ARG B 1 212 ? 3.657 -9.178 50.588 1.00 12.72 1212 ARG B CA 1
ATOM 4484 C C . ARG B 1 212 ? 4.758 -9.561 51.575 1.00 12.65 1212 ARG B C 1
ATOM 4485 O O . ARG B 1 212 ? 5.898 -9.110 51.454 1.00 13.51 1212 ARG B O 1
ATOM 4493 N N . GLU B 1 213 ? 4.414 -10.407 52.541 1.00 14.00 1213 GLU B N 1
ATOM 4494 C CA . GLU B 1 213 ? 5.367 -10.839 53.559 1.00 14.67 1213 GLU B CA 1
ATOM 4495 C C . GLU B 1 213 ? 6.503 -11.689 52.999 1.00 14.84 1213 GLU B C 1
ATOM 4496 O O . GLU B 1 213 ? 7.678 -11.404 53.241 1.00 15.76 1213 GLU B O 1
ATOM 4498 N N . ILE B 1 214 ? 6.165 -12.726 52.242 1.00 15.09 1214 ILE B N 1
ATOM 4499 C CA . ILE B 1 214 ? 7.189 -13.606 51.695 1.00 15.72 1214 ILE B CA 1
ATOM 4500 C C . ILE B 1 214 ? 8.140 -12.919 50.716 1.00 15.20 1214 ILE B C 1
ATOM 4501 O O . ILE B 1 214 ? 9.343 -13.186 50.726 1.00 15.11 1214 ILE B O 1
ATOM 4506 N N . THR B 1 215 ? 7.620 -12.033 49.871 1.00 14.36 1215 THR B N 1
ATOM 4507 C CA . THR B 1 215 ? 8.490 -11.352 48.920 1.00 14.45 1215 THR B CA 1
ATOM 4508 C C . THR B 1 215 ? 9.516 -10.497 49.659 1.00 13.99 1215 THR B C 1
ATOM 4509 O O . THR B 1 215 ? 10.714 -10.549 49.358 1.00 12.99 1215 THR B O 1
ATOM 4513 N N . GLN B 1 216 ? 9.052 -9.723 50.635 1.00 15.45 1216 GLN B N 1
ATOM 4514 C CA . GLN B 1 216 ? 9.944 -8.870 51.414 1.00 17.15 1216 GLN B CA 1
ATOM 4515 C C . GLN B 1 216 ? 11.001 -9.675 52.171 1.00 17.64 1216 GLN B C 1
ATOM 4516 O O . GLN B 1 216 ? 12.152 -9.253 52.283 1.00 17.93 1216 GLN B O 1
ATOM 4522 N N . GLU B 1 217 ? 10.608 -10.835 52.681 1.00 17.12 1217 GLU B N 1
ATOM 4523 C CA . GLU B 1 217 ? 11.517 -11.686 53.438 1.00 17.33 1217 GLU B CA 1
ATOM 4524 C C . GLU B 1 217 ? 12.576 -12.358 52.575 1.00 17.49 1217 GLU B C 1
ATOM 4525 O O . GLU B 1 217 ? 13.681 -12.624 53.041 1.00 17.88 1217 GLU B O 1
ATOM 4531 N N . LYS B 1 218 ? 12.253 -12.617 51.314 1.00 16.07 1218 LYS B N 1
ATOM 4532 C CA . LYS B 1 218 ? 13.190 -13.287 50.418 1.00 15.59 1218 LYS B CA 1
ATOM 4533 C C . LYS B 1 218 ? 13.919 -12.378 49.429 1.00 14.07 1218 LYS B C 1
ATOM 4534 O O . LYS B 1 218 ? 14.731 -12.852 48.628 1.00 15.46 1218 LYS B O 1
ATOM 4540 N N . GLY B 1 219 ? 13.627 -11.083 49.476 1.00 14.48 1219 GLY B N 1
ATOM 4541 C CA . GLY B 1 219 ? 14.282 -10.150 48.576 1.00 14.25 1219 GLY B CA 1
ATOM 4542 C C . GLY B 1 219 ? 13.677 -10.108 47.185 1.00 14.48 1219 GLY B C 1
ATOM 4543 O O . GLY B 1 219 ? 14.321 -9.671 46.231 1.00 15.58 1219 GLY B O 1
ATOM 4544 N N . ALA B 1 220 ? 12.441 -10.574 47.062 1.00 13.16 1220 ALA B N 1
ATOM 4545 C CA . ALA B 1 220 ? 11.760 -10.565 45.777 1.00 12.86 1220 ALA B CA 1
ATOM 4546 C C . ALA B 1 220 ? 10.803 -9.386 45.760 1.00 12.26 1220 ALA B C 1
ATOM 4547 O O . ALA B 1 220 ? 10.415 -8.869 46.815 1.00 13.02 1220 ALA B O 1
ATOM 4549 N N . LEU B 1 221 ? 10.424 -8.954 44.563 1.00 11.29 1221 LEU B N 1
ATOM 4550 C CA . LEU B 1 221 ? 9.496 -7.842 44.440 1.00 10.23 1221 LEU B CA 1
ATOM 4551 C C . LEU B 1 221 ? 8.077 -8.355 44.274 1.00 9.71 1221 LEU B C 1
ATOM 4552 O O . LEU B 1 221 ? 7.849 -9.433 43.725 1.00 11.16 1221 LEU B O 1
ATOM 4557 N N . LEU B 1 222 ? 7.126 -7.582 44.779 1.00 9.48 1222 LEU B N 1
ATOM 4558 C CA . LEU B 1 222 ? 5.723 -7.930 44.638 1.00 8.94 1222 LEU B CA 1
ATOM 4559 C C . LEU B 1 222 ? 5.137 -7.000 43.586 1.00 8.46 1222 LEU B C 1
ATOM 4560 O O . LEU B 1 222 ? 5.145 -5.781 43.755 1.00 9.53 1222 LEU B O 1
ATOM 4565 N N . ILE B 1 223 ? 4.666 -7.581 42.487 1.00 8.80 1223 ILE B N 1
ATOM 4566 C CA . ILE B 1 223 ? 4.045 -6.801 41.423 1.00 9.53 1223 ILE B CA 1
ATOM 4567 C C . ILE B 1 223 ? 2.543 -7.061 41.479 1.00 8.64 1223 ILE B C 1
ATOM 4568 O O . ILE B 1 223 ? 2.095 -8.204 41.328 1.00 9.14 1223 ILE B O 1
ATOM 4573 N N . LEU B 1 224 ? 1.768 -6.013 41.732 1.00 8.50 1224 LEU B N 1
ATOM 4574 C CA . LEU B 1 224 ? 0.317 -6.160 41.743 1.00 8.44 1224 LEU B CA 1
ATOM 4575 C C . LEU B 1 224 ? -0.211 -5.533 40.464 1.00 7.40 1224 LEU B C 1
ATOM 4576 O O . LEU B 1 224 ? 0.022 -4.357 40.184 1.00 7.96 1224 LEU B O 1
ATOM 4581 N N . ASP B 1 225 ? -0.895 -6.358 39.683 1.00 7.99 1225 ASP B N 1
ATOM 4582 C CA . ASP B 1 225 ? -1.474 -5.954 38.413 1.00 7.95 1225 ASP B CA 1
ATOM 4583 C C . ASP B 1 225 ? -2.906 -5.486 38.642 1.00 7.77 1225 ASP B C 1
ATOM 4584 O O . ASP B 1 225 ? -3.801 -6.297 38.870 1.00 8.65 1225 ASP B O 1
ATOM 4589 N N . GLU B 1 226 ? -3.109 -4.175 38.589 1.00 8.07 1226 GLU B N 1
ATOM 4590 C CA . GLU B 1 226 ? -4.428 -3.596 38.776 1.00 7.34 1226 GLU B CA 1
ATOM 4591 C C . GLU B 1 226 ? -4.882 -2.930 37.480 1.00 7.26 1226 GLU B C 1
ATOM 4592 O O . GLU B 1 226 ? -5.578 -1.918 37.483 1.00 7.95 1226 GLU B O 1
ATOM 4598 N N . ILE B 1 227 ? -4.477 -3.517 36.362 1.00 8.04 1227 ILE B N 1
ATOM 4599 C CA . ILE B 1 227 ? -4.856 -2.987 35.065 1.00 8.38 1227 ILE B CA 1
ATOM 4600 C C . ILE B 1 227 ? -6.377 -3.061 34.917 1.00 9.10 1227 ILE B C 1
ATOM 4601 O O . ILE B 1 227 ? -6.988 -2.182 34.322 1.00 8.61 1227 ILE B O 1
ATOM 4606 N N . GLN B 1 228 ? -6.982 -4.094 35.493 1.00 8.85 1228 GLN B N 1
ATOM 4607 C CA . GLN B 1 228 ? -8.430 -4.252 35.431 1.00 8.81 1228 GLN B CA 1
ATOM 4608 C C . GLN B 1 228 ? -9.118 -3.802 36.720 1.00 9.83 1228 GLN B C 1
ATOM 4609 O O . GLN B 1 228 ? -10.195 -3.204 36.684 1.00 10.21 1228 GLN B O 1
ATOM 4615 N N . THR B 1 229 ? -8.501 -4.086 37.862 1.00 9.32 1229 THR B N 1
ATOM 4616 C CA . THR B 1 229 ? -9.108 -3.725 39.143 1.00 10.37 1229 THR B CA 1
ATOM 4617 C C . THR B 1 229 ? -8.913 -2.275 39.546 1.00 11.22 1229 THR B C 1
ATOM 4618 O O . THR B 1 229 ? -9.596 -1.789 40.441 1.00 12.59 1229 THR B O 1
ATOM 4622 N N . GLY B 1 230 ? -7.999 -1.576 38.885 1.00 10.56 1230 GLY B N 1
ATOM 4623 C CA . GLY B 1 230 ? -7.748 -0.194 39.243 1.00 11.76 1230 GLY B CA 1
ATOM 4624 C C . GLY B 1 230 ? -8.796 0.806 38.793 1.00 10.87 1230 GLY B C 1
ATOM 4625 O O . GLY B 1 230 ? -9.809 0.443 38.193 1.00 12.99 1230 GLY B O 1
ATOM 4626 N N . MET B 1 231 ? -8.546 2.074 39.101 1.00 10.48 1231 MET B N 1
ATOM 4627 C CA . MET B 1 231 ? -9.434 3.163 38.724 1.00 10.00 1231 MET B CA 1
ATOM 4628 C C . MET B 1 231 ? -10.875 3.021 39.220 1.00 11.24 1231 MET B C 1
ATOM 4629 O O . MET B 1 231 ? -11.827 3.303 38.489 1.00 11.38 1231 MET B O 1
ATOM 4634 N N . GLY B 1 232 ? -11.015 2.581 40.470 1.00 11.61 1232 GLY B N 1
ATOM 4635 C CA . GLY B 1 232 ? -12.321 2.443 41.105 1.00 11.92 1232 GLY B CA 1
ATOM 4636 C C . GLY B 1 232 ? -13.204 1.252 40.785 1.00 11.19 1232 GLY B C 1
ATOM 4637 O O . GLY B 1 232 ? -14.270 1.106 41.385 1.00 11.76 1232 GLY B O 1
ATOM 4638 N N . ARG B 1 233 ? -12.765 0.391 39.876 1.00 10.81 1233 ARG B N 1
ATOM 4639 C CA . ARG B 1 233 ? -13.549 -0.772 39.457 1.00 11.08 1233 ARG B CA 1
ATOM 4640 C C . ARG B 1 233 ? -14.102 -1.672 40.568 1.00 11.60 1233 ARG B C 1
ATOM 4641 O O . ARG B 1 233 ? -15.247 -2.119 40.483 1.00 11.64 1233 ARG B O 1
ATOM 4649 N N . THR B 1 234 ? -13.316 -1.932 41.611 1.00 11.76 1234 THR B N 1
ATOM 4650 C CA . THR B 1 234 ? -13.767 -2.827 42.685 1.00 12.01 1234 THR B CA 1
ATOM 4651 C C . THR B 1 234 ? -14.405 -2.210 43.931 1.00 13.16 1234 THR B C 1
ATOM 4652 O O . THR B 1 234 ? -14.703 -2.932 44.882 1.00 13.85 1234 THR B O 1
ATOM 4656 N N . GLY B 1 235 ? -14.615 -0.899 43.940 1.00 12.96 1235 GLY B N 1
ATOM 4657 C CA . GLY B 1 235 ? -15.222 -0.269 45.108 1.00 14.06 1235 GLY B CA 1
ATOM 4658 C C . GLY B 1 235 ? -14.286 0.662 45.856 1.00 14.55 1235 GLY B C 1
ATOM 4659 O O . GLY B 1 235 ? -14.702 1.412 46.739 1.00 15.49 1235 GLY B O 1
ATOM 4660 N N . LYS B 1 236 ? -13.006 0.585 45.514 1.00 13.82 1236 LYS B N 1
ATOM 4661 C CA . LYS B 1 236 ? -11.969 1.434 46.090 1.00 14.27 1236 LYS B CA 1
ATOM 4662 C C . LYS B 1 236 ? -11.207 1.906 44.860 1.00 13.88 1236 LYS B C 1
ATOM 4663 O O . LYS B 1 236 ? -11.359 1.319 43.783 1.00 12.77 1236 LYS B O 1
ATOM 4669 N N . ARG B 1 237 ? -10.412 2.963 44.985 1.00 14.26 1237 ARG B N 1
ATOM 4670 C CA . ARG B 1 237 ? -9.667 3.415 43.816 1.00 13.84 1237 ARG B CA 1
ATOM 4671 C C . ARG B 1 237 ? -8.802 2.278 43.308 1.00 12.91 1237 ARG B C 1
ATOM 4672 O O . ARG B 1 237 ? -8.691 2.069 42.107 1.00 12.70 1237 ARG B O 1
ATOM 4680 N N . PHE B 1 238 ? -8.186 1.546 44.232 1.00 11.89 1238 PHE B N 1
ATOM 4681 C CA . PHE B 1 238 ? -7.369 0.397 43.872 1.00 11.76 1238 PHE B CA 1
ATOM 4682 C C . PHE B 1 238 ? -7.694 -0.734 44.832 1.00 12.00 1238 PHE B C 1
ATOM 4683 O O . PHE B 1 238 ? -7.914 -0.505 46.022 1.00 12.91 1238 PHE B O 1
ATOM 4691 N N . ALA B 1 239 ? -7.742 -1.952 44.308 1.00 11.18 1239 ALA B N 1
ATOM 4692 C CA . ALA B 1 239 ? -8.052 -3.120 45.116 1.00 12.66 1239 ALA B CA 1
ATOM 4693 C C . ALA B 1 239 ? -7.085 -3.316 46.284 1.00 12.91 1239 ALA B C 1
ATOM 4694 O O . ALA B 1 239 ? -7.488 -3.782 47.354 1.00 14.33 1239 ALA B O 1
ATOM 4696 N N . PHE B 1 240 ? -5.816 -2.959 46.098 1.00 12.38 1240 PHE B N 1
ATOM 4697 C CA . PHE B 1 240 ? -4.859 -3.145 47.184 1.00 13.02 1240 PHE B CA 1
ATOM 4698 C C . PHE B 1 240 ? -5.259 -2.344 48.421 1.00 14.10 1240 PHE B C 1
ATOM 4699 O O . PHE B 1 240 ? -4.867 -2.688 49.537 1.00 15.05 1240 PHE B O 1
ATOM 4707 N N . GLU B 1 241 ? -6.048 -1.292 48.232 1.00 13.98 1241 GLU B N 1
ATOM 4708 C CA . GLU B 1 241 ? -6.495 -0.487 49.366 1.00 15.26 1241 GLU B CA 1
ATOM 4709 C C . GLU B 1 241 ? -7.438 -1.320 50.230 1.00 16.74 1241 GLU B C 1
ATOM 4710 O O . GLU B 1 241 ? -7.513 -1.140 51.452 1.00 16.49 1241 GLU B O 1
ATOM 4716 N N . HIS B 1 242 ? -8.150 -2.241 49.590 1.00 16.61 1242 HIS B N 1
ATOM 4717 C CA . HIS B 1 242 ? -9.075 -3.112 50.299 1.00 18.31 1242 HIS B CA 1
ATOM 4718 C C . HIS B 1 242 ? -8.350 -4.226 51.045 1.00 18.34 1242 HIS B C 1
ATOM 4719 O O . HIS B 1 242 ? -8.822 -4.695 52.080 1.00 19.47 1242 HIS B O 1
ATOM 4726 N N . PHE B 1 243 ? -7.208 -4.656 50.520 1.00 18.31 1243 PHE B N 1
ATOM 4727 C CA . PHE B 1 243 ? -6.459 -5.726 51.158 1.00 18.50 1243 PHE B CA 1
ATOM 4728 C C . PHE B 1 243 ? -5.408 -5.262 52.161 1.00 18.47 1243 PHE B C 1
ATOM 4729 O O . PHE B 1 243 ? -4.831 -6.078 52.876 1.00 20.38 1243 PHE B O 1
ATOM 4737 N N . GLY B 1 244 ? -5.154 -3.959 52.209 1.00 18.81 1244 GLY B N 1
ATOM 4738 C CA . GLY B 1 244 ? -4.200 -3.436 53.171 1.00 17.91 1244 GLY B CA 1
ATOM 4739 C C . GLY B 1 244 ? -2.720 -3.671 52.929 1.00 18.66 1244 GLY B C 1
ATOM 4740 O O . GLY B 1 244 ? -1.934 -3.724 53.882 1.00 19.21 1244 GLY B O 1
ATOM 4741 N N . ILE B 1 245 ? -2.327 -3.815 51.668 1.00 16.69 1245 ILE B N 1
ATOM 4742 C CA . ILE B 1 245 ? -0.922 -4.012 51.344 1.00 16.25 1245 ILE B CA 1
ATOM 4743 C C . ILE B 1 245 ? -0.495 -2.996 50.289 1.00 14.96 1245 ILE B C 1
ATOM 4744 O O . ILE B 1 245 ? -1.332 -2.418 49.601 1.00 16.01 1245 ILE B O 1
ATOM 4749 N N . VAL B 1 246 ? 0.811 -2.768 50.196 1.00 13.77 1246 VAL B N 1
ATOM 4750 C CA . VAL B 1 246 ? 1.382 -1.850 49.217 1.00 13.03 1246 VAL B CA 1
ATOM 4751 C C . VAL B 1 246 ? 2.453 -2.644 48.481 1.00 12.53 1246 VAL B C 1
ATOM 4752 O O . VAL B 1 246 ? 3.388 -3.152 49.097 1.00 12.62 1246 VAL B O 1
ATOM 4756 N N . PRO B 1 247 ? 2.327 -2.775 47.153 1.00 11.69 1247 PRO B N 1
ATOM 4757 C CA . PRO B 1 247 ? 3.312 -3.528 46.376 1.00 10.82 1247 PRO B CA 1
ATOM 4758 C C . PRO B 1 247 ? 4.598 -2.754 46.122 1.00 9.63 1247 PRO B C 1
ATOM 4759 O O . PRO B 1 247 ? 4.736 -1.603 46.529 1.00 10.15 1247 PRO B O 1
ATOM 4763 N N . ASP B 1 248 ? 5.533 -3.406 45.440 1.00 9.44 1248 ASP B N 1
ATOM 4764 C CA . ASP B 1 248 ? 6.805 -2.793 45.083 1.00 9.40 1248 ASP B CA 1
ATOM 4765 C C . ASP B 1 248 ? 6.645 -2.127 43.718 1.00 8.85 1248 ASP B C 1
ATOM 4766 O O . ASP B 1 248 ? 7.256 -1.093 43.440 1.00 9.99 1248 ASP B O 1
ATOM 4771 N N . ILE B 1 249 ? 5.819 -2.744 42.876 1.00 8.88 1249 ILE B N 1
ATOM 4772 C CA . ILE B 1 249 ? 5.501 -2.215 41.553 1.00 7.92 1249 ILE B CA 1
ATOM 4773 C C . ILE B 1 249 ? 4.011 -2.445 41.323 1.00 8.44 1249 ILE B C 1
ATOM 4774 O O . ILE B 1 249 ? 3.502 -3.554 41.523 1.00 9.27 1249 ILE B O 1
ATOM 4779 N N . LEU B 1 250 ? 3.325 -1.379 40.921 1.00 7.97 1250 LEU B N 1
ATOM 4780 C CA . LEU B 1 250 ? 1.894 -1.415 40.634 1.00 8.01 1250 LEU B CA 1
ATOM 4781 C C . LEU B 1 250 ? 1.733 -1.173 39.136 1.00 7.53 1250 LEU B C 1
ATOM 4782 O O . LEU B 1 250 ? 2.279 -0.206 38.606 1.00 8.46 1250 LEU B O 1
ATOM 4787 N N . THR B 1 251 ? 1.014 -2.052 38.446 1.00 7.21 1251 THR B N 1
ATOM 4788 C CA . THR B 1 251 ? 0.807 -1.846 37.018 1.00 7.39 1251 THR B CA 1
ATOM 4789 C C . THR B 1 251 ? -0.647 -1.458 36.773 1.00 7.90 1251 THR B C 1
ATOM 4790 O O . THR B 1 251 ? -1.574 -2.039 37.355 1.00 8.35 1251 THR B O 1
ATOM 4794 N N . LEU B 1 252 ? -0.822 -0.453 35.919 1.00 7.99 1252 LEU B N 1
ATOM 4795 C CA . LEU B 1 252 ? -2.131 0.098 35.582 1.00 7.51 1252 LEU B CA 1
ATOM 4796 C C . LEU B 1 252 ? -2.247 0.319 34.081 1.00 7.10 1252 LEU B C 1
ATOM 4797 O O . LEU B 1 252 ? -1.246 0.453 33.385 1.00 6.81 1252 LEU B O 1
ATOM 4802 N N . ALA B 1 253 ? -3.483 0.358 33.595 1.00 6.91 1253 ALA B N 1
ATOM 4803 C CA . ALA B 1 253 ? -3.769 0.608 32.187 1.00 7.52 1253 ALA B CA 1
ATOM 4804 C C . ALA B 1 253 ? -5.278 0.739 32.027 1.00 7.81 1253 ALA B C 1
ATOM 4805 O O . ALA B 1 253 ? -5.938 1.323 32.882 1.00 8.14 1253 ALA B O 1
ATOM 4807 N N . LYS B 1 254 ? -5.812 0.181 30.944 1.00 7.35 1254 LYS B N 1
ATOM 4808 C CA . LYS B 1 254 ? -7.241 0.237 30.622 1.00 7.50 1254 LYS B CA 1
ATOM 4809 C C . LYS B 1 254 ? -7.911 1.589 30.906 1.00 7.43 1254 LYS B C 1
ATOM 4810 O O . LYS B 1 254 ? -7.814 2.490 30.078 1.00 7.95 1254 LYS B O 1
ATOM 4816 N N . ALA B 1 255 ? -8.558 1.761 32.058 1.00 7.68 1255 ALA B N 1
ATOM 4817 C CA . ALA B 1 255 ? -9.232 3.031 32.344 1.00 8.11 1255 ALA B CA 1
ATOM 4818 C C . ALA B 1 255 ? -8.346 4.210 32.761 1.00 7.95 1255 ALA B C 1
ATOM 4819 O O . ALA B 1 255 ? -8.831 5.340 32.880 1.00 8.46 1255 ALA B O 1
ATOM 4821 N N . LEU B 1 256 ? -7.056 3.951 32.969 1.00 7.31 1256 LEU B N 1
ATOM 4822 C CA . LEU B 1 256 ? -6.111 4.983 33.397 1.00 8.03 1256 LEU B CA 1
ATOM 4823 C C . LEU B 1 256 ? -6.141 6.266 32.567 1.00 8.55 1256 LEU B C 1
ATOM 4824 O O . LEU B 1 256 ? -5.987 7.361 33.107 1.00 8.53 1256 LEU B O 1
ATOM 4829 N N . GLY B 1 257 ? -6.333 6.130 31.258 1.00 8.42 1257 GLY B N 1
ATOM 4830 C CA . GLY B 1 257 ? -6.373 7.298 30.397 1.00 9.22 1257 GLY B CA 1
ATOM 4831 C C . GLY B 1 257 ? -7.762 7.649 29.892 1.00 8.95 1257 GLY B C 1
ATOM 4832 O O . GLY B 1 257 ? -7.898 8.374 28.909 1.00 9.45 1257 GLY B O 1
ATOM 4833 N N . GLY B 1 258 ? -8.794 7.142 30.561 1.00 9.13 1258 GLY B N 1
ATOM 4834 C CA . GLY B 1 258 ? -10.161 7.429 30.148 1.00 10.55 1258 GLY B CA 1
ATOM 4835 C C . GLY B 1 258 ? -10.473 7.055 28.710 1.00 12.33 1258 GLY B C 1
ATOM 4836 O O . GLY B 1 258 ? -11.342 7.661 28.078 1.00 14.51 1258 GLY B O 1
ATOM 4837 N N . GLY B 1 259 ? -9.767 6.062 28.179 1.00 11.68 1259 GLY B N 1
ATOM 4838 C CA . GLY B 1 259 ? -10.006 5.643 26.808 1.00 12.01 1259 GLY B CA 1
ATOM 4839 C C . GLY B 1 259 ? -8.803 5.835 25.902 1.00 12.17 1259 GLY B C 1
ATOM 4840 O O . GLY B 1 259 ? -8.650 5.135 24.900 1.00 13.83 1259 GLY B O 1
ATOM 4841 N N . VAL B 1 260 ? -7.956 6.804 26.231 1.00 9.96 1260 VAL B N 1
ATOM 4842 C CA . VAL B 1 260 ? -6.757 7.040 25.440 1.00 9.27 1260 VAL B CA 1
ATOM 4843 C C . VAL B 1 260 ? -5.758 5.950 25.834 1.00 8.86 1260 VAL B C 1
ATOM 4844 O O . VAL B 1 260 ? -5.642 5.619 27.014 1.00 10.19 1260 VAL B O 1
ATOM 4848 N N . PRO B 1 261 ? -5.053 5.352 24.856 1.00 7.87 1261 PRO B N 1
ATOM 4849 C CA . PRO B 1 261 ? -4.078 4.305 25.186 1.00 8.25 1261 PRO B CA 1
ATOM 4850 C C . PRO B 1 261 ? -3.061 4.845 26.188 1.00 8.00 1261 PRO B C 1
ATOM 4851 O O . PRO B 1 261 ? -2.294 5.764 25.888 1.00 7.67 1261 PRO B O 1
ATOM 4855 N N . LEU B 1 262 ? -3.072 4.266 27.383 1.00 7.89 1262 LEU B N 1
ATOM 4856 C CA . LEU B 1 262 ? -2.181 4.691 28.450 1.00 7.33 1262 LEU B CA 1
ATOM 4857 C C . LEU B 1 262 ? -2.070 3.613 29.507 1.00 7.08 1262 LEU B C 1
ATOM 4858 O O . LEU B 1 262 ? -3.060 2.977 29.882 1.00 8.23 1262 LEU B O 1
ATOM 4863 N N . GLY B 1 263 ? -0.846 3.410 29.973 1.00 6.96 1263 GLY B N 1
ATOM 4864 C CA . GLY B 1 263 ? -0.585 2.436 31.011 1.00 7.77 1263 GLY B CA 1
ATOM 4865 C C . GLY B 1 263 ? 0.564 2.967 31.838 1.00 7.03 1263 GLY B C 1
ATOM 4866 O O . GLY B 1 263 ? 1.178 3.967 31.481 1.00 7.32 1263 GLY B O 1
ATOM 4867 N N . VAL B 1 264 ? 0.860 2.316 32.954 1.00 7.40 1264 VAL B N 1
ATOM 4868 C CA . VAL B 1 264 ? 1.964 2.771 33.776 1.00 7.32 1264 VAL B CA 1
ATOM 4869 C C . VAL B 1 264 ? 2.395 1.741 34.786 1.00 7.43 1264 VAL B C 1
ATOM 4870 O O . VAL B 1 264 ? 1.594 0.937 35.272 1.00 7.33 1264 VAL B O 1
ATOM 4872 N N . ALA B 1 265 ? 3.691 1.763 35.066 1.00 7.68 1265 ALA B N 1
ATOM 4873 C CA . ALA B 1 265 ? 4.277 0.915 36.084 1.00 7.52 1265 ALA B CA 1
ATOM 4874 C C . ALA B 1 265 ? 4.735 1.951 37.105 1.00 8.05 1265 ALA B C 1
ATOM 4875 O O . ALA B 1 265 ? 5.553 2.820 36.793 1.00 8.73 1265 ALA B O 1
ATOM 4877 N N . VAL B 1 266 ? 4.159 1.903 38.300 1.00 7.66 1266 VAL B N 1
ATOM 4878 C CA . VAL B 1 266 ? 4.542 2.827 39.364 1.00 8.16 1266 VAL B CA 1
ATOM 4879 C C . VAL B 1 266 ? 5.301 1.964 40.356 1.00 8.99 1266 VAL B C 1
ATOM 4880 O O . VAL B 1 266 ? 4.842 0.889 40.735 1.00 9.68 1266 VAL B O 1
ATOM 4884 N N . MET B 1 267 ? 6.469 2.437 40.772 1.00 8.76 1267 MET B N 1
ATOM 4885 C CA . MET B 1 267 ? 7.318 1.658 41.660 1.00 9.85 1267 MET B CA 1
ATOM 4886 C C . MET B 1 267 ? 7.947 2.456 42.786 1.00 10.32 1267 MET B C 1
ATOM 4887 O O . MET B 1 267 ? 7.914 3.687 42.801 1.00 9.70 1267 MET B O 1
ATOM 4892 N N . ARG B 1 268 ? 8.546 1.728 43.723 1.00 9.94 1268 ARG B N 1
ATOM 4893 C CA . ARG B 1 268 ? 9.221 2.350 44.849 1.00 10.55 1268 ARG B CA 1
ATOM 4894 C C . ARG B 1 268 ? 10.538 2.932 44.360 1.00 10.38 1268 ARG B C 1
ATOM 4895 O O . ARG B 1 268 ? 11.115 2.448 43.380 1.00 10.25 1268 ARG B O 1
ATOM 4903 N N . GLU B 1 269 ? 11.002 3.971 45.047 1.00 11.33 1269 GLU B N 1
ATOM 4904 C CA . GLU B 1 269 ? 12.230 4.670 44.685 1.00 11.46 1269 GLU B CA 1
ATOM 4905 C C . GLU B 1 269 ? 13.473 3.799 44.501 1.00 11.42 1269 GLU B C 1
ATOM 4906 O O . GLU B 1 269 ? 14.231 3.997 43.547 1.00 11.66 1269 GLU B O 1
ATOM 4908 N N . GLU B 1 270 ? 13.683 2.843 45.402 1.00 11.88 1270 GLU B N 1
ATOM 4909 C CA . GLU B 1 270 ? 14.857 1.976 45.311 1.00 12.80 1270 GLU B CA 1
ATOM 4910 C C . GLU B 1 270 ? 14.805 1.089 44.070 1.00 12.51 1270 GLU B C 1
ATOM 4911 O O . GLU B 1 270 ? 15.841 0.766 43.489 1.00 13.11 1270 GLU B O 1
ATOM 4917 N N . VAL B 1 271 ? 13.598 0.700 43.659 1.00 12.22 1271 VAL B N 1
ATOM 4918 C CA . VAL B 1 271 ? 13.444 -0.144 42.479 1.00 11.32 1271 VAL B CA 1
ATOM 4919 C C . VAL B 1 271 ? 13.812 0.636 41.220 1.00 9.79 1271 VAL B C 1
ATOM 4920 O O . VAL B 1 271 ? 14.552 0.150 40.367 1.00 10.98 1271 VAL B O 1
ATOM 4924 N N . ALA B 1 272 ? 13.295 1.853 41.116 1.00 9.67 1272 ALA B N 1
ATOM 4925 C CA . ALA B 1 272 ? 13.563 2.707 39.966 1.00 11.07 1272 ALA B CA 1
ATOM 4926 C C . ALA B 1 272 ? 15.054 3.035 39.853 1.00 11.11 1272 ALA B C 1
ATOM 4927 O O . ALA B 1 272 ? 15.619 3.048 38.765 1.00 11.58 1272 ALA B O 1
ATOM 4929 N N . ARG B 1 273 ? 15.684 3.299 40.990 1.00 11.49 1273 ARG B N 1
ATOM 4930 C CA . ARG B 1 273 ? 17.099 3.659 41.041 1.00 13.21 1273 ARG B CA 1
ATOM 4931 C C . ARG B 1 273 ? 18.041 2.590 40.469 1.00 12.97 1273 ARG B C 1
ATOM 4932 O O . ARG B 1 273 ? 19.101 2.912 39.930 1.00 13.23 1273 ARG B O 1
ATOM 4940 N N . SER B 1 274 ? 17.654 1.324 40.575 1.00 11.75 1274 SER B N 1
ATOM 4941 C CA . SER B 1 274 ? 18.484 0.230 40.082 1.00 12.50 1274 SER B CA 1
ATOM 4942 C C . SER B 1 274 ? 18.550 0.098 38.560 1.00 12.51 1274 SER B C 1
ATOM 4943 O O . SER B 1 274 ? 19.450 -0.553 38.030 1.00 14.68 1274 SER B O 1
ATOM 4946 N N . MET B 1 275 ? 17.600 0.709 37.861 1.00 12.31 1275 MET B N 1
ATOM 4947 C CA . MET B 1 275 ? 17.564 0.634 36.406 1.00 12.33 1275 MET B CA 1
ATOM 4948 C C . MET B 1 275 ? 18.644 1.495 35.756 1.00 12.97 1275 MET B C 1
ATOM 4949 O O . MET B 1 275 ? 18.688 2.709 35.957 1.00 13.38 1275 MET B O 1
ATOM 4954 N N . PRO B 1 276 ? 19.537 0.873 34.966 1.00 13.18 1276 PRO B N 1
ATOM 4955 C CA . PRO B 1 276 ? 20.606 1.619 34.294 1.00 13.48 1276 PRO B CA 1
ATOM 4956 C C . PRO B 1 276 ? 20.013 2.657 33.344 1.00 13.95 1276 PRO B C 1
ATOM 4957 O O . PRO B 1 276 ? 18.925 2.452 32.808 1.00 13.65 1276 PRO B O 1
ATOM 4961 N N . LYS B 1 277 ? 20.714 3.767 33.142 1.00 14.21 1277 LYS B N 1
ATOM 4962 C CA . LYS B 1 277 ? 20.239 4.800 32.229 1.00 15.35 1277 LYS B CA 1
ATOM 4963 C C . LYS B 1 277 ? 20.095 4.137 30.867 1.00 14.59 1277 LYS B C 1
ATOM 4964 O O . LYS B 1 277 ? 20.972 3.385 30.447 1.00 14.81 1277 LYS B O 1
ATOM 4970 N N . GLY B 1 278 ? 18.984 4.406 30.188 1.00 13.44 1278 GLY B N 1
ATOM 4971 C CA . GLY B 1 278 ? 18.747 3.823 28.878 1.00 13.49 1278 GLY B CA 1
ATOM 4972 C C . GLY B 1 278 ? 18.376 2.351 28.914 1.00 11.19 1278 GLY B C 1
ATOM 4973 O O . GLY B 1 278 ? 18.241 1.724 27.867 1.00 12.13 1278 GLY B O 1
ATOM 4974 N N . GLY B 1 279 ? 18.200 1.803 30.116 1.00 11.14 1279 GLY B N 1
ATOM 4975 C CA . GLY B 1 279 ? 17.858 0.395 30.266 1.00 10.69 1279 GLY B CA 1
ATOM 4976 C C . GLY B 1 279 ? 16.485 -0.034 29.766 1.00 10.16 1279 GLY B C 1
ATOM 4977 O O . GLY B 1 279 ? 16.251 -1.219 29.533 1.00 9.93 1279 GLY B O 1
ATOM 4978 N N . HIS B 1 280 ? 15.570 0.920 29.630 1.00 9.77 1280 HIS B N 1
ATOM 4979 C CA . HIS B 1 280 ? 14.226 0.631 29.136 1.00 9.67 1280 HIS B CA 1
ATOM 4980 C C . HIS B 1 280 ? 13.715 1.905 28.493 1.00 9.50 1280 HIS B C 1
ATOM 4981 O O . HIS B 1 280 ? 14.223 2.989 28.775 1.00 12.25 1280 HIS B O 1
ATOM 4988 N N . GLY B 1 281 ? 12.722 1.779 27.620 1.00 8.91 1281 GLY B N 1
ATOM 4989 C CA . GLY B 1 281 ? 12.196 2.950 26.950 1.00 9.63 1281 GLY B CA 1
ATOM 4990 C C . GLY B 1 281 ? 10.949 2.614 26.165 1.00 9.61 1281 GLY B C 1
ATOM 4991 O O . GLY B 1 281 ? 10.527 1.460 26.140 1.00 9.46 1281 GLY B O 1
ATOM 4992 N N . THR B 1 282 ? 10.372 3.626 25.525 1.00 9.99 1282 THR B N 1
ATOM 4993 C CA . THR B 1 282 ? 9.155 3.481 24.728 1.00 8.95 1282 THR B CA 1
ATOM 4994 C C . THR B 1 282 ? 8.920 4.805 24.013 1.00 9.44 1282 THR B C 1
ATOM 4995 O O . THR B 1 282 ? 8.950 5.858 24.642 1.00 11.84 1282 THR B O 1
ATOM 4999 N N . THR B 1 283 ? 8.689 4.757 22.703 1.00 8.10 1283 THR B N 1
ATOM 5000 C CA . THR B 1 283 ? 8.460 5.977 21.933 1.00 8.41 1283 THR B CA 1
ATOM 5001 C C . THR B 1 283 ? 7.236 6.783 22.376 1.00 8.26 1283 THR B C 1
ATOM 5002 O O . THR B 1 283 ? 7.350 7.965 22.690 1.00 8.52 1283 THR B O 1
ATOM 5006 N N . PHE B 1 284 ? 6.072 6.138 22.392 1.00 7.42 1284 PHE B N 1
ATOM 5007 C CA . PHE B 1 284 ? 4.815 6.790 22.764 1.00 7.81 1284 PHE B CA 1
ATOM 5008 C C . PHE B 1 284 ? 4.631 6.961 24.270 1.00 8.12 1284 PHE B C 1
ATOM 5009 O O . PHE B 1 284 ? 3.878 7.826 24.708 1.00 8.38 1284 PHE B O 1
ATOM 5017 N N . GLY B 1 285 ? 5.302 6.131 25.062 1.00 8.42 1285 GLY B N 1
ATOM 5018 C CA . GLY B 1 285 ? 5.159 6.227 26.506 1.00 9.19 1285 GLY B CA 1
ATOM 5019 C C . GLY B 1 285 ? 5.445 7.621 27.029 1.00 8.48 1285 GLY B C 1
ATOM 5020 O O . GLY B 1 285 ? 6.528 8.165 26.808 1.00 12.41 1285 GLY B O 1
ATOM 5021 N N . GLY B 1 286 ? 4.471 8.208 27.716 1.00 7.89 1286 GLY B N 1
ATOM 5022 C CA . GLY B 1 286 ? 4.652 9.544 28.252 1.00 8.60 1286 GLY B CA 1
ATOM 5023 C C . GLY B 1 286 ? 4.295 10.664 27.290 1.00 8.39 1286 GLY B C 1
ATOM 5024 O O . GLY B 1 286 ? 4.533 11.834 27.592 1.00 9.43 1286 GLY B O 1
ATOM 5025 N N . ASN B 1 287 ? 3.718 10.332 26.136 1.00 8.40 1287 ASN B N 1
ATOM 5026 C CA . ASN B 1 287 ? 3.360 11.368 25.169 1.00 9.04 1287 ASN B CA 1
ATOM 5027 C C . ASN B 1 287 ? 2.351 12.325 25.804 1.00 8.91 1287 ASN B C 1
ATOM 5028 O O . ASN B 1 287 ? 1.485 11.909 26.572 1.00 8.86 1287 ASN B O 1
ATOM 5033 N N . PRO B 1 288 ? 2.455 13.627 25.493 1.00 9.86 1288 PRO B N 1
ATOM 5034 C CA . PRO B 1 288 ? 1.548 14.627 26.064 1.00 9.95 1288 PRO B CA 1
ATOM 5035 C C . PRO B 1 288 ? 0.039 14.419 25.939 1.00 9.79 1288 PRO B C 1
ATOM 5036 O O . PRO B 1 288 ? -0.703 14.818 26.834 1.00 9.26 1288 PRO B O 1
ATOM 5040 N N . LEU B 1 289 ? -0.420 13.795 24.857 1.00 9.83 1289 LEU B N 1
ATOM 5041 C CA . LEU B 1 289 ? -1.855 13.567 24.689 1.00 9.93 1289 LEU B CA 1
ATOM 5042 C C . LEU B 1 289 ? -2.352 12.598 25.754 1.00 9.60 1289 LEU B C 1
ATOM 5043 O O . LEU B 1 289 ? -3.336 12.870 26.443 1.00 9.77 1289 LEU B O 1
ATOM 5048 N N . ALA B 1 290 ? -1.664 11.468 25.890 1.00 9.08 1290 ALA B N 1
ATOM 5049 C CA . ALA B 1 290 ? -2.041 10.467 26.880 1.00 8.05 1290 ALA B CA 1
ATOM 5050 C C . ALA B 1 290 ? -1.861 11.014 28.296 1.00 7.95 1290 ALA B C 1
ATOM 5051 O O . ALA B 1 290 ? -2.639 10.698 29.192 1.00 7.69 1290 ALA B O 1
ATOM 5053 N N . MET B 1 291 ? -0.835 11.832 28.503 1.00 8.58 1291 MET B N 1
ATOM 5054 C CA . MET B 1 291 ? -0.613 12.409 29.824 1.00 8.68 1291 MET B CA 1
ATOM 5055 C C . MET B 1 291 ? -1.787 13.326 30.184 1.00 9.07 1291 MET B C 1
ATOM 5056 O O . MET B 1 291 ? -2.309 13.272 31.300 1.00 7.91 1291 MET B O 1
ATOM 5061 N N . ALA B 1 292 ? -2.209 14.160 29.236 1.00 8.73 1292 ALA B N 1
ATOM 5062 C CA . ALA B 1 292 ? -3.325 15.072 29.467 1.00 8.81 1292 ALA B CA 1
ATOM 5063 C C . ALA B 1 292 ? -4.603 14.289 29.779 1.00 8.32 1292 ALA B C 1
ATOM 5064 O O . ALA B 1 292 ? -5.371 14.660 30.668 1.00 9.27 1292 ALA B O 1
ATOM 5066 N N . ALA B 1 293 ? -4.825 13.201 29.047 1.00 8.61 1293 ALA B N 1
ATOM 5067 C CA . ALA B 1 293 ? -6.003 12.367 29.260 1.00 8.90 1293 ALA B CA 1
ATOM 5068 C C . ALA B 1 293 ? -5.945 11.707 30.640 1.00 8.34 1293 ALA B C 1
ATOM 5069 O O . ALA B 1 293 ? -6.950 11.641 31.348 1.00 8.36 1293 ALA B O 1
ATOM 5071 N N . GLY B 1 294 ? -4.760 11.225 31.014 1.00 7.93 1294 GLY B N 1
ATOM 5072 C CA . GLY B 1 294 ? -4.582 10.587 32.310 1.00 7.75 1294 GLY B CA 1
ATOM 5073 C C . GLY B 1 294 ? -4.865 11.537 33.459 1.00 8.10 1294 GLY B C 1
ATOM 5074 O O . GLY B 1 294 ? -5.517 11.169 34.433 1.00 7.81 1294 GLY B O 1
ATOM 5075 N N . VAL B 1 295 ? -4.365 12.763 33.349 1.00 9.00 1295 VAL B N 1
ATOM 5076 C CA . VAL B 1 295 ? -4.598 13.767 34.381 1.00 9.90 1295 VAL B CA 1
ATOM 5077 C C . VAL B 1 295 ? -6.106 14.002 34.511 1.00 9.95 1295 VAL B C 1
ATOM 5078 O O . VAL B 1 295 ? -6.649 14.008 35.611 1.00 10.16 1295 VAL B O 1
ATOM 5082 N N . ALA B 1 296 ? -6.781 14.190 33.379 1.00 9.62 1296 ALA B N 1
ATOM 5083 C CA . ALA B 1 296 ? -8.218 14.427 33.389 1.00 9.20 1296 ALA B CA 1
ATOM 5084 C C . ALA B 1 296 ? -8.985 13.240 33.975 1.00 9.13 1296 ALA B C 1
ATOM 5085 O O . ALA B 1 296 ? -9.917 13.418 34.755 1.00 9.87 1296 ALA B O 1
ATOM 5087 N N . ALA B 1 297 ? -8.584 12.028 33.606 1.00 9.33 1297 ALA B N 1
ATOM 5088 C CA . ALA B 1 297 ? -9.246 10.822 34.094 1.00 9.30 1297 ALA B CA 1
ATOM 5089 C C . ALA B 1 297 ? -9.135 10.695 35.611 1.00 8.86 1297 ALA B C 1
ATOM 5090 O O . ALA B 1 297 ? -10.118 10.414 36.301 1.00 9.38 1297 ALA B O 1
ATOM 5092 N N . ILE B 1 298 ? -7.925 10.895 36.124 1.00 9.25 1298 ILE B N 1
ATOM 5093 C CA . ILE B 1 298 ? -7.688 10.805 37.557 1.00 9.13 1298 ILE B CA 1
ATOM 5094 C C . ILE B 1 298 ? -8.420 11.929 38.297 1.00 9.90 1298 ILE B C 1
ATOM 5095 O O . ILE B 1 298 ? -9.044 11.685 39.330 1.00 10.50 1298 ILE B O 1
ATOM 5100 N N . ARG B 1 299 ? -8.366 13.147 37.761 1.00 10.31 1299 ARG B N 1
ATOM 5101 C CA . ARG B 1 299 ? -9.048 14.270 38.403 1.00 10.98 1299 ARG B CA 1
ATOM 5102 C C . ARG B 1 299 ? -10.550 14.003 38.481 1.00 11.48 1299 ARG B C 1
ATOM 5103 O O . ARG B 1 299 ? -11.192 14.323 39.479 1.00 12.90 1299 ARG B O 1
ATOM 5111 N N . TYR B 1 300 ? -11.107 13.404 37.433 1.00 11.51 1300 TYR B N 1
ATOM 5112 C CA . TYR B 1 300 ? -12.533 13.094 37.426 1.00 11.57 1300 TYR B CA 1
ATOM 5113 C C . TYR B 1 300 ? -12.850 11.999 38.444 1.00 11.41 1300 TYR B C 1
ATOM 5114 O O . TYR B 1 300 ? -13.845 12.076 39.166 1.00 11.47 1300 TYR B O 1
ATOM 5123 N N . LEU B 1 301 ? -12.011 10.969 38.481 1.00 11.86 1301 LEU B N 1
ATOM 5124 C CA . LEU B 1 301 ? -12.196 9.863 39.412 1.00 11.82 1301 LEU B CA 1
ATOM 5125 C C . LEU B 1 301 ? -12.187 10.373 40.850 1.00 11.84 1301 LEU B C 1
ATOM 5126 O O . LEU B 1 301 ? -13.026 9.988 41.665 1.00 12.15 1301 LEU B O 1
ATOM 5131 N N . GLU B 1 302 ? -11.227 11.242 41.148 1.00 12.49 1302 GLU B N 1
ATOM 5132 C CA . GLU B 1 302 ? -11.080 11.809 42.481 1.00 13.86 1302 GLU B CA 1
ATOM 5133 C C . GLU B 1 302 ? -12.246 12.699 42.900 1.00 14.93 1302 GLU B C 1
ATOM 5134 O O . GLU B 1 302 ? -12.799 12.535 43.991 1.00 16.51 1302 GLU B O 1
ATOM 5140 N N . ARG B 1 303 ? -12.617 13.635 42.032 1.00 16.10 1303 ARG B N 1
ATOM 5141 C CA . ARG B 1 303 ? -13.705 14.565 42.328 1.00 17.20 1303 ARG B CA 1
ATOM 5142 C C . ARG B 1 303 ? -15.030 13.866 42.580 1.00 18.19 1303 ARG B C 1
ATOM 5143 O O . ARG B 1 303 ? -15.763 14.208 43.513 1.00 18.78 1303 ARG B O 1
ATOM 5151 N N . THR B 1 304 ? -15.341 12.883 41.748 1.00 16.81 1304 THR B N 1
ATOM 5152 C CA . THR B 1 304 ? -16.591 12.158 41.872 1.00 17.08 1304 THR B CA 1
ATOM 5153 C C . THR B 1 304 ? -16.519 11.005 42.865 1.00 16.78 1304 THR B C 1
ATOM 5154 O O . THR B 1 304 ? -17.549 10.467 43.254 1.00 17.14 1304 THR B O 1
ATOM 5158 N N . ARG B 1 305 ? -15.306 10.638 43.280 1.00 16.95 1305 ARG B N 1
ATOM 5159 C CA . ARG B 1 305 ? -15.129 9.512 44.197 1.00 17.27 1305 ARG B CA 1
ATOM 5160 C C . ARG B 1 305 ? -15.949 8.367 43.604 1.00 17.44 1305 ARG B C 1
ATOM 5161 O O . ARG B 1 305 ? -16.648 7.638 44.308 1.00 17.99 1305 ARG B O 1
ATOM 5169 N N . LEU B 1 306 ? -15.826 8.215 42.287 1.00 17.30 1306 LEU B N 1
ATOM 5170 C CA . LEU B 1 306 ? -16.576 7.220 41.536 1.00 16.48 1306 LEU B CA 1
ATOM 5171 C C . LEU B 1 306 ? -16.539 5.793 42.077 1.00 15.54 1306 LEU B C 1
ATOM 5172 O O . LEU B 1 306 ? -17.457 5.016 41.839 1.00 15.48 1306 LEU B O 1
ATOM 5177 N N . TRP B 1 307 ? -15.487 5.442 42.807 1.00 15.32 1307 TRP B N 1
ATOM 5178 C CA . TRP B 1 307 ? -15.397 4.099 43.362 1.00 15.59 1307 TRP B CA 1
ATOM 5179 C C . TRP B 1 307 ? -16.522 3.820 44.359 1.00 16.11 1307 TRP B C 1
ATOM 5180 O O . TRP B 1 307 ? -16.931 2.675 44.533 1.00 16.08 1307 TRP B O 1
ATOM 5191 N N . GLU B 1 308 ? -17.019 4.866 45.014 1.00 17.04 1308 GLU B N 1
ATOM 5192 C CA . GLU B 1 308 ? -18.101 4.695 45.975 1.00 18.85 1308 GLU B CA 1
ATOM 5193 C C . GLU B 1 308 ? -19.335 4.211 45.219 1.00 18.62 1308 GLU B C 1
ATOM 5194 O O . GLU B 1 308 ? -20.158 3.461 45.748 1.00 18.96 1308 GLU B O 1
ATOM 5200 N N . ARG B 1 309 ? -19.444 4.634 43.966 1.00 18.41 1309 ARG B N 1
ATOM 5201 C CA . ARG B 1 309 ? -20.564 4.247 43.128 1.00 18.69 1309 ARG B CA 1
ATOM 5202 C C . ARG B 1 309 ? -20.499 2.746 42.862 1.00 17.68 1309 ARG B C 1
ATOM 5203 O O . ARG B 1 309 ? -21.507 2.045 42.928 1.00 18.25 1309 ARG B O 1
ATOM 5211 N N . ALA B 1 310 ? -19.302 2.243 42.579 1.00 16.56 1310 ALA B N 1
ATOM 5212 C CA . ALA B 1 310 ? -19.141 0.820 42.324 1.00 15.41 1310 ALA B CA 1
ATOM 5213 C C . ALA B 1 310 ? -19.335 0.017 43.614 1.00 14.87 1310 ALA B C 1
ATOM 5214 O O . ALA B 1 310 ? -19.809 -1.121 43.584 1.00 14.96 1310 ALA B O 1
ATOM 5216 N N . ALA B 1 311 ? -18.957 0.615 44.742 1.00 15.32 1311 ALA B N 1
ATOM 5217 C CA . ALA B 1 311 ? -19.090 -0.041 46.038 1.00 15.83 1311 ALA B CA 1
ATOM 5218 C C . ALA B 1 311 ? -20.557 -0.210 46.428 1.00 16.57 1311 ALA B C 1
ATOM 5219 O O . ALA B 1 311 ? -20.908 -1.138 47.160 1.00 16.97 1311 ALA B O 1
ATOM 5221 N N . GLU B 1 312 ? -21.407 0.688 45.936 1.00 16.82 1312 GLU B N 1
ATOM 5222 C CA . GLU B 1 312 ? -22.842 0.637 46.218 1.00 18.56 1312 GLU B CA 1
ATOM 5223 C C . GLU B 1 312 ? -23.594 -0.203 45.187 1.00 18.38 1312 GLU B C 1
ATOM 5224 O O . GLU B 1 312 ? -24.301 -1.154 45.531 1.00 19.05 1312 GLU B O 1
ATOM 5230 N N . LEU B 1 313 ? -23.448 0.151 43.915 1.00 17.60 1313 LEU B N 1
ATOM 5231 C CA . LEU B 1 313 ? -24.146 -0.578 42.866 1.00 17.84 1313 LEU B CA 1
ATOM 5232 C C . LEU B 1 313 ? -23.652 -2.008 42.675 1.00 17.77 1313 LEU B C 1
ATOM 5233 O O . LEU B 1 313 ? -24.424 -2.886 42.300 1.00 17.45 1313 LEU B O 1
ATOM 5238 N N . GLY B 1 314 ? -22.370 -2.247 42.937 1.00 17.42 1314 GLY B N 1
ATOM 5239 C CA . GLY B 1 314 ? -21.828 -3.585 42.777 1.00 17.13 1314 GLY B CA 1
ATOM 5240 C C . GLY B 1 314 ? -22.576 -4.633 43.581 1.00 16.84 1314 GLY B C 1
ATOM 5241 O O . GLY B 1 314 ? -23.112 -5.584 43.008 1.00 15.86 1314 GLY B O 1
ATOM 5242 N N . PRO B 1 315 ? -22.617 -4.497 44.917 1.00 17.36 1315 PRO B N 1
ATOM 5243 C CA . PRO B 1 315 ? -23.318 -5.458 45.774 1.00 17.66 1315 PRO B CA 1
ATOM 5244 C C . PRO B 1 315 ? -24.792 -5.577 45.392 1.00 17.49 1315 PRO B C 1
ATOM 5245 O O . PRO B 1 315 ? -25.338 -6.676 45.316 1.00 18.36 1315 PRO B O 1
ATOM 5249 N N . TRP B 1 316 ? -25.424 -4.437 45.141 1.00 17.05 1316 TRP B N 1
ATOM 5250 C CA . TRP B 1 316 ? -26.837 -4.407 44.774 1.00 16.67 1316 TRP B CA 1
ATOM 5251 C C . TRP B 1 316 ? -27.093 -5.242 43.524 1.00 16.10 1316 TRP B C 1
ATOM 5252 O O . TRP B 1 316 ? -27.983 -6.095 43.495 1.00 15.24 1316 TRP B O 1
ATOM 5263 N N . PHE B 1 317 ? -26.303 -4.976 42.489 1.00 14.29 1317 PHE B N 1
ATOM 5264 C CA . PHE B 1 317 ? -26.414 -5.676 41.216 1.00 13.04 1317 PHE B CA 1
ATOM 5265 C C . PHE B 1 317 ? -26.163 -7.172 41.386 1.00 12.11 1317 PHE B C 1
ATOM 5266 O O . PHE B 1 317 ? -26.913 -8.000 40.862 1.00 12.59 1317 PHE B O 1
ATOM 5274 N N . MET B 1 318 ? -25.121 -7.528 42.132 1.00 13.17 1318 MET B N 1
ATOM 5275 C CA . MET B 1 318 ? -24.826 -8.938 42.338 1.00 14.01 1318 MET B CA 1
ATOM 5276 C C . MET B 1 318 ? -25.950 -9.643 43.098 1.00 14.26 1318 MET B C 1
ATOM 5277 O O . MET B 1 318 ? -26.269 -10.793 42.802 1.00 14.67 1318 MET B O 1
ATOM 5282 N N . GLU B 1 319 ? -26.549 -8.950 44.065 1.00 15.19 1319 GLU B N 1
ATOM 5283 C CA . GLU B 1 319 ? -27.653 -9.514 44.843 1.00 16.38 1319 GLU B CA 1
ATOM 5284 C C . GLU B 1 319 ? -28.858 -9.764 43.929 1.00 15.35 1319 GLU B C 1
ATOM 5285 O O . GLU B 1 319 ? -29.530 -10.788 44.041 1.00 15.47 1319 GLU B O 1
ATOM 5291 N N . LYS B 1 320 ? -29.131 -8.823 43.026 1.00 14.45 1320 LYS B N 1
ATOM 5292 C CA . LYS B 1 320 ? -30.250 -8.960 42.095 1.00 13.68 1320 LYS B CA 1
ATOM 5293 C C . LYS B 1 320 ? -30.035 -10.159 41.177 1.00 12.86 1320 LYS B C 1
ATOM 5294 O O . LYS B 1 320 ? -30.962 -10.918 40.902 1.00 13.68 1320 LYS B O 1
ATOM 5296 N N . LEU B 1 321 ? -28.805 -10.335 40.703 1.00 12.81 1321 LEU B N 1
ATOM 5297 C CA . LEU B 1 321 ? -28.500 -11.459 39.830 1.00 13.09 1321 LEU B CA 1
ATOM 5298 C C . LEU B 1 321 ? -28.674 -12.789 40.563 1.00 14.34 1321 LEU B C 1
ATOM 5299 O O . LEU B 1 321 ? -29.178 -13.756 39.990 1.00 14.68 1321 LEU B O 1
ATOM 5304 N N . ARG B 1 322 ? -28.262 -12.835 41.828 1.00 16.05 1322 ARG B N 1
ATOM 5305 C CA . ARG B 1 322 ? -28.391 -14.054 42.629 1.00 17.17 1322 ARG B CA 1
ATOM 5306 C C . ARG B 1 322 ? -29.848 -14.432 42.863 1.00 16.93 1322 ARG B C 1
ATOM 5307 O O . ARG B 1 322 ? -30.189 -15.614 42.940 1.00 18.40 1322 ARG B O 1
ATOM 5315 N N . ALA B 1 323 ? -30.692 -13.415 42.982 1.00 15.80 1323 ALA B N 1
ATOM 5316 C CA . ALA B 1 323 ? -32.115 -13.605 43.235 1.00 15.66 1323 ALA B CA 1
ATOM 5317 C C . ALA B 1 323 ? -32.932 -13.994 42.007 1.00 15.79 1323 ALA B C 1
ATOM 5318 O O . ALA B 1 323 ? -34.136 -14.213 42.110 1.00 17.00 1323 ALA B O 1
ATOM 5320 N N . ILE B 1 324 ? -32.298 -14.066 40.842 1.00 13.66 1324 ILE B N 1
ATOM 5321 C CA . ILE B 1 324 ? -33.026 -14.462 39.644 1.00 13.68 1324 ILE B CA 1
ATOM 5322 C C . ILE B 1 324 ? -33.435 -15.919 39.834 1.00 14.94 1324 ILE B C 1
ATOM 5323 O O . ILE B 1 324 ? -32.595 -16.778 40.091 1.00 13.60 1324 ILE B O 1
ATOM 5328 N N . PRO B 1 325 ? -34.742 -16.215 39.723 1.00 15.78 1325 PRO B N 1
ATOM 5329 C CA . PRO B 1 325 ? -35.225 -17.585 39.894 1.00 17.35 1325 PRO B CA 1
ATOM 5330 C C . PRO B 1 325 ? -34.919 -18.488 38.711 1.00 17.41 1325 PRO B C 1
ATOM 5331 O O . PRO B 1 325 ? -35.823 -18.950 38.006 1.00 19.28 1325 PRO B O 1
ATOM 5335 N N . SER B 1 326 ? -33.634 -18.739 38.494 1.00 16.77 1326 SER B N 1
ATOM 5336 C CA . SER B 1 326 ? -33.208 -19.603 37.409 1.00 15.75 1326 SER B CA 1
ATOM 5337 C C . SER B 1 326 ? -32.317 -20.708 37.938 1.00 15.58 1326 SER B C 1
ATOM 5338 O O . SER B 1 326 ? -31.284 -20.438 38.548 1.00 15.61 1326 SER B O 1
ATOM 5341 N N . PRO B 1 327 ? -32.702 -21.969 37.709 1.00 14.94 1327 PRO B N 1
ATOM 5342 C CA . PRO B 1 327 ? -31.896 -23.098 38.179 1.00 15.37 1327 PRO B CA 1
ATOM 5343 C C . PRO B 1 327 ? -30.613 -23.265 37.349 1.00 14.81 1327 PRO B C 1
ATOM 5344 O O . PRO B 1 327 ? -29.878 -24.237 37.526 1.00 15.73 1327 PRO B O 1
ATOM 5348 N N . LYS B 1 328 ? -30.354 -22.316 36.446 1.00 14.55 1328 LYS B N 1
ATOM 5349 C CA . LYS B 1 328 ? -29.162 -22.356 35.593 1.00 13.74 1328 LYS B CA 1
ATOM 5350 C C . LYS B 1 328 ? -27.997 -21.570 36.189 1.00 13.18 1328 LYS B C 1
ATOM 5351 O O . LYS B 1 328 ? -26.869 -21.660 35.703 1.00 13.07 1328 LYS B O 1
ATOM 5357 N N . ILE B 1 329 ? -28.270 -20.799 37.237 1.00 12.45 1329 ILE B N 1
ATOM 5358 C CA . ILE B 1 329 ? -27.245 -19.982 37.880 1.00 12.78 1329 ILE B CA 1
ATOM 5359 C C . ILE B 1 329 ? -26.474 -20.752 38.953 1.00 12.83 1329 ILE B C 1
ATOM 5360 O O . ILE B 1 329 ? -27.064 -21.326 39.873 1.00 13.14 1329 ILE B O 1
ATOM 5365 N N . ARG B 1 330 ? -25.148 -20.764 38.816 1.00 12.41 1330 ARG B N 1
ATOM 5366 C CA . ARG B 1 330 ? -24.264 -21.454 39.756 1.00 12.02 1330 ARG B CA 1
ATOM 5367 C C . ARG B 1 330 ? -23.767 -20.508 40.848 1.00 13.20 1330 ARG B C 1
ATOM 5368 O O . ARG B 1 330 ? -23.796 -20.845 42.035 1.00 15.04 1330 ARG B O 1
ATOM 5376 N N . GLU B 1 331 ? -23.310 -19.326 40.449 1.00 11.83 1331 GLU B N 1
ATOM 5377 C CA . GLU B 1 331 ? -22.812 -18.344 41.406 1.00 12.68 1331 GLU B CA 1
ATOM 5378 C C . GLU B 1 331 ? -22.615 -16.965 40.791 1.00 12.21 1331 GLU B C 1
ATOM 5379 O O . GLU B 1 331 ? -22.431 -16.831 39.583 1.00 11.91 1331 GLU B O 1
ATOM 5385 N N . VAL B 1 332 ? -22.678 -15.946 41.639 1.00 11.83 1332 VAL B N 1
ATOM 5386 C CA . VAL B 1 332 ? -22.429 -14.568 41.235 1.00 13.09 1332 VAL B CA 1
ATOM 5387 C C . VAL B 1 332 ? -21.274 -14.155 42.142 1.00 13.73 1332 VAL B C 1
ATOM 5388 O O . VAL B 1 332 ? -21.332 -14.345 43.360 1.00 14.20 1332 VAL B O 1
ATOM 5392 N N . ARG B 1 333 ? -20.209 -13.626 41.556 1.00 13.54 1333 ARG B N 1
ATOM 5393 C CA . ARG B 1 333 ? -19.067 -13.219 42.356 1.00 14.85 1333 ARG B CA 1
ATOM 5394 C C . ARG B 1 333 ? -18.396 -11.984 41.798 1.00 14.55 1333 ARG B C 1
ATOM 5395 O O . ARG B 1 333 ? -18.782 -11.471 40.747 1.00 14.23 1333 ARG B O 1
ATOM 5403 N N . GLY B 1 334 ? -17.387 -11.511 42.520 1.00 15.10 1334 GLY B N 1
ATOM 5404 C CA . GLY B 1 334 ? -16.655 -10.331 42.101 1.00 15.24 1334 GLY B CA 1
ATOM 5405 C C . GLY B 1 334 ? -16.558 -9.286 43.197 1.00 15.71 1334 GLY B C 1
ATOM 5406 O O . GLY B 1 334 ? -16.868 -9.555 44.362 1.00 17.30 1334 GLY B O 1
ATOM 5407 N N . MET B 1 335 ? -16.120 -8.091 42.819 1.00 14.88 1335 MET B N 1
ATOM 5408 C CA . MET B 1 335 ? -15.974 -6.972 43.744 1.00 15.15 1335 MET B CA 1
ATOM 5409 C C . MET B 1 335 ? -16.373 -5.696 43.024 1.00 14.67 1335 MET B C 1
ATOM 5410 O O . MET B 1 335 ? -15.963 -5.478 41.887 1.00 14.09 1335 MET B O 1
ATOM 5415 N N . GLY B 1 336 ? -17.143 -4.844 43.690 1.00 13.81 1336 GLY B N 1
ATOM 5416 C CA . GLY B 1 336 ? -17.566 -3.606 43.060 1.00 13.19 1336 GLY B CA 1
ATOM 5417 C C . GLY B 1 336 ? -18.279 -3.925 41.759 1.00 12.51 1336 GLY B C 1
ATOM 5418 O O . GLY B 1 336 ? -19.122 -4.817 41.721 1.00 12.32 1336 GLY B O 1
ATOM 5419 N N . LEU B 1 337 ? -17.941 -3.219 40.683 1.00 11.52 1337 LEU B N 1
ATOM 5420 C CA . LEU B 1 337 ? -18.586 -3.486 39.406 1.00 11.83 1337 LEU B CA 1
ATOM 5421 C C . LEU B 1 337 ? -17.770 -4.377 38.476 1.00 10.75 1337 LEU B C 1
ATOM 5422 O O . LEU B 1 337 ? -17.837 -4.252 37.252 1.00 10.84 1337 LEU B O 1
ATOM 5427 N N . MET B 1 338 ? -16.986 -5.268 39.075 1.00 11.45 1338 MET B N 1
ATOM 5428 C CA . MET B 1 338 ? -16.217 -6.251 38.326 1.00 11.01 1338 MET B CA 1
ATOM 5429 C C . MET B 1 338 ? -17.013 -7.490 38.712 1.00 11.94 1338 MET B C 1
ATOM 5430 O O . MET B 1 338 ? -16.777 -8.093 39.758 1.00 11.56 1338 MET B O 1
ATOM 5435 N N . VAL B 1 339 ? -17.970 -7.855 37.866 1.00 11.56 1339 VAL B N 1
ATOM 5436 C CA . VAL B 1 339 ? -18.868 -8.961 38.165 1.00 11.62 1339 VAL B CA 1
ATOM 5437 C C . VAL B 1 339 ? -18.823 -10.181 37.262 1.00 11.52 1339 VAL B C 1
ATOM 5438 O O . VAL B 1 339 ? -18.666 -10.076 36.043 1.00 11.16 1339 VAL B O 1
ATOM 5442 N N . GLY B 1 340 ? -18.977 -11.346 37.881 1.00 11.37 1340 GLY B N 1
ATOM 5443 C CA . GLY B 1 340 ? -18.982 -12.589 37.143 1.00 11.05 1340 GLY B CA 1
ATOM 5444 C C . GLY B 1 340 ? -20.193 -13.426 37.507 1.00 11.46 1340 GLY B C 1
ATOM 5445 O O . GLY B 1 340 ? -20.462 -13.665 38.687 1.00 12.18 1340 GLY B O 1
ATOM 5446 N N . LEU B 1 341 ? -20.935 -13.849 36.490 1.00 10.93 1341 LEU B N 1
ATOM 5447 C CA . LEU B 1 341 ? -22.112 -14.684 36.685 1.00 10.71 1341 LEU B CA 1
ATOM 5448 C C . LEU B 1 341 ? -21.781 -16.049 36.101 1.00 10.71 1341 LEU B C 1
ATOM 5449 O O . LEU B 1 341 ? -21.676 -16.202 34.884 1.00 10.94 1341 LEU B O 1
ATOM 5454 N N . GLU B 1 342 ? -21.592 -17.041 36.965 1.00 11.18 1342 GLU B N 1
ATOM 5455 C CA . GLU B 1 342 ? -21.277 -18.378 36.492 1.00 11.87 1342 GLU B CA 1
ATOM 5456 C C . GLU B 1 342 ? -22.557 -19.191 36.377 1.00 11.25 1342 GLU B C 1
ATOM 5457 O O . GLU B 1 342 ? -23.388 -19.194 37.293 1.00 11.81 1342 GLU B O 1
ATOM 5463 N N . LEU B 1 343 ? -22.715 -19.858 35.238 1.00 10.94 1343 LEU B N 1
ATOM 5464 C CA . LEU B 1 343 ? -23.884 -20.686 34.972 1.00 11.27 1343 LEU B CA 1
ATOM 5465 C C . LEU B 1 343 ? -23.494 -22.153 35.097 1.00 11.81 1343 LEU B C 1
ATOM 5466 O O . LEU B 1 343 ? -22.307 -22.482 35.167 1.00 12.04 1343 LEU B O 1
ATOM 5471 N N . LYS B 1 344 ? -24.490 -23.033 35.131 1.00 12.52 1344 LYS B N 1
ATOM 5472 C CA . LYS B 1 344 ? -24.238 -24.467 35.226 1.00 14.28 1344 LYS B CA 1
ATOM 5473 C C . LYS B 1 344 ? -24.070 -25.039 33.821 1.00 14.62 1344 LYS B C 1
ATOM 5474 O O . LYS B 1 344 ? -24.044 -26.253 33.633 1.00 16.37 1344 LYS B O 1
ATOM 5480 N N . GLU B 1 345 ? -23.947 -24.151 32.841 1.00 14.79 1345 GLU B N 1
ATOM 5481 C CA . GLU B 1 345 ? -23.787 -24.560 31.451 1.00 14.69 1345 GLU B CA 1
ATOM 5482 C C . GLU B 1 345 ? -23.059 -23.481 30.650 1.00 13.70 1345 GLU B C 1
ATOM 5483 O O . GLU B 1 345 ? -22.721 -22.424 31.183 1.00 13.39 1345 GLU B O 1
ATOM 5489 N N . LYS B 1 346 ? -22.823 -23.758 29.369 1.00 14.35 1346 LYS B N 1
ATOM 5490 C CA . LYS B 1 346 ? -22.120 -22.823 28.491 1.00 14.16 1346 LYS B CA 1
ATOM 5491 C C . LYS B 1 346 ? -22.815 -21.461 28.431 1.00 13.43 1346 LYS B C 1
ATOM 5492 O O . LYS B 1 346 ? -24.023 -21.376 28.207 1.00 13.14 1346 LYS B O 1
ATOM 5494 N N . ALA B 1 347 ? -22.041 -20.398 28.617 1.00 13.16 1347 ALA B N 1
ATOM 5495 C CA . ALA B 1 347 ? -22.579 -19.038 28.619 1.00 12.65 1347 ALA B CA 1
ATOM 5496 C C . ALA B 1 347 ? -22.684 -18.367 27.255 1.00 12.56 1347 ALA B C 1
ATOM 5497 O O . ALA B 1 347 ? -23.486 -17.456 27.080 1.00 12.22 1347 ALA B O 1
ATOM 5499 N N . ALA B 1 348 ? -21.879 -18.811 26.296 1.00 12.54 1348 ALA B N 1
ATOM 5500 C CA . ALA B 1 348 ? -21.875 -18.212 24.962 1.00 13.00 1348 ALA B CA 1
ATOM 5501 C C . ALA B 1 348 ? -23.254 -17.930 24.360 1.00 12.43 1348 ALA B C 1
ATOM 5502 O O . ALA B 1 348 ? -23.521 -16.810 23.916 1.00 11.36 1348 ALA B O 1
ATOM 5504 N N . PRO B 1 349 ? -24.148 -18.938 24.330 1.00 13.17 1349 PRO B N 1
ATOM 5505 C CA . PRO B 1 349 ? -25.487 -18.732 23.762 1.00 12.58 1349 PRO B CA 1
ATOM 5506 C C . PRO B 1 349 ? -26.277 -17.602 24.417 1.00 12.24 1349 PRO B C 1
ATOM 5507 O O . PRO B 1 349 ? -26.990 -16.860 23.742 1.00 11.96 1349 PRO B O 1
ATOM 5511 N N . TYR B 1 350 ? -26.150 -17.478 25.733 1.00 11.21 1350 TYR B N 1
ATOM 5512 C CA . TYR B 1 350 ? -26.869 -16.448 26.469 1.00 10.74 1350 TYR B CA 1
ATOM 5513 C C . TYR B 1 350 ? -26.295 -15.054 26.240 1.00 11.14 1350 TYR B C 1
ATOM 5514 O O . TYR B 1 350 ? -27.032 -14.068 26.224 1.00 11.74 1350 TYR B O 1
ATOM 5523 N N . ILE B 1 351 ? -24.982 -14.964 26.057 1.00 11.87 1351 ILE B N 1
ATOM 5524 C CA . ILE B 1 351 ? -24.361 -13.674 25.795 1.00 12.10 1351 ILE B CA 1
ATOM 5525 C C . ILE B 1 351 ? -24.824 -13.186 24.420 1.00 11.91 1351 ILE B C 1
ATOM 5526 O O . ILE B 1 351 ? -25.113 -12.005 24.237 1.00 10.77 1351 ILE B O 1
ATOM 5531 N N . ALA B 1 352 ? -24.910 -14.106 23.462 1.00 11.44 1352 ALA B N 1
ATOM 5532 C CA . ALA B 1 352 ? -25.359 -13.761 22.117 1.00 11.05 1352 ALA B CA 1
ATOM 5533 C C . ALA B 1 352 ? -26.814 -13.286 22.171 1.00 11.64 1352 ALA B C 1
ATOM 5534 O O . ALA B 1 352 ? -27.170 -12.276 21.562 1.00 12.15 1352 ALA B O 1
ATOM 5536 N N . ARG B 1 353 ? -27.658 -14.003 22.910 1.00 10.66 1353 ARG B N 1
ATOM 5537 C CA . ARG B 1 353 ? -29.054 -13.604 23.021 1.00 11.82 1353 ARG B CA 1
ATOM 5538 C C . ARG B 1 353 ? -29.198 -12.278 23.752 1.00 10.46 1353 ARG B C 1
ATOM 5539 O O . ARG B 1 353 ? -30.094 -11.498 23.443 1.00 10.63 1353 ARG B O 1
ATOM 5547 N N . LEU B 1 354 ? -28.326 -12.014 24.724 1.00 9.62 1354 LEU B N 1
ATOM 5548 C CA . LEU B 1 354 ? -28.385 -10.742 25.436 1.00 9.59 1354 LEU B CA 1
ATOM 5549 C C . LEU B 1 354 ? -28.157 -9.594 24.450 1.00 8.91 1354 LEU B C 1
ATOM 5550 O O . LEU B 1 354 ? -28.812 -8.555 24.517 1.00 8.29 1354 LEU B O 1
ATOM 5555 N N . GLU B 1 355 ? -27.218 -9.782 23.532 1.00 8.86 1355 GLU B N 1
ATOM 5556 C CA . GLU B 1 355 ? -26.916 -8.756 22.547 1.00 9.11 1355 GLU B CA 1
ATOM 5557 C C . GLU B 1 355 ? -28.009 -8.640 21.484 1.00 9.55 1355 GLU B C 1
ATOM 5558 O O . GLU B 1 355 ? -28.556 -7.565 21.251 1.00 9.93 1355 GLU B O 1
ATOM 5564 N N . LYS B 1 356 ? -28.324 -9.762 20.857 1.00 10.10 1356 LYS B N 1
ATOM 5565 C CA . LYS B 1 356 ? -29.310 -9.800 19.784 1.00 11.27 1356 LYS B CA 1
ATOM 5566 C C . LYS B 1 356 ? -30.751 -9.495 20.175 1.00 11.74 1356 LYS B C 1
ATOM 5567 O O . LYS B 1 356 ? -31.442 -8.771 19.461 1.00 12.42 1356 LYS B O 1
ATOM 5573 N N . GLU B 1 357 ? -31.205 -10.044 21.298 1.00 12.00 1357 GLU B N 1
ATOM 5574 C CA . GLU B 1 357 ? -32.584 -9.843 21.737 1.00 12.48 1357 GLU B CA 1
ATOM 5575 C C . GLU B 1 357 ? -32.802 -8.716 22.741 1.00 12.09 1357 GLU B C 1
ATOM 5576 O O . GLU B 1 357 ? -33.863 -8.095 22.767 1.00 13.99 1357 GLU B O 1
ATOM 5582 N N . HIS B 1 358 ? -31.800 -8.428 23.563 1.00 10.03 1358 HIS B N 1
ATOM 5583 C CA . HIS B 1 358 ? -31.969 -7.395 24.577 1.00 9.68 1358 HIS B CA 1
ATOM 5584 C C . HIS B 1 358 ? -31.086 -6.171 24.431 1.00 9.85 1358 HIS B C 1
ATOM 5585 O O . HIS B 1 358 ? -31.244 -5.192 25.166 1.00 10.38 1358 HIS B O 1
ATOM 5592 N N . ARG B 1 359 ? -30.177 -6.215 23.467 1.00 9.34 1359 ARG B N 1
ATOM 5593 C CA . ARG B 1 359 ? -29.256 -5.112 23.244 1.00 10.59 1359 ARG B CA 1
ATOM 5594 C C . ARG B 1 359 ? -28.483 -4.779 24.521 1.00 10.10 1359 ARG B C 1
ATOM 5595 O O . ARG B 1 359 ? -28.377 -3.624 24.940 1.00 10.17 1359 ARG B O 1
ATOM 5603 N N . VAL B 1 360 ? -27.972 -5.835 25.142 1.00 9.08 1360 VAL B N 1
ATOM 5604 C CA . VAL B 1 360 ? -27.147 -5.732 26.337 1.00 8.72 1360 VAL B CA 1
ATOM 5605 C C . VAL B 1 360 ? -25.841 -6.411 25.942 1.00 8.37 1360 VAL B C 1
ATOM 5606 O O . VAL B 1 360 ? -25.838 -7.574 25.533 1.00 8.17 1360 VAL B O 1
ATOM 5610 N N . LEU B 1 361 ? -24.745 -5.667 26.038 1.00 7.82 1361 LEU B N 1
ATOM 5611 C CA . LEU B 1 361 ? -23.428 -6.195 25.688 1.00 7.76 1361 LEU B CA 1
ATOM 5612 C C . LEU B 1 361 ? -22.699 -6.662 26.940 1.00 7.51 1361 LEU B C 1
ATOM 5613 O O . LEU B 1 361 ? -22.525 -5.899 27.890 1.00 8.71 1361 LEU B O 1
ATOM 5618 N N . ALA B 1 362 ? -22.287 -7.925 26.935 1.00 8.57 1362 ALA B N 1
ATOM 5619 C CA . ALA B 1 362 ? -21.565 -8.505 28.060 1.00 8.71 1362 ALA B CA 1
ATOM 5620 C C . ALA B 1 362 ? -20.408 -9.347 27.538 1.00 9.24 1362 ALA B C 1
ATOM 5621 O O . ALA B 1 362 ? -20.333 -9.641 26.347 1.00 10.30 1362 ALA B O 1
ATOM 5623 N N . LEU B 1 363 ? -19.513 -9.734 28.441 1.00 10.22 1363 LEU B N 1
ATOM 5624 C CA . LEU B 1 363 ? -18.336 -10.526 28.096 1.00 12.22 1363 LEU B CA 1
ATOM 5625 C C . LEU B 1 363 ? -18.371 -11.900 28.746 1.00 13.02 1363 LEU B C 1
ATOM 5626 O O . LEU B 1 363 ? -19.316 -12.256 29.450 1.00 12.32 1363 LEU B O 1
ATOM 5631 N N . GLN B 1 364 ? -17.317 -12.668 28.505 1.00 14.24 1364 GLN B N 1
ATOM 5632 C CA . GLN B 1 364 ? -17.177 -13.986 29.091 1.00 15.73 1364 GLN B CA 1
ATOM 5633 C C . GLN B 1 364 ? -15.896 -13.966 29.930 1.00 16.48 1364 GLN B C 1
ATOM 5634 O O . GLN B 1 364 ? -15.107 -13.024 29.854 1.00 17.61 1364 GLN B O 1
ATOM 5640 N N . ALA B 1 365 ? -15.720 -14.982 30.763 1.00 16.65 1365 ALA B N 1
ATOM 5641 C CA . ALA B 1 365 ? -14.532 -15.111 31.612 1.00 16.90 1365 ALA B CA 1
ATOM 5642 C C . ALA B 1 365 ? -14.482 -16.597 31.899 1.00 18.08 1365 ALA B C 1
ATOM 5643 O O . ALA B 1 365 ? -14.559 -17.036 33.048 1.00 17.32 1365 ALA B O 1
ATOM 5645 N N . GLY B 1 366 ? -14.352 -17.365 30.824 1.00 18.49 1366 GLY B N 1
ATOM 5646 C CA . GLY B 1 366 ? -14.361 -18.808 30.911 1.00 18.87 1366 GLY B CA 1
ATOM 5647 C C . GLY B 1 366 ? -15.630 -19.240 30.192 1.00 18.86 1366 GLY B C 1
ATOM 5648 O O . GLY B 1 366 ? -16.566 -18.446 30.080 1.00 19.47 1366 GLY B O 1
ATOM 5649 N N . PRO B 1 367 ? -15.713 -20.480 29.701 1.00 18.88 1367 PRO B N 1
ATOM 5650 C CA . PRO B 1 367 ? -16.914 -20.934 28.993 1.00 18.46 1367 PRO B CA 1
ATOM 5651 C C . PRO B 1 367 ? -18.251 -20.889 29.739 1.00 17.14 1367 PRO B C 1
ATOM 5652 O O . PRO B 1 367 ? -19.310 -20.896 29.107 1.00 15.82 1367 PRO B O 1
ATOM 5656 N N . THR B 1 368 ? -18.216 -20.833 31.066 1.00 15.71 1368 THR B N 1
ATOM 5657 C CA . THR B 1 368 ? -19.462 -20.817 31.836 1.00 14.53 1368 THR B CA 1
ATOM 5658 C C . THR B 1 368 ? -19.739 -19.511 32.561 1.00 13.34 1368 THR B C 1
ATOM 5659 O O . THR B 1 368 ? -20.716 -19.412 33.306 1.00 12.65 1368 THR B O 1
ATOM 5663 N N . VAL B 1 369 ? -18.899 -18.509 32.339 1.00 12.88 1369 VAL B N 1
ATOM 5664 C CA . VAL B 1 369 ? -19.054 -17.243 33.029 1.00 12.77 1369 VAL B CA 1
ATOM 5665 C C . VAL B 1 369 ? -19.367 -16.040 32.156 1.00 11.86 1369 VAL B C 1
ATOM 5666 O O . VAL B 1 369 ? -18.752 -15.833 31.106 1.00 12.35 1369 VAL B O 1
ATOM 5670 N N . ILE B 1 370 ? -20.341 -15.256 32.602 1.00 11.29 1370 ILE B N 1
ATOM 5671 C CA . ILE B 1 370 ? -20.709 -14.026 31.926 1.00 11.26 1370 ILE B CA 1
ATOM 5672 C C . ILE B 1 370 ? -20.068 -12.949 32.792 1.00 11.40 1370 ILE B C 1
ATOM 5673 O O . ILE B 1 370 ? -20.291 -12.898 34.004 1.00 12.64 1370 ILE B O 1
ATOM 5678 N N . ARG B 1 371 ? -19.244 -12.112 32.178 1.00 10.78 1371 ARG B N 1
ATOM 5679 C CA . ARG B 1 371 ? -18.568 -11.049 32.900 1.00 11.13 1371 ARG B CA 1
ATOM 5680 C C . ARG B 1 371 ? -19.158 -9.690 32.542 1.00 10.13 1371 ARG B C 1
ATOM 5681 O O . ARG B 1 371 ? -19.436 -9.408 31.372 1.00 10.68 1371 ARG B O 1
ATOM 5689 N N . PHE B 1 372 ? -19.358 -8.861 33.562 1.00 9.37 1372 PHE B N 1
ATOM 5690 C CA . PHE B 1 372 ? -19.908 -7.526 33.385 1.00 9.70 1372 PHE B CA 1
ATOM 5691 C C . PHE B 1 372 ? -18.882 -6.486 33.827 1.00 9.88 1372 PHE B C 1
ATOM 5692 O O . PHE B 1 372 ? -18.417 -6.509 34.969 1.00 10.56 1372 PHE B O 1
ATOM 5700 N N . LEU B 1 373 ? -18.534 -5.577 32.921 1.00 9.54 1373 LEU B N 1
ATOM 5701 C CA . LEU B 1 373 ? -17.589 -4.503 33.215 1.00 9.14 1373 LEU B CA 1
ATOM 5702 C C . LEU B 1 373 ? -18.191 -3.187 32.734 1.00 9.61 1373 LEU B C 1
ATOM 5703 O O . LEU B 1 373 ? -17.597 -2.463 31.936 1.00 10.16 1373 LEU B O 1
ATOM 5708 N N . PRO B 1 374 ? -19.388 -2.852 33.230 1.00 9.44 1374 PRO B N 1
ATOM 5709 C CA . PRO B 1 374 ? -20.054 -1.612 32.828 1.00 9.73 1374 PRO B CA 1
ATOM 5710 C C . PRO B 1 374 ? -19.343 -0.363 33.319 1.00 9.38 1374 PRO B C 1
ATOM 5711 O O . PRO B 1 374 ? -18.600 -0.411 34.296 1.00 9.64 1374 PRO B O 1
ATOM 5715 N N . PRO B 1 375 ? -19.523 0.765 32.620 1.00 9.42 1375 PRO B N 1
ATOM 5716 C CA . PRO B 1 375 ? -18.874 1.990 33.084 1.00 9.48 1375 PRO B CA 1
ATOM 5717 C C . PRO B 1 375 ? -19.408 2.194 34.503 1.00 10.51 1375 PRO B C 1
ATOM 5718 O O . PRO B 1 375 ? -20.545 1.815 34.804 1.00 11.14 1375 PRO B O 1
ATOM 5722 N N . LEU B 1 376 ? -18.600 2.777 35.377 1.00 10.60 1376 LEU B N 1
ATOM 5723 C CA . LEU B 1 376 ? -19.021 2.974 36.758 1.00 11.49 1376 LEU B CA 1
ATOM 5724 C C . LEU B 1 376 ? -20.095 4.046 36.904 1.00 12.80 1376 LEU B C 1
ATOM 5725 O O . LEU B 1 376 ? -20.654 4.226 37.986 1.00 15.02 1376 LEU B O 1
ATOM 5730 N N . VAL B 1 377 ? -20.382 4.756 35.818 1.00 12.72 1377 VAL B N 1
ATOM 5731 C CA . VAL B 1 377 ? -21.400 5.799 35.832 1.00 12.56 1377 VAL B CA 1
ATOM 5732 C C . VAL B 1 377 ? -22.749 5.246 35.393 1.00 12.62 1377 VAL B C 1
ATOM 5733 O O . VAL B 1 377 ? -23.723 5.993 35.293 1.00 13.55 1377 VAL B O 1
ATOM 5737 N N . ILE B 1 378 ? -22.801 3.944 35.133 1.00 12.51 1378 ILE B N 1
ATOM 5738 C CA . ILE B 1 378 ? -24.034 3.300 34.694 1.00 13.40 1378 ILE B CA 1
ATOM 5739 C C . ILE B 1 378 ? -25.167 3.581 35.682 1.00 14.62 1378 ILE B C 1
ATOM 5740 O O . ILE B 1 378 ? -24.971 3.542 36.898 1.00 14.90 1378 ILE B O 1
ATOM 5745 N N . GLU B 1 379 ? -26.350 3.880 35.153 1.00 15.67 1379 GLU B N 1
ATOM 5746 C CA . GLU B 1 379 ? -27.502 4.170 35.999 1.00 16.67 1379 GLU B CA 1
ATOM 5747 C C . GLU B 1 379 ? -28.083 2.890 36.576 1.00 15.78 1379 GLU B C 1
ATOM 5748 O O . GLU B 1 379 ? -28.019 1.831 35.953 1.00 14.49 1379 GLU B O 1
ATOM 5754 N N . LYS B 1 380 ? -28.660 2.996 37.766 1.00 16.33 1380 LYS B N 1
ATOM 5755 C CA . LYS B 1 380 ? -29.248 1.842 38.436 1.00 16.27 1380 LYS B CA 1
ATOM 5756 C C . LYS B 1 380 ? -30.354 1.218 37.586 1.00 16.34 1380 LYS B C 1
ATOM 5757 O O . LYS B 1 380 ? -30.530 -0.002 37.568 1.00 15.59 1380 LYS B O 1
ATOM 5763 N N . GLU B 1 381 ? -31.094 2.065 36.880 1.00 14.54 1381 GLU B N 1
ATOM 5764 C CA . GLU B 1 381 ? -32.174 1.584 36.033 1.00 14.95 1381 GLU B CA 1
ATOM 5765 C C . GLU B 1 381 ? -31.632 0.698 34.915 1.00 14.18 1381 GLU B C 1
ATOM 5766 O O . GLU B 1 381 ? -32.295 -0.243 34.493 1.00 13.58 1381 GLU B O 1
ATOM 5768 N N . ASP B 1 382 ? -30.429 0.994 34.427 1.00 13.52 1382 ASP B N 1
ATOM 5769 C CA . ASP B 1 382 ? -29.854 0.172 33.370 1.00 11.75 1382 ASP B CA 1
ATOM 5770 C C . ASP B 1 382 ? -29.402 -1.166 33.925 1.00 10.92 1382 ASP B C 1
ATOM 5771 O O . ASP B 1 382 ? -29.535 -2.187 33.264 1.00 10.33 1382 ASP B O 1
ATOM 5776 N N . LEU B 1 383 ? -28.865 -1.164 35.142 1.00 11.16 1383 LEU B N 1
ATOM 5777 C CA . LEU B 1 383 ? -28.451 -2.420 35.753 1.00 10.90 1383 LEU B CA 1
ATOM 5778 C C . LEU B 1 383 ? -29.704 -3.275 35.978 1.00 10.63 1383 LEU B C 1
ATOM 5779 O O . LEU B 1 383 ? -29.657 -4.496 35.878 1.00 11.31 1383 LEU B O 1
ATOM 5784 N N . GLU B 1 384 ? -30.827 -2.622 36.273 1.00 12.24 1384 GLU B N 1
ATOM 5785 C CA . GLU B 1 384 ? -32.087 -3.335 36.466 1.00 12.19 1384 GLU B CA 1
ATOM 5786 C C . GLU B 1 384 ? -32.479 -4.021 35.158 1.00 11.68 1384 GLU B C 1
ATOM 5787 O O . GLU B 1 384 ? -32.915 -5.174 35.157 1.00 11.81 1384 GLU B O 1
ATOM 5793 N N . ARG B 1 385 ? -32.328 -3.308 34.043 1.00 11.62 1385 ARG B N 1
ATOM 5794 C CA . ARG B 1 385 ? -32.649 -3.892 32.743 1.00 11.56 1385 ARG B CA 1
ATOM 5795 C C . ARG B 1 385 ? -31.744 -5.091 32.469 1.00 9.50 1385 ARG B C 1
ATOM 5796 O O . ARG B 1 385 ? -32.184 -6.101 31.931 1.00 11.32 1385 ARG B O 1
ATOM 5804 N N . VAL B 1 386 ? -30.470 -4.975 32.834 1.00 10.31 1386 VAL B N 1
ATOM 5805 C CA . VAL B 1 386 ? -29.543 -6.076 32.623 1.00 10.38 1386 VAL B CA 1
ATOM 5806 C C . VAL B 1 386 ? -30.015 -7.312 33.395 1.00 9.47 1386 VAL B C 1
ATOM 5807 O O . VAL B 1 386 ? -30.017 -8.413 32.862 1.00 10.10 1386 VAL B O 1
ATOM 5811 N N . VAL B 1 387 ? -30.426 -7.126 34.648 1.00 10.05 1387 VAL B N 1
ATOM 5812 C CA . VAL B 1 387 ? -30.914 -8.248 35.450 1.00 10.38 1387 VAL B CA 1
ATOM 5813 C C . VAL B 1 387 ? -32.123 -8.883 34.767 1.00 9.78 1387 VAL B C 1
ATOM 5814 O O . VAL B 1 387 ? -32.198 -10.101 34.627 1.00 10.50 1387 VAL B O 1
ATOM 5818 N N . GLU B 1 388 ? -33.065 -8.041 34.349 1.00 10.25 1388 GLU B N 1
ATOM 5819 C CA . GLU B 1 388 ? -34.269 -8.509 33.670 1.00 10.69 1388 GLU B CA 1
ATOM 5820 C C . GLU B 1 388 ? -33.927 -9.225 32.367 1.00 9.91 1388 GLU B C 1
ATOM 5821 O O . GLU B 1 388 ? -34.561 -10.220 32.012 1.00 9.79 1388 GLU B O 1
ATOM 5827 N N . ALA B 1 389 ? -32.919 -8.716 31.661 1.00 9.67 1389 ALA B N 1
ATOM 5828 C CA . ALA B 1 389 ? -32.493 -9.321 30.402 1.00 10.06 1389 ALA B CA 1
ATOM 5829 C C . ALA B 1 389 ? -31.853 -10.687 30.646 1.00 9.29 1389 ALA B C 1
ATOM 5830 O O . ALA B 1 389 ? -32.081 -11.627 29.893 1.00 8.96 1389 ALA B O 1
ATOM 5832 N N . VAL B 1 390 ? -31.049 -10.794 31.702 1.00 9.02 1390 VAL B N 1
ATOM 5833 C CA . VAL B 1 390 ? -30.408 -12.062 32.042 1.00 9.95 1390 VAL B CA 1
ATOM 5834 C C . VAL B 1 390 ? -31.499 -13.074 32.388 1.00 9.59 1390 VAL B C 1
ATOM 5835 O O . VAL B 1 390 ? -31.471 -14.210 31.927 1.00 10.27 1390 VAL B O 1
ATOM 5839 N N . ARG B 1 391 ? -32.471 -12.647 33.189 1.00 9.99 1391 ARG B N 1
ATOM 5840 C CA . ARG B 1 391 ? -33.570 -13.531 33.570 1.00 10.30 1391 ARG B CA 1
ATOM 5841 C C . ARG B 1 391 ? -34.301 -14.028 32.326 1.00 10.71 1391 ARG B C 1
ATOM 5842 O O . ARG B 1 391 ? -34.611 -15.211 32.201 1.00 11.75 1391 ARG B O 1
ATOM 5850 N N . ALA B 1 392 ? -34.568 -13.103 31.410 1.00 10.64 1392 ALA B N 1
ATOM 5851 C CA . ALA B 1 392 ? -35.263 -13.416 30.168 1.00 10.80 1392 ALA B CA 1
ATOM 5852 C C . ALA B 1 392 ? -34.542 -14.452 29.310 1.00 10.44 1392 ALA B C 1
ATOM 5853 O O . ALA B 1 392 ? -35.151 -15.417 28.863 1.00 12.59 1392 ALA B O 1
ATOM 5855 N N . VAL B 1 393 ? -33.247 -14.254 29.071 1.00 11.92 1393 VAL B N 1
ATOM 5856 C CA . VAL B 1 393 ? -32.503 -15.188 28.230 1.00 12.01 1393 VAL B CA 1
ATOM 5857 C C . VAL B 1 393 ? -32.313 -16.561 28.876 1.00 12.11 1393 VAL B C 1
ATOM 5858 O O . VAL B 1 393 ? -32.188 -17.563 28.179 1.00 11.73 1393 VAL B O 1
ATOM 5862 N N . LEU B 1 394 ? -32.314 -16.614 30.207 1.00 12.24 1394 LEU B N 1
ATOM 5863 C CA . LEU B 1 394 ? -32.137 -17.890 30.899 1.00 12.42 1394 LEU B CA 1
ATOM 5864 C C . LEU B 1 394 ? -33.429 -18.696 31.040 1.00 13.52 1394 LEU B C 1
ATOM 5865 O O . LEU B 1 394 ? -33.387 -19.888 31.349 1.00 13.28 1394 LEU B O 1
ATOM 5870 N N . ALA B 1 395 ? -34.574 -18.052 30.822 1.00 14.03 1395 ALA B N 1
ATOM 5871 C CA . ALA B 1 395 ? -35.863 -18.731 30.958 1.00 16.25 1395 ALA B CA 1
ATOM 5872 C C . ALA B 1 395 ? -35.993 -19.929 30.020 1.00 17.85 1395 ALA B C 1
ATOM 5873 O O . ALA B 1 395 ? -35.496 -19.841 28.879 1.00 18.79 1395 ALA B O 1
#

Sequence (774 aa):
WRALLEAEKTLDSGVYNKHDLLIVRGQGARVWDAEGNEYIDCVGGYGVANLGHGNPEVVEAVKRQAETLMAMPQTLPTPMRGEFYRTLTAILPPELNRVFPVNSGTEANEAALKFARAHTGRKKFVAAMRGFSGRTMGSLSVTWEPKYREPFLPLVEPVEFIPYNDVEALKRAVDEETAAVILEPVQGEGGVRPATPEFLRAAREITQEKGALLILDEIQTGMGRTGKRFAFEHFGIVPDILTLAKALGGGVPLGVAVMREEVARSMPKGGHGTTFGGNPLAMAAGVAAIRYLERTRLWERAAELGPWFMEKLRAIPSPKIREVRGMGLMVGLELKEKAAPYIARLEKEHRVLALQAGPTVIRFLPPLVIEKEDLERVVEAVRAVLAWRALLEAEKTLDSGVYNKHDLLIVRGQGARVWDAEGNEYIDCVGGYGVANLGHGNPEVVEAVKRQAETLMAMPQTLPTPMRGEFYRTLTAILPPELNRVFPVNSGTEANEAALKFARAHTGRKKFVAAMRGFSGRTMGSLSVTWEPKYREPFLPLVEPVEFIPYNDVEALKRAVDEETAAVILEPVQGEGGVRPATPEFLRAAREITQEKGALLILDEIQTGMGRTGKRFAFEHFGIVPDILTLAKALGGGVPLGVAVMREEVARSMPKGGHGTTFGGNPLAMAAGVAAIRYLERTRLWERAAELGPWFMEKLRAIPSPKIREVRGMGLMVGLELKEKAAPYIARLEKEHRVLALQAGPTVIRFLPPLVIEKEDLERVVEAVRAVLA

Radius of gyration: 24.95 Å; Cα contacts (8 Å, |Δi|>4): 2041; chains: 2; bounding box: 74×56×59 Å